Protein AF-0000000074539279 (afdb_homodimer)

Secondary structure (DSSP, 8-state):
--EEEE---HHHHHHHHHHTTT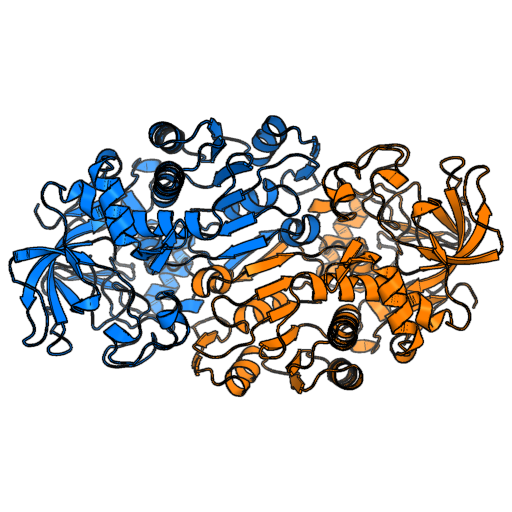-GGGGGSTTSSEEEESSPPPPPPSSTTEEEEEEEEEE--HHHHHHHTT-S-GGGGGG--SSB----EEEEEEEEE-TT----TT-EEEE--B--HHHHT----HHHHTT-GGG-TTTTSSSS-S-SBTTS-TTT--SSBSEEEEEGGGEEEPPTT--HHHHTTHHHHHHHHHHHHHTPPPTTSEEEEE--SHHHHHHHHHHHHTT--SEEEEE-S-HHHHHHHHHHT-SEEE-S-HHHHHHHHHTPEEE--TTS--EEES--EEEEEE-S-SHHHHHHHHHHEEEEEEEEE-S---EEEEE-HHHHHTT-EEEE--S--EEEETTEEEEHHHHHHHHHTT---GGGEEEEE-GGGHHHHHHHHH-HHHH--SEEEEETT-/--EEEE---HHHHHHHHHHTTT-GGGGGSTTSSEEEESSPPPPPPSSTTEEEEEEEEEE--HHHHHHHTT-S-GGGGGG--SSB----EEEEEEEEE-TT----TT-EEEE--B--HHHHT----HHHHTT-GGG-TTTTSSSS-S-SBTTS-TTT--SSBSEEEEEGGGEEEPPTT--HHHHTTHHHHHHHHHHHHHTPPPTTSEEEEE--SHHHHHHHHHHHHTT--SEEEEE-S-HHHHHHHHHHT-SEEE-S-HHHHHHHHHTPEEE--TTS--EEES--EEEEEE-S-SHHHHHHHHHHEEEEEEEEE-S---EEEEE-HHHHHTT-EEEE--S--EEEETTEEEEHHHHHHHHHTT---GGGEEEEE-GGGHHHHHHHHH-HHHH--SEEEEETT-

pLDDT: mean 94.95, std 4.91, range [71.81, 98.94]

Radius of gyration: 28.29 Å; Cα contacts (8 Å, |Δi|>4): 2135; chains: 2; bounding box: 51×89×65 Å

Foldseek 3Di:
DKAKKQADDPVLVVCLVVCVVPDVLCCLDPSWSIDIDPDDDFFDDLAQQKFKWFFFKFWDDPVNLCVRSVVAACPCVLQFDPGATATQLTWTFTQGHGPPHDDDGGFIWHWQFACAQVVQVHDFDPCVVVWNRLPHPDQCDHSFHGHGTARRGRRFHHNRDRMGMGGNVTIDTADPPQDRLLSSCLQLLLLLLQLCQLDPDDLAFEEEEQDLFSNSLSVQLNNVLLPHNHAYEYEALDPVSQVSSVVSHHPYYHNPLLLVVQCVVFVWAWDDDPPDRIATAGGAGQEYEQAAAAQVSVQSRLRRHAAQHEYEDSHRYHDDDHDCCSCVVSVYHYHYDDGHTFGQRPNDTDGSSVSSSVSSVPDPPSVLAPEEDASVVVSVQSCCVVPCVVNVHRIYMHGPVD/DKAKKQADDPVLVVCLVVCVVPDVLCCLDPSWSIDIDPDDDAADDLAQQKFKWFFFKFWDDPVNLCVRSVVAACPCVLQFDPGATATQLTWTFTQGHGPPHDDDGGFIWHWQFACAQVVQVHDFDPCVVVWNRLPHPDQCDHSFHGHGTARRGRRFHHNRDRMGMGGNVTIDTADPPQDRLLSSCLQLLLLLLQLCQLDPDDLAFEEEEQDLFSNSLSVQLNNVLLPHNHAYEYEALDPVSQVSSVVRHHPYYHNPLLLVVQCVVFVWAWDDDPPDRIATAGGAGQEYEQAAAAQVSVQSRLRRHAAQHEYEDSHRYHDDDHDCCSCVVSVYHYHYDDGHTFGARPNDTDGSSVSSSVSSVPDPPSVLAPEEDASVVVSVQSCCVVPCVVNVHRIYMYGPVD

Organism: Archaeoglobus fulgidus (strain ATCC 49558 / DSM 4304 / JCM 9628 / NBRC 100126 / VC-16) (NCBI:txid224325)

Sequence (804 aa):
MRALVVELRLWKAALSLLLGKVTKSVYYSPLSLLKYYKNYPEPALPDEDWVKVKTRLCGICGSDLRIITLQESFYLAPLTSFPFIPGHEVVGEVVEVGKEADAQEGERVVINTALSCRVRGFDDCDACRKGHFAACHNVDRGRISPGIFTGTCRDTGGGWAEYFVAHESQLVRVPEGIRDENAVFAEPLTIGIHSALRSFPDDGEVVAIVGCGVIGICTIIALRHLGFRGEIIGIDISERQAELARKFGADGVVTENPVERIAEMTGGRVYRPPRDKPMFIGGGVDVAFECTGIPQTVDTALRITKPLGRVVIAGTVAKMGVDWAPVFAKELSVLGTFGCGIEEVNGEKRDAFDIAFEILKKVDLSSLLTHRFTIEDYKKALRAAIEKGKSGAVKVAFDFTLMRALVVELRLWKAALSLLLGKVTKSVYYSPLSLLKYYKNYPEPALPDEDWVKVKTRLCGICGSDLRIITLQESFYLAPLTSFPFIPGHEVVGEVVEVGKEADAQEGERVVINTALSCRVRGFDDCDACRKGHFAACHNVDRGRISPGIFTGTCRDTGGGWAEYFVAHESQLVRVPEGIRDENAVFAEPLTIGIHSALRSFPDDGEVVAIVGCGVIGICTIIALRHLGFRGEIIGIDISERQAELARKFGADGVVTENPVERIAEMTGGRVYRPPRDKPMFIGGGVDVAFECTGIPQTVDTALRITKPLGRVVIAGTVAKMGVDWAPVFAKELSVLGTFGCGIEEVNGEKRDAFDIAFEILKKVDLSSLLTHRFTIEDYKKALRAAIEKGKSGAVKVAFDFTL

Structure (mmCIF, N/CA/C/O backbone):
data_AF-0000000074539279-model_v1
#
loop_
_entity.id
_entity.type
_entity.pdbx_description
1 polymer 'Alcohol dehydrogenase, zinc-dependent'
#
loop_
_atom_site.group_PDB
_atom_site.id
_atom_site.type_symbol
_atom_site.label_atom_id
_atom_site.label_alt_id
_atom_site.label_comp_id
_atom_site.label_asym_id
_atom_site.label_entity_id
_atom_site.label_seq_id
_atom_site.pdbx_PDB_ins_code
_atom_site.Cartn_x
_atom_site.Cartn_y
_atom_site.Cartn_z
_atom_site.occupancy
_atom_site.B_iso_or_equiv
_atom_site.auth_seq_id
_atom_site.auth_comp_id
_atom_site.auth_asym_id
_atom_site.auth_atom_id
_atom_site.pdbx_PDB_model_num
ATOM 1 N N . MET A 1 1 ? -2.979 -42.938 -8.156 1 97.5 1 MET A N 1
ATOM 2 C CA . MET A 1 1 ? -1.82 -42.219 -8.664 1 97.5 1 MET A CA 1
ATOM 3 C C . MET A 1 1 ? -0.917 -41.75 -7.52 1 97.5 1 MET A C 1
ATOM 5 O O . MET A 1 1 ? -1.36 -41.656 -6.371 1 97.5 1 MET A O 1
ATOM 9 N N . ARG A 1 2 ? 0.378 -41.562 -7.754 1 97.56 2 ARG A N 1
ATOM 10 C CA . ARG A 1 2 ? 1.258 -40.875 -6.801 1 97.56 2 ARG A CA 1
ATOM 11 C C . ARG A 1 2 ? 0.914 -39.406 -6.676 1 97.56 2 ARG A C 1
ATOM 13 O O . ARG A 1 2 ? 0.672 -38.75 -7.684 1 97.56 2 ARG A O 1
ATOM 20 N N . ALA A 1 3 ? 0.779 -38.906 -5.469 1 98.31 3 ALA A N 1
ATOM 21 C CA . ALA A 1 3 ? 0.381 -37.531 -5.262 1 98.31 3 ALA A CA 1
ATOM 22 C C . ALA A 1 3 ? 0.835 -37.031 -3.896 1 98.31 3 ALA A C 1
ATOM 24 O O . ALA A 1 3 ? 0.96 -37.812 -2.949 1 98.31 3 ALA A O 1
ATOM 25 N N . LEU A 1 4 ? 1.192 -35.812 -3.811 1 97.81 4 LEU A N 1
ATOM 26 C CA . LEU A 1 4 ? 1.335 -35.094 -2.561 1 97.81 4 LEU A CA 1
ATOM 27 C C . LEU A 1 4 ? 0.073 -34.281 -2.252 1 97.81 4 LEU A C 1
ATOM 29 O O . LEU A 1 4 ? -0.324 -33.406 -3.035 1 97.81 4 LEU A O 1
ATOM 33 N N . VAL A 1 5 ? -0.549 -34.562 -1.115 1 97.12 5 VAL A N 1
ATOM 34 C CA . VAL A 1 5 ? -1.869 -34.031 -0.816 1 97.12 5 VAL A CA 1
ATOM 35 C C . VAL A 1 5 ? -1.806 -33.188 0.456 1 97.12 5 VAL A C 1
ATOM 37 O O . VAL A 1 5 ? -1.238 -33.625 1.464 1 97.12 5 VAL A O 1
ATOM 40 N N . VAL A 1 6 ? -2.312 -31.953 0.375 1 95 6 VAL A N 1
ATOM 41 C CA . VAL A 1 6 ? -2.453 -31.125 1.562 1 95 6 VAL A CA 1
ATOM 42 C C . VAL A 1 6 ? -3.768 -31.438 2.271 1 95 6 VAL A C 1
ATOM 44 O O . VAL A 1 6 ? -4.844 -31.297 1.692 1 95 6 VAL A O 1
ATOM 47 N N . GLU A 1 7 ? -3.67 -31.828 3.457 1 92.31 7 GLU A N 1
ATOM 48 C CA . GLU A 1 7 ? -4.82 -32.156 4.297 1 92.31 7 GLU A CA 1
ATOM 49 C C . GLU A 1 7 ? -4.855 -31.266 5.543 1 92.31 7 GLU A C 1
ATOM 51 O O . GLU A 1 7 ? -3.828 -31.047 6.184 1 92.31 7 GLU A O 1
ATOM 56 N N . LEU A 1 8 ? -6.008 -30.719 5.734 1 85.81 8 LEU A N 1
ATOM 57 C CA . LEU A 1 8 ? -6.117 -29.844 6.902 1 85.81 8 LEU A CA 1
ATOM 58 C C . LEU A 1 8 ? -6.477 -30.656 8.148 1 85.81 8 LEU A C 1
ATOM 60 O O . LEU A 1 8 ? -7.562 -31.234 8.219 1 85.81 8 LEU A O 1
ATOM 64 N N . ARG A 1 9 ? -5.551 -30.828 8.969 1 85.62 9 ARG A N 1
ATOM 65 C CA . ARG A 1 9 ? -5.73 -31.344 10.32 1 85.62 9 ARG A CA 1
ATOM 66 C C . ARG A 1 9 ? -5.359 -30.297 11.359 1 85.62 9 ARG A C 1
ATOM 68 O O . ARG A 1 9 ? -4.191 -29.922 11.469 1 85.62 9 ARG A O 1
ATOM 75 N N . LEU A 1 10 ? -6.297 -29.969 12.125 1 83.88 10 LEU A N 1
ATOM 76 C CA . LEU A 1 10 ? -6.16 -28.828 13.023 1 83.88 10 LEU A CA 1
ATOM 77 C C . LEU A 1 10 ? -4.949 -29 13.938 1 83.88 10 LEU A C 1
ATOM 79 O O . LEU A 1 10 ? -4.215 -28.031 14.188 1 83.88 10 LEU A O 1
ATOM 83 N N . TRP A 1 11 ? -4.789 -30.172 14.391 1 84.94 11 TRP A N 1
ATOM 84 C CA . TRP A 1 11 ? -3.68 -30.375 15.32 1 84.94 11 TRP A CA 1
ATOM 85 C C . TRP A 1 11 ? -2.342 -30.266 14.594 1 84.94 11 TRP A C 1
ATOM 87 O O . TRP A 1 11 ? -1.367 -29.75 15.141 1 84.94 11 TRP A O 1
ATOM 97 N N . LYS A 1 12 ? -2.203 -30.75 13.406 1 84.81 12 LYS A N 1
ATOM 98 C CA . LYS A 1 12 ? -0.98 -30.609 12.617 1 84.81 12 LYS A CA 1
ATOM 99 C C . LYS A 1 12 ? -0.715 -29.156 12.266 1 84.81 12 LYS A C 1
ATOM 101 O O . LYS A 1 12 ? 0.434 -28.703 12.266 1 84.81 12 LYS A O 1
ATOM 106 N N . ALA A 1 13 ? -1.83 -28.516 11.922 1 84.44 13 ALA A N 1
ATOM 107 C CA . ALA A 1 13 ? -1.706 -27.094 11.625 1 84.44 13 ALA A CA 1
ATOM 108 C C . ALA A 1 13 ? -1.165 -26.328 12.836 1 84.44 13 ALA A C 1
ATOM 110 O O . ALA A 1 13 ? -0.269 -25.484 12.695 1 84.44 13 ALA A O 1
ATOM 111 N N . ALA A 1 14 ? -1.678 -26.625 13.977 1 84.88 14 ALA A N 1
ATOM 112 C CA . ALA A 1 14 ? -1.239 -25.984 15.211 1 84.88 14 ALA A CA 1
ATOM 113 C C . ALA A 1 14 ? 0.232 -26.281 15.492 1 84.88 14 ALA A C 1
ATOM 115 O O . ALA A 1 14 ? 0.987 -25.391 15.875 1 84.88 14 ALA A O 1
ATOM 116 N N . LEU A 1 15 ? 0.599 -27.469 15.289 1 84.31 15 LEU A N 1
ATOM 117 C CA . LEU A 1 15 ? 1.979 -27.875 15.523 1 84.31 15 LEU A CA 1
ATOM 118 C C . LEU A 1 15 ? 2.926 -27.203 14.547 1 84.31 15 LEU A C 1
ATOM 120 O O . LEU A 1 15 ? 4.039 -26.812 14.914 1 84.31 15 LEU A O 1
ATOM 124 N N . SER A 1 16 ? 2.488 -27.188 13.312 1 83 16 SER A N 1
ATOM 125 C CA . SER A 1 16 ? 3.285 -26.516 12.289 1 83 16 SER A CA 1
ATOM 126 C C . SER A 1 16 ? 3.516 -25.047 12.633 1 83 16 SER A C 1
ATOM 128 O O . SER A 1 16 ? 4.613 -24.531 12.438 1 83 16 SER A O 1
ATOM 130 N N . LEU A 1 17 ? 2.498 -24.406 13.141 1 81 17 LEU A N 1
ATOM 131 C CA . LEU A 1 17 ? 2.59 -23 13.5 1 81 17 LEU A CA 1
ATOM 132 C C . LEU A 1 17 ? 3.512 -22.797 14.703 1 81 17 LEU A C 1
ATOM 134 O O . LEU A 1 17 ? 4.266 -21.828 14.758 1 81 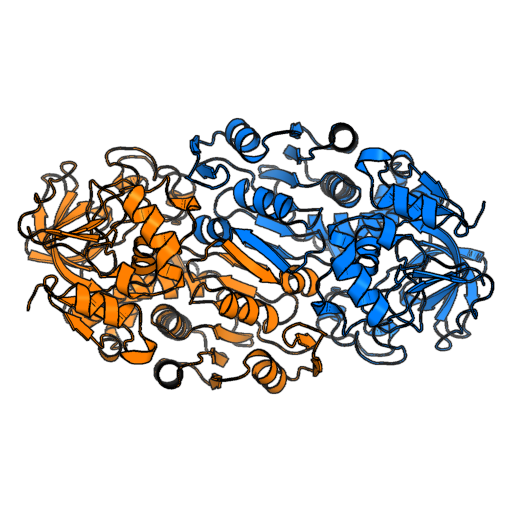17 LEU A O 1
ATOM 138 N N . LEU A 1 18 ? 3.482 -23.703 15.625 1 84.06 18 LEU A N 1
ATOM 139 C CA . LEU A 1 18 ? 4.242 -23.594 16.859 1 84.06 18 LEU A CA 1
ATOM 140 C C . LEU A 1 18 ? 5.699 -24 16.641 1 84.06 18 LEU A C 1
ATOM 142 O O . LEU A 1 18 ? 6.613 -23.281 17.062 1 84.06 18 LEU A O 1
ATOM 146 N N . LEU A 1 19 ? 5.895 -25.125 15.953 1 84.56 19 LEU A N 1
ATOM 147 C CA . LEU A 1 19 ? 7.23 -25.703 15.828 1 84.56 19 LEU A CA 1
ATOM 148 C C . LEU A 1 19 ? 7.973 -25.109 14.641 1 84.56 19 LEU A C 1
ATOM 150 O O . LEU A 1 19 ? 9.203 -25.156 14.578 1 84.56 19 LEU A O 1
ATOM 154 N N . GLY A 1 20 ? 7.23 -24.625 13.711 1 84 20 GLY A N 1
ATOM 155 C CA . GLY A 1 20 ? 7.836 -24.047 12.531 1 84 20 GLY A CA 1
ATOM 156 C C . GLY A 1 20 ? 8.75 -22.875 12.844 1 84 20 GLY A C 1
ATOM 157 O O . GLY A 1 20 ? 9.672 -22.578 12.086 1 84 20 GLY A O 1
ATOM 158 N N . LYS A 1 21 ? 8.508 -22.188 13.922 1 77.94 21 LYS A N 1
ATOM 159 C CA . LYS A 1 21 ? 9.336 -21.062 14.352 1 77.94 21 LYS A CA 1
ATOM 160 C C . LYS A 1 21 ? 10.695 -21.547 14.859 1 77.94 21 LYS A C 1
ATOM 162 O O . LYS A 1 21 ? 11.656 -20.766 14.898 1 77.94 21 LYS A O 1
ATOM 167 N N . VAL A 1 22 ? 10.719 -22.844 15.188 1 83.44 22 VAL A N 1
ATOM 168 C CA . VAL A 1 22 ? 11.922 -23.406 15.797 1 83.44 22 VAL A CA 1
ATOM 169 C C . VAL A 1 22 ? 12.711 -24.188 14.758 1 83.44 22 VAL A C 1
ATOM 171 O O . VAL A 1 22 ? 13.945 -24.109 14.711 1 83.44 22 VAL A O 1
ATOM 174 N N . THR A 1 23 ? 12.023 -24.969 13.961 1 86.81 23 THR A N 1
ATOM 175 C CA . THR A 1 23 ? 12.703 -25.781 12.969 1 86.81 23 THR A CA 1
ATOM 176 C C . THR A 1 23 ? 11.867 -25.891 11.695 1 86.81 23 THR A C 1
ATOM 178 O O . THR A 1 23 ? 10.648 -26.047 11.758 1 86.81 23 THR A O 1
ATOM 181 N N . LYS A 1 24 ? 12.609 -25.844 10.57 1 87.19 24 LYS A N 1
ATOM 182 C CA . LYS A 1 24 ? 11.93 -25.953 9.281 1 87.19 24 LYS A CA 1
ATOM 183 C C . LYS A 1 24 ? 11.641 -27.406 8.93 1 87.19 24 LYS A C 1
ATOM 185 O O . LYS A 1 24 ? 10.859 -27.688 8.016 1 87.19 24 LYS A O 1
ATOM 190 N N . SER A 1 25 ? 12.195 -28.297 9.633 1 85.56 25 SER A N 1
ATOM 191 C CA . SER A 1 25 ? 12.031 -29.719 9.352 1 85.56 25 SER A CA 1
ATOM 192 C C . SER A 1 25 ? 10.578 -30.156 9.531 1 85.56 25 SER A C 1
ATOM 194 O O . SER A 1 25 ? 10.156 -31.172 8.969 1 85.56 25 SER A O 1
ATOM 196 N N . VAL A 1 26 ? 9.836 -29.453 10.281 1 86.94 26 VAL A N 1
ATOM 197 C CA . VAL A 1 26 ? 8.438 -29.781 10.547 1 86.94 26 VAL A CA 1
ATOM 198 C C . VAL A 1 26 ? 7.641 -29.734 9.25 1 86.94 26 VAL A C 1
ATOM 200 O O . VAL A 1 26 ? 6.645 -30.453 9.102 1 86.94 26 VAL A O 1
ATOM 203 N N . TYR A 1 27 ? 8.156 -28.969 8.281 1 88.81 27 TYR A N 1
ATOM 204 C CA . TYR A 1 27 ? 7.406 -28.719 7.055 1 88.81 27 TYR A CA 1
ATOM 205 C C . TYR A 1 27 ? 7.582 -29.875 6.074 1 88.81 27 TYR A C 1
ATOM 207 O O . TYR A 1 27 ? 6.848 -29.984 5.09 1 88.81 27 TYR A O 1
ATOM 215 N N . TYR A 1 28 ? 8.555 -30.719 6.301 1 87.38 28 TYR A N 1
ATOM 216 C CA . TYR A 1 28 ? 8.742 -31.859 5.41 1 87.38 28 TYR A CA 1
ATOM 217 C C . TYR A 1 28 ? 8.945 -33.125 6.207 1 87.38 28 TYR A C 1
ATOM 219 O O . TYR A 1 28 ? 9.547 -34.094 5.707 1 87.38 28 TYR A O 1
ATOM 227 N N . SER A 1 29 ? 8.508 -33.094 7.426 1 86.19 29 SER A N 1
ATOM 228 C CA . SER A 1 29 ? 8.461 -34.281 8.281 1 86.19 29 SER A CA 1
ATOM 229 C C . SER A 1 29 ? 7.066 -34.906 8.297 1 86.19 29 SER A C 1
ATOM 231 O O . SER A 1 29 ? 6.156 -34.406 7.621 1 86.19 29 SER A O 1
ATOM 233 N N . PRO A 1 30 ? 6.918 -35.969 9.039 1 83.31 30 PRO A N 1
ATOM 234 C CA . PRO A 1 30 ? 5.586 -36.562 9.164 1 83.31 30 PRO A CA 1
ATOM 235 C C . PRO A 1 30 ? 4.574 -35.625 9.805 1 83.31 30 PRO A C 1
ATOM 237 O O . PRO A 1 30 ? 3.367 -35.875 9.742 1 83.31 30 PRO A O 1
ATOM 240 N N . LEU A 1 31 ? 4.984 -34.625 10.32 1 83.81 31 LEU A N 1
ATOM 241 C CA . LEU A 1 31 ? 4.109 -33.656 10.977 1 83.81 31 LEU A CA 1
ATOM 242 C C . LEU A 1 31 ? 3.619 -32.594 9.992 1 83.81 31 LEU A C 1
ATOM 244 O O . LEU A 1 31 ? 2.775 -31.766 10.328 1 83.81 31 LEU A O 1
ATOM 248 N N . SER A 1 32 ? 4.098 -32.719 8.852 1 87.31 32 SER A N 1
ATOM 249 C CA . SER A 1 32 ? 3.717 -31.766 7.812 1 87.31 32 SER A CA 1
ATOM 250 C C . SER A 1 32 ? 2.252 -31.922 7.426 1 87.31 32 SER A C 1
ATOM 252 O O . SER A 1 32 ? 1.663 -33 7.637 1 87.31 32 SER A O 1
ATOM 254 N N . LEU A 1 33 ? 1.658 -30.812 6.875 1 89.62 33 LEU A N 1
ATOM 255 C CA . LEU A 1 33 ? 0.305 -30.875 6.332 1 89.62 33 LEU A CA 1
ATOM 256 C C . LEU A 1 33 ? 0.274 -31.656 5.027 1 89.62 33 LEU A C 1
ATOM 258 O O . LEU A 1 33 ? -0.799 -32.031 4.555 1 89.62 33 LEU A O 1
ATOM 262 N N . LEU A 1 34 ? 1.429 -31.859 4.508 1 92.88 34 LEU A N 1
ATOM 263 C CA . LEU A 1 34 ? 1.569 -32.562 3.238 1 92.88 34 LEU A CA 1
ATOM 264 C C . LEU A 1 34 ? 1.708 -34.062 3.463 1 92.88 34 LEU A C 1
ATOM 266 O O . LEU A 1 34 ? 2.514 -34.5 4.289 1 92.88 34 LEU A O 1
ATOM 270 N N . LYS A 1 35 ? 0.901 -34.812 2.744 1 93.94 35 LYS A N 1
ATOM 271 C CA . LYS A 1 35 ? 0.96 -36.281 2.818 1 93.94 35 LYS A CA 1
ATOM 272 C C . LYS A 1 35 ? 1.203 -36.875 1.441 1 93.94 35 LYS A C 1
ATOM 274 O O . LYS A 1 35 ? 0.557 -36.5 0.464 1 93.94 35 LYS A O 1
ATOM 279 N N . TYR A 1 36 ? 2.143 -37.75 1.397 1 96.06 36 TYR A N 1
ATOM 280 C CA . TYR A 1 36 ? 2.428 -38.5 0.17 1 96.06 36 TYR A CA 1
ATOM 281 C C . TYR A 1 36 ? 1.561 -39.75 0.068 1 96.06 36 TYR A C 1
ATOM 283 O O . TYR A 1 36 ? 1.44 -40.5 1.032 1 96.06 36 TYR A O 1
ATOM 291 N N . TYR A 1 37 ? 0.97 -39.906 -1.098 1 97.06 37 TYR A N 1
ATOM 292 C CA . TYR A 1 37 ? 0.2 -41.125 -1.406 1 97.06 37 TYR A CA 1
ATOM 293 C C . TYR A 1 37 ? 0.786 -41.844 -2.609 1 97.06 37 TYR A C 1
ATOM 295 O O . TYR A 1 37 ? 1.107 -41.219 -3.625 1 97.06 37 TYR A O 1
ATOM 303 N N . LYS A 1 38 ? 0.853 -43.125 -2.516 1 96.88 38 LYS A N 1
ATOM 304 C CA . LYS A 1 38 ? 1.244 -43.938 -3.648 1 96.88 38 LYS A CA 1
ATOM 305 C C . LYS A 1 38 ? 0.046 -44.25 -4.539 1 96.88 38 LYS A C 1
ATOM 307 O O . LYS A 1 38 ? 0.197 -44.438 -5.746 1 96.88 38 LYS A O 1
ATOM 312 N N . ASN A 1 39 ? -1.072 -44.344 -3.836 1 97.12 39 ASN A N 1
ATOM 313 C CA . ASN A 1 39 ? -2.295 -44.719 -4.547 1 97.12 39 ASN A CA 1
ATOM 314 C C . ASN A 1 39 ? -3.438 -43.75 -4.215 1 97.12 39 ASN A C 1
ATOM 316 O O . ASN A 1 39 ? -4.469 -44.188 -3.686 1 97.12 39 ASN A O 1
ATOM 320 N N . TYR A 1 40 ? -3.342 -42.562 -4.633 1 97.38 40 TYR A N 1
ATOM 321 C CA . TYR A 1 40 ? -4.422 -41.562 -4.527 1 97.38 40 TYR A CA 1
ATOM 322 C C . TYR A 1 40 ? -5.379 -41.688 -5.707 1 97.38 40 TYR A C 1
ATOM 324 O O . TYR A 1 40 ? -4.961 -41.969 -6.828 1 97.38 40 TYR A O 1
ATOM 332 N N . PRO A 1 41 ? -6.68 -41.5 -5.5 1 97.25 41 PRO A N 1
ATOM 333 C CA . PRO A 1 41 ? -7.609 -41.562 -6.629 1 97.25 41 PRO A CA 1
ATOM 334 C C . PRO A 1 41 ? -7.273 -40.562 -7.727 1 97.25 41 PRO A C 1
ATOM 336 O O . PRO A 1 41 ? -6.945 -39.406 -7.434 1 97.25 41 PRO A O 1
ATOM 339 N N . GLU A 1 42 ? -7.309 -41.062 -8.977 1 96.94 42 GLU A N 1
ATOM 340 C CA . GLU A 1 42 ? -7.156 -40.125 -10.086 1 96.94 42 GLU A CA 1
ATOM 341 C C . GLU A 1 42 ? -8.344 -39.156 -10.172 1 96.94 42 GLU A C 1
ATOM 343 O O . GLU A 1 42 ? -9.477 -39.562 -9.859 1 96.94 42 GLU A O 1
ATOM 348 N N . PRO A 1 43 ? -8.062 -38 -10.562 1 96.19 43 PRO A N 1
ATOM 349 C CA . PRO A 1 43 ? -9.188 -37.062 -10.68 1 96.19 43 PRO A CA 1
ATOM 350 C C . PRO A 1 43 ? -10.117 -37.406 -11.844 1 96.19 43 PRO A C 1
ATOM 352 O O . PRO A 1 43 ? -9.648 -37.844 -12.906 1 96.19 43 PRO A O 1
ATOM 355 N N . ALA A 1 44 ? -11.375 -37.25 -11.609 1 95.88 44 ALA A N 1
ATOM 356 C CA . ALA A 1 44 ? -12.383 -37.406 -12.656 1 95.88 44 ALA A CA 1
ATOM 357 C C . ALA A 1 44 ? -12.617 -36.062 -13.367 1 95.88 44 ALA A C 1
ATOM 359 O O . ALA A 1 44 ? -12.406 -35 -12.789 1 95.88 44 ALA A O 1
ATOM 360 N N . LEU A 1 45 ? -12.992 -36.188 -14.586 1 97.94 45 LEU A N 1
ATOM 361 C CA . LEU A 1 45 ? -13.352 -34.969 -15.281 1 97.94 45 LEU A CA 1
ATOM 362 C C . LEU A 1 45 ? -14.609 -34.344 -14.68 1 97.94 45 LEU A C 1
ATOM 364 O O . LEU A 1 45 ? -15.633 -35.031 -14.531 1 97.94 45 LEU A O 1
ATOM 368 N N . PRO A 1 46 ? -14.555 -33.031 -14.336 1 96.94 46 PRO A N 1
ATOM 369 C CA . PRO A 1 46 ? -15.75 -32.406 -13.773 1 96.94 46 PRO A CA 1
ATOM 370 C C . PRO A 1 46 ? -16.938 -32.406 -14.734 1 96.94 46 PRO A C 1
ATOM 372 O O . PRO A 1 46 ? -18.078 -32.531 -14.312 1 96.94 46 PRO A O 1
ATOM 375 N N . ASP A 1 47 ? -16.734 -32.188 -16.031 1 96.19 47 ASP A N 1
ATOM 376 C CA . ASP A 1 47 ? -17.75 -32.312 -17.078 1 96.19 47 ASP A CA 1
ATOM 377 C C . ASP A 1 47 ? -17.109 -32.531 -18.438 1 96.19 47 ASP A C 1
ATOM 379 O O . ASP A 1 47 ? -15.945 -32.938 -18.516 1 96.19 47 ASP A O 1
ATOM 383 N N . GLU A 1 48 ? -17.859 -32.312 -19.531 1 97.62 48 GLU A N 1
ATOM 384 C CA . GLU A 1 48 ? -17.438 -32.719 -20.859 1 97.62 48 GLU A CA 1
ATOM 385 C C . GLU A 1 48 ? -16.484 -31.703 -21.469 1 97.62 48 GLU A C 1
ATOM 387 O O . GLU A 1 48 ? -15.875 -31.953 -22.516 1 97.62 48 GLU A O 1
ATOM 392 N N . ASP A 1 49 ? -16.203 -30.609 -20.828 1 97.88 49 ASP A N 1
ATOM 393 C CA . ASP A 1 49 ? -15.328 -29.562 -21.359 1 97.88 49 ASP A CA 1
ATOM 394 C C . ASP A 1 49 ? -13.922 -29.672 -20.766 1 97.88 49 ASP A C 1
ATOM 396 O O . ASP A 1 49 ? -13.07 -28.812 -21.016 1 97.88 49 ASP A O 1
ATOM 400 N N . TRP A 1 50 ? -13.68 -30.656 -20.016 1 98.5 50 TRP A N 1
ATOM 401 C CA . TRP A 1 50 ? -12.438 -30.797 -19.266 1 98.5 50 TRP A CA 1
ATOM 402 C C . TRP A 1 50 ? -11.555 -31.875 -19.875 1 98.5 50 TRP A C 1
ATOM 404 O O . TRP A 1 50 ? -12.016 -32.688 -20.688 1 98.5 50 TRP A O 1
ATOM 414 N N . VAL A 1 51 ? -10.289 -31.844 -19.516 1 98.81 51 VAL A N 1
ATOM 415 C CA . VAL A 1 51 ? -9.312 -32.844 -19.953 1 98.81 51 VAL A CA 1
ATOM 416 C C . VAL A 1 51 ? -8.5 -33.312 -18.75 1 98.81 51 VAL A C 1
ATOM 418 O O . VAL A 1 51 ? -8.43 -32.625 -17.734 1 98.81 51 VAL A O 1
ATOM 421 N N . LYS A 1 52 ? -7.969 -34.469 -18.859 1 98.81 52 LYS A N 1
ATOM 422 C CA . LYS A 1 52 ? -6.984 -34.969 -17.906 1 98.81 52 LYS A CA 1
ATOM 423 C C . LYS A 1 52 ? -5.562 -34.812 -18.438 1 98.81 52 LYS A C 1
ATOM 425 O O . LYS A 1 52 ? -5.293 -35.125 -19.609 1 98.81 52 LYS A O 1
ATOM 430 N N . VAL A 1 53 ? -4.734 -34.281 -17.641 1 98.88 53 VAL A N 1
ATOM 431 C CA . VAL A 1 53 ? -3.359 -34 -18.031 1 98.88 53 VAL A CA 1
ATOM 432 C C . VAL A 1 53 ? -2.4 -34.875 -17.219 1 98.88 53 VAL A C 1
ATOM 434 O O . VAL A 1 53 ? -2.496 -34.938 -15.984 1 98.88 53 VAL A O 1
ATOM 437 N N . LYS A 1 54 ? -1.571 -35.562 -17.859 1 98.81 54 LYS A N 1
ATOM 438 C CA . LYS A 1 54 ? -0.457 -36.25 -17.219 1 98.81 54 LYS A CA 1
ATOM 439 C C . LYS A 1 54 ? 0.711 -35.312 -16.969 1 98.81 54 LYS A C 1
ATOM 441 O O . LYS A 1 54 ? 1.262 -34.75 -17.922 1 98.81 54 LYS A O 1
ATOM 446 N N . THR A 1 55 ? 1.098 -35.188 -15.727 1 98.81 55 THR A N 1
ATOM 447 C CA . THR A 1 55 ? 2.164 -34.25 -15.375 1 98.81 55 THR A CA 1
ATOM 448 C C . THR A 1 55 ? 3.518 -34.781 -15.844 1 98.81 55 THR A C 1
ATOM 450 O O . THR A 1 55 ? 3.85 -35.938 -15.617 1 98.81 55 THR A O 1
ATOM 453 N N . ARG A 1 56 ? 4.254 -33.938 -16.531 1 98.69 56 ARG A N 1
ATOM 454 C CA . ARG A 1 56 ? 5.633 -34.281 -16.891 1 98.69 56 ARG A CA 1
ATOM 455 C C . ARG A 1 56 ? 6.617 -33.594 -15.953 1 98.69 56 ARG A C 1
ATOM 457 O O . ARG A 1 56 ? 7.477 -34.25 -15.367 1 98.69 56 ARG A O 1
ATOM 464 N N . LEU A 1 57 ? 6.473 -32.375 -15.797 1 98.62 57 LEU A N 1
ATOM 465 C CA . LEU A 1 57 ? 7.305 -31.531 -14.938 1 98.62 57 LEU A CA 1
ATOM 466 C C . LEU A 1 57 ? 6.461 -30.484 -14.203 1 98.62 57 LEU A C 1
ATOM 468 O O . LEU A 1 57 ? 5.57 -29.875 -14.797 1 98.62 57 LEU A O 1
ATOM 472 N N . CYS A 1 58 ? 6.707 -30.328 -12.906 1 98.75 58 CYS A N 1
ATOM 473 C CA . CYS A 1 58 ? 6.012 -29.297 -12.133 1 98.75 58 CYS A CA 1
ATOM 474 C C . CYS A 1 58 ? 6.969 -28.578 -11.195 1 98.75 58 CYS A C 1
ATOM 476 O O . CYS A 1 58 ? 7.566 -29.203 -10.32 1 98.75 58 CYS A O 1
ATOM 478 N N . GLY A 1 59 ? 7.09 -27.281 -11.398 1 98.38 59 GLY A N 1
ATOM 479 C CA . GLY A 1 59 ? 7.914 -26.484 -10.508 1 98.38 59 GLY A CA 1
ATOM 480 C C . GLY A 1 59 ? 7.289 -26.281 -9.141 1 98.38 59 GLY A C 1
ATOM 481 O O . GLY A 1 59 ? 6.066 -26.359 -9 1 98.38 59 GLY A O 1
ATOM 482 N N . ILE A 1 60 ? 8.125 -26.094 -8.141 1 97.62 60 ILE A N 1
ATOM 483 C CA . ILE A 1 60 ? 7.695 -25.703 -6.805 1 97.62 60 ILE A CA 1
ATOM 484 C C . ILE A 1 60 ? 7.785 -24.188 -6.648 1 97.62 60 ILE A C 1
ATOM 486 O O . ILE A 1 60 ? 8.875 -23.609 -6.699 1 97.62 60 ILE A O 1
ATOM 490 N N . CYS A 1 61 ? 6.688 -23.594 -6.504 1 95.19 61 CYS A N 1
ATOM 491 C CA . CYS A 1 61 ? 6.629 -22.141 -6.398 1 95.19 61 CYS A CA 1
ATOM 492 C C . CYS A 1 61 ? 6.68 -21.688 -4.941 1 95.19 61 CYS A C 1
ATOM 494 O O . CYS A 1 61 ? 6.34 -22.469 -4.039 1 95.19 61 CYS A O 1
ATOM 496 N N . GLY A 1 62 ? 7.152 -20.469 -4.711 1 91.75 62 GLY A N 1
ATOM 497 C CA . GLY A 1 62 ? 7.121 -19.906 -3.373 1 91.75 62 GLY A CA 1
ATOM 498 C C . GLY A 1 62 ? 5.742 -19.922 -2.748 1 91.75 62 GLY A C 1
ATOM 499 O O . GLY A 1 62 ? 5.602 -20.141 -1.542 1 91.75 62 GLY A O 1
ATOM 500 N N . SER A 1 63 ? 4.734 -19.688 -3.529 1 90.06 63 SER A N 1
ATOM 501 C CA . SER A 1 63 ? 3.367 -19.703 -3.02 1 90.06 63 SER A CA 1
ATOM 502 C C . SER A 1 63 ? 2.971 -21.094 -2.541 1 90.06 63 SER A C 1
ATOM 504 O O . SER A 1 63 ? 2.229 -21.234 -1.565 1 90.06 63 SER A O 1
ATOM 506 N N . ASP A 1 64 ? 3.422 -22.156 -3.184 1 92.69 64 ASP A N 1
ATOM 507 C CA . ASP A 1 64 ? 3.191 -23.516 -2.701 1 92.69 64 ASP A CA 1
ATOM 508 C C . ASP A 1 64 ? 3.781 -23.703 -1.307 1 92.69 64 ASP A C 1
ATOM 510 O O . ASP A 1 64 ? 3.125 -24.266 -0.422 1 92.69 64 ASP A O 1
ATOM 514 N N . LEU A 1 65 ? 4.984 -23.25 -1.233 1 91.81 65 LEU A N 1
ATOM 515 C CA . LEU A 1 65 ? 5.707 -23.438 0.022 1 91.81 65 LEU A CA 1
ATOM 516 C C . LEU A 1 65 ? 5.035 -22.656 1.149 1 91.81 65 LEU A C 1
ATOM 518 O O . LEU A 1 65 ? 4.949 -23.141 2.279 1 91.81 65 LEU A O 1
ATOM 522 N N . ARG A 1 66 ? 4.555 -21.469 0.797 1 89.12 66 ARG A N 1
ATOM 523 C CA . ARG A 1 66 ? 3.908 -20.656 1.819 1 89.12 66 ARG A CA 1
ATOM 524 C C . ARG A 1 66 ? 2.607 -21.297 2.289 1 89.12 66 ARG A C 1
ATOM 526 O O . ARG A 1 66 ? 2.234 -21.172 3.459 1 89.12 66 ARG A O 1
ATOM 533 N N . ILE A 1 67 ? 1.95 -21.922 1.433 1 87 67 ILE A N 1
ATOM 534 C CA . ILE A 1 67 ? 0.709 -22.609 1.779 1 87 67 ILE A CA 1
ATOM 535 C C . ILE A 1 67 ? 1.006 -23.766 2.727 1 87 67 ILE A C 1
ATOM 537 O O . ILE A 1 67 ? 0.372 -23.906 3.777 1 87 67 ILE A O 1
ATOM 541 N N . ILE A 1 68 ? 2.002 -24.531 2.445 1 87.69 68 ILE A N 1
ATOM 542 C CA . ILE A 1 68 ? 2.219 -25.75 3.205 1 87.69 68 ILE A CA 1
ATOM 543 C C . ILE A 1 68 ? 2.906 -25.422 4.527 1 87.69 68 ILE A C 1
ATOM 545 O O . ILE A 1 68 ? 2.842 -26.219 5.48 1 87.69 68 ILE A O 1
ATOM 549 N N . THR A 1 69 ? 3.594 -24.266 4.559 1 85.94 69 THR A N 1
ATOM 550 C CA . THR A 1 69 ? 4.277 -23.875 5.789 1 85.94 69 THR A CA 1
ATOM 551 C C . THR A 1 69 ? 3.393 -22.953 6.633 1 85.94 69 THR A C 1
ATOM 553 O O . THR A 1 69 ? 3.805 -22.5 7.699 1 85.94 69 THR A O 1
ATOM 556 N N . LEU A 1 70 ? 2.232 -22.625 6.168 1 79.56 70 LEU A N 1
ATOM 557 C CA . LEU A 1 70 ? 1.239 -21.797 6.836 1 79.56 70 LEU A CA 1
ATOM 558 C C . LEU A 1 70 ? 1.788 -20.391 7.09 1 79.56 70 LEU A C 1
ATOM 560 O O . LEU A 1 70 ? 1.519 -19.797 8.141 1 79.56 70 LEU A O 1
ATOM 564 N N . GLN A 1 71 ? 2.582 -19.938 6.164 1 75.88 71 GLN A N 1
ATOM 565 C CA . GLN A 1 71 ? 3.141 -18.594 6.266 1 75.88 71 GLN A CA 1
ATOM 566 C C . GLN A 1 71 ? 2.336 -17.594 5.438 1 75.88 71 GLN A C 1
ATOM 568 O O . GLN A 1 71 ? 2.58 -16.391 5.496 1 75.88 71 GLN A O 1
ATOM 573 N N . GLU A 1 72 ? 1.381 -18.141 4.801 1 72.81 72 GLU A N 1
ATOM 574 C CA . GLU A 1 72 ? 0.466 -17.281 4.043 1 72.81 72 GLU A CA 1
ATOM 575 C C . GLU A 1 72 ? -0.659 -16.766 4.93 1 72.81 72 GLU A C 1
ATOM 577 O O . GLU A 1 72 ? -0.96 -17.344 5.973 1 72.81 72 GLU A O 1
ATOM 582 N N . SER A 1 73 ? -1.16 -15.609 4.508 1 76.38 73 SER A N 1
ATOM 583 C CA . SER A 1 73 ? -2.357 -15.102 5.168 1 76.38 73 SER A CA 1
ATOM 584 C C . SER A 1 73 ? -3.514 -16.094 5.055 1 76.38 73 SER A C 1
ATOM 586 O O . SER A 1 73 ? -3.662 -16.766 4.039 1 76.38 73 SER A O 1
ATOM 588 N N . PHE A 1 74 ? -4.262 -16.188 6.086 1 81 74 PHE A N 1
ATOM 589 C CA . PHE A 1 74 ? -5.469 -17.016 6.047 1 81 74 PHE A CA 1
ATOM 590 C C . PHE A 1 74 ? -6.578 -16.297 5.277 1 81 74 PHE A C 1
ATOM 592 O O . PHE A 1 74 ? -7.668 -16.859 5.105 1 81 74 PHE A O 1
ATOM 599 N N . TYR A 1 75 ? -6.27 -15.234 4.75 1 85.69 75 TYR A N 1
ATOM 600 C CA . TYR A 1 75 ? -7.203 -14.422 3.982 1 85.69 75 TYR A CA 1
ATOM 601 C C . TYR A 1 75 ? -7.789 -15.219 2.822 1 85.69 75 TYR A C 1
ATOM 603 O O . TYR A 1 75 ? -8.984 -15.102 2.523 1 85.69 75 TYR A O 1
ATOM 611 N N . LEU A 1 76 ? -7 -16.078 2.254 1 85.31 76 LEU A N 1
ATOM 612 C CA . LEU A 1 76 ? -7.449 -16.797 1.066 1 85.31 76 LEU A CA 1
ATOM 613 C C . LEU A 1 76 ? -7.902 -18.203 1.426 1 85.31 76 LEU A C 1
ATOM 615 O O . LEU A 1 76 ? -8.281 -18.984 0.547 1 85.31 76 LEU A O 1
ATOM 619 N N . ALA A 1 77 ? -7.918 -18.516 2.684 1 86.31 77 ALA A N 1
ATOM 620 C CA . ALA A 1 77 ? -8.258 -19.859 3.131 1 86.31 77 ALA A CA 1
ATOM 621 C C . ALA A 1 77 ? -9.656 -20.25 2.662 1 86.31 77 ALA A C 1
ATOM 623 O O . ALA A 1 77 ? -9.867 -21.375 2.189 1 86.31 77 ALA A O 1
ATOM 624 N N . PRO A 1 78 ? -10.609 -19.297 2.709 1 88.75 78 PRO A N 1
ATOM 625 C CA . PRO A 1 78 ? -11.961 -19.656 2.283 1 88.75 78 PRO A CA 1
ATOM 626 C C . PRO A 1 78 ? -12.055 -19.922 0.782 1 88.75 78 PRO A C 1
ATOM 628 O O . PRO A 1 78 ? -13.047 -20.484 0.311 1 88.75 78 PRO A O 1
ATOM 631 N N . LEU A 1 79 ? -11.07 -19.547 0.078 1 91.44 79 LEU A N 1
ATOM 632 C CA . LEU A 1 79 ? -11.062 -19.688 -1.372 1 91.44 79 LEU A CA 1
ATOM 633 C C . LEU A 1 79 ? -10.242 -20.906 -1.789 1 91.44 79 LEU A C 1
ATOM 635 O O . LEU A 1 79 ? -9.719 -20.953 -2.906 1 91.44 79 LEU A O 1
ATOM 639 N N . THR A 1 80 ? -10.062 -21.781 -0.938 1 92.06 80 THR A N 1
ATOM 640 C CA . THR A 1 80 ? -9.422 -23.078 -1.146 1 92.06 80 THR A CA 1
ATOM 641 C C . THR A 1 80 ? -10.32 -24.203 -0.669 1 92.06 80 THR A C 1
ATOM 643 O O . THR A 1 80 ? -11.234 -23.984 0.132 1 92.06 80 THR A O 1
ATOM 646 N N . SER A 1 81 ? -10.156 -25.344 -1.243 1 95.38 81 SER A N 1
ATOM 647 C CA . SER A 1 81 ? -10.93 -26.5 -0.805 1 95.38 81 SER A CA 1
ATOM 648 C C . SER A 1 81 ? -10.016 -27.688 -0.49 1 95.38 81 SER A C 1
ATOM 650 O O . SER A 1 81 ? -9.266 -28.141 -1.354 1 95.38 81 SER A O 1
ATOM 652 N N . PHE A 1 82 ? -10.117 -28.156 0.704 1 93.31 82 PHE A N 1
ATOM 653 C CA . PHE A 1 82 ? -9.32 -29.297 1.159 1 93.31 82 PHE A CA 1
ATOM 654 C C . PHE A 1 82 ? -10.07 -30.609 0.938 1 93.31 82 PHE A C 1
ATOM 656 O O . PHE A 1 82 ? -11.305 -30.625 0.937 1 93.31 82 PHE A O 1
ATOM 663 N N . PRO A 1 83 ? -9.391 -31.781 0.808 1 96.25 83 PRO A N 1
ATOM 664 C CA . PRO A 1 83 ? -7.957 -31.828 0.513 1 96.25 83 PRO A CA 1
ATOM 665 C C . PRO A 1 83 ? -7.637 -31.375 -0.911 1 96.25 83 PRO A C 1
ATOM 667 O O . PRO A 1 83 ? -8.484 -31.484 -1.803 1 96.25 83 PRO A O 1
ATOM 670 N N . PHE A 1 84 ? -6.523 -30.781 -1.068 1 96.25 84 PHE A N 1
ATOM 671 C CA . PHE A 1 84 ? -6.145 -30.406 -2.426 1 96.25 84 PHE A CA 1
ATOM 672 C C . PHE A 1 84 ? -4.703 -30.812 -2.719 1 96.25 84 PHE A C 1
ATOM 674 O O . PHE A 1 84 ? -3.951 -31.141 -1.804 1 96.25 84 PHE A O 1
ATOM 681 N N . ILE A 1 85 ? -4.344 -30.906 -3.967 1 98.06 85 ILE A N 1
ATOM 682 C CA . ILE A 1 85 ? -3.004 -31.203 -4.461 1 98.06 85 ILE A CA 1
ATOM 683 C C . ILE A 1 85 ? -2.361 -29.938 -5.02 1 98.06 85 ILE A C 1
ATOM 685 O O . ILE A 1 85 ? -2.855 -29.359 -5.992 1 98.06 85 ILE A O 1
ATOM 689 N N . PRO A 1 86 ? -1.203 -29.484 -4.414 1 97.31 86 PRO A N 1
ATOM 690 C CA . PRO A 1 86 ? -0.556 -28.266 -4.875 1 97.31 86 PRO A CA 1
ATOM 691 C C . PRO A 1 86 ? 0.114 -28.422 -6.238 1 97.31 86 PRO A C 1
ATOM 693 O O . PRO A 1 86 ? 0.192 -29.531 -6.766 1 97.31 86 PRO A O 1
ATOM 696 N N . GLY A 1 87 ? 0.633 -27.297 -6.742 1 97.81 87 GLY A N 1
ATOM 697 C CA . GLY A 1 87 ? 1.404 -27.266 -7.977 1 97.81 87 GLY A CA 1
ATOM 698 C C . GLY A 1 87 ? 0.664 -26.609 -9.125 1 97.81 87 GLY A C 1
ATOM 699 O O . GLY A 1 87 ? -0.37 -27.109 -9.57 1 97.81 87 GLY A O 1
ATOM 700 N N . HIS A 1 88 ? 1.23 -25.5 -9.562 1 97.25 88 HIS A N 1
ATOM 701 C CA . HIS A 1 88 ? 0.55 -24.781 -10.625 1 97.25 88 HIS A CA 1
ATOM 702 C C . HIS A 1 88 ? 1.522 -24.391 -11.742 1 97.25 88 HIS A C 1
ATOM 704 O O . HIS A 1 88 ? 1.109 -23.875 -12.773 1 97.25 88 HIS A O 1
ATOM 710 N N . GLU A 1 89 ? 2.799 -24.641 -11.531 1 98.19 89 GLU A N 1
ATOM 711 C CA . GLU A 1 89 ? 3.803 -24.469 -12.578 1 98.19 89 GLU A CA 1
ATOM 712 C C . GLU A 1 89 ? 4.047 -25.766 -13.336 1 98.19 89 GLU A C 1
ATOM 714 O O . GLU A 1 89 ? 5.062 -26.438 -13.117 1 98.19 89 GLU A O 1
ATOM 719 N N . VAL A 1 90 ? 3.172 -26.078 -14.359 1 98.19 90 VAL A N 1
ATOM 720 C CA . VAL A 1 90 ? 3.152 -27.453 -14.844 1 98.19 90 VAL A CA 1
ATOM 721 C C . VAL A 1 90 ? 3.359 -27.469 -16.359 1 98.19 90 VAL A C 1
ATOM 723 O O . VAL A 1 90 ? 2.934 -26.547 -17.062 1 98.19 90 VAL A O 1
ATOM 726 N N . VAL A 1 91 ? 4.078 -28.438 -16.797 1 98.5 91 VAL A N 1
ATOM 727 C CA . VAL A 1 91 ? 4.062 -28.938 -18.172 1 98.5 91 VAL A CA 1
ATOM 728 C C . VAL A 1 91 ? 3.594 -30.391 -18.188 1 98.5 91 VAL A C 1
ATOM 730 O O . VAL A 1 91 ? 4.035 -31.203 -17.375 1 98.5 91 VAL A O 1
ATOM 733 N N . GLY A 1 92 ? 2.639 -30.641 -19.016 1 98.56 92 GLY A N 1
ATOM 734 C CA . GLY A 1 92 ? 2.111 -32 -19.078 1 98.56 92 GLY A CA 1
ATOM 735 C C . GLY A 1 92 ? 1.608 -32.375 -20.469 1 98.56 92 GLY A C 1
ATOM 736 O O . GLY A 1 92 ? 1.91 -31.688 -21.438 1 98.56 92 GLY A O 1
ATOM 737 N N . GLU A 1 93 ? 0.996 -33.5 -20.438 1 98.5 93 GLU A N 1
ATOM 738 C CA . GLU A 1 93 ? 0.435 -34.094 -21.656 1 98.5 93 GLU A CA 1
ATOM 739 C C . GLU A 1 93 ? -1.029 -34.469 -21.469 1 98.5 93 GLU A C 1
ATOM 741 O O . GLU A 1 93 ? -1.387 -35.094 -20.469 1 98.5 93 GLU A O 1
ATOM 746 N N . VAL A 1 94 ? -1.864 -34.062 -22.484 1 98.81 94 VAL A N 1
ATOM 747 C CA . VAL A 1 94 ? -3.273 -34.438 -22.422 1 98.81 94 VAL A CA 1
ATOM 748 C C . VAL A 1 94 ? -3.426 -35.938 -22.625 1 98.81 94 VAL A C 1
ATOM 750 O O . VAL A 1 94 ? -2.904 -36.5 -23.594 1 98.81 94 VAL A O 1
ATOM 753 N N . VAL A 1 95 ? -4.195 -36.594 -21.719 1 98.69 95 VAL A N 1
ATOM 754 C CA . VAL A 1 95 ? -4.277 -38.062 -21.828 1 98.69 95 VAL A CA 1
ATOM 755 C C . VAL A 1 95 ? -5.742 -38.5 -21.891 1 98.69 95 VAL A C 1
ATOM 757 O O . VAL A 1 95 ? -6.043 -39.625 -22.25 1 98.69 95 VAL A O 1
ATOM 760 N N . GLU A 1 96 ? -6.637 -37.688 -21.5 1 98.62 96 GLU A N 1
ATOM 761 C CA . GLU A 1 96 ? -8.078 -37.906 -21.594 1 98.62 96 GLU A CA 1
ATOM 762 C C . GLU A 1 96 ? -8.789 -36.594 -21.953 1 98.62 96 GLU A C 1
ATOM 764 O O . GLU A 1 96 ? -8.477 -35.531 -21.406 1 98.62 96 GLU A O 1
ATOM 769 N N . VAL A 1 97 ? -9.688 -36.719 -22.922 1 98.62 97 VAL A N 1
ATOM 770 C CA . VAL A 1 97 ? -10.367 -35.531 -23.406 1 98.62 97 VAL A CA 1
ATOM 771 C C . VAL A 1 97 ? -11.883 -35.688 -23.266 1 98.62 97 VAL A C 1
ATOM 773 O O . VAL A 1 97 ? -12.445 -36.688 -23.75 1 98.62 97 VAL A O 1
ATOM 776 N N . GLY A 1 98 ? -12.453 -34.688 -22.5 1 98.25 98 GLY A N 1
ATOM 777 C CA . GLY A 1 98 ? -13.906 -34.688 -22.453 1 98.25 98 GLY A CA 1
ATOM 778 C C . GLY A 1 98 ? -14.539 -34.531 -23.828 1 98.25 98 GLY A C 1
ATOM 779 O O . GLY A 1 98 ? -13.961 -33.906 -24.719 1 98.25 98 GLY A O 1
ATOM 780 N N . LYS A 1 99 ? -15.758 -34.906 -23.984 1 97.75 99 LYS A N 1
ATOM 781 C CA . LYS A 1 99 ? -16.453 -35 -25.266 1 97.75 99 LYS A CA 1
ATOM 782 C C . LYS A 1 99 ? -16.562 -33.625 -25.922 1 97.75 99 LYS A C 1
ATOM 784 O O . LYS A 1 99 ? -16.594 -33.531 -27.156 1 97.75 99 LYS A O 1
ATOM 789 N N . GLU A 1 100 ? -16.672 -32.562 -25.141 1 97.44 100 GLU A N 1
ATOM 790 C CA . GLU A 1 100 ? -16.922 -31.234 -25.688 1 97.44 100 GLU A CA 1
ATOM 791 C C . GLU A 1 100 ? -15.656 -30.391 -25.703 1 97.44 100 GLU A C 1
ATOM 793 O O . GLU A 1 100 ? -15.664 -29.25 -26.172 1 97.44 100 GLU A O 1
ATOM 798 N N . ALA A 1 101 ? -14.57 -30.938 -25.156 1 97.75 101 ALA A N 1
ATOM 799 C CA . ALA A 1 101 ? -13.32 -30.188 -25.078 1 97.75 101 ALA A CA 1
ATOM 800 C C . ALA A 1 101 ? -12.609 -30.156 -26.422 1 97.75 101 ALA A C 1
ATOM 802 O O . ALA A 1 101 ? -12.602 -31.156 -27.141 1 97.75 101 ALA A O 1
ATOM 803 N N . ASP A 1 102 ? -12.062 -29.031 -26.781 1 96.19 102 ASP A N 1
ATOM 804 C CA . ASP A 1 102 ? -11.273 -28.875 -28 1 96.19 102 ASP A CA 1
ATOM 805 C C . ASP A 1 102 ? -9.789 -29.141 -27.734 1 96.19 102 ASP A C 1
ATOM 807 O O . ASP A 1 102 ? -8.992 -28.203 -27.688 1 96.19 102 ASP A O 1
ATOM 811 N N . ALA A 1 103 ? -9.344 -30.281 -27.5 1 97.56 103 ALA A N 1
ATOM 812 C CA . ALA A 1 103 ? -7.98 -30.75 -27.25 1 97.56 103 ALA A CA 1
ATOM 813 C C . ALA A 1 103 ? -7.773 -32.156 -27.812 1 97.56 103 ALA A C 1
ATOM 815 O O . ALA A 1 103 ? -8.727 -32.812 -28.234 1 97.56 103 ALA A O 1
ATOM 816 N N . GLN A 1 104 ? -6.543 -32.5 -27.953 1 97.5 104 GLN A N 1
ATOM 817 C CA . GLN A 1 104 ? -6.203 -33.812 -28.453 1 97.5 104 GLN A CA 1
ATOM 818 C C . GLN A 1 104 ? -5.289 -34.562 -27.469 1 97.5 104 GLN A C 1
ATOM 820 O O . GLN A 1 104 ? -4.383 -33.938 -26.891 1 97.5 104 GLN A O 1
ATOM 825 N N . GLU A 1 105 ? -5.578 -35.812 -27.359 1 98.12 105 GLU A N 1
ATOM 826 C CA . GLU A 1 105 ? -4.66 -36.625 -26.578 1 98.12 105 GLU A CA 1
ATOM 827 C C . GLU A 1 105 ? -3.242 -36.562 -27.141 1 98.12 105 GLU A C 1
ATOM 829 O O . GLU A 1 105 ? -3.055 -36.562 -28.359 1 98.12 105 GLU A O 1
ATOM 834 N N . GLY A 1 106 ? -2.301 -36.406 -26.25 1 97.88 106 GLY A N 1
ATOM 835 C CA . GLY A 1 106 ? -0.911 -36.375 -26.672 1 97.88 106 GLY A CA 1
ATOM 836 C C . GLY A 1 106 ? -0.346 -34.969 -26.75 1 97.88 106 GLY A C 1
ATOM 837 O O . GLY A 1 106 ? 0.873 -34.781 -26.812 1 97.88 106 GLY A O 1
ATOM 838 N N . GLU A 1 107 ? -1.162 -34 -26.719 1 97.38 107 GLU A N 1
ATOM 839 C CA . GLU A 1 107 ? -0.718 -32.625 -26.797 1 97.38 107 GLU A CA 1
ATOM 840 C C . GLU A 1 107 ? 0.049 -32.219 -25.547 1 97.38 107 GLU A C 1
ATOM 842 O O . GLU A 1 107 ? -0.374 -32.5 -24.422 1 97.38 107 GLU A O 1
ATOM 847 N N . ARG A 1 108 ? 1.25 -31.562 -25.781 1 98.38 108 ARG A N 1
ATOM 848 C CA . ARG A 1 108 ? 1.977 -30.969 -24.672 1 98.38 108 ARG A CA 1
ATOM 849 C C . ARG A 1 108 ? 1.381 -29.609 -24.297 1 98.38 108 ARG A C 1
ATOM 851 O O . ARG A 1 108 ? 1.189 -28.75 -25.156 1 98.38 108 ARG A O 1
ATOM 858 N N . VAL A 1 109 ? 1.081 -29.469 -23.016 1 98.75 109 VAL A N 1
ATOM 859 C CA . VAL A 1 109 ? 0.376 -28.25 -22.625 1 98.75 109 VAL A CA 1
ATOM 860 C C . VAL A 1 109 ? 0.949 -27.719 -21.312 1 98.75 109 VAL A C 1
ATOM 862 O O . VAL A 1 109 ? 1.512 -28.484 -20.516 1 98.75 109 VAL A O 1
ATOM 865 N N . VAL A 1 110 ? 0.963 -26.469 -21.156 1 98.69 110 VAL A N 1
ATOM 866 C CA . VAL A 1 110 ? 0.929 -25.812 -19.859 1 98.69 110 VAL A CA 1
ATOM 867 C C . VAL A 1 110 ? -0.477 -25.281 -19.578 1 98.69 110 VAL A C 1
ATOM 869 O O . VAL A 1 110 ? -1.376 -25.422 -20.406 1 98.69 110 VAL A O 1
ATOM 872 N N . ILE A 1 111 ? -0.714 -24.75 -18.391 1 97.69 111 ILE A N 1
ATOM 873 C CA . ILE A 1 111 ? -2.088 -24.328 -18.141 1 97.69 111 ILE A CA 1
ATOM 874 C C . ILE A 1 111 ? -2.102 -22.922 -17.562 1 97.69 111 ILE A C 1
ATOM 876 O O . ILE A 1 111 ? -1.216 -22.547 -16.797 1 97.69 111 ILE A O 1
ATOM 880 N N . ASN A 1 112 ? -3.041 -22.109 -18.031 1 97.31 112 ASN A N 1
ATOM 881 C CA . ASN A 1 112 ? -3.471 -20.969 -17.234 1 97.31 112 ASN A CA 1
ATOM 882 C C . ASN A 1 112 ? -4.141 -21.406 -15.93 1 97.31 112 ASN A C 1
ATOM 884 O O . ASN A 1 112 ? -5.207 -22.031 -15.953 1 97.31 112 ASN A O 1
ATOM 888 N N . THR A 1 113 ? -3.664 -21.078 -14.867 1 96.69 113 THR A N 1
ATOM 889 C CA . THR A 1 113 ? -4 -21.703 -13.594 1 96.69 113 THR A CA 1
ATOM 890 C C . THR A 1 113 ? -5.277 -21.109 -13.016 1 96.69 113 THR A C 1
ATOM 892 O O . THR A 1 113 ? -5.863 -21.656 -12.086 1 96.69 113 THR A O 1
ATOM 895 N N . ALA A 1 114 ? -5.762 -20.047 -13.539 1 96.56 114 ALA A N 1
ATOM 896 C CA . ALA A 1 114 ? -6.926 -19.344 -12.984 1 96.56 114 ALA A CA 1
ATOM 897 C C . ALA A 1 114 ? -8.18 -20.219 -13.094 1 96.56 114 ALA A C 1
ATOM 899 O O . ALA A 1 114 ? -8.453 -20.781 -14.148 1 96.56 114 ALA A O 1
ATOM 900 N N . LEU A 1 115 ? -8.852 -20.344 -12.031 1 97.19 115 LEU A N 1
ATOM 901 C CA . LEU A 1 115 ? -10.141 -21.031 -12.016 1 97.19 115 LEU A CA 1
ATOM 902 C C . LEU A 1 115 ? -11.289 -20.016 -12.055 1 97.19 115 LEU A C 1
ATOM 904 O O . LEU A 1 115 ? -12.094 -19.953 -11.125 1 97.19 115 LEU A O 1
ATOM 908 N N . SER A 1 116 ? -11.352 -19.312 -13.172 1 96.38 116 SER A N 1
ATOM 909 C CA . SER A 1 116 ? -12.234 -18.172 -13.32 1 96.38 116 SER A CA 1
ATOM 910 C C . SER A 1 116 ? -13.609 -18.594 -13.82 1 96.38 116 SER A C 1
ATOM 912 O O . SER A 1 116 ? -13.922 -19.781 -13.852 1 96.38 116 SER A O 1
ATOM 914 N N . CYS A 1 117 ? -14.484 -17.609 -14.227 1 97.38 117 CYS A N 1
ATOM 915 C CA . CYS A 1 117 ? -15.891 -17.797 -14.57 1 97.38 117 CYS A CA 1
ATOM 916 C C . CYS A 1 117 ? -16.047 -18.891 -15.625 1 97.38 117 CYS A C 1
ATOM 918 O O . CYS A 1 117 ? -16.828 -19.828 -15.438 1 97.38 117 CYS A O 1
ATOM 920 N N . ARG A 1 118 ? -15.305 -18.859 -16.594 1 95.19 118 ARG A N 1
ATOM 921 C CA . ARG A 1 118 ? -15.453 -19.797 -17.703 1 95.19 118 ARG A CA 1
ATOM 922 C C . ARG A 1 118 ? -15.188 -21.219 -17.25 1 95.19 118 ARG A C 1
ATOM 924 O O . ARG A 1 118 ? -15.914 -22.141 -17.625 1 95.19 118 ARG A O 1
ATOM 931 N N . VAL A 1 119 ? -14.18 -21.375 -16.469 1 97.06 119 VAL A N 1
ATOM 932 C CA . VAL A 1 119 ? -13.805 -22.672 -15.945 1 97.06 119 VAL A CA 1
ATOM 933 C C . VAL A 1 119 ? -14.938 -23.219 -15.078 1 97.06 119 VAL A C 1
ATOM 935 O O . VAL A 1 119 ? -15.164 -24.438 -15.039 1 97.06 119 VAL A O 1
ATOM 938 N N . ARG A 1 120 ? -15.688 -22.359 -14.492 1 96.94 120 ARG A N 1
ATOM 939 C CA . ARG A 1 120 ? -16.688 -22.734 -13.508 1 96.94 120 ARG A CA 1
ATOM 940 C C . ARG A 1 120 ? -18.094 -22.75 -14.125 1 96.94 120 ARG A C 1
ATOM 942 O O . ARG A 1 120 ? -19.078 -23.016 -13.438 1 96.94 120 ARG A O 1
ATOM 949 N N . GLY A 1 121 ? -18.188 -22.422 -15.32 1 94.75 121 GLY A N 1
ATOM 950 C CA . GLY A 1 121 ? -19.453 -22.531 -16.047 1 94.75 121 GLY A CA 1
ATOM 951 C C . GLY A 1 121 ? -20.297 -21.266 -15.953 1 94.75 121 GLY A C 1
ATOM 952 O O . GLY A 1 121 ? -21.516 -21.328 -16.094 1 94.75 121 GLY A O 1
ATOM 953 N N . PHE A 1 122 ? -19.688 -20.125 -15.602 1 96.38 122 PHE A N 1
ATOM 954 C CA . PHE A 1 122 ? -20.406 -18.859 -15.523 1 96.38 122 PHE A CA 1
ATOM 955 C C . PHE A 1 122 ? -20.047 -17.969 -16.719 1 96.38 122 PHE A C 1
ATOM 957 O O . PHE A 1 122 ? -19 -18.125 -17.328 1 96.38 122 PHE A O 1
ATOM 964 N N . ASP A 1 123 ? -20.984 -17.047 -17 1 96.38 123 ASP A N 1
ATOM 965 C CA . ASP A 1 123 ? -20.578 -15.898 -17.812 1 96.38 123 ASP A CA 1
ATOM 966 C C . ASP A 1 123 ? -19.547 -15.047 -17.078 1 96.38 123 ASP A C 1
ATOM 968 O O . ASP A 1 123 ? -19.531 -15 -15.852 1 96.38 123 ASP A O 1
ATOM 972 N N . ASP A 1 124 ? -18.781 -14.391 -17.891 1 96.94 124 ASP A N 1
ATOM 973 C CA . ASP A 1 124 ? -17.688 -13.609 -17.328 1 96.94 124 ASP A CA 1
ATOM 974 C C . ASP A 1 124 ? -18.219 -12.547 -16.359 1 96.94 124 ASP A C 1
ATOM 976 O O . ASP A 1 124 ? -19.109 -11.773 -16.719 1 96.94 124 ASP A O 1
ATOM 980 N N . CYS A 1 125 ? -17.688 -12.578 -15.164 1 95.56 125 CYS A N 1
ATOM 981 C CA . CYS A 1 125 ? -17.906 -11.453 -14.266 1 95.56 125 CYS A CA 1
ATOM 982 C C . CYS A 1 125 ? -17.156 -10.219 -14.742 1 95.56 125 CYS A C 1
ATOM 984 O O . CYS A 1 125 ? -16.484 -10.258 -15.773 1 95.56 125 CYS A O 1
ATOM 986 N N . ASP A 1 126 ? -17.203 -9.117 -14 1 92.12 126 ASP A N 1
ATOM 987 C CA . ASP A 1 126 ? -16.562 -7.863 -14.391 1 92.12 126 ASP A CA 1
ATOM 988 C C . ASP A 1 126 ? -15.055 -8.031 -14.508 1 92.12 126 ASP A C 1
ATOM 990 O O . ASP A 1 126 ? -14.445 -7.562 -15.469 1 92.12 126 ASP A O 1
ATOM 994 N N . ALA A 1 127 ? -14.461 -8.688 -13.578 1 93.94 127 ALA A N 1
ATOM 995 C CA . ALA A 1 127 ? -13.016 -8.906 -13.578 1 93.94 127 ALA A CA 1
ATOM 996 C C . ALA A 1 127 ? -12.586 -9.773 -14.758 1 93.94 127 ALA A C 1
ATOM 998 O O . ALA A 1 127 ? -11.617 -9.453 -15.445 1 93.94 127 ALA A O 1
ATOM 999 N N . CYS A 1 128 ? -13.32 -10.828 -15.008 1 96 128 CYS A N 1
ATOM 1000 C CA . CYS A 1 128 ? -12.984 -11.758 -16.078 1 96 128 CYS A CA 1
ATOM 1001 C C . CYS A 1 128 ? -13.148 -11.102 -17.438 1 96 128 CYS A C 1
ATOM 1003 O O . CYS A 1 128 ? -12.383 -11.367 -18.359 1 96 128 CYS A O 1
ATOM 1005 N N . ARG A 1 129 ? -14.109 -10.234 -17.531 1 95.12 129 ARG A N 1
ATOM 1006 C CA . ARG A 1 129 ? -14.32 -9.516 -18.797 1 95.12 129 ARG A CA 1
ATOM 1007 C C . ARG A 1 129 ? -13.117 -8.641 -19.125 1 95.12 129 ARG A C 1
ATOM 1009 O O . ARG A 1 129 ? -12.805 -8.43 -20.297 1 95.12 129 ARG A O 1
ATOM 1016 N N . LYS A 1 130 ? -12.5 -8.188 -18.125 1 92.12 130 LYS A N 1
ATOM 1017 C CA . LYS A 1 130 ? -11.367 -7.289 -18.297 1 92.12 130 LYS A CA 1
ATOM 1018 C C . LYS A 1 130 ? -10.055 -8.07 -18.359 1 92.12 130 LYS A C 1
ATOM 1020 O O . LYS A 1 130 ? -8.977 -7.473 -18.438 1 92.12 130 LYS A O 1
ATOM 1025 N N . GLY A 1 131 ? -10.094 -9.32 -18.25 1 94.44 131 GLY A N 1
ATOM 1026 C CA . GLY A 1 131 ? -8.914 -10.164 -18.359 1 94.44 131 GLY A CA 1
ATOM 1027 C C . GLY A 1 131 ? -8.203 -10.391 -17.031 1 94.44 131 GLY A C 1
ATOM 1028 O O . GLY A 1 131 ? -7.078 -10.883 -17 1 94.44 131 GLY A O 1
ATOM 1029 N N . HIS A 1 132 ? -8.852 -9.953 -15.93 1 94.56 132 HIS A N 1
ATOM 1030 C CA . HIS A 1 132 ? -8.281 -10.156 -14.602 1 94.56 132 HIS A CA 1
ATOM 1031 C C . HIS A 1 132 ? -8.844 -11.414 -13.945 1 94.56 132 HIS A C 1
ATOM 1033 O O . HIS A 1 132 ? -9.594 -11.328 -12.969 1 94.56 132 HIS A O 1
ATOM 1039 N N . PHE A 1 133 ? -8.312 -12.523 -14.367 1 94.69 133 PHE A N 1
ATOM 1040 C CA . PHE A 1 133 ? -8.898 -13.812 -14.023 1 94.69 133 PHE A CA 1
ATOM 1041 C C . PHE A 1 133 ? -8.68 -14.133 -12.555 1 94.69 133 PHE A C 1
ATOM 1043 O O . PHE A 1 133 ? -9.523 -14.781 -11.922 1 94.69 133 PHE A O 1
ATOM 1050 N N . ALA A 1 134 ? -7.551 -13.703 -12.023 1 89.5 134 ALA A N 1
ATOM 1051 C CA . ALA A 1 134 ? -7.227 -14 -10.633 1 89.5 134 ALA A CA 1
ATOM 1052 C C . ALA A 1 134 ? -8.188 -13.281 -9.688 1 89.5 134 ALA A C 1
ATOM 1054 O O . ALA A 1 134 ? -8.352 -13.688 -8.531 1 89.5 134 ALA A O 1
ATOM 1055 N N . ALA A 1 135 ? -8.867 -12.242 -10.156 1 92.25 135 ALA A N 1
ATOM 1056 C CA . ALA A 1 135 ? -9.781 -11.445 -9.352 1 92.25 135 ALA A CA 1
ATOM 1057 C C . ALA A 1 135 ? -11.234 -11.844 -9.609 1 92.25 135 ALA A C 1
ATOM 1059 O O . ALA A 1 135 ? -12.156 -11.094 -9.289 1 92.25 135 ALA A O 1
ATOM 1060 N N . CYS A 1 136 ? -11.461 -13.016 -10.125 1 95.25 136 CYS A N 1
ATOM 1061 C CA . CYS A 1 136 ? -12.797 -13.508 -10.461 1 95.25 136 CYS A CA 1
ATOM 1062 C C . CYS A 1 136 ? -13.695 -13.508 -9.234 1 95.25 136 CYS A C 1
ATOM 1064 O O . CYS A 1 136 ? -13.281 -13.922 -8.156 1 95.25 136 CYS A O 1
ATOM 1066 N N . HIS A 1 137 ? -14.945 -13.148 -9.445 1 93.94 137 HIS A N 1
ATOM 1067 C CA . HIS A 1 137 ? -15.922 -13.062 -8.359 1 93.94 137 HIS A CA 1
ATOM 1068 C C . HIS A 1 137 ? -16.578 -14.406 -8.109 1 93.94 137 HIS A C 1
ATOM 1070 O O . HIS A 1 137 ? -17.422 -14.531 -7.219 1 93.94 137 HIS A O 1
ATOM 1076 N N . ASN A 1 138 ? -16.156 -15.414 -8.82 1 96.12 138 ASN A N 1
ATOM 1077 C CA . ASN A 1 138 ? -16.906 -16.656 -8.727 1 96.12 138 ASN A CA 1
ATOM 1078 C C . ASN A 1 138 ? -16 -17.828 -8.32 1 96.12 138 ASN A C 1
ATOM 1080 O O . ASN A 1 138 ? -16.375 -18.984 -8.469 1 96.12 138 ASN A O 1
ATOM 1084 N N . VAL A 1 139 ? -14.852 -17.484 -7.773 1 95.31 139 VAL A N 1
ATOM 1085 C CA . VAL A 1 139 ? -13.859 -18.516 -7.457 1 95.31 139 VAL A CA 1
ATOM 1086 C C . VAL A 1 139 ? -14.344 -19.359 -6.285 1 95.31 139 VAL A C 1
ATOM 1088 O O . VAL A 1 139 ? -13.789 -20.422 -6.012 1 95.31 139 VAL A O 1
ATOM 1091 N N . ASP A 1 140 ? -15.383 -18.922 -5.598 1 93.69 140 ASP A N 1
ATOM 1092 C CA . ASP A 1 140 ? -15.883 -19.594 -4.398 1 93.69 140 ASP A CA 1
ATOM 1093 C C . ASP A 1 140 ? -17.062 -20.5 -4.727 1 93.69 140 ASP A C 1
ATOM 1095 O O . ASP A 1 140 ? -17.625 -21.156 -3.84 1 93.69 140 ASP A O 1
ATOM 1099 N N . ARG A 1 141 ? -17.484 -20.625 -5.977 1 94.31 141 ARG A N 1
ATOM 1100 C CA . ARG A 1 141 ? -18.688 -21.359 -6.301 1 94.31 141 ARG A CA 1
ATOM 1101 C C . ARG A 1 141 ? -18.656 -21.875 -7.738 1 94.31 141 ARG A C 1
ATOM 1103 O O . ARG A 1 141 ? -17.672 -21.672 -8.445 1 94.31 141 ARG A O 1
ATOM 1110 N N . GLY A 1 142 ? -19.672 -22.641 -8.078 1 94.5 142 GLY A N 1
ATOM 1111 C CA . GLY A 1 142 ? -19.812 -23.172 -9.422 1 94.5 142 GLY A CA 1
ATOM 1112 C C . GLY A 1 142 ? -19.672 -24.672 -9.5 1 94.5 142 GLY A C 1
ATOM 1113 O O . GLY A 1 142 ? -20.031 -25.391 -8.555 1 94.5 142 GLY A O 1
ATOM 1114 N N . ARG A 1 143 ? -19.172 -25.156 -10.617 1 93.81 143 ARG A N 1
ATOM 1115 C CA . ARG A 1 143 ? -19.188 -26.578 -10.945 1 93.81 143 ARG A CA 1
ATOM 1116 C C . ARG A 1 143 ? -18.094 -27.312 -10.18 1 93.81 143 ARG A C 1
ATOM 1118 O O . ARG A 1 143 ? -18.109 -28.531 -10.086 1 93.81 143 ARG A O 1
ATOM 1125 N N . ILE A 1 144 ? -17.141 -26.609 -9.766 1 96.88 144 ILE A N 1
ATOM 1126 C CA . ILE A 1 144 ? -16.062 -27.188 -8.984 1 96.88 144 ILE A CA 1
ATOM 1127 C C . ILE A 1 144 ? -15.984 -26.516 -7.617 1 96.88 144 ILE A C 1
ATOM 1129 O O . ILE A 1 144 ? -16.562 -25.453 -7.41 1 96.88 144 ILE A O 1
ATOM 1133 N N . SER A 1 145 ? -15.344 -27.203 -6.691 1 97.12 145 SER A N 1
ATOM 1134 C CA . SER A 1 145 ? -15.188 -26.672 -5.34 1 97.12 145 SER A CA 1
ATOM 1135 C C . SER A 1 145 ? -14.406 -25.359 -5.344 1 97.12 145 SER A C 1
ATOM 1137 O O . SER A 1 145 ? -13.75 -25.016 -6.336 1 97.12 145 SER A O 1
ATOM 1139 N N . PRO A 1 146 ? -14.484 -24.578 -4.273 1 95.81 146 PRO A N 1
ATOM 1140 C CA . PRO A 1 146 ? -13.75 -23.312 -4.199 1 95.81 146 PRO A CA 1
ATOM 1141 C C . PRO A 1 146 ? -12.258 -23.469 -4.473 1 95.81 146 PRO A C 1
ATOM 1143 O O . PRO A 1 146 ? -11.672 -24.5 -4.105 1 95.81 146 PRO A O 1
ATOM 1146 N N . GLY A 1 147 ? -11.711 -22.578 -5.117 1 95.56 147 GLY A N 1
ATOM 1147 C CA . GLY A 1 147 ? -10.305 -22.5 -5.457 1 95.56 147 GLY A CA 1
ATOM 1148 C C . GLY A 1 147 ? -9.961 -21.312 -6.332 1 95.56 147 GLY A C 1
ATOM 1149 O O . GLY A 1 147 ? -10.68 -21.016 -7.281 1 95.56 147 GLY A O 1
ATOM 1150 N N . ILE A 1 148 ? -8.883 -20.703 -6.051 1 92.06 148 ILE A N 1
ATOM 1151 C CA . ILE A 1 148 ? -8.531 -19.484 -6.789 1 92.06 148 ILE A CA 1
ATOM 1152 C C . ILE A 1 148 ? -7.762 -19.859 -8.055 1 92.06 148 ILE A C 1
ATOM 1154 O O . ILE A 1 148 ? -7.883 -19.188 -9.078 1 92.06 148 ILE A O 1
ATOM 1158 N N . PHE A 1 149 ? -6.906 -20.906 -7.949 1 95.44 149 PHE A N 1
ATOM 1159 C CA . PHE A 1 149 ? -6.141 -21.391 -9.094 1 95.44 149 PHE A CA 1
ATOM 1160 C C . PHE A 1 149 ? -5.871 -22.891 -8.977 1 95.44 149 PHE A C 1
ATOM 1162 O O . PHE A 1 149 ? -6.098 -23.484 -7.914 1 95.44 149 PHE A O 1
ATOM 1169 N N . THR A 1 150 ? -5.492 -23.469 -10.086 1 97 150 THR A N 1
ATOM 1170 C CA . THR A 1 150 ? -5.102 -24.875 -10.07 1 97 150 THR A CA 1
ATOM 1171 C C . THR A 1 150 ? -4.047 -25.141 -9 1 97 150 THR A C 1
ATOM 1173 O O . THR A 1 150 ? -3.053 -24.406 -8.914 1 97 150 THR A O 1
ATOM 1176 N N . GLY A 1 151 ? -4.223 -26.047 -8.172 1 96.12 151 GLY A N 1
ATOM 1177 C CA . GLY A 1 151 ? -3.334 -26.328 -7.055 1 96.12 151 GLY A CA 1
ATOM 1178 C C . GLY A 1 151 ? -3.918 -25.922 -5.711 1 96.12 151 GLY A C 1
ATOM 1179 O O . GLY A 1 151 ? -3.262 -26.062 -4.68 1 96.12 151 GLY A O 1
ATOM 1180 N N . THR A 1 152 ? -5.234 -25.328 -5.734 1 95.62 152 THR A N 1
ATOM 1181 C CA . THR A 1 152 ? -5.887 -24.953 -4.488 1 95.62 152 THR A CA 1
ATOM 1182 C C . THR A 1 152 ? -7.32 -25.469 -4.445 1 95.62 152 THR A C 1
ATOM 1184 O O . THR A 1 152 ? -8.109 -25.047 -3.596 1 95.62 152 THR A O 1
ATOM 1187 N N . CYS A 1 153 ? -7.734 -26.281 -5.402 1 97.12 153 CYS A N 1
ATOM 1188 C CA . CYS A 1 153 ? -9.078 -26.812 -5.547 1 97.12 153 CYS A CA 1
ATOM 1189 C C . CYS A 1 153 ? -9.07 -28.344 -5.465 1 97.12 153 CYS A C 1
ATOM 1191 O O . CYS A 1 153 ? -8.328 -29 -6.191 1 97.12 153 CYS A O 1
ATOM 1193 N N . ARG A 1 154 ? -9.961 -28.875 -4.66 1 96.88 154 ARG A N 1
ATOM 1194 C CA . ARG A 1 154 ? -10 -30.312 -4.434 1 96.88 154 ARG A CA 1
ATOM 1195 C C . ARG A 1 154 ? -10.391 -31.047 -5.711 1 96.88 154 ARG A C 1
ATOM 1197 O O . ARG A 1 154 ? -9.969 -32.188 -5.93 1 96.88 154 ARG A O 1
ATOM 1204 N N . ASP A 1 155 ? -11.117 -30.359 -6.559 1 97.44 155 ASP A N 1
ATOM 1205 C CA . ASP A 1 155 ? -11.711 -31.047 -7.695 1 97.44 155 ASP A CA 1
ATOM 1206 C C . ASP A 1 155 ? -10.766 -31.062 -8.891 1 97.44 155 ASP A C 1
ATOM 1208 O O . ASP A 1 155 ? -10.891 -31.891 -9.789 1 97.44 155 ASP A O 1
ATOM 1212 N N . THR A 1 156 ? -9.836 -30.141 -8.984 1 97.56 156 THR A N 1
ATOM 1213 C CA . THR A 1 156 ? -8.977 -30.031 -10.156 1 97.56 156 THR A CA 1
ATOM 1214 C C . THR A 1 156 ? -7.648 -30.734 -9.922 1 97.56 156 THR A C 1
ATOM 1216 O O . THR A 1 156 ? -7.004 -31.188 -10.875 1 97.56 156 THR A O 1
ATOM 1219 N N . GLY A 1 157 ? -7.27 -30.812 -8.641 1 96.81 157 GLY A N 1
ATOM 1220 C CA . GLY A 1 157 ? -5.914 -31.25 -8.344 1 96.81 157 GLY A CA 1
ATOM 1221 C C . GLY A 1 157 ? -4.859 -30.25 -8.758 1 96.81 157 GLY A C 1
ATOM 1222 O O . GLY A 1 157 ? -5.145 -29.047 -8.844 1 96.81 157 GLY A O 1
ATOM 1223 N N . GLY A 1 158 ? -3.58 -30.688 -8.836 1 98 158 GLY A N 1
ATOM 1224 C CA . GLY A 1 158 ? -2.438 -29.859 -9.195 1 98 158 GLY A CA 1
ATOM 1225 C C . GLY A 1 158 ? -1.251 -30.672 -9.688 1 98 158 GLY A C 1
ATOM 1226 O O . GLY A 1 158 ? -1.349 -31.891 -9.859 1 98 158 GLY A O 1
ATOM 1227 N N . GLY A 1 159 ? -0.23 -30.016 -9.945 1 98.5 159 GLY A N 1
ATOM 1228 C CA . GLY A 1 159 ? 0.915 -30.609 -10.625 1 98.5 159 GLY A CA 1
ATOM 1229 C C . GLY A 1 159 ? 1.771 -31.469 -9.703 1 98.5 159 GLY A C 1
ATOM 1230 O O . GLY A 1 159 ? 2.688 -32.156 -10.164 1 98.5 159 GLY A O 1
ATOM 1231 N N . TRP A 1 160 ? 1.488 -31.438 -8.375 1 98.62 160 TRP A N 1
ATOM 1232 C CA . TRP A 1 160 ? 2.223 -32.312 -7.473 1 98.62 160 TRP A CA 1
ATOM 1233 C C . TRP A 1 160 ? 1.594 -33.719 -7.438 1 98.62 160 TRP A C 1
ATOM 1235 O O . TRP A 1 160 ? 1.407 -34.281 -6.367 1 98.62 160 TRP A O 1
ATOM 1245 N N . ALA A 1 161 ? 1.16 -34.188 -8.602 1 98.62 161 ALA A N 1
ATOM 1246 C CA . ALA A 1 161 ? 0.584 -35.5 -8.82 1 98.62 161 ALA A CA 1
ATOM 1247 C C . ALA A 1 161 ? 0.814 -35.969 -10.25 1 98.62 161 ALA A C 1
ATOM 1249 O O . ALA A 1 161 ? 1.143 -35.156 -11.133 1 98.62 161 ALA A O 1
ATOM 1250 N N . GLU A 1 162 ? 0.631 -37.25 -10.453 1 98.56 162 GLU A N 1
ATOM 1251 C CA . GLU A 1 162 ? 0.815 -37.812 -11.781 1 98.56 162 GLU A CA 1
ATOM 1252 C C . GLU A 1 162 ? -0.191 -37.25 -12.773 1 98.56 162 GLU A C 1
ATOM 1254 O O . GLU A 1 162 ? 0.123 -37.062 -13.953 1 98.56 162 GLU A O 1
ATOM 1259 N N . TYR A 1 163 ? -1.409 -36.969 -12.266 1 98.62 163 TYR A N 1
ATOM 1260 C CA . TYR A 1 163 ? -2.471 -36.469 -13.125 1 98.62 163 TYR A CA 1
ATOM 1261 C C . TYR A 1 163 ? -3.223 -35.344 -12.43 1 98.62 163 TYR A C 1
ATOM 1263 O O . TYR A 1 163 ? -3.312 -35.281 -11.203 1 98.62 163 TYR A O 1
ATOM 1271 N N . PHE A 1 164 ? -3.742 -34.438 -13.188 1 98.69 164 PHE A N 1
ATOM 1272 C CA . PHE A 1 164 ? -4.715 -33.438 -12.773 1 98.69 164 PHE A CA 1
ATOM 1273 C C . PHE A 1 164 ? -5.672 -33.125 -13.914 1 98.69 164 PHE A C 1
ATOM 1275 O O . PHE A 1 164 ? -5.527 -33.625 -15.023 1 98.69 164 PHE A O 1
ATOM 1282 N N . VAL A 1 165 ? -6.691 -32.344 -13.625 1 98.75 165 VAL A N 1
ATOM 1283 C CA . VAL A 1 165 ? -7.641 -32.031 -14.688 1 98.75 165 VAL A CA 1
ATOM 1284 C C . VAL A 1 165 ? -7.684 -30.531 -14.898 1 98.75 165 VAL A C 1
ATOM 1286 O O . VAL A 1 165 ? -7.383 -29.75 -13.984 1 98.75 165 VAL A O 1
ATOM 1289 N N . ALA A 1 166 ? -7.977 -30.125 -16.094 1 98.62 166 ALA A N 1
ATOM 1290 C CA . ALA A 1 166 ? -8.07 -28.719 -16.484 1 98.62 166 ALA A CA 1
ATOM 1291 C C . ALA A 1 166 ? -9.195 -28.516 -17.5 1 98.62 166 ALA A C 1
ATOM 1293 O O . ALA A 1 166 ? -9.484 -29.391 -18.312 1 98.62 166 ALA A O 1
ATOM 1294 N N . HIS A 1 167 ? -9.875 -27.406 -17.344 1 98.31 167 HIS A N 1
ATOM 1295 C CA . HIS A 1 167 ? -10.836 -27 -18.359 1 98.31 167 HIS A CA 1
ATOM 1296 C C . HIS A 1 167 ? -10.141 -26.688 -19.688 1 98.31 167 HIS A C 1
ATOM 1298 O O . HIS A 1 167 ? -9.016 -26.188 -19.688 1 98.31 167 HIS A O 1
ATOM 1304 N N . GLU A 1 168 ? -10.781 -26.906 -20.781 1 97.69 168 GLU A N 1
ATOM 1305 C CA . GLU A 1 168 ? -10.18 -26.688 -22.094 1 97.69 168 GLU A CA 1
ATOM 1306 C C . GLU A 1 168 ? -9.695 -25.25 -22.25 1 97.69 168 GLU A C 1
ATOM 1308 O O . GLU A 1 168 ? -8.688 -25 -22.922 1 97.69 168 GLU A O 1
ATOM 1313 N N . SER A 1 169 ? -10.391 -24.297 -21.562 1 96.12 169 SER A N 1
ATOM 1314 C CA . SER A 1 169 ? -10.055 -22.875 -21.688 1 96.12 169 SER A CA 1
ATOM 1315 C C . SER A 1 169 ? -8.742 -22.562 -20.969 1 96.12 169 SER A C 1
ATOM 1317 O O . SER A 1 169 ? -8.164 -21.484 -21.172 1 96.12 169 SER A O 1
ATOM 1319 N N . GLN A 1 170 ? -8.281 -23.438 -20.141 1 97.5 170 GLN A N 1
ATOM 1320 C CA . GLN A 1 170 ? -7.043 -23.234 -19.391 1 97.5 170 GLN A CA 1
ATOM 1321 C C . GLN A 1 170 ? -5.828 -23.688 -20.203 1 97.5 170 GLN A C 1
ATOM 1323 O O . GLN A 1 170 ? -4.691 -23.328 -19.875 1 97.5 170 GLN A O 1
ATOM 1328 N N . LEU A 1 171 ? -6.031 -24.5 -21.219 1 98.19 171 LEU A N 1
ATOM 1329 C CA . LEU A 1 171 ? -4.934 -25.188 -21.906 1 98.19 171 LEU A CA 1
ATOM 1330 C C . LEU A 1 171 ? -4.164 -24.219 -22.797 1 98.19 171 LEU A C 1
ATOM 1332 O O . LEU A 1 171 ? -4.766 -23.406 -23.5 1 98.19 171 LEU A O 1
ATOM 1336 N N . VAL A 1 172 ? -2.906 -24.266 -22.656 1 98.25 172 VAL A N 1
ATOM 1337 C CA . VAL A 1 172 ? -1.99 -23.562 -23.562 1 98.25 172 VAL A CA 1
ATOM 1338 C C . VAL A 1 172 ? -1.02 -24.562 -24.188 1 98.25 172 VAL A C 1
ATOM 1340 O O . VAL A 1 172 ? -0.217 -25.188 -23.484 1 98.25 172 VAL A O 1
ATOM 1343 N N . ARG A 1 173 ? -1.104 -24.703 -25.469 1 98.12 173 ARG A N 1
ATOM 1344 C CA . ARG A 1 173 ? -0.253 -25.672 -26.172 1 98.12 173 ARG A CA 1
ATOM 1345 C C . ARG A 1 173 ? 1.206 -25.219 -26.141 1 98.12 173 ARG A C 1
ATOM 1347 O O . ARG A 1 173 ? 1.508 -24.047 -26.359 1 98.12 173 ARG A O 1
ATOM 1354 N N . VAL A 1 174 ? 2.078 -26.125 -25.828 1 98.56 174 VAL A N 1
ATOM 1355 C CA . VAL A 1 174 ? 3.508 -25.828 -25.859 1 98.56 174 VAL A CA 1
ATOM 1356 C C . VAL A 1 174 ? 4.012 -25.859 -27.297 1 98.56 174 VAL A C 1
ATOM 1358 O O . VAL A 1 174 ? 3.879 -26.875 -27.984 1 98.56 174 VAL A O 1
ATOM 1361 N N . PRO A 1 175 ? 4.57 -24.766 -27.75 1 97.94 175 PRO A N 1
ATOM 1362 C CA . PRO A 1 175 ? 5.102 -24.781 -29.109 1 97.94 175 PRO A CA 1
ATOM 1363 C C . PRO A 1 175 ? 6.164 -25.859 -29.328 1 97.94 175 PRO A C 1
ATOM 1365 O O . PRO A 1 175 ? 6.914 -26.172 -28.406 1 97.94 175 PRO A O 1
ATOM 1368 N N . GLU A 1 176 ? 6.223 -26.234 -30.609 1 95.38 176 GLU A N 1
ATOM 1369 C CA . GLU A 1 176 ? 7.246 -27.203 -30.984 1 95.38 176 GLU A CA 1
ATOM 1370 C C . GLU A 1 176 ? 8.648 -26.656 -30.719 1 95.38 176 GLU A C 1
ATOM 1372 O O . GLU A 1 176 ? 8.891 -25.453 -30.906 1 95.38 176 GLU A O 1
ATOM 1377 N N . GLY A 1 177 ? 9.5 -27.375 -30.25 1 95.31 177 GLY A N 1
ATOM 1378 C CA . GLY A 1 177 ? 10.883 -26.969 -30.078 1 95.31 177 GLY A CA 1
ATOM 1379 C C . GLY A 1 177 ? 11.203 -26.516 -28.672 1 95.31 177 GLY A C 1
ATOM 1380 O O . GLY A 1 177 ? 12.367 -26.422 -28.281 1 95.31 177 GLY A O 1
ATOM 1381 N N . ILE A 1 178 ? 10.211 -26.188 -27.938 1 97.56 178 ILE A N 1
ATOM 1382 C CA . ILE A 1 178 ? 10.453 -25.75 -26.562 1 97.56 178 ILE A CA 1
ATOM 1383 C C . ILE A 1 178 ? 10.469 -26.969 -25.641 1 97.56 178 ILE A C 1
ATOM 1385 O O . ILE A 1 178 ? 9.453 -27.656 -25.5 1 97.56 178 ILE A O 1
ATOM 1389 N N . ARG A 1 179 ? 11.586 -27.188 -25.016 1 97.62 179 ARG A N 1
ATOM 1390 C CA . ARG A 1 179 ? 11.75 -28.312 -24.125 1 97.62 179 ARG A CA 1
ATOM 1391 C C . ARG A 1 179 ? 10.992 -28.094 -22.812 1 97.62 179 ARG A C 1
ATOM 1393 O O . ARG A 1 179 ? 10.695 -26.953 -22.453 1 97.62 179 ARG A O 1
ATOM 1400 N N . ASP A 1 180 ? 10.641 -29.203 -22.156 1 98.12 180 ASP A N 1
ATOM 1401 C CA . ASP A 1 180 ? 9.875 -29.141 -20.922 1 98.12 180 ASP A CA 1
ATOM 1402 C C . ASP A 1 180 ? 10.586 -28.281 -19.875 1 98.12 180 ASP A C 1
ATOM 1404 O O . ASP A 1 180 ? 9.938 -27.562 -19.109 1 98.12 180 ASP A O 1
ATOM 1408 N N . GLU A 1 181 ? 11.922 -28.312 -19.891 1 97.94 181 GLU A N 1
ATOM 1409 C CA . GLU A 1 181 ? 12.734 -27.578 -18.906 1 97.94 181 GLU A CA 1
ATOM 1410 C C . GLU A 1 181 ? 12.578 -26.078 -19.078 1 97.94 181 GLU A C 1
ATOM 1412 O O . GLU A 1 181 ? 12.836 -25.312 -18.141 1 97.94 181 GLU A O 1
ATOM 1417 N N . ASN A 1 182 ? 12.188 -25.656 -20.266 1 98.06 182 ASN A N 1
ATOM 1418 C CA . ASN A 1 182 ? 11.867 -24.25 -20.5 1 98.06 182 ASN A CA 1
ATOM 1419 C C . ASN A 1 182 ? 10.383 -23.969 -20.328 1 98.06 182 ASN A C 1
ATOM 1421 O O . ASN A 1 182 ? 9.992 -22.969 -19.75 1 98.06 182 ASN A O 1
ATOM 1425 N N . ALA A 1 183 ? 9.555 -24.938 -20.812 1 98.5 183 ALA A N 1
ATOM 1426 C CA . ALA A 1 183 ? 8.109 -24.766 -20.812 1 98.5 183 ALA A CA 1
ATOM 1427 C C . ALA A 1 183 ? 7.574 -24.609 -19.391 1 98.5 183 ALA A C 1
ATOM 1429 O O . ALA A 1 183 ? 6.582 -23.922 -19.172 1 98.5 183 ALA A O 1
ATOM 1430 N N . VAL A 1 184 ? 8.297 -25.203 -18.422 1 98.5 184 VAL A N 1
ATOM 1431 C CA . VAL A 1 184 ? 7.848 -25.188 -17.031 1 98.5 184 VAL A CA 1
ATOM 1432 C C . VAL A 1 184 ? 7.902 -23.766 -16.484 1 98.5 184 VAL A C 1
ATOM 1434 O O . VAL A 1 184 ? 7.238 -23.453 -15.492 1 98.5 184 VAL A O 1
ATOM 1437 N N . PHE A 1 185 ? 8.602 -22.844 -17.172 1 98.56 185 PHE A N 1
ATOM 1438 C CA . PHE A 1 185 ? 8.734 -21.469 -16.719 1 98.56 185 PHE A CA 1
ATOM 1439 C C . PHE A 1 185 ? 7.676 -20.578 -17.375 1 98.56 185 PHE A C 1
ATOM 1441 O O . PHE A 1 185 ? 7.621 -19.375 -17.094 1 98.56 185 PHE A O 1
ATOM 1448 N N . ALA A 1 186 ? 6.785 -21.172 -18.203 1 98.5 186 ALA A N 1
ATOM 1449 C CA . ALA A 1 186 ? 5.77 -20.375 -18.875 1 98.5 186 ALA A CA 1
ATOM 1450 C C . ALA A 1 186 ? 4.883 -19.641 -17.859 1 98.5 186 ALA A C 1
ATOM 1452 O O . ALA A 1 186 ? 4.684 -18.438 -17.953 1 98.5 186 ALA A O 1
ATOM 1453 N N . GLU A 1 187 ? 4.402 -20.359 -16.906 1 98 187 GLU A N 1
ATOM 1454 C CA . GLU A 1 187 ? 3.51 -19.766 -15.922 1 98 187 GLU A CA 1
ATOM 1455 C C . GLU A 1 187 ? 4.23 -18.703 -15.102 1 98 187 GLU A C 1
ATOM 1457 O O . GLU A 1 187 ? 3.754 -17.562 -14.977 1 98 187 GLU A O 1
ATOM 1462 N N . PRO A 1 188 ? 5.422 -18.938 -14.547 1 97.69 188 PRO A N 1
ATOM 1463 C CA . PRO A 1 188 ? 6.152 -17.891 -13.836 1 97.69 188 PRO A CA 1
ATOM 1464 C C . PRO A 1 188 ? 6.414 -16.656 -14.703 1 97.69 188 PRO A C 1
ATOM 1466 O O . PRO A 1 188 ? 6.383 -15.531 -14.211 1 97.69 188 PRO A O 1
ATOM 1469 N N . LEU A 1 189 ? 6.711 -16.922 -15.914 1 98.31 189 LEU A N 1
ATOM 1470 C CA . LEU A 1 189 ? 6.984 -15.82 -16.828 1 98.31 189 LEU A CA 1
ATOM 1471 C C . LEU A 1 189 ? 5.75 -14.938 -17 1 98.31 189 LEU A C 1
ATOM 1473 O O . LEU A 1 189 ? 5.863 -13.719 -17.109 1 98.31 189 LEU A O 1
ATOM 1477 N N . THR A 1 190 ? 4.547 -15.578 -17.031 1 98.31 190 THR A N 1
ATOM 1478 C CA . THR A 1 190 ? 3.332 -14.773 -17.141 1 98.31 190 THR A CA 1
ATOM 1479 C C . THR A 1 190 ? 3.18 -13.859 -15.938 1 98.31 190 THR A C 1
ATOM 1481 O O . THR A 1 190 ? 2.68 -12.734 -16.062 1 98.31 190 THR A O 1
ATOM 1484 N N . ILE A 1 191 ? 3.615 -14.273 -14.773 1 97.5 191 ILE A N 1
ATOM 1485 C CA . ILE A 1 191 ? 3.57 -13.461 -13.57 1 97.5 191 ILE A CA 1
ATOM 1486 C C . ILE A 1 191 ? 4.5 -12.258 -13.727 1 97.5 191 ILE A C 1
ATOM 1488 O O . ILE A 1 191 ? 4.129 -11.133 -13.391 1 97.5 191 ILE A O 1
ATOM 1492 N N . GLY A 1 192 ? 5.723 -12.539 -14.211 1 98.19 192 GLY A N 1
ATOM 1493 C CA . GLY A 1 192 ? 6.648 -11.445 -14.492 1 98.19 192 GLY A CA 1
ATOM 1494 C C . GLY A 1 192 ? 6.102 -10.438 -15.484 1 98.19 192 GLY A C 1
ATOM 1495 O O . GLY A 1 192 ? 6.238 -9.234 -15.289 1 98.19 192 GLY A O 1
ATOM 1496 N N . ILE A 1 193 ? 5.465 -10.961 -16.516 1 98.56 193 ILE A N 1
ATOM 1497 C CA . ILE A 1 193 ? 4.895 -10.125 -17.578 1 98.56 193 ILE A CA 1
ATOM 1498 C C . ILE A 1 193 ? 3.779 -9.258 -17 1 98.56 193 ILE A C 1
ATOM 1500 O O . ILE A 1 193 ? 3.748 -8.047 -17.219 1 98.56 193 ILE A O 1
ATOM 1504 N N . HIS A 1 194 ? 2.906 -9.898 -16.234 1 98 194 HIS A N 1
ATOM 1505 C CA . HIS A 1 194 ? 1.797 -9.18 -15.617 1 98 194 HIS A CA 1
ATOM 1506 C C . HIS A 1 194 ? 2.301 -8.102 -14.664 1 98 194 HIS A C 1
ATOM 1508 O O . HIS A 1 194 ? 1.78 -6.984 -14.648 1 98 194 HIS A O 1
ATOM 1514 N N . SER A 1 195 ? 3.285 -8.414 -13.906 1 97.81 195 SER A N 1
ATOM 1515 C CA . SER A 1 195 ? 3.877 -7.461 -12.977 1 97.81 195 SER A CA 1
ATOM 1516 C C . SER A 1 195 ? 4.496 -6.277 -13.719 1 97.81 195 SER A C 1
ATOM 1518 O O . SER A 1 195 ? 4.277 -5.121 -13.344 1 97.81 195 SER A O 1
ATOM 1520 N N . ALA A 1 196 ? 5.254 -6.578 -14.75 1 98.38 196 ALA A N 1
ATOM 1521 C CA . ALA A 1 196 ? 5.898 -5.535 -15.547 1 98.38 196 ALA A CA 1
ATOM 1522 C C . ALA A 1 196 ? 4.863 -4.586 -16.141 1 98.38 196 ALA A C 1
ATOM 1524 O O . ALA A 1 196 ? 5.027 -3.365 -16.094 1 98.38 196 ALA A O 1
ATOM 1525 N N . LEU A 1 197 ? 3.777 -5.172 -16.609 1 97.94 197 LEU A N 1
ATOM 1526 C CA . LEU A 1 197 ? 2.789 -4.387 -17.344 1 97.94 197 LEU A CA 1
ATOM 1527 C C . LEU A 1 197 ? 1.858 -3.654 -16.375 1 97.94 197 LEU A C 1
ATOM 1529 O O . LEU A 1 197 ? 1.155 -2.723 -16.781 1 97.94 197 LEU A O 1
ATOM 1533 N N . ARG A 1 198 ? 1.805 -4.113 -15.094 1 96.81 198 ARG A N 1
ATOM 1534 C CA . ARG A 1 198 ? 1.038 -3.404 -14.078 1 96.81 198 ARG A CA 1
ATOM 1535 C C . ARG A 1 198 ? 1.513 -1.961 -13.938 1 96.81 198 ARG A C 1
ATOM 1537 O O . ARG A 1 198 ? 0.715 -1.064 -13.656 1 96.81 198 ARG A O 1
ATOM 1544 N N . SER A 1 199 ? 2.816 -1.765 -14.125 1 97.12 199 SER A N 1
ATOM 1545 C CA . SER A 1 199 ? 3.43 -0.441 -14.164 1 97.12 199 SER A CA 1
ATOM 1546 C C . SER A 1 199 ? 4.66 -0.426 -15.062 1 97.12 199 SER A C 1
ATOM 1548 O O . SER A 1 199 ? 5.793 -0.439 -14.578 1 97.12 199 SER A O 1
ATOM 1550 N N . PHE A 1 200 ? 4.43 -0.37 -16.312 1 98.19 200 PHE A N 1
ATOM 1551 C CA . PHE A 1 200 ? 5.527 -0.388 -17.281 1 98.19 200 PHE A CA 1
ATOM 1552 C C . PHE A 1 200 ? 6.262 0.949 -17.281 1 98.19 200 PHE A C 1
ATOM 1554 O O . PHE A 1 200 ? 5.645 1.999 -17.484 1 98.19 200 PHE A O 1
ATOM 1561 N N . PRO A 1 201 ? 7.559 0.974 -17.094 1 97.94 201 PRO A N 1
ATOM 1562 C CA . PRO A 1 201 ? 8.312 2.225 -16.953 1 97.94 201 PRO A CA 1
ATOM 1563 C C . PRO A 1 201 ? 8.609 2.881 -18.312 1 97.94 201 PRO A C 1
ATOM 1565 O O . PRO A 1 201 ? 8.656 2.199 -19.328 1 97.94 201 PRO A O 1
ATOM 1568 N N . ASP A 1 202 ? 8.812 4.18 -18.266 1 96.88 202 ASP A N 1
ATOM 1569 C CA . ASP A 1 202 ? 9.359 4.902 -19.406 1 96.88 202 ASP A CA 1
ATOM 1570 C C . ASP A 1 202 ? 10.875 4.719 -19.5 1 96.88 202 ASP A C 1
ATOM 1572 O O . ASP A 1 202 ? 11.531 4.473 -18.484 1 96.88 202 ASP A O 1
ATOM 1576 N N . ASP A 1 203 ? 11.453 4.871 -20.641 1 95.56 203 ASP A N 1
ATOM 1577 C CA . ASP A 1 203 ? 12.867 4.598 -20.875 1 95.56 203 ASP A CA 1
ATOM 1578 C C . ASP A 1 203 ? 13.75 5.512 -20.031 1 95.56 203 ASP A C 1
ATOM 1580 O O . ASP A 1 203 ? 14.898 5.168 -19.719 1 95.56 203 ASP A O 1
ATOM 1584 N N . GLY A 1 204 ? 13.273 6.637 -19.641 1 95.81 204 GLY A N 1
ATOM 1585 C CA . GLY A 1 204 ? 14.055 7.551 -18.828 1 95.81 204 GLY A CA 1
ATOM 1586 C C . GLY A 1 204 ? 13.992 7.223 -17.344 1 95.81 204 GLY A C 1
ATOM 1587 O O . GLY A 1 204 ? 14.719 7.816 -16.547 1 95.81 204 GLY A O 1
ATOM 1588 N N . GLU A 1 205 ? 13.242 6.18 -16.953 1 97.31 205 GLU A N 1
ATOM 1589 C CA . GLU A 1 205 ? 13.039 5.832 -15.547 1 97.31 205 GLU A CA 1
ATOM 1590 C C . GLU A 1 205 ? 14.023 4.762 -15.094 1 97.31 205 GLU A C 1
ATOM 1592 O O . GLU A 1 205 ? 14.539 3.998 -15.914 1 97.31 205 GLU A O 1
ATOM 1597 N N . VAL A 1 206 ? 14.336 4.766 -13.812 1 98.19 206 VAL A N 1
ATOM 1598 C CA . VAL A 1 206 ? 15.18 3.756 -13.18 1 98.19 206 VAL A CA 1
ATOM 1599 C C . VAL A 1 206 ? 14.305 2.75 -12.438 1 98.19 206 VAL A C 1
ATOM 1601 O O . VAL A 1 206 ? 13.414 3.135 -11.672 1 98.19 206 VAL A O 1
ATOM 1604 N N . VAL A 1 207 ? 14.633 1.438 -12.695 1 98.75 207 VAL A N 1
ATOM 1605 C CA . VAL A 1 207 ? 13.805 0.367 -12.148 1 98.75 207 VAL A CA 1
ATOM 1606 C C . VAL A 1 207 ? 14.633 -0.484 -11.188 1 98.75 207 VAL A C 1
ATOM 1608 O O . VAL A 1 207 ? 15.805 -0.774 -11.461 1 98.75 207 VAL A O 1
ATOM 1611 N N . ALA A 1 208 ? 14.047 -0.806 -10.047 1 98.88 208 ALA A N 1
ATOM 1612 C CA . ALA A 1 208 ? 14.656 -1.777 -9.141 1 98.88 208 ALA A CA 1
ATOM 1613 C C . ALA A 1 208 ? 13.82 -3.053 -9.07 1 98.88 208 ALA A C 1
ATOM 1615 O O . ALA A 1 208 ? 12.586 -2.996 -9.031 1 98.88 208 ALA A O 1
ATOM 1616 N N . ILE A 1 209 ? 14.492 -4.168 -9.156 1 98.88 209 ILE A N 1
ATOM 1617 C CA . ILE A 1 209 ? 13.891 -5.473 -8.883 1 98.88 209 ILE A CA 1
ATOM 1618 C C . ILE A 1 209 ? 14.344 -5.969 -7.508 1 98.88 209 ILE A C 1
ATOM 1620 O O . ILE A 1 209 ? 15.508 -6.328 -7.324 1 98.88 209 ILE A O 1
ATOM 1624 N N . VAL A 1 210 ? 13.414 -5.969 -6.543 1 98.62 210 VAL A N 1
ATOM 1625 C CA . VAL A 1 210 ? 13.734 -6.375 -5.18 1 98.62 210 VAL A CA 1
ATOM 1626 C C . VAL A 1 210 ? 13.391 -7.852 -4.992 1 98.62 210 VAL A C 1
ATOM 1628 O O . VAL A 1 210 ? 12.227 -8.211 -4.809 1 98.62 210 VAL A O 1
ATOM 1631 N N . GLY A 1 211 ? 14.367 -8.664 -4.898 1 97.38 211 GLY A N 1
ATOM 1632 C CA . GLY A 1 211 ? 14.234 -10.109 -4.992 1 97.38 211 GLY A CA 1
ATOM 1633 C C . GLY A 1 211 ? 14.445 -10.641 -6.398 1 97.38 211 GLY A C 1
ATOM 1634 O O . GLY A 1 211 ? 13.586 -10.477 -7.262 1 97.38 211 GLY A O 1
ATOM 1635 N N . CYS A 1 212 ? 15.609 -11.289 -6.543 1 97.31 212 CYS A N 1
ATOM 1636 C CA . CYS A 1 212 ? 15.969 -11.773 -7.871 1 97.31 212 CYS A CA 1
ATOM 1637 C C . CYS A 1 212 ? 15.859 -13.289 -7.949 1 97.31 212 CYS A C 1
ATOM 1639 O O . CYS A 1 212 ? 16.75 -13.961 -8.477 1 97.31 212 CYS A O 1
ATOM 1641 N N . GLY A 1 213 ? 14.797 -13.781 -7.289 1 95.81 213 GLY A N 1
ATOM 1642 C CA . GLY A 1 213 ? 14.391 -15.156 -7.555 1 95.81 213 GLY A CA 1
ATOM 1643 C C . GLY A 1 213 ? 13.75 -15.336 -8.914 1 95.81 213 GLY A C 1
ATOM 1644 O O . GLY A 1 213 ? 13.93 -14.508 -9.812 1 95.81 213 GLY A O 1
ATOM 1645 N N . VAL A 1 214 ? 13.023 -16.406 -9.062 1 97 214 VAL A N 1
ATOM 1646 C CA . VAL A 1 214 ? 12.453 -16.75 -10.359 1 97 214 VAL A CA 1
ATOM 1647 C C . VAL A 1 214 ? 11.547 -15.625 -10.852 1 97 214 VAL A C 1
ATOM 1649 O O . VAL A 1 214 ? 11.656 -15.188 -12 1 97 214 VAL A O 1
ATOM 1652 N N . ILE A 1 215 ? 10.695 -15.102 -9.984 1 97.44 215 ILE A N 1
ATOM 1653 C CA . ILE A 1 215 ? 9.742 -14.07 -10.383 1 97.44 215 ILE A CA 1
ATOM 1654 C C . ILE A 1 215 ? 10.5 -12.781 -10.719 1 97.44 215 ILE A C 1
ATOM 1656 O O . ILE A 1 215 ? 10.148 -12.086 -11.68 1 97.44 215 ILE A O 1
ATOM 1660 N N . GLY A 1 216 ? 11.484 -12.422 -9.906 1 98.44 216 GLY A N 1
ATOM 1661 C CA . GLY A 1 216 ? 12.305 -11.266 -10.227 1 98.44 216 GLY A CA 1
ATOM 1662 C C . GLY A 1 216 ? 12.984 -11.367 -11.578 1 98.44 216 GLY A C 1
ATOM 1663 O O . GLY A 1 216 ? 12.938 -10.43 -12.375 1 98.44 216 GLY A O 1
ATOM 1664 N N . ILE A 1 217 ? 13.594 -12.516 -11.844 1 98.56 217 ILE A N 1
ATOM 1665 C CA . ILE A 1 217 ? 14.273 -12.75 -13.109 1 98.56 217 ILE A CA 1
ATOM 1666 C C . ILE A 1 217 ? 13.266 -12.688 -14.258 1 98.56 217 ILE A C 1
ATOM 1668 O O . ILE A 1 217 ? 13.531 -12.055 -15.289 1 98.56 217 ILE A O 1
ATOM 1672 N N . CYS A 1 218 ? 12.125 -13.281 -14.055 1 98.62 218 CYS A N 1
ATOM 1673 C CA . CYS A 1 218 ? 11.086 -13.25 -15.07 1 98.62 218 CYS A CA 1
ATOM 1674 C C . CYS A 1 218 ? 10.625 -11.82 -15.328 1 98.62 218 CYS A C 1
ATOM 1676 O O . CYS A 1 218 ? 10.32 -11.461 -16.469 1 98.62 218 CYS A O 1
ATOM 1678 N N . THR A 1 219 ? 10.547 -10.977 -14.305 1 98.75 219 THR A N 1
ATOM 1679 C CA . THR A 1 219 ? 10.156 -9.578 -14.453 1 98.75 219 THR A CA 1
ATOM 1680 C C . THR A 1 219 ? 11.195 -8.805 -15.258 1 98.75 219 THR A C 1
ATOM 1682 O O . THR A 1 219 ? 10.844 -8.016 -16.141 1 98.75 219 THR A O 1
ATOM 1685 N N . ILE A 1 220 ? 12.484 -9.078 -15 1 98.81 220 ILE A N 1
ATOM 1686 C CA . ILE A 1 220 ? 13.562 -8.445 -15.75 1 98.81 220 ILE A CA 1
ATOM 1687 C C . ILE A 1 220 ? 13.445 -8.805 -17.234 1 98.81 220 ILE A C 1
ATOM 1689 O O . ILE A 1 220 ? 13.461 -7.922 -18.094 1 98.81 220 ILE A O 1
ATOM 1693 N N . ILE A 1 221 ? 13.25 -10.102 -17.5 1 98.81 221 ILE A N 1
ATOM 1694 C CA . ILE A 1 221 ? 13.164 -10.594 -18.875 1 98.81 221 ILE A CA 1
ATOM 1695 C C . ILE A 1 221 ? 11.953 -9.977 -19.578 1 98.81 221 ILE A C 1
ATOM 1697 O O . ILE A 1 221 ? 12.047 -9.555 -20.734 1 98.81 221 ILE A O 1
ATOM 1701 N N . ALA A 1 222 ? 10.844 -9.914 -18.844 1 98.69 222 ALA A N 1
ATOM 1702 C CA . ALA A 1 222 ? 9.625 -9.328 -19.391 1 98.69 222 ALA A CA 1
ATOM 1703 C C . ALA A 1 222 ? 9.828 -7.859 -19.75 1 98.69 222 ALA A C 1
ATOM 1705 O O . ALA A 1 222 ? 9.453 -7.418 -20.844 1 98.69 222 ALA A O 1
ATOM 1706 N N . LEU A 1 223 ? 10.445 -7.055 -18.844 1 98.69 223 LEU A N 1
ATOM 1707 C CA . LEU A 1 223 ? 10.703 -5.645 -19.094 1 98.69 223 LEU A CA 1
ATOM 1708 C C . LEU A 1 223 ? 11.539 -5.457 -20.359 1 98.69 223 LEU A C 1
ATOM 1710 O O . LEU A 1 223 ? 11.188 -4.652 -21.219 1 98.69 223 LEU A O 1
ATOM 1714 N N . ARG A 1 224 ? 12.586 -6.25 -20.484 1 98.62 224 ARG A N 1
ATOM 1715 C CA . ARG A 1 224 ? 13.469 -6.133 -21.641 1 98.62 224 ARG A CA 1
ATOM 1716 C C . ARG A 1 224 ? 12.75 -6.555 -22.906 1 98.62 224 ARG A C 1
ATOM 1718 O O . ARG A 1 224 ? 12.82 -5.859 -23.922 1 98.62 224 ARG A O 1
ATOM 1725 N N . HIS A 1 225 ? 12.039 -7.629 -22.859 1 98.19 225 HIS A N 1
ATOM 1726 C CA . HIS A 1 225 ? 11.336 -8.141 -24.031 1 98.19 225 HIS A CA 1
ATOM 1727 C C . HIS A 1 225 ? 10.281 -7.152 -24.516 1 98.19 225 HIS A C 1
ATOM 1729 O O . HIS A 1 225 ? 10.078 -7 -25.719 1 98.19 225 HIS A O 1
ATOM 1735 N N . LEU A 1 226 ? 9.617 -6.512 -23.578 1 97.88 226 LEU A N 1
ATOM 1736 C CA . LEU A 1 226 ? 8.516 -5.617 -23.906 1 97.88 226 LEU A CA 1
ATOM 1737 C C . LEU A 1 226 ? 9.023 -4.242 -24.312 1 97.88 226 LEU A C 1
ATOM 1739 O O . LEU A 1 226 ? 8.234 -3.348 -24.625 1 97.88 226 LEU A O 1
ATOM 1743 N N . GLY A 1 227 ? 10.352 -4.035 -24.219 1 97.44 227 GLY A N 1
ATOM 1744 C CA . GLY A 1 227 ? 10.922 -2.883 -24.891 1 97.44 227 GLY A CA 1
ATOM 1745 C C . GLY A 1 227 ? 11.523 -1.865 -23.938 1 97.44 227 GLY A C 1
ATOM 1746 O O . GLY A 1 227 ? 11.938 -0.783 -24.359 1 97.44 227 GLY A O 1
ATOM 1747 N N . PHE A 1 228 ? 11.609 -2.178 -22.688 1 98.12 228 PHE A N 1
ATOM 1748 C CA . PHE A 1 228 ? 12.203 -1.228 -21.75 1 98.12 228 PHE A CA 1
ATOM 1749 C C . PHE A 1 228 ? 13.719 -1.181 -21.938 1 98.12 228 PHE A C 1
ATOM 1751 O O . PHE A 1 228 ? 14.391 -2.215 -21.875 1 98.12 228 PHE A O 1
ATOM 1758 N N . ARG A 1 229 ? 14.234 0.042 -22.078 1 97.5 229 ARG A N 1
ATOM 1759 C CA . ARG A 1 229 ? 15.656 0.173 -22.344 1 97.5 229 ARG A CA 1
ATOM 1760 C C . ARG A 1 229 ? 16.359 0.947 -21.234 1 97.5 229 ARG A C 1
ATOM 1762 O O . ARG A 1 229 ? 17.578 1.152 -21.297 1 97.5 229 ARG A O 1
ATOM 1769 N N . GLY A 1 230 ? 15.594 1.349 -20.266 1 97.81 230 GLY A N 1
ATOM 1770 C CA . GLY A 1 230 ? 16.172 2.082 -19.156 1 97.81 230 GLY A CA 1
ATOM 1771 C C . GLY A 1 230 ? 16.969 1.202 -18.203 1 97.81 230 GLY A C 1
ATOM 1772 O O . GLY A 1 230 ? 17.188 0.02 -18.484 1 97.81 230 GLY A O 1
ATOM 1773 N N . GLU A 1 231 ? 17.391 1.765 -17.109 1 98.25 231 GLU A N 1
ATOM 1774 C CA . GLU A 1 231 ? 18.25 1.089 -16.156 1 98.25 231 GLU A CA 1
ATOM 1775 C C . GLU A 1 231 ? 17.453 0.178 -15.234 1 98.25 231 GLU A C 1
ATOM 1777 O O . GLU A 1 231 ? 16.422 0.588 -14.688 1 98.25 231 GLU A O 1
ATOM 1782 N N . ILE A 1 232 ? 17.922 -1.066 -15.141 1 98.81 232 ILE A N 1
ATOM 1783 C CA . ILE A 1 232 ? 17.375 -2.023 -14.195 1 98.81 232 ILE A CA 1
ATOM 1784 C C . ILE A 1 232 ? 18.422 -2.41 -13.164 1 98.81 232 ILE A C 1
ATOM 1786 O O . ILE A 1 232 ? 19.531 -2.84 -13.523 1 98.81 232 ILE A O 1
ATOM 1790 N N . ILE A 1 233 ? 18.109 -2.254 -11.891 1 98.81 233 ILE A N 1
ATOM 1791 C CA . ILE A 1 233 ? 18.984 -2.65 -10.797 1 98.81 233 ILE A CA 1
ATOM 1792 C C . ILE A 1 233 ? 18.375 -3.834 -10.047 1 98.81 233 ILE A C 1
ATOM 1794 O O . ILE A 1 233 ? 17.281 -3.727 -9.5 1 98.81 233 ILE A O 1
ATOM 1798 N N . GLY A 1 234 ? 19.047 -5.008 -10.078 1 98.69 234 GLY A N 1
ATOM 1799 C CA . GLY A 1 234 ? 18.625 -6.148 -9.273 1 98.69 234 GLY A CA 1
ATOM 1800 C C . GLY A 1 234 ? 19.141 -6.094 -7.848 1 98.69 234 GLY A C 1
ATOM 1801 O O . GLY A 1 234 ? 20.328 -5.805 -7.617 1 98.69 234 GLY A O 1
ATOM 1802 N N . ILE A 1 235 ? 18.25 -6.305 -6.91 1 98.56 235 ILE A N 1
ATOM 1803 C CA . ILE A 1 235 ? 18.609 -6.293 -5.496 1 98.56 235 ILE A CA 1
ATOM 1804 C C . ILE A 1 235 ? 18.359 -7.672 -4.891 1 98.56 235 ILE A C 1
ATOM 1806 O O . ILE A 1 235 ? 17.219 -8.148 -4.875 1 98.56 235 ILE A O 1
ATOM 1810 N N . ASP A 1 236 ? 19.391 -8.336 -4.426 1 97.5 236 ASP A N 1
ATOM 1811 C CA . ASP A 1 236 ? 19.281 -9.641 -3.771 1 97.5 236 ASP A CA 1
ATOM 1812 C C . ASP A 1 236 ? 20.484 -9.883 -2.859 1 97.5 236 ASP A C 1
ATOM 1814 O O . ASP A 1 236 ? 21.625 -9.539 -3.207 1 97.5 236 ASP A O 1
ATOM 1818 N N . ILE A 1 237 ? 20.219 -10.477 -1.722 1 94.62 237 ILE A N 1
ATOM 1819 C CA . ILE A 1 237 ? 21.297 -10.719 -0.765 1 94.62 237 ILE A CA 1
ATOM 1820 C C . ILE A 1 237 ? 22.203 -11.836 -1.279 1 94.62 237 ILE A C 1
ATOM 1822 O O . ILE A 1 237 ? 23.359 -11.945 -0.874 1 94.62 237 ILE A O 1
ATOM 1826 N N . SER A 1 238 ? 21.656 -12.727 -2.117 1 94.69 238 SER A N 1
ATOM 1827 C CA . SER A 1 238 ? 22.406 -13.828 -2.691 1 94.69 238 SER A CA 1
ATOM 1828 C C . SER A 1 238 ? 23.234 -13.367 -3.891 1 94.69 238 SER A C 1
ATOM 1830 O O . SER A 1 238 ? 22.688 -12.883 -4.879 1 94.69 238 SER A O 1
ATOM 1832 N N . GLU A 1 239 ? 24.516 -13.633 -3.844 1 92.56 239 GLU A N 1
ATOM 1833 C CA . GLU A 1 239 ? 25.391 -13.312 -4.969 1 92.56 239 GLU A CA 1
ATOM 1834 C C . GLU A 1 239 ? 25 -14.094 -6.219 1 92.56 239 GLU A C 1
ATOM 1836 O O . GLU A 1 239 ? 25.062 -13.57 -7.332 1 92.56 239 GLU A O 1
ATOM 1841 N N . ARG A 1 240 ? 24.625 -15.234 -5.984 1 92.94 240 ARG A N 1
ATOM 1842 C CA . ARG A 1 240 ? 24.203 -16.094 -7.094 1 92.94 240 ARG A CA 1
ATOM 1843 C C . ARG A 1 240 ? 22.984 -15.5 -7.809 1 92.94 240 ARG A C 1
ATOM 1845 O O . ARG A 1 240 ? 22.969 -15.414 -9.039 1 92.94 240 ARG A O 1
ATOM 1852 N N . GLN A 1 241 ? 22.047 -15.117 -7.039 1 93.94 241 GLN A N 1
ATOM 1853 C CA . GLN A 1 241 ? 20.844 -14.531 -7.609 1 93.94 241 GLN A CA 1
ATOM 1854 C C . GLN A 1 241 ? 21.141 -13.195 -8.289 1 93.94 241 GLN A C 1
ATOM 1856 O O . GLN A 1 241 ? 20.547 -12.867 -9.312 1 93.94 241 GLN A O 1
ATOM 1861 N N . ALA A 1 242 ? 22.047 -12.469 -7.668 1 93.44 242 ALA A N 1
ATOM 1862 C CA . ALA A 1 242 ? 22.469 -11.203 -8.266 1 93.44 242 ALA A CA 1
ATOM 1863 C C . ALA A 1 242 ? 23.094 -11.422 -9.633 1 93.44 242 ALA A C 1
ATOM 1865 O O . ALA A 1 242 ? 22.844 -10.664 -10.57 1 93.44 242 ALA A O 1
ATOM 1866 N N . GLU A 1 243 ? 23.891 -12.414 -9.719 1 94.44 243 GLU A N 1
ATOM 1867 C CA . GLU A 1 243 ? 24.531 -12.742 -10.984 1 94.44 243 GLU A CA 1
ATOM 1868 C C . GLU A 1 243 ? 23.516 -13.172 -12.031 1 94.44 243 GLU A C 1
ATOM 1870 O O . GLU A 1 243 ? 23.641 -12.836 -13.211 1 94.44 243 GLU A O 1
ATOM 1875 N N . LEU A 1 244 ? 22.562 -13.898 -11.609 1 96.44 244 LEU A N 1
ATOM 1876 C CA . LEU A 1 244 ? 21.484 -14.289 -12.508 1 96.44 244 LEU A CA 1
ATOM 1877 C C . LEU A 1 244 ? 20.734 -13.062 -13.023 1 96.44 244 LEU A C 1
ATOM 1879 O O . LEU A 1 244 ? 20.391 -13 -14.211 1 96.44 244 LEU A O 1
ATOM 1883 N N . ALA A 1 245 ? 20.484 -12.086 -12.141 1 97.81 245 ALA A N 1
ATOM 1884 C CA . ALA A 1 245 ? 19.828 -10.852 -12.547 1 97.81 245 ALA A CA 1
ATOM 1885 C C . ALA A 1 245 ? 20.609 -10.156 -13.656 1 97.81 245 ALA A C 1
ATOM 1887 O O . ALA A 1 245 ? 20.016 -9.711 -14.648 1 97.81 245 ALA A O 1
ATOM 1888 N N . ARG A 1 246 ? 21.891 -10.078 -13.547 1 97.56 246 ARG A N 1
ATOM 1889 C CA . ARG A 1 246 ? 22.75 -9.469 -14.562 1 97.56 246 ARG A CA 1
ATOM 1890 C C . ARG A 1 246 ? 22.672 -10.258 -15.875 1 97.56 246 ARG A C 1
ATOM 1892 O O . ARG A 1 246 ? 22.531 -9.664 -16.953 1 97.56 246 ARG A O 1
ATOM 1899 N N . LYS A 1 247 ? 22.734 -11.508 -15.719 1 97.56 247 LYS A N 1
ATOM 1900 C CA . LYS A 1 247 ? 22.719 -12.391 -16.875 1 97.56 247 LYS A CA 1
ATOM 1901 C C . LYS A 1 247 ? 21.438 -12.188 -17.703 1 97.56 247 LYS A C 1
ATOM 1903 O O . LYS A 1 247 ? 21.469 -12.273 -18.938 1 97.56 247 LYS A O 1
ATOM 1908 N N . PHE A 1 248 ? 20.375 -11.875 -17.016 1 98.12 248 PHE A N 1
ATOM 1909 C CA . PHE A 1 248 ? 19.094 -11.891 -17.719 1 98.12 248 PHE A CA 1
ATOM 1910 C C . PHE A 1 248 ? 18.625 -10.469 -18.016 1 98.12 248 PHE A C 1
ATOM 1912 O O . PHE A 1 248 ? 17.516 -10.266 -18.531 1 98.12 248 PHE A O 1
ATOM 1919 N N . GLY A 1 249 ? 19.422 -9.438 -17.656 1 98.12 249 GLY A N 1
ATOM 1920 C CA . GLY A 1 249 ? 19.047 -8.156 -18.234 1 98.12 249 GLY A CA 1
ATOM 1921 C C . GLY A 1 249 ? 19.234 -6.996 -17.266 1 98.12 249 GLY A C 1
ATOM 1922 O O . GLY A 1 249 ? 19.031 -5.836 -17.641 1 98.12 249 GLY A O 1
ATOM 1923 N N . ALA A 1 250 ? 19.625 -7.227 -16.031 1 98.56 250 ALA A N 1
ATOM 1924 C CA . ALA A 1 250 ? 19.891 -6.125 -15.109 1 98.56 250 ALA A CA 1
ATOM 1925 C C . ALA A 1 250 ? 21.188 -5.406 -15.469 1 98.56 250 ALA A C 1
ATOM 1927 O O . ALA A 1 250 ? 22.156 -6.039 -15.875 1 98.56 250 ALA A O 1
ATOM 1928 N N . ASP A 1 251 ? 21.172 -4.098 -15.312 1 98.31 251 ASP A N 1
ATOM 1929 C CA . ASP A 1 251 ? 22.359 -3.291 -15.586 1 98.31 251 ASP A CA 1
ATOM 1930 C C . ASP A 1 251 ? 23.281 -3.256 -14.375 1 98.31 251 ASP A C 1
ATOM 1932 O O . ASP A 1 251 ? 24.5 -3.1 -14.516 1 98.31 251 ASP A O 1
ATOM 1936 N N . GLY A 1 252 ? 22.734 -3.307 -13.227 1 97.31 252 GLY A N 1
ATOM 1937 C CA . GLY A 1 252 ? 23.453 -3.318 -11.969 1 97.31 252 GLY A CA 1
ATOM 1938 C C . GLY A 1 252 ? 22.797 -4.18 -10.906 1 97.31 252 GLY A C 1
ATOM 1939 O O . GLY A 1 252 ? 21.641 -4.598 -11.062 1 97.31 252 GLY A O 1
ATOM 1940 N N . VAL A 1 253 ? 23.625 -4.539 -9.883 1 98 253 VAL A N 1
ATOM 1941 C CA . VAL A 1 253 ? 23.094 -5.359 -8.797 1 98 253 VAL A CA 1
ATOM 1942 C C . VAL A 1 253 ? 23.562 -4.797 -7.453 1 98 253 VAL A C 1
ATOM 1944 O O . VAL A 1 253 ? 24.609 -4.164 -7.363 1 98 253 VAL A O 1
ATOM 1947 N N . VAL A 1 254 ? 22.734 -4.926 -6.477 1 98.25 254 VAL A N 1
ATOM 1948 C CA . VAL A 1 254 ? 23.031 -4.57 -5.09 1 98.25 254 VAL A CA 1
ATOM 1949 C C . VAL A 1 254 ? 22.812 -5.785 -4.191 1 98.25 254 VAL A C 1
ATOM 1951 O O . VAL A 1 254 ? 21.75 -6.387 -4.191 1 98.25 254 VAL A O 1
ATOM 1954 N N . THR A 1 255 ? 23.828 -6.184 -3.367 1 97.69 255 THR A N 1
ATOM 1955 C CA . THR A 1 255 ? 23.734 -7.395 -2.557 1 97.69 255 THR A CA 1
ATOM 1956 C C . THR A 1 255 ? 23.75 -7.051 -1.069 1 97.69 255 THR A C 1
ATOM 1958 O O . THR A 1 255 ? 23.469 -7.906 -0.226 1 97.69 255 THR A O 1
ATOM 1961 N N . GLU A 1 256 ? 24.109 -5.832 -0.806 1 97.19 256 GLU A N 1
ATOM 1962 C CA . GLU A 1 256 ? 24.172 -5.406 0.59 1 97.19 256 GLU A CA 1
ATOM 1963 C C . GLU A 1 256 ? 23.688 -3.969 0.754 1 97.19 256 GLU A C 1
ATOM 1965 O O . GLU A 1 256 ? 23.859 -3.143 -0.142 1 97.19 256 GLU A O 1
ATOM 1970 N N . ASN A 1 257 ? 23.062 -3.691 1.931 1 96.88 257 ASN A N 1
ATOM 1971 C CA . ASN A 1 257 ? 22.625 -2.354 2.305 1 96.88 257 ASN A CA 1
ATOM 1972 C C . ASN A 1 257 ? 21.891 -1.665 1.157 1 96.88 257 ASN A C 1
ATOM 1974 O O . ASN A 1 257 ? 22.25 -0.557 0.76 1 96.88 257 ASN A O 1
ATOM 1978 N N . PRO A 1 258 ? 20.859 -2.285 0.719 1 97.62 258 PRO A N 1
ATOM 1979 C CA . PRO A 1 258 ? 20.203 -1.795 -0.495 1 97.62 258 PRO A CA 1
ATOM 1980 C C . PRO A 1 258 ? 19.734 -0.349 -0.369 1 97.62 258 PRO A C 1
ATOM 1982 O O . PRO A 1 258 ? 19.812 0.418 -1.331 1 97.62 258 PRO A O 1
ATOM 1985 N N . VAL A 1 259 ? 19.25 0.102 0.733 1 97.81 259 VAL A N 1
ATOM 1986 C CA . VAL A 1 259 ? 18.719 1.452 0.896 1 97.81 259 VAL A CA 1
ATOM 1987 C C . VAL A 1 259 ? 19.844 2.473 0.719 1 97.81 259 VAL A C 1
ATOM 1989 O O . VAL A 1 259 ? 19.719 3.412 -0.069 1 97.81 259 VAL A O 1
ATOM 1992 N N . GLU A 1 260 ? 20.953 2.256 1.352 1 97.94 260 GLU A N 1
ATOM 1993 C CA . GLU A 1 260 ? 22.094 3.166 1.25 1 97.94 260 GLU A CA 1
ATOM 1994 C C . GLU A 1 260 ? 22.703 3.141 -0.15 1 97.94 260 GLU A C 1
ATOM 1996 O O . GLU A 1 260 ? 23.062 4.184 -0.695 1 97.94 260 GLU A O 1
ATOM 2001 N N . ARG A 1 261 ? 22.828 1.931 -0.681 1 98.12 261 ARG A N 1
ATOM 2002 C CA . ARG A 1 261 ? 23.438 1.794 -1.997 1 98.12 261 ARG A CA 1
ATOM 2003 C C . ARG A 1 261 ? 22.594 2.479 -3.07 1 98.12 261 ARG A C 1
ATOM 2005 O O . ARG A 1 261 ? 23.141 3.164 -3.943 1 98.12 261 ARG A O 1
ATOM 2012 N N . ILE A 1 262 ? 21.281 2.305 -3.039 1 98.38 262 ILE A N 1
ATOM 2013 C CA . ILE A 1 262 ? 20.406 2.941 -4.016 1 98.38 262 ILE A CA 1
ATOM 2014 C C . ILE A 1 262 ? 20.453 4.457 -3.844 1 98.38 262 ILE A C 1
ATOM 2016 O O . ILE A 1 262 ? 20.453 5.199 -4.828 1 98.38 262 ILE A O 1
ATOM 2020 N N . ALA A 1 263 ? 20.438 4.926 -2.551 1 97.06 263 ALA A N 1
ATOM 2021 C CA . ALA A 1 263 ? 20.562 6.359 -2.293 1 97.06 263 ALA A CA 1
ATOM 2022 C C . ALA A 1 263 ? 21.812 6.926 -2.965 1 97.06 263 ALA A C 1
ATOM 2024 O O . ALA A 1 263 ? 21.734 7.949 -3.652 1 97.06 263 ALA A O 1
ATOM 2025 N N . GLU A 1 264 ? 22.891 6.238 -2.801 1 96.56 264 GLU A N 1
ATOM 2026 C CA . GLU A 1 264 ? 24.156 6.676 -3.379 1 96.56 264 GLU A CA 1
ATOM 2027 C C . GLU A 1 264 ? 24.094 6.688 -4.902 1 96.56 264 GLU A C 1
ATOM 2029 O O . GLU A 1 264 ? 24.531 7.648 -5.543 1 96.56 264 GLU A O 1
ATOM 2034 N N . MET A 1 265 ? 23.578 5.684 -5.434 1 96.75 265 MET A N 1
ATOM 2035 C CA . MET A 1 265 ? 23.516 5.523 -6.883 1 96.75 265 MET A CA 1
ATOM 2036 C C . MET A 1 265 ? 22.609 6.582 -7.504 1 96.75 265 MET A C 1
ATOM 2038 O O . MET A 1 265 ? 22.75 6.926 -8.68 1 96.75 265 MET A O 1
ATOM 2042 N N . THR A 1 266 ? 21.688 7.102 -6.727 1 95.88 266 THR A N 1
ATOM 2043 C CA . THR A 1 266 ? 20.656 7.977 -7.297 1 95.88 266 THR A CA 1
ATOM 2044 C C . THR A 1 266 ? 20.797 9.398 -6.754 1 95.88 266 THR A C 1
ATOM 2046 O O . THR A 1 266 ? 19.938 10.242 -6.988 1 95.88 266 THR A O 1
ATOM 2049 N N . GLY A 1 267 ? 21.812 9.664 -5.984 1 94.31 267 GLY A N 1
ATOM 2050 C CA . GLY A 1 267 ? 22.109 11.008 -5.52 1 94.31 267 GLY A CA 1
ATOM 2051 C C . GLY A 1 267 ? 21.297 11.406 -4.301 1 94.31 267 GLY A C 1
ATOM 2052 O O . GLY A 1 267 ? 20.984 12.586 -4.117 1 94.31 267 GLY A O 1
ATOM 2053 N N . GLY A 1 268 ? 20.938 10.453 -3.514 1 95.25 268 GLY A N 1
ATOM 2054 C CA . GLY A 1 268 ? 20.188 10.734 -2.293 1 95.25 268 GLY A CA 1
ATOM 2055 C C . GLY A 1 268 ? 21.094 11.016 -1.104 1 95.25 268 GLY A C 1
ATOM 2056 O O . GLY A 1 268 ? 22.266 10.633 -1.1 1 95.25 268 GLY A O 1
ATOM 2057 N N . ARG A 1 269 ? 20.562 11.734 -0.129 1 96.62 269 ARG A N 1
ATOM 2058 C CA . ARG A 1 269 ? 21.219 11.969 1.151 1 96.62 269 ARG A CA 1
ATOM 2059 C C . ARG A 1 269 ? 20.703 11.008 2.217 1 96.62 269 ARG A C 1
ATOM 2061 O O . ARG A 1 269 ? 19.516 11.062 2.574 1 96.62 269 ARG A O 1
ATOM 2068 N N . VAL A 1 270 ? 21.578 10.188 2.809 1 96.44 270 VAL A N 1
ATOM 2069 C CA . VAL A 1 270 ? 21.188 9.086 3.684 1 96.44 270 VAL A CA 1
ATOM 2070 C C . VAL A 1 270 ? 21.156 9.57 5.133 1 96.44 270 VAL A C 1
ATOM 2072 O O . VAL A 1 270 ? 22.031 10.312 5.566 1 96.44 270 VAL A O 1
ATOM 2075 N N . TYR A 1 271 ? 20.109 9.188 5.809 1 95.19 271 TYR A N 1
ATOM 2076 C CA . TYR A 1 271 ? 19.969 9.414 7.242 1 95.19 271 TYR A CA 1
ATOM 2077 C C . TYR A 1 271 ? 19.672 8.102 7.973 1 95.19 271 TYR A C 1
ATOM 2079 O O . TYR A 1 271 ? 19.203 7.141 7.367 1 95.19 271 TYR A O 1
ATOM 2087 N N . ARG A 1 272 ? 19.984 8.109 9.242 1 91.25 272 ARG A N 1
ATOM 2088 C CA . ARG A 1 272 ? 19.719 6.938 10.078 1 91.25 272 ARG A CA 1
ATOM 2089 C C . ARG A 1 272 ? 18.875 7.316 11.297 1 91.25 272 ARG A C 1
ATOM 2091 O O . ARG A 1 272 ? 19.422 7.715 12.328 1 91.25 272 ARG A O 1
ATOM 2098 N N . PRO A 1 273 ? 17.562 7.172 11.109 1 87.31 273 PRO A N 1
ATOM 2099 C CA . PRO A 1 273 ? 16.703 7.438 12.266 1 87.31 273 PRO A CA 1
ATOM 2100 C C . PRO A 1 273 ? 17 6.512 13.445 1 87.31 273 PRO A C 1
ATOM 2102 O O . PRO A 1 273 ? 17.516 5.406 13.25 1 87.31 273 PRO A O 1
ATOM 2105 N N . PRO A 1 274 ? 16.703 7.004 14.664 1 80.69 274 PRO A N 1
ATOM 2106 C CA . PRO A 1 274 ? 16.891 6.129 15.82 1 80.69 274 PRO A CA 1
ATOM 2107 C C . PRO A 1 274 ? 16.031 4.871 15.758 1 80.69 274 PRO A C 1
ATOM 2109 O O . PRO A 1 274 ? 14.859 4.938 15.375 1 80.69 274 PRO A O 1
ATOM 2112 N N . ARG A 1 275 ? 16.562 3.732 15.984 1 78.62 275 ARG A N 1
ATOM 2113 C CA . ARG A 1 275 ? 15.891 2.439 16.125 1 78.62 275 ARG A CA 1
ATOM 2114 C C . ARG A 1 275 ? 15.188 2.039 14.844 1 78.62 275 ARG A C 1
ATOM 2116 O O . ARG A 1 275 ? 14.195 1.306 14.867 1 78.62 275 ARG A O 1
ATOM 2123 N N . ASP A 1 276 ? 15.586 2.658 13.734 1 85.62 276 ASP A N 1
ATOM 2124 C CA . ASP A 1 276 ? 14.914 2.334 12.484 1 85.62 276 ASP A CA 1
ATOM 2125 C C . ASP A 1 276 ? 15.93 2.135 11.359 1 85.62 276 ASP A C 1
ATOM 2127 O O . ASP A 1 276 ? 17.109 2.416 11.523 1 85.62 276 ASP A O 1
ATOM 2131 N N . LYS A 1 277 ? 15.5 1.536 10.297 1 90.56 277 LYS A N 1
ATOM 2132 C CA . LYS A 1 277 ? 16.312 1.36 9.094 1 90.56 277 LYS A CA 1
ATOM 2133 C C . LYS A 1 277 ? 16.641 2.705 8.453 1 90.56 277 LYS A C 1
ATOM 2135 O O . LYS A 1 277 ? 15.945 3.697 8.688 1 90.56 277 LYS A O 1
ATOM 2140 N N . PRO A 1 278 ? 17.688 2.742 7.684 1 94.81 278 PRO A N 1
ATOM 2141 C CA . PRO A 1 278 ? 18.062 3.996 7.02 1 94.81 278 PRO A CA 1
ATOM 2142 C C . PRO A 1 278 ? 16.969 4.516 6.094 1 94.81 278 PRO A C 1
ATOM 2144 O O . PRO A 1 278 ? 16.141 3.738 5.605 1 94.81 278 PRO A O 1
ATOM 2147 N N . MET A 1 279 ? 16.922 5.73 6.008 1 93.81 279 MET A N 1
ATOM 2148 C CA . MET A 1 279 ? 16.109 6.43 5.016 1 93.81 279 MET A CA 1
ATOM 2149 C C . MET A 1 279 ? 16.922 7.5 4.301 1 93.81 279 MET A C 1
ATOM 2151 O O . MET A 1 279 ? 18.062 7.773 4.672 1 93.81 279 MET A O 1
ATOM 2155 N N . PHE A 1 280 ? 16.422 7.922 3.16 1 94.56 280 PHE A N 1
ATOM 2156 C CA . PHE A 1 280 ? 17.156 8.961 2.432 1 94.56 280 PHE A CA 1
ATOM 2157 C C . PHE A 1 280 ? 16.188 9.969 1.818 1 94.56 280 PHE A C 1
ATOM 2159 O O . PHE A 1 280 ? 14.984 9.703 1.724 1 94.56 280 PHE A O 1
ATOM 2166 N N . ILE A 1 281 ? 16.656 11.125 1.579 1 93.81 281 ILE A N 1
ATOM 2167 C CA . ILE A 1 281 ? 15.93 12.18 0.89 1 93.81 281 ILE A CA 1
ATOM 2168 C C . ILE A 1 281 ? 16.594 12.477 -0.456 1 93.81 281 ILE A C 1
ATOM 2170 O O . ILE A 1 281 ? 17.812 12.414 -0.578 1 93.81 281 ILE A O 1
ATOM 2174 N N . GLY A 1 282 ? 15.75 12.711 -1.328 1 91.12 282 GLY A N 1
ATOM 2175 C CA . GLY A 1 282 ? 16.266 12.867 -2.678 1 91.12 282 GLY A CA 1
ATOM 2176 C C . GLY A 1 282 ? 16.703 11.555 -3.305 1 91.12 282 GLY A C 1
ATOM 2177 O O . GLY A 1 282 ? 16.922 10.57 -2.602 1 91.12 282 GLY A O 1
ATOM 2178 N N . GLY A 1 283 ? 16.641 11.461 -4.559 1 93.88 283 GLY A N 1
ATOM 2179 C CA . GLY A 1 283 ? 17.047 10.258 -5.277 1 93.88 283 GLY A CA 1
ATOM 2180 C C . GLY A 1 283 ? 15.977 9.188 -5.277 1 93.88 283 GLY A C 1
ATOM 2181 O O . GLY A 1 283 ? 14.781 9.492 -5.227 1 93.88 283 GLY A O 1
ATOM 2182 N N . GLY A 1 284 ? 16.469 7.863 -5.387 1 97.25 284 GLY A N 1
ATOM 2183 C CA . GLY A 1 284 ? 15.562 6.723 -5.406 1 97.25 284 GLY A CA 1
ATOM 2184 C C . GLY A 1 284 ? 15.219 6.258 -6.812 1 97.25 284 GLY A C 1
ATOM 2185 O O . GLY A 1 284 ? 15.555 6.926 -7.789 1 97.25 284 GLY A O 1
ATOM 2186 N N . VAL A 1 285 ? 14.57 5.16 -6.867 1 98.62 285 VAL A N 1
ATOM 2187 C CA . VAL A 1 285 ? 14.18 4.598 -8.156 1 98.62 285 VAL A CA 1
ATOM 2188 C C . VAL A 1 285 ? 12.75 5.016 -8.484 1 98.62 285 VAL A C 1
ATOM 2190 O O . VAL A 1 285 ? 11.977 5.375 -7.594 1 98.62 285 VAL A O 1
ATOM 2193 N N . ASP A 1 286 ? 12.391 4.988 -9.797 1 98.44 286 ASP A N 1
ATOM 2194 C CA . ASP A 1 286 ? 11.062 5.391 -10.242 1 98.44 286 ASP A CA 1
ATOM 2195 C C . ASP A 1 286 ? 10.031 4.297 -9.961 1 98.44 286 ASP A C 1
ATOM 2197 O O . ASP A 1 286 ? 8.898 4.59 -9.586 1 98.44 286 ASP A O 1
ATOM 2201 N N . VAL A 1 287 ? 10.453 3.072 -10.148 1 98.81 287 VAL A N 1
ATOM 2202 C CA . VAL A 1 287 ? 9.586 1.919 -9.938 1 98.81 287 VAL A CA 1
ATOM 2203 C C . VAL A 1 287 ? 10.367 0.801 -9.25 1 98.81 287 VAL A C 1
ATOM 2205 O O . VAL A 1 287 ? 11.492 0.489 -9.641 1 98.81 287 VAL A O 1
ATOM 2208 N N . ALA A 1 288 ? 9.852 0.304 -8.203 1 98.94 288 ALA A N 1
ATOM 2209 C CA . ALA A 1 288 ? 10.398 -0.891 -7.562 1 98.94 288 ALA A CA 1
ATOM 2210 C C . ALA A 1 288 ? 9.43 -2.062 -7.676 1 98.94 288 ALA A C 1
ATOM 2212 O O . ALA A 1 288 ? 8.266 -1.954 -7.281 1 98.94 288 ALA A O 1
ATOM 2213 N N . PHE A 1 289 ? 9.859 -3.15 -8.258 1 98.81 289 PHE A N 1
ATOM 2214 C CA . PHE A 1 289 ? 9.117 -4.402 -8.266 1 98.81 289 PHE A CA 1
ATOM 2215 C C . PHE A 1 289 ? 9.547 -5.301 -7.117 1 98.81 289 PHE A C 1
ATOM 2217 O O . PHE A 1 289 ? 10.695 -5.766 -7.078 1 98.81 289 PHE A O 1
ATOM 2224 N N . GLU A 1 290 ? 8.727 -5.488 -6.172 1 98.56 290 GLU A N 1
ATOM 2225 C CA . GLU A 1 290 ? 8.969 -6.398 -5.059 1 98.56 290 GLU A CA 1
ATOM 2226 C C . GLU A 1 290 ? 8.539 -7.824 -5.402 1 98.56 290 GLU A C 1
ATOM 2228 O O . GLU A 1 290 ? 7.355 -8.078 -5.641 1 98.56 290 GLU A O 1
ATOM 2233 N N . CYS A 1 291 ? 9.469 -8.773 -5.395 1 97.25 291 CYS A N 1
ATOM 2234 C CA . CYS A 1 291 ? 9.188 -10.062 -6.016 1 97.25 291 CYS A CA 1
ATOM 2235 C C . CYS A 1 291 ? 9.406 -11.203 -5.023 1 97.25 291 CYS A C 1
ATOM 2237 O O . CYS A 1 291 ? 9.562 -12.359 -5.422 1 97.25 291 CYS A O 1
ATOM 2239 N N . THR A 1 292 ? 9.445 -10.938 -3.75 1 93.31 292 THR A N 1
ATOM 2240 C CA . THR A 1 292 ? 9.68 -11.969 -2.744 1 93.31 292 THR A CA 1
ATOM 2241 C C . THR A 1 292 ? 8.469 -12.117 -1.825 1 93.31 292 THR A C 1
ATOM 2243 O O . THR A 1 292 ? 8.047 -13.234 -1.522 1 93.31 292 THR A O 1
ATOM 2246 N N . GLY A 1 293 ? 7.973 -10.992 -1.323 1 92.12 293 GLY A N 1
ATOM 2247 C CA . GLY A 1 293 ? 6.77 -11.023 -0.505 1 92.12 293 GLY A CA 1
ATOM 2248 C C . GLY A 1 293 ? 7.059 -11.18 0.975 1 92.12 293 GLY A C 1
ATOM 2249 O O . GLY A 1 293 ? 6.266 -11.773 1.709 1 92.12 293 GLY A O 1
ATOM 2250 N N . ILE A 1 294 ? 8.203 -10.773 1.468 1 92.12 294 ILE A N 1
ATOM 2251 C CA . ILE A 1 294 ? 8.523 -10.82 2.891 1 92.12 294 ILE A CA 1
ATOM 2252 C C . ILE A 1 294 ? 8.695 -9.398 3.428 1 92.12 294 ILE A C 1
ATOM 2254 O O . ILE A 1 294 ? 8.938 -8.469 2.662 1 92.12 294 ILE A O 1
ATOM 2258 N N . PRO A 1 295 ? 8.562 -9.203 4.742 1 93.38 295 PRO A N 1
ATOM 2259 C CA . PRO A 1 295 ? 8.578 -7.855 5.312 1 93.38 295 PRO A CA 1
ATOM 2260 C C . PRO A 1 295 ? 9.836 -7.078 4.953 1 93.38 295 PRO A C 1
ATOM 2262 O O . PRO A 1 295 ? 9.766 -5.887 4.641 1 93.38 295 PRO A O 1
ATOM 2265 N N . GLN A 1 296 ? 10.977 -7.707 4.918 1 94.31 296 GLN A N 1
ATOM 2266 C CA . GLN A 1 296 ? 12.25 -7.039 4.664 1 94.31 296 GLN A CA 1
ATOM 2267 C C . GLN A 1 296 ? 12.297 -6.461 3.254 1 94.31 296 GLN A C 1
ATOM 2269 O O . GLN A 1 296 ? 12.727 -5.324 3.055 1 94.31 296 GLN A O 1
ATOM 2274 N N . THR A 1 297 ? 11.828 -7.211 2.297 1 96.44 297 THR A N 1
ATOM 2275 C CA . THR A 1 297 ? 11.914 -6.773 0.907 1 96.44 297 THR A CA 1
ATOM 2276 C C . THR A 1 297 ? 10.828 -5.75 0.594 1 96.44 297 THR A C 1
ATOM 2278 O O . THR A 1 297 ? 11.039 -4.836 -0.201 1 96.44 297 THR A O 1
ATOM 2281 N N . VAL A 1 298 ? 9.68 -5.93 1.194 1 96.94 298 VAL A N 1
ATOM 2282 C CA . VAL A 1 298 ? 8.633 -4.93 1.034 1 96.94 298 VAL A CA 1
ATOM 2283 C C . VAL A 1 298 ? 9.102 -3.594 1.606 1 96.94 298 VAL A C 1
ATOM 2285 O O . VAL A 1 298 ? 8.961 -2.553 0.958 1 96.94 298 VAL A O 1
ATOM 2288 N N . ASP A 1 299 ? 9.648 -3.635 2.811 1 96.38 299 ASP A N 1
ATOM 2289 C CA . ASP A 1 299 ? 10.172 -2.428 3.441 1 96.38 299 ASP A CA 1
ATOM 2290 C C . ASP A 1 299 ? 11.242 -1.774 2.57 1 96.38 299 ASP A C 1
ATOM 2292 O O . ASP A 1 299 ? 11.242 -0.555 2.391 1 96.38 299 ASP A O 1
ATOM 2296 N N . THR A 1 300 ? 12.133 -2.58 2.021 1 97.81 300 THR A N 1
ATOM 2297 C CA . THR A 1 300 ? 13.18 -2.078 1.139 1 97.81 300 THR A CA 1
ATOM 2298 C C . THR A 1 300 ? 12.578 -1.388 -0.08 1 97.81 300 THR A C 1
ATOM 2300 O O . THR A 1 300 ? 12.969 -0.27 -0.425 1 97.81 300 THR A O 1
ATOM 2303 N N . ALA A 1 301 ? 11.609 -2.051 -0.71 1 98.62 301 ALA A N 1
ATOM 2304 C CA . ALA A 1 301 ? 10.984 -1.488 -1.904 1 98.62 301 ALA A CA 1
ATOM 2305 C C . ALA A 1 301 ? 10.352 -0.133 -1.604 1 98.62 301 ALA A C 1
ATOM 2307 O O . ALA A 1 301 ? 10.484 0.809 -2.391 1 98.62 301 ALA A O 1
ATOM 2308 N N . LEU A 1 302 ? 9.742 -0.025 -0.492 1 97.81 302 LEU A N 1
ATOM 2309 C CA . LEU A 1 302 ? 9.086 1.218 -0.102 1 97.81 302 LEU A CA 1
ATOM 2310 C C . LEU A 1 302 ? 10.109 2.316 0.16 1 97.81 302 LEU A C 1
ATOM 2312 O O . LEU A 1 302 ? 9.875 3.48 -0.178 1 97.81 302 LEU A O 1
ATOM 2316 N N . ARG A 1 303 ? 11.195 1.979 0.731 1 97.69 303 ARG A N 1
ATOM 2317 C CA . ARG A 1 303 ? 12.195 2.955 1.146 1 97.69 303 ARG A CA 1
ATOM 2318 C C . ARG A 1 303 ? 13 3.455 -0.048 1 97.69 303 ARG A C 1
ATOM 2320 O O . ARG A 1 303 ? 13.359 4.633 -0.113 1 97.69 303 ARG A O 1
ATOM 2327 N N . ILE A 1 304 ? 13.242 2.645 -1.04 1 98.62 304 ILE A N 1
ATOM 2328 C CA . ILE A 1 304 ? 14.195 3.006 -2.082 1 98.62 304 ILE A CA 1
ATOM 2329 C C . ILE A 1 304 ? 13.477 3.725 -3.219 1 98.62 304 ILE A C 1
ATOM 2331 O O . ILE A 1 304 ? 14.109 4.285 -4.113 1 98.62 304 ILE A O 1
ATOM 2335 N N . THR A 1 305 ? 12.164 3.678 -3.238 1 98.44 305 THR A N 1
ATOM 2336 C CA . THR A 1 305 ? 11.391 4.309 -4.301 1 98.44 305 THR A CA 1
ATOM 2337 C C . THR A 1 305 ? 11.297 5.816 -4.082 1 98.44 305 THR A C 1
ATOM 2339 O O . THR A 1 305 ? 11.094 6.273 -2.957 1 98.44 305 THR A O 1
ATOM 2342 N N . LYS A 1 306 ? 11.508 6.605 -5.105 1 96.88 306 LYS A N 1
ATOM 2343 C CA . LYS A 1 306 ? 11.484 8.062 -4.961 1 96.88 306 LYS A CA 1
ATOM 2344 C C . LYS A 1 306 ? 10.07 8.555 -4.672 1 96.88 306 LYS A C 1
ATOM 2346 O O . LYS A 1 306 ? 9.094 7.828 -4.879 1 96.88 306 LYS A O 1
ATOM 2351 N N . PRO A 1 307 ? 9.852 9.805 -4.16 1 95.44 307 PRO A N 1
ATOM 2352 C CA . PRO A 1 307 ? 8.516 10.375 -3.965 1 95.44 307 PRO A CA 1
ATOM 2353 C C . PRO A 1 307 ? 7.672 10.344 -5.238 1 95.44 307 PRO A C 1
ATOM 2355 O O . PRO A 1 307 ? 8.188 10.602 -6.328 1 95.44 307 PRO A O 1
ATOM 2358 N N . LEU A 1 308 ? 6.391 9.938 -5.043 1 95.5 308 LEU A N 1
ATOM 2359 C CA . LEU A 1 308 ? 5.422 9.859 -6.133 1 95.5 308 LEU A CA 1
ATOM 2360 C C . LEU A 1 308 ? 5.766 8.727 -7.086 1 95.5 308 LEU A C 1
ATOM 2362 O O . LEU A 1 308 ? 5.211 8.641 -8.188 1 95.5 308 LEU A O 1
ATOM 2366 N N . GLY A 1 309 ? 6.766 7.902 -6.703 1 97.62 309 GLY A N 1
ATOM 2367 C CA . GLY A 1 309 ? 7.09 6.715 -7.48 1 97.62 309 GLY A CA 1
ATOM 2368 C C . GLY A 1 309 ? 6.105 5.578 -7.273 1 97.62 309 GLY A C 1
ATOM 2369 O O . GLY A 1 309 ? 5.062 5.766 -6.645 1 97.62 309 GLY A O 1
ATOM 2370 N N . ARG A 1 310 ? 6.449 4.441 -7.852 1 98.56 310 ARG A N 1
ATOM 2371 C CA . ARG A 1 310 ? 5.543 3.299 -7.848 1 98.56 310 ARG A CA 1
ATOM 2372 C C . ARG A 1 310 ? 6.23 2.053 -7.301 1 98.56 310 ARG A C 1
ATOM 2374 O O . ARG A 1 310 ? 7.41 1.821 -7.57 1 98.56 310 ARG A O 1
ATOM 2381 N N . VAL A 1 311 ? 5.512 1.315 -6.488 1 98.81 311 VAL A N 1
ATOM 2382 C CA . VAL A 1 311 ? 5.957 0.019 -5.984 1 98.81 311 VAL A CA 1
ATOM 2383 C C . VAL A 1 311 ? 4.969 -1.065 -6.41 1 98.81 311 VAL A C 1
ATOM 2385 O O . VAL A 1 311 ? 3.779 -0.989 -6.094 1 98.81 311 VAL A O 1
ATOM 2388 N N . VAL A 1 312 ? 5.43 -2.051 -7.125 1 98.75 312 VAL A N 1
ATOM 2389 C CA . VAL A 1 312 ? 4.594 -3.172 -7.547 1 98.75 312 VAL A CA 1
ATOM 2390 C C . VAL A 1 312 ? 4.875 -4.387 -6.668 1 98.75 312 VAL A C 1
ATOM 2392 O O . VAL A 1 312 ? 6.004 -4.883 -6.629 1 98.75 312 VAL A O 1
ATOM 2395 N N . ILE A 1 313 ? 3.865 -4.852 -5.996 1 97.75 313 ILE A N 1
ATOM 2396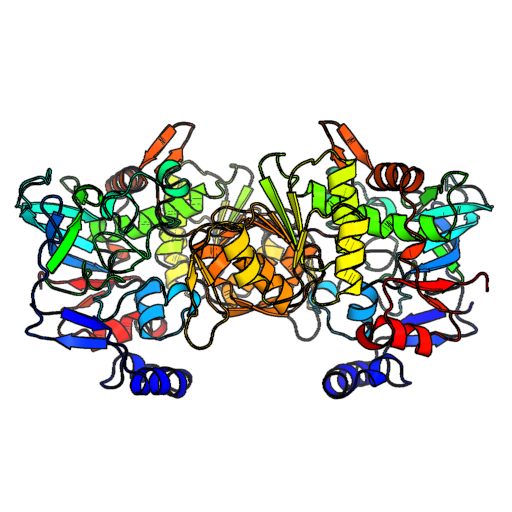 C CA . ILE A 1 313 ? 3.992 -6.016 -5.125 1 97.75 313 ILE A CA 1
ATOM 2397 C C . ILE A 1 313 ? 3.635 -7.281 -5.898 1 97.75 313 ILE A C 1
ATOM 2399 O O . ILE A 1 313 ? 2.459 -7.645 -6.004 1 97.75 313 ILE A O 1
ATOM 2403 N N . ALA A 1 314 ? 4.637 -7.965 -6.281 1 93.5 314 ALA A N 1
ATOM 2404 C CA . ALA A 1 314 ? 4.434 -9.188 -7.062 1 93.5 314 ALA A CA 1
ATOM 2405 C C . ALA A 1 314 ? 4.559 -10.422 -6.18 1 93.5 314 ALA A C 1
ATOM 2407 O O . ALA A 1 314 ? 4.098 -11.508 -6.547 1 93.5 314 ALA A O 1
ATOM 2408 N N . GLY A 1 315 ? 5.191 -10.297 -5.043 1 84.31 315 GLY A N 1
ATOM 2409 C CA . GLY A 1 315 ? 5.277 -11.398 -4.098 1 84.31 315 GLY A CA 1
ATOM 2410 C C . GLY A 1 315 ? 3.998 -11.602 -3.307 1 84.31 315 GLY A C 1
ATOM 2411 O O . GLY A 1 315 ? 3.289 -10.641 -3 1 84.31 315 GLY A O 1
ATOM 2412 N N . THR A 1 316 ? 3.752 -12.867 -3.055 1 78.94 316 THR A N 1
ATOM 2413 C CA . THR A 1 316 ? 2.631 -13.133 -2.16 1 78.94 316 THR A CA 1
ATOM 2414 C C . THR A 1 316 ? 2.945 -12.672 -0.742 1 78.94 316 THR A C 1
ATOM 2416 O O . THR A 1 316 ? 3.979 -13.039 -0.177 1 78.94 316 THR A O 1
ATOM 2419 N N . VAL A 1 317 ? 2.062 -11.875 -0.263 1 79.25 317 VAL A N 1
ATOM 2420 C CA . VAL A 1 317 ? 2.326 -11.242 1.024 1 79.25 317 VAL A CA 1
ATOM 2421 C C . VAL A 1 317 ? 1.292 -11.703 2.049 1 79.25 317 VAL A C 1
ATOM 2423 O O . VAL A 1 317 ? 0.22 -12.188 1.683 1 79.25 317 VAL A O 1
ATOM 2426 N N . ALA A 1 318 ? 1.799 -11.75 3.27 1 77.31 318 ALA A N 1
ATOM 2427 C CA . ALA A 1 318 ? 0.954 -12.078 4.414 1 77.31 318 ALA A CA 1
ATOM 2428 C C . ALA A 1 318 ? 0.952 -10.945 5.438 1 77.31 318 ALA A C 1
ATOM 2430 O O . ALA A 1 318 ? 1.328 -9.812 5.121 1 77.31 318 ALA A O 1
ATOM 2431 N N . LYS A 1 319 ? 0.331 -11.203 6.547 1 81.31 319 LYS A N 1
ATOM 2432 C CA . LYS A 1 319 ? 0.401 -10.25 7.645 1 81.31 319 LYS A CA 1
ATOM 2433 C C . LYS A 1 319 ? 1.846 -10 8.062 1 81.31 319 LYS A C 1
ATOM 2435 O O . LYS A 1 319 ? 2.588 -10.938 8.352 1 81.31 319 LYS A O 1
ATOM 2440 N N . MET A 1 320 ? 2.182 -8.727 7.949 1 83.69 320 MET A N 1
ATOM 2441 C CA . MET A 1 320 ? 3.578 -8.391 8.219 1 83.69 320 MET A CA 1
ATOM 2442 C C . MET A 1 320 ? 3.693 -7.012 8.867 1 83.69 320 MET A C 1
ATOM 2444 O O . MET A 1 320 ? 2.873 -6.129 8.602 1 83.69 320 MET A O 1
ATOM 2448 N N . GLY A 1 321 ? 4.699 -6.965 9.781 1 88.19 321 GLY A N 1
ATOM 2449 C CA . GLY A 1 321 ? 5.062 -5.66 10.305 1 88.19 321 GLY A CA 1
ATOM 2450 C C . GLY A 1 321 ? 5.973 -4.875 9.383 1 88.19 321 GLY A C 1
ATOM 2451 O O . GLY A 1 321 ? 7.168 -5.164 9.289 1 88.19 321 GLY A O 1
ATOM 2452 N N . VAL A 1 322 ? 5.391 -3.973 8.602 1 91.5 322 VAL A N 1
ATOM 2453 C CA . VAL A 1 322 ? 6.102 -3.129 7.645 1 91.5 322 VAL A CA 1
ATOM 2454 C C . VAL A 1 322 ? 5.855 -1.658 7.969 1 91.5 322 VAL A C 1
ATOM 2456 O O . VAL A 1 322 ? 4.766 -1.287 8.406 1 91.5 322 VAL A O 1
ATOM 2459 N N . ASP A 1 323 ? 6.922 -0.902 7.883 1 92.25 323 ASP A N 1
ATOM 2460 C CA . ASP A 1 323 ? 6.77 0.538 8.078 1 92.25 323 ASP A CA 1
ATOM 2461 C C . ASP A 1 323 ? 6.02 1.172 6.906 1 92.25 323 ASP A C 1
ATOM 2463 O O . ASP A 1 323 ? 6.508 1.17 5.773 1 92.25 323 ASP A O 1
ATOM 2467 N N . TRP A 1 324 ? 4.852 1.753 7.223 1 93.81 324 TRP A N 1
ATOM 2468 C CA . TRP A 1 324 ? 4.008 2.332 6.184 1 93.81 324 TRP A CA 1
ATOM 2469 C C . TRP A 1 324 ? 4.336 3.809 5.977 1 93.81 324 TRP A C 1
ATOM 2471 O O . TRP A 1 324 ? 3.777 4.453 5.086 1 93.81 324 TRP A O 1
ATOM 2481 N N . ALA A 1 325 ? 5.273 4.355 6.742 1 93 325 ALA A N 1
ATOM 2482 C CA . ALA A 1 325 ? 5.566 5.785 6.73 1 93 325 ALA A CA 1
ATOM 2483 C C . ALA A 1 325 ? 5.988 6.25 5.344 1 93 325 ALA A C 1
ATOM 2485 O O . ALA A 1 325 ? 5.543 7.297 4.867 1 93 325 ALA A O 1
ATOM 2486 N N . PRO A 1 326 ? 6.797 5.41 4.609 1 94.75 326 PRO A N 1
ATOM 2487 C CA . PRO A 1 326 ? 7.172 5.875 3.273 1 94.75 326 PRO A CA 1
ATOM 2488 C C . PRO A 1 326 ? 5.977 6.012 2.336 1 94.75 326 PRO A C 1
ATOM 2490 O O . PRO A 1 326 ? 5.977 6.867 1.446 1 94.75 326 PRO A O 1
ATOM 2493 N N . VAL A 1 327 ? 4.926 5.188 2.51 1 96.06 327 VAL A N 1
ATOM 2494 C CA . VAL A 1 327 ? 3.764 5.184 1.628 1 96.06 327 VAL A CA 1
ATOM 2495 C C . VAL A 1 327 ? 3.098 6.559 1.652 1 96.06 327 VAL A C 1
ATOM 2497 O O . VAL A 1 327 ? 2.85 7.156 0.602 1 96.06 327 VAL A O 1
ATOM 2500 N N . PHE A 1 328 ? 2.863 7.109 2.756 1 91.69 328 PHE A N 1
ATOM 2501 C CA . PHE A 1 328 ? 2.203 8.406 2.816 1 91.69 328 PHE A CA 1
ATOM 2502 C C . PHE A 1 328 ? 3.209 9.531 2.625 1 91.69 328 PHE A C 1
ATOM 2504 O O . PHE A 1 328 ? 2.955 10.477 1.872 1 91.69 328 PHE A O 1
ATOM 2511 N N . ALA A 1 329 ? 4.457 9.438 3.275 1 92.25 329 ALA A N 1
ATOM 2512 C CA . ALA A 1 329 ? 5.43 10.523 3.27 1 92.25 329 ALA A CA 1
ATOM 2513 C C . ALA A 1 329 ? 5.91 10.828 1.851 1 92.25 329 ALA A C 1
ATOM 2515 O O . ALA A 1 329 ? 6.191 11.977 1.516 1 92.25 329 ALA A O 1
ATOM 2516 N N . LYS A 1 330 ? 5.996 9.766 1.031 1 95.06 330 LYS A N 1
ATOM 2517 C CA . LYS A 1 330 ? 6.48 9.922 -0.337 1 95.06 330 LYS A CA 1
ATOM 2518 C C . LYS A 1 330 ? 5.328 9.898 -1.336 1 95.06 330 LYS A C 1
ATOM 2520 O O . LYS A 1 330 ? 5.547 10 -2.545 1 95.06 330 LYS A O 1
ATOM 2525 N N . GLU A 1 331 ? 4.121 9.734 -0.762 1 96.31 331 GLU A N 1
ATOM 2526 C CA . GLU A 1 331 ? 2.93 9.617 -1.595 1 96.31 331 GLU A CA 1
ATOM 2527 C C . GLU A 1 331 ? 3.113 8.555 -2.678 1 96.31 331 GLU A C 1
ATOM 2529 O O . GLU A 1 331 ? 2.857 8.812 -3.855 1 96.31 331 GLU A O 1
ATOM 2534 N N . LEU A 1 332 ? 3.518 7.398 -2.262 1 97.81 332 LEU A N 1
ATOM 2535 C CA . LEU A 1 332 ? 3.77 6.297 -3.182 1 97.81 332 LEU A CA 1
ATOM 2536 C C . LEU A 1 332 ? 2.461 5.738 -3.732 1 97.81 332 LEU A C 1
ATOM 2538 O O . LEU A 1 332 ? 1.401 5.918 -3.131 1 97.81 332 LEU A O 1
ATOM 2542 N N . SER A 1 333 ? 2.547 5.168 -4.93 1 98.56 333 SER A N 1
ATOM 2543 C CA . SER A 1 333 ? 1.531 4.254 -5.441 1 98.56 333 SER A CA 1
ATOM 2544 C C . SER A 1 333 ? 1.968 2.799 -5.289 1 98.56 333 SER A C 1
ATOM 2546 O O . SER A 1 333 ? 2.904 2.354 -5.957 1 98.56 333 SER A O 1
ATOM 2548 N N . VAL A 1 334 ? 1.342 2.119 -4.379 1 98.62 334 VAL A N 1
ATOM 2549 C CA . VAL A 1 334 ? 1.624 0.705 -4.156 1 98.62 334 VAL A CA 1
ATOM 2550 C C . VAL A 1 334 ? 0.584 -0.149 -4.879 1 98.62 334 VAL A C 1
ATOM 2552 O O . VAL A 1 334 ? -0.61 -0.063 -4.586 1 98.62 334 VAL A O 1
ATOM 2555 N N . LEU A 1 335 ? 1.07 -0.964 -5.801 1 98.56 335 LEU A N 1
ATOM 2556 C CA . LEU A 1 335 ? 0.197 -1.715 -6.699 1 98.56 335 LEU A CA 1
ATOM 2557 C C . LEU A 1 335 ? 0.351 -3.215 -6.477 1 98.56 335 LEU A C 1
ATOM 2559 O O . LEU A 1 335 ? 1.461 -3.748 -6.551 1 98.56 335 LEU A O 1
ATOM 2563 N N . GLY A 1 336 ? -0.781 -3.834 -6.219 1 97.5 336 GLY A N 1
ATOM 2564 C CA . GLY A 1 336 ? -0.748 -5.285 -6.129 1 97.5 336 GLY A CA 1
ATOM 2565 C C . GLY A 1 336 ? -0.906 -5.973 -7.473 1 97.5 336 GLY A C 1
ATOM 2566 O O . GLY A 1 336 ? -1.55 -5.438 -8.375 1 97.5 336 GLY A O 1
ATOM 2567 N N . THR A 1 337 ? -0.298 -7.098 -7.598 1 96.12 337 THR A N 1
ATOM 2568 C CA . THR A 1 337 ? -0.506 -7.961 -8.758 1 96.12 337 THR A CA 1
ATOM 2569 C C . THR A 1 337 ? -0.687 -9.414 -8.32 1 96.12 337 THR A C 1
ATOM 2571 O O . THR A 1 337 ? -0.086 -9.852 -7.34 1 96.12 337 THR A O 1
ATOM 2574 N N . PHE A 1 338 ? -1.518 -10.109 -9 1 94.12 338 PHE A N 1
ATOM 2575 C CA . PHE A 1 338 ? -1.789 -11.516 -8.719 1 94.12 338 PHE A CA 1
ATOM 2576 C C . PHE A 1 338 ? -2.117 -12.266 -10 1 94.12 338 PHE A C 1
ATOM 2578 O O . PHE A 1 338 ? -3.021 -11.883 -10.742 1 94.12 338 PHE A O 1
ATOM 2585 N N . GLY A 1 339 ? -1.371 -13.281 -10.195 1 93.44 339 GLY A N 1
ATOM 2586 C CA . GLY A 1 339 ? -1.635 -14.117 -11.352 1 93.44 339 GLY A CA 1
ATOM 2587 C C . GLY A 1 339 ? -1.287 -13.453 -12.664 1 93.44 339 GLY A C 1
ATOM 2588 O O . GLY A 1 339 ? -0.267 -12.766 -12.773 1 93.44 339 GLY A O 1
ATOM 2589 N N . CYS A 1 340 ? -1.976 -13.852 -13.688 1 92.31 340 CYS A N 1
ATOM 2590 C CA . CYS A 1 340 ? -1.824 -13.312 -15.031 1 92.31 340 CYS A CA 1
ATOM 2591 C C . CYS A 1 340 ? -3.182 -13.133 -15.703 1 92.31 340 CYS A C 1
ATOM 2593 O O . CYS A 1 340 ? -4.219 -13.406 -15.102 1 92.31 340 CYS A O 1
ATOM 2595 N N . GLY A 1 341 ? -3.189 -12.477 -16.828 1 91.62 341 GLY A N 1
ATOM 2596 C CA . GLY A 1 341 ? -4.434 -12.289 -17.562 1 91.62 341 GLY A CA 1
ATOM 2597 C C . GLY A 1 341 ? -4.219 -11.836 -19 1 91.62 341 GLY A C 1
ATOM 2598 O O . GLY A 1 341 ? -3.297 -12.305 -19.672 1 91.62 341 GLY A O 1
ATOM 2599 N N . ILE A 1 342 ? -5.238 -11.227 -19.484 1 96 342 ILE A N 1
ATOM 2600 C CA . ILE A 1 342 ? -5.129 -10.555 -20.781 1 96 342 ILE A CA 1
ATOM 2601 C C . ILE A 1 342 ? -4.473 -9.188 -20.594 1 96 342 ILE A C 1
ATOM 2603 O O . ILE A 1 342 ? -4.941 -8.367 -19.812 1 96 342 ILE A O 1
ATOM 2607 N N . GLU A 1 343 ? -3.354 -9.008 -21.312 1 96.88 343 GLU A N 1
ATOM 2608 C CA . GLU A 1 343 ? -2.508 -7.836 -21.109 1 96.88 343 GLU A CA 1
ATOM 2609 C C . GLU A 1 343 ? -2.691 -6.824 -22.234 1 96.88 343 GLU A C 1
ATOM 2611 O O . GLU A 1 343 ? -3.031 -7.191 -23.359 1 96.88 343 GLU A O 1
ATOM 2616 N N . GLU A 1 344 ? -2.525 -5.621 -21.891 1 95.06 344 GLU A N 1
ATOM 2617 C CA . GLU A 1 344 ? -2.492 -4.582 -22.906 1 95.06 344 GLU A CA 1
ATOM 2618 C C . GLU A 1 344 ? -1.059 -4.219 -23.281 1 95.06 344 GLU A C 1
ATOM 2620 O O . GLU A 1 344 ? -0.299 -3.727 -22.438 1 95.06 344 GLU A O 1
ATOM 2625 N N . VAL A 1 345 ? -0.649 -4.523 -24.484 1 95.62 345 VAL A N 1
ATOM 2626 C CA . VAL A 1 345 ? 0.68 -4.219 -25 1 95.62 345 VAL A CA 1
ATOM 2627 C C . VAL A 1 345 ? 0.561 -3.385 -26.266 1 95.62 345 VAL A C 1
ATOM 2629 O O . VAL A 1 345 ? 0.067 -3.867 -27.297 1 95.62 345 VAL A O 1
ATOM 2632 N N . ASN A 1 346 ? 0.99 -2.135 -26.219 1 92.88 346 ASN A N 1
ATOM 2633 C CA . ASN A 1 346 ? 0.935 -1.232 -27.375 1 92.88 346 ASN A CA 1
ATOM 2634 C C . ASN A 1 346 ? -0.482 -1.117 -27.922 1 92.88 346 ASN A C 1
ATOM 2636 O O . ASN A 1 346 ? -0.688 -1.205 -29.141 1 92.88 346 ASN A O 1
ATOM 2640 N N . GLY A 1 347 ? -1.473 -1.104 -27.047 1 92.12 347 GLY A N 1
ATOM 2641 C CA . GLY A 1 347 ? -2.857 -0.887 -27.422 1 92.12 347 GLY A CA 1
ATOM 2642 C C . GLY A 1 347 ? -3.564 -2.16 -27.859 1 92.12 347 GLY A C 1
ATOM 2643 O O . GLY A 1 347 ? -4.738 -2.129 -28.219 1 92.12 347 GLY A O 1
ATOM 2644 N N . GLU A 1 348 ? -2.885 -3.238 -27.75 1 95.62 348 GLU A N 1
ATOM 2645 C CA . GLU A 1 348 ? -3.471 -4.512 -28.172 1 95.62 348 GLU A CA 1
ATOM 2646 C C . GLU A 1 348 ? -3.607 -5.465 -26.984 1 95.62 348 GLU A C 1
ATOM 2648 O O . GLU A 1 348 ? -2.719 -5.535 -26.125 1 95.62 348 GLU A O 1
ATOM 2653 N N . LYS A 1 349 ? -4.738 -6.145 -27.016 1 96.5 349 LYS A N 1
ATOM 2654 C CA . LYS A 1 349 ? -4.957 -7.18 -26 1 96.5 349 LYS A CA 1
ATOM 2655 C C . LYS A 1 349 ? -4.238 -8.477 -26.391 1 96.5 349 LYS A C 1
ATOM 2657 O O . LYS A 1 349 ? -4.391 -8.969 -27.5 1 96.5 349 LYS A O 1
ATOM 2662 N N . ARG A 1 350 ? -3.416 -8.922 -25.5 1 97.31 350 ARG A N 1
ATOM 2663 C CA . ARG A 1 350 ? -2.645 -10.141 -25.719 1 97.31 350 ARG A CA 1
ATOM 2664 C C . ARG A 1 350 ? -2.711 -11.062 -24.5 1 97.31 350 ARG A C 1
ATOM 2666 O O . ARG A 1 350 ? -2.689 -10.594 -23.359 1 97.31 350 ARG A O 1
ATOM 2673 N N . ASP A 1 351 ? -2.734 -12.305 -24.797 1 97.31 351 ASP A N 1
ATOM 2674 C CA . ASP A 1 351 ? -2.65 -13.281 -23.719 1 97.31 351 ASP A CA 1
ATOM 2675 C C . ASP A 1 351 ? -1.232 -13.367 -23.156 1 97.31 351 ASP A C 1
ATOM 2677 O O . ASP A 1 351 ? -0.262 -13.422 -23.922 1 97.31 351 ASP A O 1
ATOM 2681 N N . ALA A 1 352 ? -1.106 -13.359 -21.859 1 98.06 352 ALA A N 1
ATOM 2682 C CA . ALA A 1 352 ? 0.202 -13.391 -21.203 1 98.06 352 ALA A CA 1
ATOM 2683 C C . ALA A 1 352 ? 0.992 -14.625 -21.625 1 98.06 352 ALA A C 1
ATOM 2685 O O . ALA A 1 352 ? 2.219 -14.578 -21.734 1 98.06 352 ALA A O 1
ATOM 2686 N N . PHE A 1 353 ? 0.352 -15.758 -21.859 1 98.31 353 PHE A N 1
ATOM 2687 C CA . PHE A 1 353 ? 1.041 -16.984 -22.234 1 98.31 353 PHE A CA 1
ATOM 2688 C C . PHE A 1 353 ? 1.601 -16.875 -23.656 1 98.31 353 PHE A C 1
ATOM 2690 O O . PHE A 1 353 ? 2.656 -17.438 -23.953 1 98.31 353 PHE A O 1
ATOM 2697 N N . ASP A 1 354 ? 0.876 -16.156 -24.484 1 97.94 354 ASP A N 1
ATOM 2698 C CA . ASP A 1 354 ? 1.428 -15.906 -25.812 1 97.94 354 ASP A CA 1
ATOM 2699 C C . ASP A 1 354 ? 2.746 -15.141 -25.734 1 97.94 354 ASP A C 1
ATOM 2701 O O . ASP A 1 354 ? 3.723 -15.5 -26.391 1 97.94 354 ASP A O 1
ATOM 2705 N N . ILE A 1 355 ? 2.777 -14.141 -24.922 1 98.44 355 ILE A N 1
ATOM 2706 C CA . ILE A 1 355 ? 3.984 -13.344 -24.734 1 98.44 355 ILE A CA 1
ATOM 2707 C C . ILE A 1 355 ? 5.078 -14.211 -24.109 1 98.44 355 ILE A C 1
ATOM 2709 O O . ILE A 1 355 ? 6.238 -14.148 -24.516 1 98.44 355 ILE A O 1
ATOM 2713 N N . ALA A 1 356 ? 4.68 -15.016 -23.156 1 98.69 356 ALA A N 1
ATOM 2714 C CA . ALA A 1 356 ? 5.637 -15.891 -22.469 1 98.69 356 ALA A CA 1
ATOM 2715 C C . ALA A 1 356 ? 6.328 -16.828 -23.453 1 98.69 356 ALA A C 1
ATOM 2717 O O . ALA A 1 356 ? 7.551 -16.984 -23.422 1 98.69 356 ALA A O 1
ATOM 2718 N N . PHE A 1 357 ? 5.582 -17.406 -24.359 1 98.5 357 PHE A N 1
ATOM 2719 C CA . PHE A 1 357 ? 6.176 -18.359 -25.281 1 98.5 357 PHE A CA 1
ATOM 2720 C C . PHE A 1 357 ? 6.984 -17.641 -26.359 1 98.5 357 PHE A C 1
ATOM 2722 O O . PHE A 1 357 ? 7.953 -18.188 -26.875 1 98.5 357 PHE A O 1
ATOM 2729 N N . GLU A 1 358 ? 6.629 -16.375 -26.641 1 98.31 358 GLU A N 1
ATOM 2730 C CA . GLU A 1 358 ? 7.512 -15.57 -27.484 1 98.31 358 GLU A CA 1
ATOM 2731 C C . GLU A 1 358 ? 8.875 -15.391 -26.828 1 98.31 358 GLU A C 1
ATOM 2733 O O . GLU A 1 358 ? 9.906 -15.484 -27.5 1 98.31 358 GLU A O 1
ATOM 2738 N N . ILE A 1 359 ? 8.836 -15.148 -25.578 1 98.56 359 ILE A N 1
ATOM 2739 C CA . ILE A 1 359 ? 10.062 -14.953 -24.828 1 98.56 359 ILE A CA 1
ATOM 2740 C C . ILE A 1 359 ? 10.852 -16.266 -24.781 1 98.56 359 ILE A C 1
ATOM 2742 O O . ILE A 1 359 ? 12.062 -16.281 -25.016 1 98.56 359 ILE A O 1
ATOM 2746 N N . LEU A 1 360 ? 10.18 -17.375 -24.531 1 98.5 360 LEU A N 1
ATOM 2747 C CA . LEU A 1 360 ? 10.828 -18.672 -24.344 1 98.5 360 LEU A CA 1
ATOM 2748 C C . LEU A 1 360 ? 11.422 -19.172 -25.656 1 98.5 360 LEU A C 1
ATOM 2750 O O . LEU A 1 360 ? 12.266 -20.078 -25.656 1 98.5 360 LEU A O 1
ATOM 2754 N N . LYS A 1 361 ? 11.031 -18.641 -26.766 1 97.81 361 LYS A N 1
ATOM 2755 C CA . LYS A 1 361 ? 11.656 -18.953 -28.047 1 97.81 361 LYS A CA 1
ATOM 2756 C C . LYS A 1 361 ? 13.016 -18.281 -28.172 1 97.81 361 LYS A C 1
ATOM 2758 O O . LYS A 1 361 ? 13.875 -18.734 -28.938 1 97.81 361 LYS A O 1
ATOM 2763 N N . LYS A 1 362 ? 13.211 -17.219 -27.391 1 96.94 362 LYS A N 1
ATOM 2764 C CA . LYS A 1 362 ? 14.406 -16.391 -27.531 1 96.94 362 LYS A CA 1
ATOM 2765 C C . LYS A 1 362 ? 15.336 -16.547 -26.328 1 96.94 362 LYS A C 1
ATOM 2767 O O . LYS A 1 362 ? 16.547 -16.312 -26.438 1 96.94 362 LYS A O 1
ATOM 2772 N N . VAL A 1 363 ? 14.766 -16.859 -25.203 1 97.06 363 VAL A N 1
ATOM 2773 C CA . VAL A 1 363 ? 15.523 -16.906 -23.953 1 97.06 363 VAL A CA 1
ATOM 2774 C C . VAL A 1 363 ? 15.438 -18.312 -23.359 1 97.06 363 VAL A C 1
ATOM 2776 O O . VAL A 1 363 ? 14.344 -18.859 -23.188 1 97.06 363 VAL A O 1
ATOM 2779 N N . ASP A 1 364 ? 16.531 -18.891 -23.062 1 97.06 364 ASP A N 1
ATOM 2780 C CA . ASP A 1 364 ? 16.594 -20.203 -22.406 1 97.06 364 ASP A CA 1
ATOM 2781 C C . ASP A 1 364 ? 16.656 -20.047 -20.891 1 97.06 364 ASP A C 1
ATOM 2783 O O . ASP A 1 364 ? 17.641 -19.547 -20.359 1 97.06 364 ASP A O 1
ATOM 2787 N N . LEU A 1 365 ? 15.648 -20.531 -20.156 1 97.75 365 LEU A N 1
ATOM 2788 C CA . LEU A 1 365 ? 15.57 -20.391 -18.703 1 97.75 365 LEU A CA 1
ATOM 2789 C C . LEU A 1 365 ? 15.914 -21.703 -18.016 1 97.75 365 LEU A C 1
ATOM 2791 O O . LEU A 1 365 ? 15.812 -21.812 -16.781 1 97.75 365 LEU A O 1
ATOM 2795 N N . SER A 1 366 ? 16.328 -22.672 -18.781 1 96.06 366 SER A N 1
ATOM 2796 C CA . SER A 1 366 ? 16.547 -24 -18.234 1 96.06 366 SER A CA 1
ATOM 2797 C C . SER A 1 366 ? 17.609 -23.984 -17.141 1 96.06 366 SER A C 1
ATOM 2799 O O . SER A 1 366 ? 17.594 -24.828 -16.234 1 96.06 366 SER A O 1
ATOM 2801 N N . SER A 1 367 ? 18.531 -22.953 -17.188 1 94.81 367 SER A N 1
ATOM 2802 C CA . SER A 1 367 ? 19.578 -22.844 -16.188 1 94.81 367 SER A CA 1
ATOM 2803 C C . SER A 1 367 ? 19.016 -22.516 -14.812 1 94.81 367 SER A C 1
ATOM 2805 O O . SER A 1 367 ? 19.672 -22.719 -13.789 1 94.81 367 SER A O 1
ATOM 2807 N N . LEU A 1 368 ? 17.797 -22.016 -14.766 1 97.44 368 LEU A N 1
ATOM 2808 C CA . LEU A 1 368 ? 17.172 -21.688 -13.492 1 97.44 368 LEU A CA 1
ATOM 2809 C C . LEU A 1 368 ? 16.625 -22.938 -12.82 1 97.44 368 LEU A C 1
ATOM 2811 O O . LEU A 1 368 ? 16.344 -22.938 -11.617 1 97.44 368 LEU A O 1
ATOM 2815 N N . LEU A 1 369 ? 16.328 -23.984 -13.633 1 97.88 369 LEU A N 1
ATOM 2816 C CA . LEU A 1 369 ? 15.875 -25.266 -13.094 1 97.88 369 LEU A CA 1
ATOM 2817 C C . LEU A 1 369 ? 17.047 -26.047 -12.516 1 97.88 369 LEU A C 1
ATOM 2819 O O . LEU A 1 369 ? 17.562 -26.969 -13.148 1 97.88 369 LEU A O 1
ATOM 2823 N N . THR A 1 370 ? 17.359 -25.797 -11.266 1 97.25 370 THR A N 1
ATOM 2824 C CA . THR A 1 370 ? 18.625 -26.266 -10.688 1 97.25 370 THR A CA 1
ATOM 2825 C C . THR A 1 370 ? 18.453 -27.641 -10.07 1 97.25 370 THR A C 1
ATOM 2827 O O . THR A 1 370 ? 19.422 -28.391 -9.922 1 97.25 370 THR A O 1
ATOM 2830 N N . HIS A 1 371 ? 17.25 -27.953 -9.602 1 97.75 371 HIS A N 1
ATOM 2831 C CA . HIS A 1 371 ? 17.031 -29.219 -8.914 1 97.75 371 HIS A CA 1
ATOM 2832 C C . HIS A 1 371 ? 15.781 -29.922 -9.453 1 97.75 371 HIS A C 1
ATOM 2834 O O . HIS A 1 371 ? 14.734 -29.297 -9.617 1 97.75 371 HIS A O 1
ATOM 2840 N N . ARG A 1 372 ? 15.93 -31.188 -9.734 1 98 372 ARG A N 1
ATOM 2841 C CA . ARG A 1 372 ? 14.82 -32.062 -10.141 1 98 372 ARG A CA 1
ATOM 2842 C C . ARG A 1 372 ? 14.758 -33.312 -9.273 1 98 372 ARG A C 1
ATOM 2844 O O . ARG A 1 372 ? 15.781 -33.938 -9.016 1 98 372 ARG A O 1
ATOM 2851 N N . PHE A 1 373 ? 13.57 -33.594 -8.75 1 98.25 373 PHE A N 1
ATOM 2852 C CA . PHE A 1 373 ? 13.352 -34.75 -7.895 1 98.25 373 PHE A CA 1
ATOM 2853 C C . PHE A 1 373 ? 12.141 -35.531 -8.359 1 98.25 373 PHE A C 1
ATOM 2855 O O . PHE A 1 373 ? 11.227 -34.969 -8.977 1 98.25 373 PHE A O 1
ATOM 2862 N N . THR A 1 374 ? 12.125 -36.844 -8.047 1 98.25 374 THR A N 1
ATOM 2863 C CA . THR A 1 374 ? 10.883 -37.594 -8.148 1 98.25 374 THR A CA 1
ATOM 2864 C C . THR A 1 374 ? 9.922 -37.188 -7.027 1 98.25 374 THR A C 1
ATOM 2866 O O . THR A 1 374 ? 10.336 -36.656 -6.008 1 98.25 374 THR A O 1
ATOM 2869 N N . ILE A 1 375 ? 8.664 -37.406 -7.262 1 97.62 375 ILE A N 1
ATOM 2870 C CA . ILE A 1 375 ? 7.684 -37.031 -6.246 1 97.62 375 ILE A CA 1
ATOM 2871 C C . ILE A 1 375 ? 7.914 -37.844 -4.98 1 97.62 375 ILE A C 1
ATOM 2873 O O . ILE A 1 375 ? 7.621 -37.406 -3.873 1 97.62 375 ILE A O 1
ATOM 2877 N N . GLU A 1 376 ? 8.508 -39.062 -5.062 1 96.62 376 GLU A N 1
ATOM 2878 C CA . GLU A 1 376 ? 8.836 -39.906 -3.918 1 96.62 376 GLU A CA 1
ATOM 2879 C C . GLU A 1 376 ? 9.891 -39.25 -3.033 1 96.62 376 GLU A C 1
ATOM 2881 O O . GLU A 1 376 ? 9.914 -39.469 -1.821 1 96.62 376 GLU A O 1
ATOM 2886 N N . ASP A 1 377 ? 10.695 -38.469 -3.637 1 97.06 377 ASP A N 1
ATOM 2887 C CA . ASP A 1 377 ? 11.758 -37.75 -2.93 1 97.06 377 ASP A CA 1
ATOM 2888 C C . ASP A 1 377 ? 11.312 -36.375 -2.494 1 97.06 377 ASP A C 1
ATOM 2890 O O . ASP A 1 377 ? 12.109 -35.438 -2.453 1 97.06 377 ASP A O 1
ATOM 2894 N N . TYR A 1 378 ? 10.008 -36.219 -2.217 1 96.44 378 TYR A N 1
ATOM 2895 C CA . TYR A 1 378 ? 9.422 -34.906 -1.937 1 96.44 378 TYR A CA 1
ATOM 2896 C C . TYR A 1 378 ? 10.086 -34.281 -0.725 1 96.44 378 TYR A C 1
ATOM 2898 O O . TYR A 1 378 ? 10.203 -33.062 -0.651 1 96.44 378 TYR A O 1
ATOM 2906 N N . LYS A 1 379 ? 10.57 -35.031 0.252 1 95.69 379 LYS A N 1
ATOM 2907 C CA . LYS A 1 379 ? 11.211 -34.469 1.433 1 95.69 379 LYS A CA 1
ATOM 2908 C C . LYS A 1 379 ? 12.5 -33.75 1.059 1 95.69 379 LYS A C 1
ATOM 2910 O O . LYS A 1 379 ? 12.766 -32.656 1.555 1 95.69 379 LYS A O 1
ATOM 2915 N N . LYS A 1 380 ? 13.258 -34.406 0.183 1 95.88 380 LYS A N 1
ATOM 2916 C CA . LYS A 1 380 ? 14.484 -33.75 -0.305 1 95.88 380 LYS A CA 1
ATOM 2917 C C . LYS A 1 380 ? 14.156 -32.531 -1.125 1 95.88 380 LYS A C 1
ATOM 2919 O O . LYS A 1 380 ? 14.844 -31.5 -1.014 1 95.88 380 LYS A O 1
ATOM 2924 N N . ALA A 1 381 ? 13.148 -32.656 -1.909 1 97 381 ALA A N 1
ATOM 2925 C CA . ALA A 1 381 ? 12.734 -31.547 -2.754 1 97 381 ALA A CA 1
ATOM 2926 C C . ALA A 1 381 ? 12.312 -30.344 -1.91 1 97 381 ALA A C 1
ATOM 2928 O O . ALA A 1 381 ? 12.742 -29.219 -2.168 1 97 381 ALA A O 1
ATOM 2929 N N . LEU A 1 382 ? 11.5 -30.594 -0.904 1 95.62 382 LEU A N 1
ATOM 2930 C CA . LEU A 1 382 ? 10.992 -29.531 -0.048 1 95.62 382 LEU A CA 1
ATOM 2931 C C . LEU A 1 382 ? 12.117 -28.922 0.775 1 95.62 382 LEU A C 1
ATOM 2933 O O . LEU A 1 382 ? 12.156 -27.703 0.967 1 95.62 382 LEU A O 1
ATOM 2937 N N . ARG A 1 383 ? 13.031 -29.719 1.26 1 94.81 383 ARG A N 1
ATOM 2938 C CA . ARG A 1 383 ? 14.188 -29.203 1.977 1 94.81 383 ARG A CA 1
ATOM 2939 C C . ARG A 1 383 ? 15.008 -28.266 1.091 1 94.81 383 ARG A C 1
ATOM 2941 O O . ARG A 1 383 ? 15.398 -27.188 1.518 1 94.81 383 ARG A O 1
ATOM 2948 N N . ALA A 1 384 ? 15.211 -28.719 -0.123 1 95.75 384 ALA A N 1
ATOM 2949 C CA . ALA A 1 384 ? 15.984 -27.922 -1.069 1 95.75 384 ALA A CA 1
ATOM 2950 C C . ALA A 1 384 ? 15.281 -26.594 -1.373 1 95.75 384 ALA A C 1
ATOM 2952 O O . ALA A 1 384 ? 15.922 -25.547 -1.48 1 95.75 384 ALA A O 1
ATOM 2953 N N . ALA A 1 385 ? 13.969 -26.641 -1.531 1 95.19 385 ALA A N 1
ATOM 2954 C CA . ALA A 1 385 ? 13.195 -25.469 -1.923 1 95.19 385 ALA A CA 1
ATOM 2955 C C . ALA A 1 385 ? 13.023 -24.516 -0.75 1 95.19 385 ALA A C 1
ATOM 2957 O O . ALA A 1 385 ? 12.977 -23.297 -0.939 1 95.19 385 ALA A O 1
ATOM 2958 N N . ILE A 1 386 ? 12.891 -25.031 0.468 1 92.31 386 ILE A N 1
ATOM 2959 C CA . ILE A 1 386 ? 12.656 -24.219 1.656 1 92.31 386 ILE A CA 1
ATOM 2960 C C . ILE A 1 386 ? 13.977 -23.609 2.139 1 92.31 386 ILE A C 1
ATOM 2962 O O . ILE A 1 386 ? 14.023 -22.453 2.551 1 92.31 386 ILE A O 1
ATOM 2966 N N . GLU A 1 387 ? 15.031 -24.359 2.033 1 90.5 387 GLU A N 1
ATOM 2967 C CA . GLU A 1 387 ? 16.344 -23.922 2.492 1 90.5 387 GLU A CA 1
ATOM 2968 C C . GLU A 1 387 ? 17.266 -23.578 1.314 1 90.5 387 GLU A C 1
ATOM 2970 O O . GLU A 1 387 ? 18.359 -24.125 1.201 1 90.5 387 GLU A O 1
ATOM 2975 N N . LYS A 1 388 ? 16.859 -22.656 0.586 1 88.19 388 LYS A N 1
ATOM 2976 C CA . LYS A 1 388 ? 17.531 -22.281 -0.653 1 88.19 388 LYS A CA 1
ATOM 2977 C C . LYS A 1 388 ? 18.969 -21.812 -0.377 1 88.19 388 LYS A C 1
ATOM 2979 O O . LYS A 1 388 ? 19.859 -22 -1.197 1 88.19 388 LYS A O 1
ATOM 2984 N N . GLY A 1 389 ? 19.141 -21.109 0.709 1 83 389 GLY A N 1
ATOM 2985 C CA . GLY A 1 389 ? 20.469 -20.641 1.062 1 83 389 GLY A CA 1
ATOM 2986 C C . GLY A 1 389 ? 21.469 -21.781 1.182 1 83 389 GLY A C 1
ATOM 2987 O O . GLY A 1 389 ? 22.641 -21.625 0.817 1 83 389 GLY A O 1
ATOM 2988 N N . LYS A 1 390 ? 21.031 -22.891 1.597 1 84.69 390 LYS A N 1
ATOM 2989 C CA . LYS A 1 390 ? 21.891 -24.047 1.793 1 84.69 390 LYS A CA 1
ATOM 2990 C C . LYS A 1 390 ? 22.016 -24.875 0.512 1 84.69 390 LYS A C 1
ATOM 2992 O O . LYS A 1 390 ? 23.109 -25.344 0.172 1 84.69 390 LYS A O 1
ATOM 2997 N N . SER A 1 391 ? 20.969 -24.953 -0.183 1 87.12 391 SER A N 1
ATOM 2998 C CA . SER A 1 391 ? 20.938 -25.844 -1.337 1 87.12 391 SER A CA 1
ATOM 2999 C C . SER A 1 391 ? 21.438 -25.141 -2.594 1 87.12 391 SER A C 1
ATOM 3001 O O . SER A 1 391 ? 21.828 -25.797 -3.564 1 87.12 391 SER A O 1
ATOM 3003 N N . GLY A 1 392 ? 21.297 -23.812 -2.611 1 89.69 392 GLY A N 1
ATOM 3004 C CA . GLY A 1 392 ? 21.625 -23.047 -3.812 1 89.69 392 GLY A CA 1
ATOM 3005 C C . GLY A 1 392 ? 20.547 -23.141 -4.879 1 89.69 392 GLY A C 1
ATOM 3006 O O . GLY A 1 392 ? 20.781 -22.797 -6.039 1 89.69 392 GLY A O 1
ATOM 3007 N N . ALA A 1 393 ? 19.438 -23.625 -4.516 1 94.25 393 ALA A N 1
ATOM 3008 C CA . ALA A 1 393 ? 18.359 -23.844 -5.473 1 94.25 393 ALA A CA 1
ATOM 3009 C C . ALA A 1 393 ? 17.781 -22.516 -5.953 1 94.25 393 ALA A C 1
ATOM 3011 O O . ALA A 1 393 ? 17.656 -21.562 -5.176 1 94.25 393 ALA A O 1
ATOM 3012 N N . VAL A 1 394 ? 17.484 -22.438 -7.242 1 95.94 394 VAL A N 1
ATOM 3013 C CA . VAL A 1 394 ? 16.703 -21.344 -7.824 1 95.94 394 VAL A CA 1
ATOM 3014 C C . VAL A 1 394 ? 15.281 -21.812 -8.109 1 95.94 394 VAL A C 1
ATOM 3016 O O . VAL A 1 394 ? 14.328 -21.344 -7.48 1 95.94 394 VAL A O 1
ATOM 3019 N N . LYS A 1 395 ? 15.172 -22.844 -8.875 1 97.75 395 LYS A N 1
ATOM 3020 C CA . LYS A 1 395 ? 13.914 -23.531 -9.125 1 97.75 395 LYS A CA 1
ATOM 3021 C C . LYS A 1 395 ? 14.047 -25.031 -8.883 1 97.75 395 LYS A C 1
ATOM 3023 O O . LYS A 1 395 ? 14.969 -25.672 -9.383 1 97.75 395 LYS A O 1
ATOM 3028 N N . VAL A 1 396 ? 13.203 -25.531 -8.023 1 98.25 396 VAL A N 1
ATOM 3029 C CA . VAL A 1 396 ? 13.078 -26.953 -7.773 1 98.25 396 VAL A CA 1
ATOM 3030 C C . VAL A 1 396 ? 11.812 -27.5 -8.438 1 98.25 396 VAL A C 1
ATOM 3032 O O . VAL A 1 396 ? 10.781 -26.812 -8.469 1 98.25 396 VAL A O 1
ATOM 3035 N N . ALA A 1 397 ? 11.875 -28.688 -9.039 1 98.69 397 ALA A N 1
ATOM 3036 C CA . ALA A 1 397 ? 10.703 -29.234 -9.711 1 98.69 397 ALA A CA 1
ATOM 3037 C C . ALA A 1 397 ? 10.562 -30.734 -9.414 1 98.69 397 ALA A C 1
ATOM 3039 O O . ALA A 1 397 ? 11.547 -31.406 -9.102 1 98.69 397 ALA A O 1
ATOM 3040 N N . PHE A 1 398 ? 9.344 -31.188 -9.391 1 98.69 398 PHE A N 1
ATOM 3041 C CA . PHE A 1 398 ? 9.055 -32.625 -9.484 1 98.69 398 PHE A CA 1
ATOM 3042 C C . PHE A 1 398 ? 9.07 -33.062 -10.938 1 98.69 398 PHE A C 1
ATOM 3044 O O . PHE A 1 398 ? 8.367 -32.5 -11.781 1 98.69 398 PHE A O 1
ATOM 3051 N N . ASP A 1 399 ? 9.844 -34.062 -11.195 1 98.62 399 ASP A N 1
ATOM 3052 C CA . ASP A 1 399 ? 9.992 -34.594 -12.539 1 98.62 399 ASP A CA 1
ATOM 3053 C C . ASP A 1 399 ? 9.375 -36 -12.633 1 98.62 399 ASP A C 1
ATOM 3055 O O . ASP A 1 399 ? 9.93 -36.969 -12.102 1 98.62 399 ASP A O 1
ATOM 3059 N N . PHE A 1 400 ? 8.281 -36.125 -13.344 1 98.06 400 PHE A N 1
ATOM 3060 C CA . PHE A 1 400 ? 7.539 -37.375 -13.406 1 98.06 400 PHE A CA 1
ATOM 3061 C C . PHE A 1 400 ? 8.055 -38.219 -14.547 1 98.06 400 PHE A C 1
ATOM 3063 O O . PHE A 1 400 ? 7.551 -39.344 -14.766 1 98.06 400 PHE A O 1
ATOM 3070 N N . THR A 1 401 ? 9.031 -37.75 -15.227 1 94.94 401 THR A N 1
ATOM 3071 C CA . THR A 1 401 ? 9.625 -38.5 -16.328 1 94.94 401 THR A CA 1
ATOM 3072 C C . THR A 1 401 ? 10.852 -39.281 -15.844 1 94.94 401 THR A C 1
ATOM 3074 O O . THR A 1 401 ? 11.445 -40.062 -16.594 1 94.94 401 THR A O 1
ATOM 3077 N N . LEU A 1 402 ? 11.258 -39.031 -14.648 1 88.44 402 LEU A N 1
ATOM 3078 C CA . LEU A 1 402 ? 12.367 -39.75 -14.047 1 88.44 402 LEU A CA 1
ATOM 3079 C C . LEU A 1 402 ? 11.898 -41.125 -13.516 1 88.44 402 LEU A C 1
ATOM 3081 O O . LEU A 1 402 ? 10.742 -41.25 -13.117 1 88.44 402 LEU A O 1
ATOM 3085 N N . MET B 1 1 ? 7.781 34.312 25.281 1 97.56 1 MET B N 1
ATOM 3086 C CA . MET B 1 1 ? 6.402 33.969 24.922 1 97.56 1 MET B CA 1
ATOM 3087 C C . MET B 1 1 ? 5.961 32.688 25.594 1 97.56 1 MET B C 1
ATOM 3089 O O . MET B 1 1 ? 6.797 31.859 25.984 1 97.56 1 MET B O 1
ATOM 3093 N N . ARG B 1 2 ? 4.672 32.469 25.828 1 97.56 2 ARG B N 1
ATOM 3094 C CA . ARG B 1 2 ? 4.133 31.172 26.219 1 97.56 2 ARG B CA 1
ATOM 3095 C C . ARG B 1 2 ? 4.223 30.172 25.078 1 97.56 2 ARG B C 1
ATOM 3097 O O . ARG B 1 2 ? 3.92 30.516 23.922 1 97.56 2 ARG B O 1
ATOM 3104 N N . ALA B 1 3 ? 4.734 29 25.344 1 98.31 3 ALA B N 1
ATOM 3105 C CA . ALA B 1 3 ? 4.926 28 24.281 1 98.31 3 ALA B CA 1
ATOM 3106 C C . ALA B 1 3 ? 4.961 26.594 24.859 1 98.31 3 ALA B C 1
ATOM 3108 O O . ALA B 1 3 ? 5.359 26.391 26.016 1 98.31 3 ALA B O 1
ATOM 3109 N N . LEU B 1 4 ? 4.449 25.672 24.172 1 97.81 4 LEU B N 1
ATOM 3110 C CA . LEU B 1 4 ? 4.68 24.234 24.391 1 97.81 4 LEU B CA 1
ATOM 3111 C C . LEU B 1 4 ? 5.789 23.719 23.484 1 97.81 4 LEU B C 1
ATOM 3113 O O . LEU B 1 4 ? 5.68 23.797 22.25 1 97.81 4 LEU B O 1
ATOM 3117 N N . VAL B 1 5 ? 6.848 23.203 24.078 1 97.12 5 VAL B N 1
ATOM 3118 C CA . VAL B 1 5 ? 8.055 22.875 23.328 1 97.12 5 VAL B CA 1
ATOM 3119 C C . VAL B 1 5 ? 8.344 21.375 23.453 1 97.12 5 VAL B C 1
ATOM 3121 O O . VAL B 1 5 ? 8.305 20.812 24.547 1 97.12 5 VAL B O 1
ATOM 3124 N N . VAL B 1 6 ? 8.539 20.703 22.297 1 95 6 VAL B N 1
ATOM 3125 C CA . VAL B 1 6 ? 8.984 19.312 22.297 1 95 6 VAL B CA 1
ATOM 3126 C C . VAL B 1 6 ? 10.508 19.266 22.422 1 95 6 VAL B C 1
ATOM 3128 O O . VAL B 1 6 ? 11.219 19.781 21.562 1 95 6 VAL B O 1
ATOM 3131 N N . GLU B 1 7 ? 10.961 18.641 23.406 1 92.31 7 GLU B N 1
ATOM 3132 C CA . GLU B 1 7 ? 12.383 18.453 23.656 1 92.31 7 GLU B CA 1
ATOM 3133 C C . GLU B 1 7 ? 12.75 16.969 23.688 1 92.31 7 GLU B C 1
ATOM 3135 O O . GLU B 1 7 ? 12.039 16.172 24.297 1 92.31 7 GLU B O 1
ATOM 3140 N N . LEU B 1 8 ? 13.742 16.688 22.938 1 85.94 8 LEU B N 1
ATOM 3141 C CA . LEU B 1 8 ? 14.148 15.281 22.906 1 85.94 8 LEU B CA 1
ATOM 3142 C C . LEU B 1 8 ? 15.109 14.969 24.062 1 85.94 8 LEU B C 1
ATOM 3144 O O . LEU B 1 8 ? 16.219 15.5 24.109 1 85.94 8 LEU B O 1
ATOM 3148 N N . ARG B 1 9 ? 14.633 14.312 25 1 85.69 9 ARG B N 1
ATOM 3149 C CA . ARG B 1 9 ? 15.422 13.695 26.062 1 85.69 9 ARG B CA 1
ATOM 3150 C C . ARG B 1 9 ? 15.312 12.18 26.031 1 85.69 9 ARG B C 1
ATOM 3152 O O . ARG B 1 9 ? 14.234 11.625 26.266 1 85.69 9 ARG B O 1
ATOM 3159 N N . LEU B 1 10 ? 16.391 11.586 25.859 1 84.06 10 LEU B N 1
ATOM 3160 C CA . LEU B 1 10 ? 16.422 10.148 25.578 1 84.06 10 LEU B CA 1
ATOM 3161 C C . LEU B 1 10 ? 15.719 9.375 26.688 1 84.06 10 LEU B C 1
ATOM 3163 O O . LEU B 1 10 ? 14.984 8.422 26.422 1 84.06 10 LEU B O 1
ATOM 3167 N N . TRP B 1 11 ? 15.969 9.781 27.875 1 85.12 11 TRP B N 1
ATOM 3168 C CA . TRP B 1 11 ? 15.367 9.031 28.969 1 85.12 11 TRP B CA 1
ATOM 3169 C C . TRP B 1 11 ? 13.859 9.25 29.016 1 85.12 11 TRP B C 1
ATOM 3171 O O . TRP B 1 11 ? 13.102 8.32 29.312 1 85.12 11 TRP B O 1
ATOM 3181 N N . LYS B 1 12 ? 13.359 10.398 28.75 1 85 12 LYS B N 1
ATOM 3182 C CA . LYS B 1 12 ? 11.922 10.656 28.688 1 85 12 LYS B CA 1
ATOM 3183 C C . LYS B 1 12 ? 11.273 9.906 27.531 1 85 12 LYS B C 1
ATOM 3185 O O . LYS B 1 12 ? 10.156 9.406 27.656 1 85 12 LYS B O 1
ATOM 3190 N N . ALA B 1 13 ? 12.023 9.945 26.422 1 84.62 13 ALA B N 1
ATOM 3191 C CA . ALA B 1 13 ? 11.539 9.203 25.266 1 84.62 13 ALA B CA 1
ATOM 3192 C C . ALA B 1 13 ? 11.383 7.719 25.594 1 84.62 13 ALA B C 1
ATOM 3194 O O . ALA B 1 13 ? 10.367 7.105 25.266 1 84.62 13 ALA B O 1
ATOM 3195 N N . ALA B 1 14 ? 12.352 7.184 26.266 1 85.06 14 ALA B N 1
ATOM 3196 C CA . ALA B 1 14 ? 12.328 5.777 26.641 1 85.06 14 ALA B CA 1
ATOM 3197 C C . ALA B 1 14 ? 11.164 5.492 27.594 1 85.06 14 ALA B C 1
ATOM 3199 O O . ALA B 1 14 ? 10.469 4.48 27.453 1 85.06 14 ALA B O 1
ATOM 3200 N N . LEU B 1 15 ? 10.969 6.344 28.5 1 84.56 15 LEU B N 1
ATOM 3201 C CA . LEU B 1 15 ? 9.898 6.176 29.484 1 84.56 15 LEU B CA 1
ATOM 3202 C C . LEU B 1 15 ? 8.531 6.27 28.812 1 84.56 15 LEU B C 1
ATOM 3204 O O . LEU B 1 15 ? 7.605 5.543 29.172 1 84.56 15 LEU B O 1
ATOM 3208 N N . SER B 1 16 ? 8.438 7.246 27.922 1 83.38 16 SER B N 1
ATOM 3209 C CA . SER B 1 16 ? 7.191 7.41 27.188 1 83.38 16 SER B CA 1
ATOM 3210 C C . SER B 1 16 ? 6.852 6.152 26.391 1 83.38 16 SER B C 1
ATOM 3212 O O . SER B 1 16 ? 5.691 5.746 26.328 1 83.38 16 SER B O 1
ATOM 3214 N N . LEU B 1 17 ? 7.855 5.551 25.797 1 81.38 17 LEU B N 1
ATOM 3215 C CA . LEU B 1 17 ? 7.656 4.348 25 1 81.38 17 LEU B CA 1
ATOM 3216 C C . LEU B 1 17 ? 7.262 3.168 25.891 1 81.38 17 LEU B C 1
ATOM 3218 O O . LEU B 1 17 ? 6.426 2.35 25.5 1 81.38 17 LEU B O 1
ATOM 3222 N N . LEU B 1 18 ? 7.816 3.092 27.047 1 84.31 18 LEU B N 1
ATOM 3223 C CA . LEU B 1 18 ? 7.602 1.971 27.953 1 84.31 18 LEU B CA 1
ATOM 3224 C C . LEU B 1 18 ? 6.281 2.125 28.703 1 84.31 18 LEU B C 1
ATOM 3226 O O . LEU B 1 18 ? 5.484 1.186 28.766 1 84.31 18 LEU B O 1
ATOM 3230 N N . LEU B 1 19 ? 6.043 3.324 29.234 1 84.81 19 LEU B N 1
ATOM 3231 C CA . LEU B 1 19 ? 4.895 3.551 30.109 1 84.81 19 LEU B CA 1
ATOM 3232 C C . LEU B 1 19 ? 3.648 3.883 29.297 1 84.81 19 LEU B C 1
ATOM 3234 O O . LEU B 1 19 ? 2.527 3.729 29.781 1 84.81 19 LEU B O 1
ATOM 3238 N N . GLY B 1 20 ? 3.865 4.395 28.125 1 84.25 20 GLY B N 1
ATOM 3239 C CA . GLY B 1 20 ? 2.746 4.758 27.281 1 84.25 20 GLY B CA 1
ATOM 3240 C C . GLY B 1 20 ? 1.842 3.584 26.953 1 84.25 20 GLY B C 1
ATOM 3241 O O . GLY B 1 20 ? 0.656 3.766 26.672 1 84.25 20 GLY B O 1
ATOM 3242 N N . LYS B 1 21 ? 2.359 2.393 26.953 1 78.12 21 LYS B N 1
ATOM 3243 C CA . LYS B 1 21 ? 1.593 1.179 26.688 1 78.12 21 LYS B CA 1
ATOM 3244 C C . LYS B 1 21 ? 0.653 0.857 27.844 1 78.12 21 LYS B C 1
ATOM 3246 O O . LYS B 1 21 ? -0.334 0.14 27.672 1 78.12 21 LYS B O 1
ATOM 3251 N N . VAL B 1 22 ? 0.981 1.476 28.984 1 83.44 22 VAL B N 1
ATOM 3252 C CA . VAL B 1 22 ? 0.241 1.168 30.203 1 83.44 22 VAL B CA 1
ATOM 3253 C C . VAL B 1 22 ? -0.746 2.293 30.516 1 83.44 22 VAL B C 1
ATOM 3255 O O . VAL B 1 22 ? -1.887 2.037 30.906 1 83.44 22 VAL B O 1
ATOM 3258 N N . THR B 1 23 ? -0.295 3.506 30.359 1 87.06 23 THR B N 1
ATOM 3259 C CA . THR B 1 23 ? -1.156 4.641 30.672 1 87.06 23 THR B CA 1
ATOM 3260 C C . THR B 1 23 ? -0.887 5.801 29.719 1 87.06 23 THR B C 1
ATOM 3262 O O . THR B 1 23 ? 0.267 6.09 29.391 1 87.06 23 THR B O 1
ATOM 3265 N N . LYS B 1 24 ? -2.01 6.461 29.359 1 87.31 24 LYS B N 1
ATOM 3266 C CA . LYS B 1 24 ? -1.884 7.598 28.453 1 87.31 24 LYS B CA 1
ATOM 3267 C C . LYS B 1 24 ? -1.496 8.867 29.203 1 87.31 24 LYS B C 1
ATOM 3269 O O . LYS B 1 24 ? -1.1 9.859 28.594 1 87.31 24 LYS B O 1
ATOM 3274 N N . SER B 1 25 ? -1.569 8.836 30.469 1 85.69 25 SER B N 1
ATOM 3275 C CA . SER B 1 25 ? -1.281 10.008 31.297 1 85.69 25 SER B CA 1
ATOM 3276 C C . SER B 1 25 ? 0.174 10.438 31.156 1 85.69 25 SER B C 1
ATOM 3278 O O . SER B 1 25 ? 0.514 11.594 31.422 1 85.69 25 SER B O 1
ATOM 3280 N N . VAL B 1 26 ? 1.023 9.562 30.75 1 87.25 26 VAL B N 1
ATOM 3281 C CA . VAL B 1 26 ? 2.445 9.852 30.609 1 87.25 26 VAL B CA 1
ATOM 3282 C C . VAL B 1 26 ? 2.648 10.922 29.547 1 87.25 26 VAL B C 1
ATOM 3284 O O . VAL B 1 26 ? 3.611 11.695 29.594 1 87.25 26 VAL B O 1
ATOM 3287 N N . TYR B 1 27 ? 1.66 11.016 28.625 1 88.81 27 TYR B N 1
ATOM 3288 C CA . TYR B 1 27 ? 1.815 11.891 27.484 1 88.81 27 TYR B CA 1
ATOM 3289 C C . TYR B 1 27 ? 1.474 13.336 27.844 1 88.81 27 TYR B C 1
ATOM 3291 O O . TYR B 1 27 ? 1.772 14.258 27.078 1 88.81 27 TYR B O 1
ATOM 3299 N N . TYR B 1 28 ? 0.835 13.539 28.969 1 87.62 28 TYR B N 1
ATOM 3300 C CA . TYR B 1 28 ? 0.519 14.906 29.375 1 87.62 28 TYR B CA 1
ATOM 3301 C C . TYR B 1 28 ? 0.875 15.125 30.844 1 87.62 28 TYR B C 1
ATOM 3303 O O . TYR B 1 28 ? 0.293 15.984 31.516 1 87.62 28 TYR B O 1
ATOM 3311 N N . SER B 1 29 ? 1.758 14.312 31.328 1 86.38 29 SER B N 1
ATOM 3312 C CA . SER B 1 29 ? 2.344 14.469 32.656 1 86.38 29 SER B CA 1
ATOM 3313 C C . SER B 1 29 ? 3.719 15.125 32.562 1 86.38 29 SER B C 1
ATOM 3315 O O . SER B 1 29 ? 4.188 15.469 31.484 1 86.38 29 SER B O 1
ATOM 3317 N N . PRO B 1 30 ? 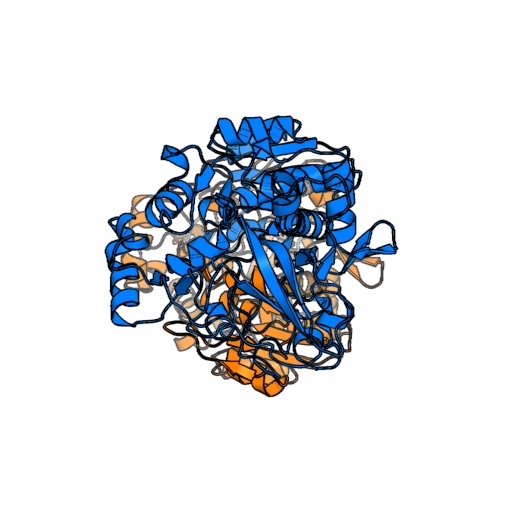4.332 15.297 33.719 1 83.44 30 PRO B N 1
ATOM 3318 C CA . PRO B 1 30 ? 5.688 15.852 33.719 1 83.44 30 PRO B CA 1
ATOM 3319 C C . PRO B 1 30 ? 6.684 14.953 32.969 1 83.44 30 PRO B C 1
ATOM 3321 O O . PRO B 1 30 ? 7.793 15.391 32.656 1 83.44 30 PRO B O 1
ATOM 3324 N N . LEU B 1 31 ? 6.344 13.844 32.688 1 83.81 31 LEU B N 1
ATOM 3325 C CA . LEU B 1 31 ? 7.219 12.898 32 1 83.81 31 LEU B CA 1
ATOM 3326 C C . LEU B 1 31 ? 7.082 13.023 30.5 1 83.81 31 LEU B C 1
ATOM 3328 O O . LEU B 1 31 ? 7.824 12.391 29.75 1 83.81 31 LEU B O 1
ATOM 3332 N N . SER B 1 32 ? 6.215 13.844 30.125 1 87.44 32 SER B N 1
ATOM 3333 C CA . SER B 1 32 ? 5.977 14.055 28.703 1 87.44 32 SER B CA 1
ATOM 3334 C C . SER B 1 32 ? 7.176 14.719 28.031 1 87.44 32 SER B C 1
ATOM 3336 O O . SER B 1 32 ? 7.98 15.375 28.703 1 87.44 32 SER B O 1
ATOM 3338 N N . LEU B 1 33 ? 7.309 14.484 26.672 1 89.62 33 LEU B N 1
ATOM 3339 C CA . LEU B 1 33 ? 8.328 15.172 25.891 1 89.62 33 LEU B CA 1
ATOM 3340 C C . LEU B 1 33 ? 7.992 16.641 25.719 1 89.62 33 LEU B C 1
ATOM 3342 O O . LEU B 1 33 ? 8.844 17.438 25.328 1 89.62 33 LEU B O 1
ATOM 3346 N N . LEU B 1 34 ? 6.777 16.953 26.031 1 92.94 34 LEU B N 1
ATOM 3347 C CA . LEU B 1 34 ? 6.281 18.312 25.891 1 92.94 34 LEU B CA 1
ATOM 3348 C C . LEU B 1 34 ? 6.523 19.125 27.172 1 92.94 34 LEU B C 1
ATOM 3350 O O . LEU B 1 34 ? 6.203 18.656 28.266 1 92.94 34 LEU B O 1
ATOM 3354 N N . LYS B 1 35 ? 7.102 20.281 26.984 1 93.94 35 LYS B N 1
ATOM 3355 C CA . LYS B 1 35 ? 7.348 21.172 28.109 1 93.94 35 LYS B CA 1
ATOM 3356 C C . LYS B 1 35 ? 6.699 22.531 27.891 1 93.94 35 LYS B C 1
ATOM 3358 O O . LYS B 1 35 ? 6.824 23.125 26.797 1 93.94 35 LYS B O 1
ATOM 3363 N N . TYR B 1 36 ? 5.992 22.969 28.859 1 96.12 36 TYR B N 1
ATOM 3364 C CA . TYR B 1 36 ? 5.387 24.297 28.828 1 96.12 36 TYR B CA 1
ATOM 3365 C C . TYR B 1 36 ? 6.355 25.359 29.344 1 96.12 36 TYR B C 1
ATOM 3367 O O . TYR B 1 36 ? 6.98 25.172 30.391 1 96.12 36 TYR B O 1
ATOM 3375 N N . TYR B 1 37 ? 6.469 26.422 28.578 1 97.06 37 TYR B N 1
ATOM 3376 C CA . TYR B 1 37 ? 7.258 27.578 28.984 1 97.06 37 TYR B CA 1
ATOM 3377 C C . TYR B 1 37 ? 6.391 28.828 29.078 1 97.06 37 TYR B C 1
ATOM 3379 O O . TYR B 1 37 ? 5.582 29.094 28.188 1 97.06 37 TYR B O 1
ATOM 3387 N N . LYS B 1 38 ? 6.594 29.578 30.078 1 96.94 38 LYS B N 1
ATOM 3388 C CA . LYS B 1 38 ? 5.945 30.891 30.203 1 96.94 38 LYS B CA 1
ATOM 3389 C C . LYS B 1 38 ? 6.727 31.969 29.469 1 96.94 38 LYS B C 1
ATOM 3391 O O . LYS B 1 38 ? 6.148 32.969 29.016 1 96.94 38 LYS B O 1
ATOM 3396 N N . ASN B 1 39 ? 8.023 31.734 29.5 1 97.12 39 ASN B N 1
ATOM 3397 C CA . ASN B 1 39 ? 8.914 32.719 28.875 1 97.12 39 ASN B CA 1
ATOM 3398 C C . ASN B 1 39 ? 9.898 32.062 27.922 1 97.12 39 ASN B C 1
ATOM 3400 O O . ASN B 1 39 ? 11.109 32.156 28.109 1 97.12 39 ASN B O 1
ATOM 3404 N N . TYR B 1 40 ? 9.43 31.547 26.844 1 97.44 40 TYR B N 1
ATOM 3405 C CA . TYR B 1 40 ? 10.266 31.031 25.766 1 97.44 40 TYR B CA 1
ATOM 3406 C C . TYR B 1 40 ? 10.688 32.156 24.812 1 97.44 40 TYR B C 1
ATOM 3408 O O . TYR B 1 40 ? 9.922 33.062 24.562 1 97.44 40 TYR B O 1
ATOM 3416 N N . PRO B 1 41 ? 11.906 32.094 24.281 1 97.31 41 PRO B N 1
ATOM 3417 C CA . PRO B 1 41 ? 12.305 33.156 23.344 1 97.31 41 PRO B CA 1
ATOM 3418 C C . PRO B 1 41 ? 11.391 33.219 22.125 1 97.31 41 PRO B C 1
ATOM 3420 O O . PRO B 1 41 ? 11 32.188 21.578 1 97.31 41 PRO B O 1
ATOM 3423 N N . GLU B 1 42 ? 11.023 34.469 21.766 1 97 42 GLU B N 1
ATOM 3424 C CA . GLU B 1 42 ? 10.281 34.625 20.516 1 97 42 GLU B CA 1
ATOM 3425 C C . GLU B 1 42 ? 11.141 34.281 19.312 1 97 42 GLU B C 1
ATOM 3427 O O . GLU B 1 42 ? 12.352 34.531 19.312 1 97 42 GLU B O 1
ATOM 3432 N N . PRO B 1 43 ? 10.516 33.75 18.344 1 96.25 43 PRO B N 1
ATOM 3433 C CA . PRO B 1 43 ? 11.312 33.438 17.156 1 96.25 43 PRO B CA 1
ATOM 3434 C C . PRO B 1 43 ? 11.75 34.688 16.391 1 96.25 43 PRO B C 1
ATOM 3436 O O . PRO B 1 43 ? 11 35.656 16.297 1 96.25 43 PRO B O 1
ATOM 3439 N N . ALA B 1 44 ? 12.953 34.656 15.914 1 95.94 44 ALA B N 1
ATOM 3440 C CA . ALA B 1 44 ? 13.469 35.688 15.031 1 95.94 44 ALA B CA 1
ATOM 3441 C C . ALA B 1 44 ? 13.164 35.375 13.57 1 95.94 44 ALA B C 1
ATOM 3443 O O . ALA B 1 44 ? 13.008 34.188 13.203 1 95.94 44 ALA B O 1
ATOM 3444 N N . LEU B 1 45 ? 13.039 36.406 12.836 1 97.94 45 LEU B N 1
ATOM 3445 C CA . LEU B 1 45 ? 12.867 36.156 11.406 1 97.94 45 LEU B CA 1
ATOM 3446 C C . LEU B 1 45 ? 14.125 35.562 10.797 1 97.94 45 LEU B C 1
ATOM 3448 O O . LEU B 1 45 ? 15.227 36.062 10.977 1 97.94 45 LEU B O 1
ATOM 3452 N N . PRO B 1 46 ? 13.977 34.438 10.07 1 96.94 46 PRO B N 1
ATOM 3453 C CA . PRO B 1 46 ? 15.156 33.812 9.453 1 96.94 46 PRO B CA 1
ATOM 3454 C C . PRO B 1 46 ? 15.844 34.75 8.445 1 96.94 46 PRO B C 1
ATOM 3456 O O . PRO B 1 46 ? 17.062 34.719 8.328 1 96.94 46 PRO B O 1
ATOM 3459 N N . ASP B 1 47 ? 15.117 35.5 7.648 1 96.12 47 ASP B N 1
ATOM 3460 C CA . ASP B 1 47 ? 15.633 36.531 6.734 1 96.12 47 ASP B CA 1
ATOM 3461 C C . ASP B 1 47 ? 14.562 37.562 6.402 1 96.12 47 ASP B C 1
ATOM 3463 O O . ASP B 1 47 ? 13.562 37.656 7.113 1 96.12 47 ASP B O 1
ATOM 3467 N N . GLU B 1 48 ? 14.766 38.344 5.324 1 97.62 48 GLU B N 1
ATOM 3468 C CA . GLU B 1 48 ? 13.938 39.5 5.039 1 97.62 48 GLU B CA 1
ATOM 3469 C C . GLU B 1 48 ? 12.648 39.094 4.332 1 97.62 48 GLU B C 1
ATOM 3471 O O . GLU B 1 48 ? 11.742 39.906 4.172 1 97.62 48 GLU B O 1
ATOM 3476 N N . ASP B 1 49 ? 12.453 37.844 4 1 97.88 49 ASP B N 1
ATOM 3477 C CA . ASP B 1 49 ? 11.266 37.406 3.287 1 97.88 49 ASP B CA 1
ATOM 3478 C C . ASP B 1 49 ? 10.258 36.781 4.25 1 97.88 49 ASP B C 1
ATOM 3480 O O . ASP B 1 49 ? 9.227 36.219 3.82 1 97.88 49 ASP B O 1
ATOM 3484 N N . TRP B 1 50 ? 10.523 36.812 5.488 1 98.5 50 TRP B N 1
ATOM 3485 C CA . TRP B 1 50 ? 9.719 36.125 6.496 1 98.5 50 TRP B CA 1
ATOM 3486 C C . TRP B 1 50 ? 8.883 37.125 7.293 1 98.5 50 TRP B C 1
ATOM 3488 O O . TRP B 1 50 ? 9.125 38.344 7.242 1 98.5 50 TRP B O 1
ATOM 3498 N N . VAL B 1 51 ? 7.867 36.625 7.965 1 98.81 51 VAL B N 1
ATOM 3499 C CA . VAL B 1 51 ? 7.012 37.438 8.844 1 98.81 51 VAL B CA 1
ATOM 3500 C C . VAL B 1 51 ? 6.836 36.719 10.18 1 98.81 51 VAL B C 1
ATOM 3502 O O . VAL B 1 51 ? 7.043 35.5 10.273 1 98.81 51 VAL B O 1
ATOM 3505 N N . LYS B 1 52 ? 6.527 37.438 11.172 1 98.81 52 LYS B N 1
ATOM 3506 C CA . LYS B 1 52 ? 6.105 36.906 12.461 1 98.81 52 LYS B CA 1
ATOM 3507 C C . LYS B 1 52 ? 4.586 36.906 12.594 1 98.81 52 LYS B C 1
ATOM 3509 O O . LYS B 1 52 ? 3.939 37.906 12.273 1 98.81 52 LYS B O 1
ATOM 3514 N N . VAL B 1 53 ? 4.059 35.844 12.984 1 98.88 53 VAL B N 1
ATOM 3515 C CA . VAL B 1 53 ? 2.613 35.688 13.102 1 98.88 53 VAL B CA 1
ATOM 3516 C C . VAL B 1 53 ? 2.229 35.469 14.562 1 98.88 53 VAL B C 1
ATOM 3518 O O . VAL B 1 53 ? 2.805 34.625 15.25 1 98.88 53 VAL B O 1
ATOM 3521 N N . LYS B 1 54 ? 1.354 36.25 15.047 1 98.81 54 LYS B N 1
ATOM 3522 C CA . LYS B 1 54 ? 0.731 36.031 16.344 1 98.81 54 LYS B CA 1
ATOM 3523 C C . LYS B 1 54 ? -0.402 35.031 16.25 1 98.81 54 LYS B C 1
ATOM 3525 O O . LYS B 1 54 ? -1.375 35.25 15.523 1 98.81 54 LYS B O 1
ATOM 3530 N N . THR B 1 55 ? -0.276 33.938 17 1 98.81 55 THR B N 1
ATOM 3531 C CA . THR B 1 55 ? -1.271 32.875 16.938 1 98.81 55 THR B CA 1
ATOM 3532 C C . THR B 1 55 ? -2.578 33.312 17.578 1 98.81 55 THR B C 1
ATOM 3534 O O . THR B 1 55 ? -2.572 33.875 18.688 1 98.81 55 THR B O 1
ATOM 3537 N N . ARG B 1 56 ? -3.664 33.156 16.891 1 98.69 56 ARG B N 1
ATOM 3538 C CA . ARG B 1 56 ? -4.988 33.375 17.469 1 98.69 56 ARG B CA 1
ATOM 3539 C C . ARG B 1 56 ? -5.629 32.031 17.891 1 98.69 56 ARG B C 1
ATOM 3541 O O . ARG B 1 56 ? -6.051 31.891 19.031 1 98.69 56 ARG B O 1
ATOM 3548 N N . LEU B 1 57 ? -5.672 31.156 17.016 1 98.62 57 LEU B N 1
ATOM 3549 C CA . LEU B 1 57 ? -6.234 29.812 17.203 1 98.62 57 LEU B CA 1
ATOM 3550 C C . LEU B 1 57 ? -5.379 28.766 16.531 1 98.62 57 LEU B C 1
ATOM 3552 O O . LEU B 1 57 ? -4.922 28.953 15.398 1 98.62 57 LEU B O 1
ATOM 3556 N N . CYS B 1 58 ? -5.117 27.656 17.234 1 98.81 58 CYS B N 1
ATOM 3557 C CA . CYS B 1 58 ? -4.371 26.547 16.641 1 98.81 58 CYS B CA 1
ATOM 3558 C C . CYS B 1 58 ? -5 25.219 17 1 98.81 58 CYS B C 1
ATOM 3560 O O . CYS B 1 58 ? -5.082 24.859 18.188 1 98.81 58 CYS B O 1
ATOM 3562 N N . GLY B 1 59 ? -5.43 24.5 15.992 1 98.38 59 GLY B N 1
ATOM 3563 C CA . GLY B 1 59 ? -5.965 23.172 16.234 1 98.38 59 GLY B CA 1
ATOM 3564 C C . GLY B 1 59 ? -4.898 22.156 16.594 1 98.38 59 GLY B C 1
ATOM 3565 O O . GLY B 1 59 ? -3.727 22.312 16.25 1 98.38 59 GLY B O 1
ATOM 3566 N N . ILE B 1 60 ? -5.289 21.141 17.359 1 97.62 60 ILE B N 1
ATOM 3567 C CA . ILE B 1 60 ? -4.441 19.984 17.656 1 97.62 60 ILE B CA 1
ATOM 3568 C C . ILE B 1 60 ? -4.734 18.859 16.672 1 97.62 60 ILE B C 1
ATOM 3570 O O . ILE B 1 60 ? -5.84 18.312 16.656 1 97.62 60 ILE B O 1
ATOM 3574 N N . CYS B 1 61 ? -3.803 18.562 15.883 1 95.19 61 CYS B N 1
ATOM 3575 C CA . CYS B 1 61 ? -3.973 17.547 14.852 1 95.19 61 CYS B CA 1
ATOM 3576 C C . CYS B 1 61 ? -3.533 16.172 15.367 1 95.19 61 CYS B C 1
ATOM 3578 O O . CYS B 1 61 ? -2.732 16.094 16.297 1 95.19 61 CYS B O 1
ATOM 3580 N N . GLY B 1 62 ? -4.094 15.125 14.781 1 91.75 62 GLY B N 1
ATOM 3581 C CA . GLY B 1 62 ? -3.646 13.773 15.094 1 91.75 62 GLY B CA 1
ATOM 3582 C C . GLY B 1 62 ? -2.152 13.586 14.914 1 91.75 62 GLY B C 1
ATOM 3583 O O . GLY B 1 62 ? -1.515 12.867 15.695 1 91.75 62 GLY B O 1
ATOM 3584 N N . SER B 1 63 ? -1.594 14.188 13.906 1 90.06 63 SER B N 1
ATOM 3585 C CA . SER B 1 63 ? -0.159 14.078 13.664 1 90.06 63 SER B CA 1
ATOM 3586 C C . SER B 1 63 ? 0.643 14.711 14.797 1 90.06 63 SER B C 1
ATOM 3588 O O . SER B 1 63 ? 1.718 14.227 15.156 1 90.06 63 SER B O 1
ATOM 3590 N N . ASP B 1 64 ? 0.18 15.805 15.391 1 92.69 64 ASP B N 1
ATOM 3591 C CA . ASP B 1 64 ? 0.825 16.391 16.562 1 92.69 64 ASP B CA 1
ATOM 3592 C C . ASP B 1 64 ? 0.878 15.383 17.719 1 92.69 64 ASP B C 1
ATOM 3594 O O . ASP B 1 64 ? 1.918 15.227 18.359 1 92.69 64 ASP B O 1
ATOM 3598 N N . LEU B 1 65 ? -0.259 14.812 17.891 1 91.75 65 LEU B N 1
ATOM 3599 C CA . LEU B 1 65 ? -0.383 13.875 19 1 91.75 65 LEU B CA 1
ATOM 3600 C C . LEU B 1 65 ? 0.523 12.664 18.797 1 91.75 65 LEU B C 1
ATOM 3602 O O . LEU B 1 65 ? 1.131 12.172 19.75 1 91.75 65 LEU B O 1
ATOM 3606 N N . ARG B 1 66 ? 0.596 12.227 17.562 1 89.06 66 ARG B N 1
ATOM 3607 C CA . ARG B 1 66 ? 1.434 11.062 17.281 1 89.06 66 ARG B CA 1
ATOM 3608 C C . ARG B 1 66 ? 2.908 11.383 17.5 1 89.06 66 ARG B C 1
ATOM 3610 O O . ARG B 1 66 ? 3.68 10.516 17.922 1 89.06 66 ARG B O 1
ATOM 3617 N N . ILE B 1 67 ? 3.283 12.555 17.219 1 86.94 67 ILE B N 1
ATOM 3618 C CA . ILE B 1 67 ? 4.664 12.984 17.438 1 86.94 67 ILE B CA 1
ATOM 3619 C C . ILE B 1 67 ? 4.98 13 18.922 1 86.94 67 ILE B C 1
ATOM 3621 O O . ILE B 1 67 ? 5.988 12.438 19.359 1 86.94 67 ILE B O 1
ATOM 3625 N N . ILE B 1 68 ? 4.109 13.523 19.719 1 87.69 68 ILE B N 1
ATOM 3626 C CA . ILE B 1 68 ? 4.434 13.734 21.125 1 87.69 68 ILE B CA 1
ATOM 3627 C C . ILE B 1 68 ? 4.277 12.422 21.891 1 87.69 68 ILE B C 1
ATOM 3629 O O . ILE B 1 68 ? 4.855 12.25 22.953 1 87.69 68 ILE B O 1
ATOM 3633 N N . THR B 1 69 ? 3.445 11.5 21.328 1 85.81 69 THR B N 1
ATOM 3634 C CA . THR B 1 69 ? 3.24 10.219 22 1 85.81 69 THR B CA 1
ATOM 3635 C C . THR B 1 69 ? 4.203 9.164 21.453 1 85.81 69 THR B C 1
ATOM 3637 O O . THR B 1 69 ? 4.172 8.008 21.875 1 85.81 69 THR B O 1
ATOM 3640 N N . LEU B 1 70 ? 4.996 9.5 20.484 1 79.56 70 LEU B N 1
ATOM 3641 C CA . LEU B 1 70 ? 6 8.648 19.859 1 79.56 70 LEU B CA 1
ATOM 3642 C C . LEU B 1 70 ? 5.352 7.438 19.203 1 79.56 70 LEU B C 1
ATOM 3644 O O . LEU B 1 70 ? 5.898 6.332 19.25 1 79.56 70 LEU B O 1
ATOM 3648 N N . GLN B 1 71 ? 4.18 7.656 18.672 1 75.69 71 GLN B N 1
ATOM 3649 C CA . GLN B 1 71 ? 3.471 6.59 17.969 1 75.69 71 GLN B CA 1
ATOM 3650 C C . GLN B 1 71 ? 3.689 6.68 16.469 1 75.69 71 GLN B C 1
ATOM 3652 O O . GLN B 1 71 ? 3.262 5.801 15.719 1 75.69 71 GLN B O 1
ATOM 3657 N N . GLU B 1 72 ? 4.41 7.664 16.125 1 71.81 72 GLU B N 1
ATOM 3658 C CA . GLU B 1 72 ? 4.785 7.82 14.719 1 71.81 72 GLU B CA 1
ATOM 3659 C C . GLU B 1 72 ? 6.059 7.043 14.398 1 71.81 72 GLU B C 1
ATOM 3661 O O . GLU B 1 72 ? 6.848 6.734 15.297 1 71.81 72 GLU B O 1
ATOM 3666 N N . SER B 1 73 ? 6.148 6.676 13.125 1 76.31 73 SER B N 1
ATOM 3667 C CA . SER B 1 73 ? 7.398 6.09 12.656 1 76.31 73 SER B CA 1
ATOM 3668 C C . SER B 1 73 ? 8.57 7.051 12.852 1 76.31 73 SER B C 1
ATOM 3670 O O . SER B 1 73 ? 8.406 8.266 12.727 1 76.31 73 SER B O 1
ATOM 3672 N N . PHE B 1 74 ? 9.664 6.52 13.219 1 81.25 74 PHE B N 1
ATOM 3673 C CA . PHE B 1 74 ? 10.875 7.328 13.312 1 81.25 74 PHE B CA 1
ATOM 3674 C C . PHE B 1 74 ? 11.438 7.625 11.93 1 81.25 74 PHE B C 1
ATOM 3676 O O . PHE B 1 74 ? 12.453 8.32 11.805 1 81.25 74 PHE B O 1
ATOM 3683 N N . TYR B 1 75 ? 10.758 7.254 10.984 1 86 75 TYR B N 1
ATOM 3684 C CA . TYR B 1 75 ? 11.141 7.445 9.594 1 86 75 TYR B CA 1
ATOM 3685 C C . TYR B 1 75 ? 11.359 8.922 9.289 1 86 75 TYR B C 1
ATOM 3687 O O . TYR B 1 75 ? 12.289 9.281 8.562 1 86 75 TYR B O 1
ATOM 3695 N N . LEU B 1 76 ? 10.586 9.773 9.898 1 85.69 76 LEU B N 1
ATOM 3696 C CA . LEU B 1 76 ? 10.664 11.195 9.586 1 85.69 76 LEU B CA 1
ATOM 3697 C C . LEU B 1 76 ? 11.469 11.945 10.633 1 85.69 76 LEU B C 1
ATOM 3699 O O . LEU B 1 76 ? 11.609 13.172 10.555 1 85.69 76 LEU B O 1
ATOM 3703 N N . ALA B 1 77 ? 12.031 11.227 11.555 1 86.56 77 ALA B N 1
ATOM 3704 C CA . ALA B 1 77 ? 12.758 11.852 12.648 1 86.56 77 ALA B CA 1
ATOM 3705 C C . ALA B 1 77 ? 13.914 12.711 12.133 1 86.56 77 ALA B C 1
ATOM 3707 O O . ALA B 1 77 ? 14.117 13.836 12.602 1 86.56 77 ALA B O 1
ATOM 3708 N N . PRO B 1 78 ? 14.609 12.219 11.078 1 88.88 78 PRO B N 1
ATOM 3709 C CA . PRO B 1 78 ? 15.727 13.023 10.578 1 88.88 78 PRO B CA 1
ATOM 3710 C C . PRO B 1 78 ? 15.273 14.312 9.898 1 88.88 78 PRO B C 1
ATOM 3712 O O . PRO B 1 78 ? 16.078 15.211 9.664 1 88.88 78 PRO B O 1
ATOM 3715 N N . LEU B 1 79 ? 14.039 14.391 9.617 1 91.56 79 LEU B N 1
ATOM 3716 C CA . LEU B 1 79 ? 13.492 15.547 8.914 1 91.56 79 LEU B CA 1
ATOM 3717 C C . LEU B 1 79 ? 12.812 16.5 9.898 1 91.56 79 LEU B C 1
ATOM 3719 O O . LEU B 1 79 ? 11.922 17.25 9.508 1 91.56 79 LEU B O 1
ATOM 3723 N N . THR B 1 80 ? 13.148 16.422 11.086 1 92.19 80 THR B N 1
ATOM 3724 C CA . THR B 1 80 ? 12.727 17.312 12.164 1 92.19 80 THR B CA 1
ATOM 3725 C C . THR B 1 80 ? 13.938 17.875 12.898 1 92.19 80 THR B C 1
ATOM 3727 O O . THR B 1 80 ? 15.039 17.328 12.812 1 92.19 80 THR B O 1
ATOM 3730 N N . SER B 1 81 ? 13.766 19 13.492 1 95.44 81 SER B N 1
ATOM 3731 C CA . SER B 1 81 ? 14.844 19.578 14.281 1 95.44 81 SER B CA 1
ATOM 3732 C C . SER B 1 81 ? 14.367 19.969 15.68 1 95.44 81 SER B C 1
ATOM 3734 O O . SER B 1 81 ? 13.438 20.766 15.828 1 95.44 81 SER B O 1
ATOM 3736 N N . PHE B 1 82 ? 15.008 19.422 16.656 1 93.31 82 PHE B N 1
ATOM 3737 C CA . PHE B 1 82 ? 14.68 19.688 18.047 1 93.31 82 PHE B CA 1
ATOM 3738 C C . PHE B 1 82 ? 15.508 20.844 18.594 1 93.31 82 PHE B C 1
ATOM 3740 O O . PHE B 1 82 ? 16.625 21.094 18.125 1 93.31 82 PHE B O 1
ATOM 3747 N N . PRO B 1 83 ? 15.062 21.594 19.656 1 96.25 83 PRO B N 1
ATOM 3748 C CA . PRO B 1 83 ? 13.664 21.562 20.078 1 96.25 83 PRO B CA 1
ATOM 3749 C C . PRO B 1 83 ? 12.734 22.266 19.094 1 96.25 83 PRO B C 1
ATOM 3751 O O . PRO B 1 83 ? 13.164 23.141 18.344 1 96.25 83 PRO B O 1
ATOM 3754 N N . PHE B 1 84 ? 11.562 21.781 19 1 96.25 84 PHE B N 1
ATOM 3755 C CA . PHE B 1 84 ? 10.625 22.453 18.109 1 96.25 84 PHE B CA 1
ATOM 3756 C C . PHE B 1 84 ? 9.281 22.656 18.812 1 96.25 84 PHE B C 1
ATOM 3758 O O . PHE B 1 84 ? 9.023 22.078 19.859 1 96.25 84 PHE B O 1
ATOM 3765 N N . ILE B 1 85 ? 8.484 23.578 18.328 1 98.06 85 ILE B N 1
ATOM 3766 C CA . ILE B 1 85 ? 7.137 23.891 18.797 1 98.06 85 ILE B CA 1
ATOM 3767 C C . ILE B 1 85 ? 6.109 23.344 17.812 1 98.06 85 ILE B C 1
ATOM 3769 O O . ILE B 1 85 ? 6.066 23.766 16.656 1 98.06 85 ILE B O 1
ATOM 3773 N N . PRO B 1 86 ? 5.215 22.375 18.266 1 97.31 86 PRO B N 1
ATOM 3774 C CA . PRO B 1 86 ? 4.227 21.797 17.359 1 97.31 86 PRO B CA 1
ATOM 3775 C C . PRO B 1 86 ? 3.113 22.766 16.984 1 97.31 86 PRO B C 1
ATOM 3777 O O . PRO B 1 86 ? 3.043 23.875 17.531 1 97.31 86 PRO B O 1
ATOM 3780 N N . GLY B 1 87 ? 2.24 22.312 16.094 1 97.81 87 GLY B N 1
ATOM 3781 C CA . GLY B 1 87 ? 1.053 23.031 15.68 1 97.81 87 GLY B CA 1
ATOM 3782 C C . GLY B 1 87 ? 1.146 23.578 14.273 1 97.81 87 GLY B C 1
ATOM 3783 O O . GLY B 1 87 ? 1.992 24.438 13.984 1 97.81 87 GLY B O 1
ATOM 3784 N N . HIS B 1 88 ? 0.268 23.062 13.438 1 97.31 88 HIS B N 1
ATOM 3785 C CA . HIS B 1 88 ? 0.329 23.484 12.047 1 97.31 88 HIS B CA 1
ATOM 3786 C C . HIS B 1 88 ? -1.053 23.875 11.523 1 97.31 88 HIS B C 1
ATOM 3788 O O . HIS B 1 88 ? -1.183 24.375 10.406 1 97.31 88 HIS B O 1
ATOM 3794 N N . GLU B 1 89 ? -2.084 23.641 12.328 1 98.19 89 GLU B N 1
ATOM 3795 C CA . GLU B 1 89 ? -3.43 24.109 12 1 98.19 89 GLU B CA 1
ATOM 3796 C C . GLU B 1 89 ? -3.711 25.469 12.625 1 98.19 89 GLU B C 1
ATOM 3798 O O . GLU B 1 89 ? -4.441 25.562 13.609 1 98.19 89 GLU B O 1
ATOM 3803 N N . VAL B 1 90 ? -3.268 26.578 11.938 1 98.19 90 VAL B N 1
ATOM 3804 C CA . VAL B 1 90 ? -3.193 27.844 12.656 1 98.19 90 VAL B CA 1
ATOM 3805 C C . VAL B 1 90 ? -3.98 28.906 11.906 1 98.19 90 VAL B C 1
ATOM 3807 O O . VAL B 1 90 ? -4.051 28.891 10.68 1 98.19 90 VAL B O 1
ATOM 3810 N N . VAL B 1 91 ? -4.629 29.734 12.641 1 98.56 91 VAL B N 1
ATOM 3811 C CA . VAL B 1 91 ? -5.066 31.078 12.234 1 98.56 91 VAL B CA 1
ATOM 3812 C C . VAL B 1 91 ? -4.387 32.125 13.102 1 98.56 91 VAL B C 1
ATOM 3814 O O . VAL B 1 91 ? -4.324 31.984 14.32 1 98.56 91 VAL B O 1
ATOM 3817 N N . GLY B 1 92 ? -3.797 33.062 12.453 1 98.56 92 GLY B N 1
ATOM 3818 C CA . GLY B 1 92 ? -3.098 34.125 13.203 1 98.56 92 GLY B CA 1
ATOM 3819 C C . GLY B 1 92 ? -3.117 35.469 12.508 1 98.56 92 GLY B C 1
ATOM 3820 O O . GLY B 1 92 ? -3.9 35.688 11.578 1 98.56 92 GLY B O 1
ATOM 3821 N N . GLU B 1 93 ? -2.352 36.312 13.109 1 98.5 93 GLU B N 1
ATOM 3822 C CA . GLU B 1 93 ? -2.223 37.688 12.617 1 98.5 93 GLU B CA 1
ATOM 3823 C C . GLU B 1 93 ? -0.759 38.062 12.43 1 98.5 93 GLU B C 1
ATOM 3825 O O . GLU B 1 93 ? 0.071 37.812 13.305 1 98.5 93 GLU B O 1
ATOM 3830 N N . VAL B 1 94 ? -0.479 38.688 11.242 1 98.81 94 VAL B N 1
ATOM 3831 C CA . VAL B 1 94 ? 0.885 39.156 11 1 98.81 94 VAL B CA 1
ATOM 3832 C C . VAL B 1 94 ? 1.217 40.312 11.922 1 98.81 94 VAL B C 1
ATOM 3834 O O . VAL B 1 94 ? 0.469 41.312 11.992 1 98.81 94 VAL B O 1
ATOM 3837 N N . VAL B 1 95 ? 2.389 40.25 12.609 1 98.69 95 VAL B N 1
ATOM 3838 C CA . VAL B 1 95 ? 2.686 41.281 13.578 1 98.69 95 VAL B CA 1
ATOM 3839 C C . VAL B 1 95 ? 4.059 41.875 13.281 1 98.69 95 VAL B C 1
ATOM 3841 O O . VAL B 1 95 ? 4.402 42.938 13.805 1 98.69 95 VAL B O 1
ATOM 3844 N N . GLU B 1 96 ? 4.887 41.25 12.578 1 98.62 96 GLU B N 1
ATOM 3845 C CA . GLU B 1 96 ? 6.184 41.719 12.094 1 98.62 96 GLU B CA 1
ATOM 3846 C C . GLU B 1 96 ? 6.441 41.25 10.664 1 98.62 96 GLU B C 1
ATOM 3848 O O . GLU B 1 96 ? 6.184 40.094 10.328 1 98.62 96 GLU B O 1
ATOM 3853 N N . VAL B 1 97 ? 6.891 42.219 9.852 1 98.62 97 VAL B N 1
ATOM 3854 C CA . VAL B 1 97 ? 7.094 41.906 8.445 1 98.62 97 VAL B CA 1
ATOM 3855 C C . VAL B 1 97 ? 8.547 42.188 8.055 1 98.62 97 VAL B C 1
ATOM 3857 O O . VAL B 1 97 ? 9.047 43.281 8.273 1 98.62 97 VAL B O 1
ATOM 3860 N N . GLY B 1 98 ? 9.172 41.062 7.535 1 98.31 98 GLY B N 1
ATOM 3861 C CA . GLY B 1 98 ? 10.5 41.312 6.984 1 98.31 98 GLY B CA 1
ATOM 3862 C C . GLY B 1 98 ? 10.5 42.312 5.852 1 98.31 98 GLY B C 1
ATOM 3863 O O . GLY B 1 98 ? 9.516 42.438 5.121 1 98.31 98 GLY B O 1
ATOM 3864 N N . LYS B 1 99 ? 11.617 42.906 5.551 1 97.75 99 LYS B N 1
ATOM 3865 C CA . LYS B 1 99 ? 11.742 44.031 4.629 1 97.75 99 LYS B CA 1
ATOM 3866 C C . LYS B 1 99 ? 11.344 43.625 3.211 1 97.75 99 LYS B C 1
ATOM 3868 O O . LYS B 1 99 ? 10.852 44.438 2.439 1 97.75 99 LYS B O 1
ATOM 3873 N N . GLU B 1 100 ? 11.555 42.375 2.832 1 97.44 100 GLU B N 1
ATOM 3874 C CA . GLU B 1 100 ? 11.32 41.938 1.457 1 97.44 100 GLU B CA 1
ATOM 3875 C C . GLU B 1 100 ? 10.016 41.156 1.336 1 97.44 100 GLU B C 1
ATOM 3877 O O . GLU B 1 100 ? 9.633 40.75 0.239 1 97.44 100 GLU B O 1
ATOM 3882 N N . ALA B 1 101 ? 9.352 40.938 2.469 1 97.75 101 ALA B N 1
ATOM 3883 C CA . ALA B 1 101 ? 8.117 40.156 2.453 1 97.75 101 ALA B CA 1
ATOM 3884 C C . ALA B 1 101 ? 6.941 41 1.963 1 97.75 101 ALA B C 1
ATOM 3886 O O . ALA B 1 101 ? 6.836 42.156 2.295 1 97.75 101 ALA B O 1
ATOM 3887 N N . ASP B 1 102 ? 6.098 40.406 1.158 1 96.19 102 ASP B N 1
ATOM 3888 C CA . ASP B 1 102 ? 4.879 41.062 0.674 1 96.19 102 ASP B CA 1
ATOM 3889 C C . ASP B 1 102 ? 3.697 40.75 1.592 1 96.19 102 ASP B C 1
ATOM 3891 O O . ASP B 1 102 ? 2.812 39.969 1.236 1 96.19 102 ASP B O 1
ATOM 3895 N N . ALA B 1 103 ? 3.604 41.25 2.736 1 97.56 103 ALA B N 1
ATOM 3896 C CA . ALA B 1 103 ? 2.559 41.125 3.75 1 97.56 103 ALA B CA 1
ATOM 3897 C C . ALA B 1 103 ? 2.414 42.406 4.547 1 97.56 103 ALA B C 1
ATOM 3899 O O . ALA B 1 103 ? 3.236 43.312 4.418 1 97.56 103 ALA B O 1
ATOM 3900 N N . GLN B 1 104 ? 1.309 42.531 5.195 1 97.5 104 GLN B N 1
ATOM 3901 C CA . GLN B 1 104 ? 1.057 43.688 6.031 1 97.5 104 GLN B CA 1
ATOM 3902 C C . GLN B 1 104 ? 0.749 43.281 7.469 1 97.5 104 GLN B C 1
ATOM 3904 O O . GLN B 1 104 ? 0.047 42.312 7.703 1 97.5 104 GLN B O 1
ATOM 3909 N N . GLU B 1 105 ? 1.279 44.094 8.312 1 98.12 105 GLU B N 1
ATOM 3910 C CA . GLU B 1 105 ? 0.912 43.875 9.711 1 98.12 105 GLU B CA 1
ATOM 3911 C C . GLU B 1 105 ? -0.598 44 9.906 1 98.12 105 GLU B C 1
ATOM 3913 O O . GLU B 1 105 ? -1.246 44.844 9.297 1 98.12 105 GLU B O 1
ATOM 3918 N N . GLY B 1 106 ? -1.116 43.062 10.68 1 97.88 106 GLY B N 1
ATOM 3919 C CA . GLY B 1 106 ? -2.543 43.094 10.961 1 97.88 106 GLY B CA 1
ATOM 3920 C C . GLY B 1 106 ? -3.342 42.125 10.117 1 97.88 106 GLY B C 1
ATOM 3921 O O . GLY B 1 106 ? -4.492 41.812 10.43 1 97.88 106 GLY B O 1
ATOM 3922 N N . GLU B 1 107 ? -2.777 41.594 9.102 1 97.38 107 GLU B N 1
ATOM 3923 C CA . GLU B 1 107 ? -3.463 40.656 8.219 1 97.38 107 GLU B CA 1
ATOM 3924 C C . GLU B 1 107 ? -3.738 39.344 8.93 1 97.38 107 GLU B C 1
ATOM 3926 O O . GLU B 1 107 ? -2.861 38.812 9.609 1 97.38 107 GLU B O 1
ATOM 3931 N N . ARG B 1 108 ? -5.035 38.875 8.797 1 98.38 108 ARG B N 1
ATOM 3932 C CA . ARG B 1 108 ? -5.363 37.531 9.273 1 98.38 108 ARG B CA 1
ATOM 3933 C C . ARG B 1 108 ? -4.93 36.469 8.266 1 98.38 108 ARG B C 1
ATOM 3935 O O . ARG B 1 108 ? -5.262 36.562 7.078 1 98.38 108 ARG B O 1
ATOM 3942 N N . VAL B 1 109 ? -4.18 35.5 8.75 1 98.81 109 VAL B N 1
ATOM 3943 C CA . VAL B 1 109 ? -3.611 34.562 7.809 1 98.81 109 VAL B CA 1
ATOM 3944 C C . VAL B 1 109 ? -3.707 33.156 8.383 1 98.81 109 VAL B C 1
ATOM 3946 O O . VAL B 1 109 ? -3.76 32.969 9.602 1 98.81 109 VAL B O 1
ATOM 3949 N N . VAL B 1 110 ? -3.896 32.219 7.547 1 98.69 110 VAL B N 1
ATOM 3950 C CA . VAL B 1 110 ? -3.471 30.828 7.785 1 98.69 110 VAL B CA 1
ATOM 3951 C C . VAL B 1 110 ? -2.193 30.547 7 1 98.69 110 VAL B C 1
ATOM 3953 O O . VAL B 1 110 ? -1.681 31.422 6.293 1 98.69 110 VAL B O 1
ATOM 3956 N N . ILE B 1 111 ? -1.609 29.375 7.172 1 97.69 111 ILE B N 1
ATOM 3957 C CA . ILE B 1 111 ? -0.347 29.172 6.469 1 97.69 111 ILE B CA 1
ATOM 3958 C C . ILE B 1 111 ? -0.371 27.812 5.75 1 97.69 111 ILE B C 1
ATOM 3960 O O . ILE B 1 111 ? -0.927 26.844 6.262 1 97.69 111 ILE B O 1
ATOM 3964 N N . ASN B 1 112 ? 0.144 27.797 4.539 1 97.31 112 ASN B N 1
ATOM 3965 C CA . ASN B 1 112 ? 0.639 26.531 3.986 1 97.31 112 ASN B CA 1
ATOM 3966 C C . ASN B 1 112 ? 1.833 26.016 4.777 1 97.31 112 ASN B C 1
ATOM 3968 O O . ASN B 1 112 ? 2.895 26.625 4.793 1 97.31 112 ASN B O 1
ATOM 3972 N N . THR B 1 113 ? 1.767 24.938 5.312 1 96.75 113 THR B N 1
ATOM 3973 C CA . THR B 1 113 ? 2.688 24.484 6.352 1 96.75 113 THR B CA 1
ATOM 3974 C C . THR B 1 113 ? 3.955 23.906 5.73 1 96.75 113 THR B C 1
ATOM 3976 O O . THR B 1 113 ? 4.953 23.688 6.426 1 96.75 113 THR B O 1
ATOM 3979 N N . ALA B 1 114 ? 3.998 23.672 4.48 1 96.62 114 ALA B N 1
ATOM 3980 C CA . ALA B 1 114 ? 5.137 23.031 3.834 1 96.62 114 ALA B CA 1
ATOM 3981 C C . ALA B 1 114 ? 6.383 23.906 3.914 1 96.62 114 ALA B C 1
ATOM 3983 O O . ALA B 1 114 ? 6.32 25.109 3.641 1 96.62 114 ALA B O 1
ATOM 3984 N N . LEU B 1 115 ? 7.434 23.344 4.336 1 97.25 115 LEU B N 1
ATOM 3985 C CA . LEU B 1 115 ? 8.727 24.016 4.336 1 97.25 115 LEU B CA 1
ATOM 3986 C C . LEU B 1 115 ? 9.562 23.594 3.129 1 97.25 115 LEU B C 1
ATOM 3988 O O . LEU B 1 115 ? 10.641 23.031 3.283 1 97.25 115 LEU B O 1
ATOM 3992 N N . SER B 1 116 ? 9.047 23.953 1.962 1 96.38 116 SER B N 1
ATOM 3993 C CA . SER B 1 116 ? 9.578 23.469 0.689 1 96.38 116 SER B CA 1
ATOM 3994 C C . SER B 1 116 ? 10.695 24.375 0.176 1 96.38 116 SER B C 1
ATOM 3996 O O . SER B 1 116 ? 11.18 25.25 0.9 1 96.38 116 SER B O 1
ATOM 3998 N N . CYS B 1 117 ? 11.141 24.172 -1.11 1 97.38 117 CYS B N 1
ATOM 3999 C CA . CYS B 1 117 ? 12.312 24.797 -1.719 1 97.38 117 CYS B CA 1
ATOM 4000 C C . CYS B 1 117 ? 12.242 26.312 -1.584 1 97.38 117 CYS B C 1
ATOM 4002 O O . CYS B 1 117 ? 13.188 26.938 -1.091 1 97.38 117 CYS B O 1
ATOM 4004 N N . ARG B 1 118 ? 11.188 26.875 -1.857 1 95.19 118 ARG B N 1
ATOM 4005 C CA . ARG B 1 118 ? 11.062 28.328 -1.849 1 95.19 118 ARG B CA 1
ATOM 4006 C C . ARG B 1 118 ? 11.258 28.891 -0.444 1 95.19 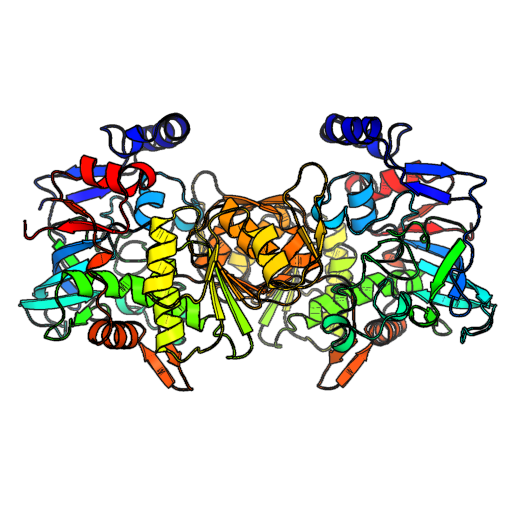118 ARG B C 1
ATOM 4008 O O . ARG B 1 118 ? 11.938 29.906 -0.264 1 95.19 118 ARG B O 1
ATOM 4015 N N . VAL B 1 119 ? 10.68 28.234 0.48 1 97.06 119 VAL B N 1
ATOM 4016 C CA . VAL B 1 119 ? 10.781 28.641 1.877 1 97.06 119 VAL B CA 1
ATOM 4017 C C . VAL B 1 119 ? 12.242 28.578 2.324 1 97.06 119 VAL B C 1
ATOM 4019 O O . VAL B 1 119 ? 12.688 29.391 3.141 1 97.06 119 VAL B O 1
ATOM 4022 N N . ARG B 1 120 ? 12.992 27.719 1.716 1 97 120 ARG B N 1
ATOM 4023 C CA . ARG B 1 120 ? 14.352 27.438 2.146 1 97 120 ARG B CA 1
ATOM 4024 C C . ARG B 1 120 ? 15.367 28.156 1.261 1 97 120 ARG B C 1
ATOM 4026 O O . ARG B 1 120 ? 16.578 28.016 1.462 1 97 120 ARG B O 1
ATOM 4033 N N . GLY B 1 121 ? 14.93 28.828 0.318 1 94.81 121 GLY B N 1
ATOM 4034 C CA . GLY B 1 121 ? 15.789 29.656 -0.511 1 94.81 121 GLY B CA 1
ATOM 4035 C C . GLY B 1 121 ? 16.359 28.922 -1.708 1 94.81 121 GLY B C 1
ATOM 4036 O O . GLY B 1 121 ? 17.406 29.281 -2.232 1 94.81 121 GLY B O 1
ATOM 4037 N N . PHE B 1 122 ? 15.75 27.781 -2.109 1 96.38 122 PHE B N 1
ATOM 4038 C CA . PHE B 1 122 ? 16.188 27.016 -3.271 1 96.38 122 PHE B CA 1
ATOM 4039 C C . PHE B 1 122 ? 15.242 27.234 -4.449 1 96.38 122 PHE B C 1
ATOM 4041 O O . PHE B 1 122 ? 14.078 27.594 -4.258 1 96.38 122 PHE B O 1
ATOM 4048 N N . ASP B 1 123 ? 15.797 27 -5.648 1 96.38 123 ASP B N 1
ATOM 4049 C CA . ASP B 1 123 ? 14.906 26.766 -6.777 1 96.38 123 ASP B CA 1
ATOM 4050 C C . ASP B 1 123 ? 14.102 25.484 -6.582 1 96.38 123 ASP B C 1
ATOM 4052 O O . ASP B 1 123 ? 14.562 24.547 -5.914 1 96.38 123 ASP B O 1
ATOM 4056 N N . ASP B 1 124 ? 12.969 25.5 -7.203 1 96.94 124 ASP B N 1
ATOM 4057 C CA . ASP B 1 124 ? 12.07 24.359 -7.023 1 96.94 124 ASP B CA 1
ATOM 4058 C C . ASP B 1 124 ? 12.727 23.062 -7.469 1 96.94 124 ASP B C 1
ATOM 4060 O O . ASP B 1 124 ? 13.258 22.984 -8.578 1 96.94 124 ASP B O 1
ATOM 4064 N N . CYS B 1 125 ? 12.727 22.109 -6.566 1 95.56 125 CYS B N 1
ATOM 4065 C CA . CYS B 1 125 ? 13.07 20.75 -6.965 1 95.56 125 CYS B CA 1
ATOM 4066 C C . CYS B 1 125 ? 11.969 20.156 -7.836 1 95.56 125 CYS B C 1
ATOM 4068 O O . CYS B 1 125 ? 10.977 20.812 -8.133 1 95.56 125 CYS B O 1
ATOM 4070 N N . ASP B 1 126 ? 12.109 18.891 -8.242 1 92.12 126 ASP B N 1
ATOM 4071 C CA . ASP B 1 126 ? 11.156 18.234 -9.125 1 92.12 126 ASP B CA 1
ATOM 4072 C C . ASP B 1 126 ? 9.773 18.156 -8.469 1 92.12 126 ASP B C 1
ATOM 4074 O O . ASP B 1 126 ? 8.758 18.438 -9.109 1 92.12 126 ASP B O 1
ATOM 4078 N N . ALA B 1 127 ? 9.719 17.797 -7.238 1 93.94 127 ALA B N 1
ATOM 4079 C CA . ALA B 1 127 ? 8.461 17.672 -6.512 1 93.94 127 ALA B CA 1
ATOM 4080 C C . ALA B 1 127 ? 7.77 19.031 -6.375 1 93.94 127 ALA B C 1
ATOM 4082 O O . ALA B 1 127 ? 6.566 19.141 -6.617 1 93.94 127 ALA B O 1
ATOM 4083 N N . CYS B 1 128 ? 8.531 20.047 -6.031 1 96 128 CYS B N 1
ATOM 4084 C CA . CYS B 1 128 ? 7.973 21.375 -5.824 1 96 128 CYS B CA 1
ATOM 4085 C C . CYS B 1 128 ? 7.469 21.969 -7.137 1 96 128 CYS B C 1
ATOM 4087 O O . CYS B 1 128 ? 6.465 22.688 -7.156 1 96 128 CYS B O 1
ATOM 4089 N N . ARG B 1 129 ? 8.141 21.641 -8.203 1 95.12 129 ARG B N 1
ATOM 4090 C CA . ARG B 1 129 ? 7.707 22.125 -9.508 1 95.12 129 ARG B CA 1
ATOM 4091 C C . ARG B 1 129 ? 6.332 21.562 -9.867 1 95.12 129 ARG B C 1
ATOM 4093 O O . ARG B 1 129 ? 5.551 22.219 -10.555 1 95.12 129 ARG B O 1
ATOM 4100 N N . LYS B 1 130 ? 6.078 20.422 -9.383 1 92.06 130 LYS B N 1
ATOM 4101 C CA . LYS B 1 130 ? 4.816 19.766 -9.695 1 92.06 130 LYS B CA 1
ATOM 4102 C C . LYS B 1 130 ? 3.754 20.078 -8.641 1 92.06 130 LYS B C 1
ATOM 4104 O O . LYS B 1 130 ? 2.646 19.547 -8.688 1 92.06 130 LYS B O 1
ATOM 4109 N N . GLY B 1 131 ? 4.066 20.828 -7.676 1 94.44 131 GLY B N 1
ATOM 4110 C CA . GLY B 1 131 ? 3.111 21.25 -6.664 1 94.44 131 GLY B CA 1
ATOM 4111 C C . GLY B 1 131 ? 3.039 20.297 -5.48 1 94.44 131 GLY B C 1
ATOM 4112 O O . GLY B 1 131 ? 2.127 20.391 -4.656 1 94.44 131 GLY B O 1
ATOM 4113 N N . HIS B 1 132 ? 3.977 19.328 -5.43 1 94.62 132 HIS B N 1
ATOM 4114 C CA . HIS B 1 132 ? 4.02 18.391 -4.309 1 94.62 132 HIS B CA 1
ATOM 4115 C C . HIS B 1 132 ? 5.02 18.844 -3.25 1 94.62 132 HIS B C 1
ATOM 4117 O O . HIS B 1 132 ? 6.055 18.219 -3.051 1 94.62 132 HIS B O 1
ATOM 4123 N N . PHE B 1 133 ? 4.59 19.797 -2.471 1 94.88 133 PHE B N 1
ATOM 4124 C CA . PHE B 1 133 ? 5.488 20.5 -1.569 1 94.88 133 PHE B CA 1
ATOM 4125 C C . PHE B 1 133 ? 5.93 19.594 -0.422 1 94.88 133 PHE B C 1
ATOM 4127 O O . PHE B 1 133 ? 7.055 19.719 0.069 1 94.88 133 PHE B O 1
ATOM 4134 N N . ALA B 1 134 ? 5.039 18.719 0.003 1 89.81 134 ALA B N 1
ATOM 4135 C CA . ALA B 1 134 ? 5.348 17.828 1.122 1 89.81 134 ALA B CA 1
ATOM 4136 C C . ALA B 1 134 ? 6.449 16.844 0.752 1 89.81 134 ALA B C 1
ATOM 4138 O O . ALA B 1 134 ? 7.125 16.297 1.629 1 89.81 134 ALA B O 1
ATOM 4139 N N . ALA B 1 135 ? 6.688 16.641 -0.528 1 92.44 135 ALA B N 1
ATOM 4140 C CA . ALA B 1 135 ? 7.684 15.695 -1.016 1 92.44 135 ALA B CA 1
ATOM 4141 C C . ALA B 1 135 ? 8.961 16.406 -1.446 1 92.44 135 ALA B C 1
ATOM 4143 O O . ALA B 1 135 ? 9.773 15.844 -2.182 1 92.44 135 ALA B O 1
ATOM 4144 N N . CYS B 1 136 ? 9.172 17.594 -0.977 1 95.38 136 CYS B N 1
ATOM 4145 C CA . CYS B 1 136 ? 10.336 18.406 -1.338 1 95.38 136 CYS B CA 1
ATOM 4146 C C . CYS B 1 136 ? 11.633 17.688 -1.004 1 95.38 136 CYS B C 1
ATOM 4148 O O . CYS B 1 136 ? 11.75 17.062 0.058 1 95.38 136 CYS B O 1
ATOM 4150 N N . HIS B 1 137 ? 12.609 17.828 -1.873 1 94 137 HIS B N 1
ATOM 4151 C CA . HIS B 1 137 ? 13.898 17.156 -1.716 1 94 137 HIS B CA 1
ATOM 4152 C C . HIS B 1 137 ? 14.844 17.984 -0.852 1 94 137 HIS B C 1
ATOM 4154 O O . HIS B 1 137 ? 15.977 17.578 -0.598 1 94 137 HIS B O 1
ATOM 4160 N N . ASN B 1 138 ? 14.367 19.078 -0.349 1 96.19 138 ASN B N 1
ATOM 4161 C CA . ASN B 1 138 ? 15.312 19.969 0.322 1 96.19 138 ASN B CA 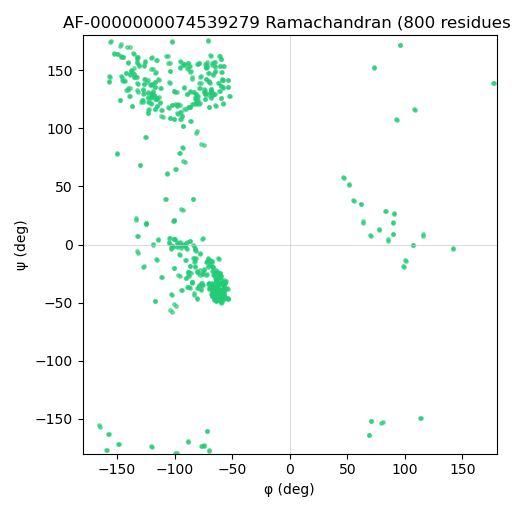1
ATOM 4162 C C . ASN B 1 138 ? 14.875 20.281 1.752 1 96.19 138 ASN B C 1
ATOM 4164 O O . ASN B 1 138 ? 15.375 21.219 2.373 1 96.19 138 ASN B O 1
ATOM 4168 N N . VAL B 1 139 ? 13.992 19.453 2.268 1 95.5 139 VAL B N 1
ATOM 4169 C CA . VAL B 1 139 ? 13.414 19.719 3.578 1 95.5 139 VAL B CA 1
ATOM 4170 C C . VAL B 1 139 ? 14.461 19.5 4.664 1 95.5 139 VAL B C 1
ATOM 4172 O O . VAL B 1 139 ? 14.266 19.891 5.812 1 95.5 139 VAL B O 1
ATOM 4175 N N . ASP B 1 140 ? 15.594 18.906 4.324 1 93.81 140 ASP B N 1
ATOM 4176 C CA . ASP B 1 140 ? 16.641 18.562 5.289 1 93.81 140 ASP B CA 1
ATOM 4177 C C . ASP B 1 140 ? 17.75 19.609 5.305 1 93.81 140 ASP B C 1
ATOM 4179 O O . ASP B 1 140 ? 18.703 19.5 6.066 1 93.81 140 ASP B O 1
ATOM 4183 N N . ARG B 1 141 ? 17.641 20.688 4.527 1 94.31 141 ARG B N 1
ATOM 4184 C CA . ARG B 1 141 ? 18.75 21.625 4.406 1 94.31 141 ARG B CA 1
ATOM 4185 C C . ARG B 1 141 ? 18.234 23 3.986 1 94.31 141 ARG B C 1
ATOM 4187 O O . ARG B 1 141 ? 17.031 23.203 3.836 1 94.31 141 ARG B O 1
ATOM 4194 N N . GLY B 1 142 ? 19.156 23.953 3.967 1 94.5 142 GLY B N 1
ATOM 4195 C CA . GLY B 1 142 ? 18.859 25.312 3.533 1 94.5 142 GLY B CA 1
ATOM 4196 C C . GLY B 1 142 ? 18.969 26.328 4.645 1 94.5 142 GLY B C 1
ATOM 4197 O O . GLY B 1 142 ? 19.797 26.188 5.551 1 94.5 142 GLY B O 1
ATOM 4198 N N . ARG B 1 143 ? 18.172 27.375 4.555 1 93.81 143 ARG B N 1
ATOM 4199 C CA . ARG B 1 143 ? 18.297 28.547 5.41 1 93.81 143 ARG B CA 1
ATOM 4200 C C . ARG B 1 143 ? 17.766 28.266 6.809 1 93.81 143 ARG B C 1
ATOM 4202 O O . ARG B 1 143 ? 18.047 29.016 7.75 1 93.81 143 ARG B O 1
ATOM 4209 N N . ILE B 1 144 ? 16.922 27.328 6.891 1 96.88 144 ILE B N 1
ATOM 4210 C CA . ILE B 1 144 ? 16.375 26.953 8.188 1 96.88 144 ILE B CA 1
ATOM 4211 C C . ILE B 1 144 ? 16.719 25.5 8.492 1 96.88 144 ILE B C 1
ATOM 4213 O O . ILE B 1 144 ? 17.141 24.75 7.602 1 96.88 144 ILE B O 1
ATOM 4217 N N . SER B 1 145 ? 16.625 25.141 9.758 1 97.19 145 SER B N 1
ATOM 4218 C CA . SER B 1 145 ? 16.922 23.781 10.188 1 97.19 145 SER B CA 1
ATOM 4219 C C . SER B 1 145 ? 15.984 22.781 9.531 1 97.19 145 SER B C 1
ATOM 4221 O O . SER B 1 145 ? 14.945 23.156 8.992 1 97.19 145 SER B O 1
ATOM 4223 N N . PRO B 1 146 ? 16.344 21.484 9.531 1 95.94 146 PRO B N 1
ATOM 4224 C CA . PRO B 1 146 ? 15.477 20.469 8.945 1 95.94 146 PRO B CA 1
ATOM 4225 C C . PRO B 1 146 ? 14.055 20.5 9.5 1 95.94 146 PRO B C 1
ATOM 4227 O O . PRO B 1 146 ? 13.852 20.797 10.68 1 95.94 146 PRO B O 1
ATOM 4230 N N . GLY B 1 147 ? 13.141 20.297 8.703 1 95.69 147 GLY B N 1
ATOM 4231 C CA . GLY B 1 147 ? 11.727 20.234 9.016 1 95.69 147 GLY B CA 1
ATOM 4232 C C . GLY B 1 147 ? 10.852 20.031 7.789 1 95.69 147 GLY B C 1
ATOM 4233 O O . GLY B 1 147 ? 11.078 20.656 6.75 1 95.69 147 GLY B O 1
ATOM 4234 N N . ILE B 1 148 ? 9.875 19.219 7.922 1 92.31 148 ILE B N 1
ATOM 4235 C CA . ILE B 1 148 ? 9.047 18.906 6.766 1 92.31 148 ILE B CA 1
ATOM 4236 C C . ILE B 1 148 ? 7.922 19.938 6.633 1 92.31 148 ILE B C 1
ATOM 4238 O O . ILE B 1 148 ? 7.512 20.266 5.52 1 92.31 148 ILE B O 1
ATOM 4242 N N . PHE B 1 149 ? 7.379 20.375 7.785 1 95.56 149 PHE B N 1
ATOM 4243 C CA . PHE B 1 149 ? 6.328 21.391 7.801 1 95.56 149 PHE B CA 1
ATOM 4244 C C . PHE B 1 149 ? 6.41 22.234 9.062 1 95.56 149 PHE B C 1
ATOM 4246 O O . PHE B 1 149 ? 7.137 21.891 10 1 95.56 149 PHE B O 1
ATOM 4253 N N . THR B 1 150 ? 5.734 23.359 9.016 1 97.06 150 THR B N 1
ATOM 4254 C CA . THR B 1 150 ? 5.648 24.203 10.203 1 97.06 150 THR B CA 1
ATOM 4255 C C . THR B 1 150 ? 5.164 23.391 11.406 1 97.06 150 THR B C 1
ATOM 4257 O O . THR B 1 150 ? 4.172 22.672 11.312 1 97.06 150 THR B O 1
ATOM 4260 N N . GLY B 1 151 ? 5.816 23.422 12.461 1 96.19 151 GLY B N 1
ATOM 4261 C CA . GLY B 1 151 ? 5.508 22.625 13.633 1 96.19 151 GLY B CA 1
ATOM 4262 C C . GLY B 1 151 ? 6.488 21.484 13.859 1 96.19 151 GLY B C 1
ATOM 4263 O O . GLY B 1 151 ? 6.324 20.703 14.789 1 96.19 151 GLY B O 1
ATOM 4264 N N . THR B 1 152 ? 7.559 21.359 12.898 1 95.69 152 THR B N 1
ATOM 4265 C CA . THR B 1 152 ? 8.562 20.312 13.055 1 95.69 152 THR B CA 1
ATOM 4266 C C . THR B 1 152 ? 9.969 20.891 12.891 1 95.69 152 THR B C 1
ATOM 4268 O O . THR B 1 152 ? 10.938 20.141 12.758 1 95.69 152 THR B O 1
ATOM 4271 N N . CYS B 1 153 ? 10.109 22.203 12.789 1 97.19 153 CYS B N 1
ATOM 4272 C CA . CYS B 1 153 ? 11.375 22.922 12.578 1 97.19 153 CYS B CA 1
ATOM 4273 C C . CYS B 1 153 ? 11.672 23.859 13.742 1 97.19 153 CYS B C 1
ATOM 4275 O O . CYS B 1 153 ? 10.836 24.688 14.109 1 97.19 153 CYS B O 1
ATOM 4277 N N . ARG B 1 154 ? 12.875 23.781 14.234 1 96.88 154 ARG B N 1
ATOM 4278 C CA . ARG B 1 154 ? 13.258 24.562 15.398 1 96.88 154 ARG B CA 1
ATOM 4279 C C . ARG B 1 154 ? 13.258 26.062 15.078 1 96.88 154 ARG B C 1
ATOM 4281 O O . ARG B 1 154 ? 13 26.891 15.953 1 96.88 154 ARG B O 1
ATOM 4288 N N . ASP B 1 155 ? 13.461 26.359 13.812 1 97.44 155 ASP B N 1
ATOM 4289 C CA . ASP B 1 155 ? 13.672 27.75 13.445 1 97.44 155 ASP B CA 1
ATOM 4290 C C . ASP B 1 155 ? 12.352 28.453 13.156 1 97.44 155 ASP B C 1
ATOM 4292 O O . ASP B 1 155 ? 12.273 29.688 13.211 1 97.44 155 ASP B O 1
ATOM 4296 N N . THR B 1 156 ? 11.305 27.734 12.789 1 97.56 156 THR B N 1
ATOM 4297 C CA . THR B 1 156 ? 10.047 28.359 12.391 1 97.56 156 THR B CA 1
ATOM 4298 C C . THR B 1 156 ? 9.078 28.422 13.57 1 97.56 156 THR B C 1
ATOM 4300 O O . THR B 1 156 ? 8.211 29.297 13.625 1 97.56 156 THR B O 1
ATOM 4303 N N . GLY B 1 157 ? 9.258 27.469 14.484 1 96.81 157 GLY B N 1
ATOM 4304 C CA . GLY B 1 157 ? 8.234 27.281 15.5 1 96.81 157 GLY B CA 1
ATOM 4305 C C . GLY B 1 157 ? 6.938 26.719 14.945 1 96.81 157 GLY B C 1
ATOM 4306 O O . GLY B 1 157 ? 6.938 26.047 13.914 1 96.81 157 GLY B O 1
ATOM 4307 N N . GLY B 1 158 ? 5.828 26.828 15.727 1 98 158 GLY B N 1
ATOM 4308 C CA . GLY B 1 158 ? 4.504 26.344 15.375 1 98 158 GLY B CA 1
ATOM 4309 C C . GLY B 1 158 ? 3.393 27.016 16.156 1 98 158 GLY B C 1
ATOM 4310 O O . GLY B 1 158 ? 3.639 27.953 16.906 1 98 158 GLY B O 1
ATOM 4311 N N . GLY B 1 159 ? 2.25 26.594 15.938 1 98.56 159 GLY B N 1
ATOM 4312 C CA . GLY B 1 159 ? 1.064 27.266 16.453 1 98.56 159 GLY B CA 1
ATOM 4313 C C . GLY B 1 159 ? 0.809 26.984 17.922 1 98.56 159 GLY B C 1
ATOM 4314 O O . GLY B 1 159 ? -0.069 27.609 18.531 1 98.56 159 GLY B O 1
ATOM 4315 N N . TRP B 1 160 ? 1.584 26.062 18.547 1 98.62 160 TRP B N 1
ATOM 4316 C CA . TRP B 1 160 ? 1.442 25.844 19.984 1 98.62 160 TRP B CA 1
ATOM 4317 C C . TRP B 1 160 ? 2.275 26.859 20.766 1 98.62 160 TRP B C 1
ATOM 4319 O O . TRP B 1 160 ? 2.98 26.484 21.703 1 98.62 160 TRP B O 1
ATOM 4329 N N . ALA B 1 161 ? 2.291 28.078 20.281 1 98.69 161 ALA B N 1
ATOM 4330 C CA . ALA B 1 161 ? 2.969 29.219 20.906 1 98.69 161 ALA B CA 1
ATOM 4331 C C . ALA B 1 161 ? 2.285 30.531 20.531 1 98.69 161 ALA B C 1
ATOM 4333 O O . ALA B 1 161 ? 1.495 30.578 19.578 1 98.69 161 ALA B O 1
ATOM 4334 N N . GLU B 1 162 ? 2.602 31.547 21.266 1 98.62 162 GLU B N 1
ATOM 4335 C CA . GLU B 1 162 ? 2.02 32.875 21.016 1 98.62 162 GLU B CA 1
ATOM 4336 C C . GLU B 1 162 ? 2.426 33.406 19.641 1 98.62 162 GLU B C 1
ATOM 4338 O O . GLU B 1 162 ? 1.647 34.094 18.984 1 98.62 162 GLU B O 1
ATOM 4343 N N . TYR B 1 163 ? 3.674 33.094 19.266 1 98.69 163 TYR B N 1
ATOM 4344 C CA . TYR B 1 163 ? 4.195 33.562 17.984 1 98.69 163 TYR B CA 1
ATOM 4345 C C . TYR B 1 163 ? 4.934 32.438 17.25 1 98.69 163 TYR B C 1
ATOM 4347 O O . TYR B 1 163 ? 5.496 31.547 17.875 1 98.69 163 TYR B O 1
ATOM 4355 N N . PHE B 1 164 ? 4.941 32.5 15.977 1 98.69 164 PHE B N 1
ATOM 4356 C CA . PHE B 1 164 ? 5.793 31.719 15.086 1 98.69 164 PHE B CA 1
ATOM 4357 C C . PHE B 1 164 ? 6.148 32.5 13.836 1 98.69 164 PHE B C 1
ATOM 4359 O O . PHE B 1 164 ? 5.668 33.625 13.648 1 98.69 164 PHE B O 1
ATOM 4366 N N . VAL B 1 165 ? 7.047 32 13.047 1 98.75 165 VAL B N 1
ATOM 4367 C CA . VAL B 1 165 ? 7.422 32.75 11.844 1 98.75 165 VAL B CA 1
ATOM 4368 C C . VAL B 1 165 ? 7.098 31.906 10.602 1 98.75 165 VAL B C 1
ATOM 4370 O O . VAL B 1 165 ? 7.055 30.672 10.672 1 98.75 165 VAL B O 1
ATOM 4373 N N . ALA B 1 166 ? 6.82 32.562 9.531 1 98.62 166 ALA B N 1
ATOM 4374 C CA . ALA B 1 166 ? 6.492 31.953 8.25 1 98.62 166 ALA B CA 1
ATOM 4375 C C . ALA B 1 166 ? 7.066 32.75 7.086 1 98.62 166 ALA B C 1
ATOM 4377 O O . ALA B 1 166 ? 7.168 33.969 7.16 1 98.62 166 ALA B O 1
ATOM 4378 N N . HIS B 1 167 ? 7.543 32.031 6.105 1 98.31 167 HIS B N 1
ATOM 4379 C CA . HIS B 1 167 ? 7.938 32.688 4.863 1 98.31 167 HIS B CA 1
ATOM 4380 C C . HIS B 1 167 ? 6.734 33.312 4.164 1 98.31 167 HIS B C 1
ATOM 4382 O O . HIS B 1 167 ? 5.625 32.781 4.238 1 98.31 167 HIS B O 1
ATOM 4388 N N . GLU B 1 168 ? 6.91 34.406 3.457 1 97.62 168 GLU B N 1
ATOM 4389 C CA . GLU B 1 168 ? 5.816 35.094 2.795 1 97.62 168 GLU B CA 1
ATOM 4390 C C . GLU B 1 168 ? 5.055 34.156 1.852 1 97.62 168 GLU B C 1
ATOM 4392 O O . GLU B 1 168 ? 3.842 34.312 1.687 1 97.62 168 GLU B O 1
ATOM 4397 N N . SER B 1 169 ? 5.777 33.156 1.257 1 96.06 169 SER B N 1
ATOM 4398 C CA . SER B 1 169 ? 5.172 32.25 0.288 1 96.06 169 SER B CA 1
ATOM 4399 C C . SER B 1 169 ? 4.207 31.281 0.966 1 96.06 169 SER B C 1
ATOM 4401 O O . SER B 1 169 ? 3.408 30.625 0.298 1 96.06 169 SER B O 1
ATOM 4403 N N . GLN B 1 170 ? 4.273 31.172 2.27 1 97.5 170 GLN B N 1
ATOM 4404 C CA . GLN B 1 170 ? 3.412 30.266 3.018 1 97.5 170 GLN B CA 1
ATOM 4405 C C . GLN B 1 170 ? 2.084 30.938 3.371 1 97.5 170 GLN B C 1
ATOM 4407 O O . GLN B 1 170 ? 1.126 30.25 3.746 1 97.5 170 GLN B O 1
ATOM 4412 N N . LEU B 1 171 ? 2.021 32.25 3.314 1 98.19 171 LEU B N 1
ATOM 4413 C CA . LEU B 1 171 ? 0.895 33 3.867 1 98.19 171 LEU B CA 1
ATOM 4414 C C . LEU B 1 171 ? -0.331 32.875 2.967 1 98.19 171 LEU B C 1
ATOM 4416 O O . LEU B 1 171 ? -0.219 32.969 1.743 1 98.19 171 LEU B O 1
ATOM 4420 N N . VAL B 1 172 ? -1.405 32.562 3.572 1 98.25 172 VAL B N 1
ATOM 4421 C CA . VAL B 1 172 ? -2.713 32.594 2.924 1 98.25 172 VAL B CA 1
ATOM 4422 C C . VAL B 1 172 ? -3.648 33.531 3.689 1 98.25 172 VAL B C 1
ATOM 4424 O O . VAL B 1 172 ? -3.977 33.281 4.852 1 98.25 172 VAL B O 1
ATOM 4427 N N . ARG B 1 173 ? -4.055 34.562 3.047 1 98.12 173 ARG B N 1
ATOM 4428 C CA . ARG B 1 173 ? -4.922 35.562 3.691 1 98.12 173 ARG B CA 1
ATOM 4429 C C . ARG B 1 173 ? -6.305 34.969 3.959 1 98.12 173 ARG B C 1
ATOM 4431 O O . ARG B 1 173 ? -6.879 34.312 3.096 1 98.12 173 ARG B O 1
ATOM 4438 N N . VAL B 1 174 ? -6.809 35.188 5.133 1 98.56 174 VAL B N 1
ATOM 4439 C CA . VAL B 1 174 ? -8.164 34.75 5.469 1 98.56 174 VAL B CA 1
ATOM 4440 C C . VAL B 1 174 ? -9.18 35.719 4.887 1 98.56 174 VAL B C 1
ATOM 4442 O O . VAL B 1 174 ? -9.141 36.906 5.195 1 98.56 174 VAL B O 1
ATOM 4445 N N . PRO B 1 175 ? -10.047 35.219 4.051 1 97.94 175 PRO B N 1
ATOM 4446 C CA . PRO B 1 175 ? -11.062 36.125 3.504 1 97.94 175 PRO B CA 1
ATOM 4447 C C . PRO B 1 175 ? -11.906 36.812 4.59 1 97.94 175 PRO B C 1
ATOM 4449 O O . PRO B 1 175 ? -12.156 36.188 5.637 1 97.94 175 PRO B O 1
ATOM 4452 N N . GLU B 1 176 ? -12.391 37.969 4.176 1 95.44 176 GLU B N 1
ATOM 4453 C CA . GLU B 1 176 ? -13.281 38.688 5.082 1 95.44 176 GLU B CA 1
ATOM 4454 C C . GLU B 1 176 ? -14.547 37.875 5.367 1 95.44 176 GLU B C 1
ATOM 4456 O O . GLU B 1 176 ? -15.055 37.188 4.488 1 95.44 176 GLU B O 1
ATOM 4461 N N . GLY B 1 177 ? -14.992 37.844 6.512 1 95.44 177 GLY B N 1
ATOM 4462 C CA . GLY B 1 177 ? -16.25 37.188 6.855 1 95.44 177 GLY B CA 1
ATOM 4463 C C . GLY B 1 177 ? -16.062 35.812 7.426 1 95.44 177 GLY B C 1
ATOM 4464 O O . GLY B 1 177 ? -16.984 35.25 8.031 1 95.44 177 GLY B O 1
ATOM 4465 N N . ILE B 1 178 ? -14.945 35.25 7.188 1 97.62 178 ILE B N 1
ATOM 4466 C CA . ILE B 1 178 ? -14.695 33.906 7.742 1 97.62 178 ILE B CA 1
ATOM 4467 C C . ILE B 1 178 ? -14.125 34.031 9.148 1 97.62 178 ILE B C 1
ATOM 4469 O O . ILE B 1 178 ? -13.031 34.594 9.336 1 97.62 178 ILE B O 1
ATOM 4473 N N . ARG B 1 179 ? -14.859 33.5 10.102 1 97.62 179 ARG B N 1
ATOM 4474 C CA . ARG B 1 179 ? -14.438 33.562 11.492 1 97.62 179 ARG B CA 1
ATOM 4475 C C . ARG B 1 179 ? -13.281 32.625 11.766 1 97.62 179 ARG B C 1
ATOM 4477 O O . ARG B 1 179 ? -13.078 31.656 11.023 1 97.62 179 ARG B O 1
ATOM 4484 N N . ASP B 1 180 ? -12.5 32.938 12.789 1 98.19 180 ASP B N 1
ATOM 4485 C CA . ASP B 1 180 ? -11.336 32.125 13.141 1 98.19 180 ASP B CA 1
ATOM 4486 C C . ASP B 1 180 ? -11.719 30.672 13.383 1 98.19 180 ASP B C 1
ATOM 4488 O O . ASP B 1 180 ? -10.969 29.766 13.031 1 98.19 180 ASP B O 1
ATOM 4492 N N . GLU B 1 181 ? -12.93 30.453 13.906 1 98 181 GLU B N 1
ATOM 4493 C CA . GLU B 1 181 ? -13.406 29.109 14.242 1 98 181 GLU B CA 1
ATOM 4494 C C . GLU B 1 181 ? -13.617 28.266 12.984 1 98 181 GLU B C 1
ATOM 4496 O O . GLU B 1 181 ? -13.625 27.047 13.047 1 98 181 GLU B O 1
ATOM 4501 N N . ASN B 1 182 ? -13.805 28.922 11.867 1 98.12 182 ASN B N 1
ATOM 4502 C CA . ASN B 1 182 ? -13.867 28.234 10.578 1 98.12 182 ASN B CA 1
ATOM 4503 C C . ASN B 1 182 ? -12.508 28.219 9.891 1 98.12 182 ASN B C 1
ATOM 4505 O O . ASN B 1 182 ? -12.117 27.188 9.312 1 98.12 182 ASN B O 1
ATOM 4509 N N . ALA B 1 183 ? -11.773 29.359 10 1 98.5 183 ALA B N 1
ATOM 4510 C CA . ALA B 1 183 ? -10.5 29.5 9.305 1 98.5 183 ALA B CA 1
ATOM 4511 C C . ALA B 1 183 ? -9.492 28.469 9.781 1 98.5 183 ALA B C 1
ATOM 4513 O O . ALA B 1 183 ? -8.633 28.031 9.008 1 98.5 183 ALA B O 1
ATOM 4514 N N . VAL B 1 184 ? -9.656 28.016 11.047 1 98.5 184 VAL B N 1
ATOM 4515 C CA . VAL B 1 184 ? -8.703 27.078 11.633 1 98.5 184 VAL B CA 1
ATOM 4516 C C . VAL B 1 184 ? -8.797 25.734 10.922 1 98.5 184 VAL B C 1
ATOM 4518 O O . VAL B 1 184 ? -7.863 24.922 10.984 1 98.5 184 VAL B O 1
ATOM 4521 N N . PHE B 1 185 ? -9.859 25.5 10.133 1 98.56 185 PHE B N 1
ATOM 4522 C CA . PHE B 1 185 ? -10.062 24.234 9.43 1 98.56 185 PHE B CA 1
ATOM 4523 C C . PHE B 1 185 ? -9.523 24.328 8.008 1 98.56 185 PHE B C 1
ATOM 4525 O O . PHE B 1 185 ? -9.594 23.344 7.254 1 98.56 185 PHE B O 1
ATOM 4532 N N . ALA B 1 186 ? -8.938 25.484 7.629 1 98.56 186 ALA B N 1
ATOM 4533 C CA . ALA B 1 186 ? -8.438 25.641 6.266 1 98.56 186 ALA B CA 1
ATOM 4534 C C . ALA B 1 186 ? -7.375 24.578 5.953 1 98.56 186 ALA B C 1
ATOM 4536 O O . ALA B 1 186 ? -7.453 23.891 4.934 1 98.56 186 ALA B O 1
ATOM 4537 N N . GLU B 1 187 ? -6.43 24.453 6.816 1 98.06 187 GLU B N 1
ATOM 4538 C CA . GLU B 1 187 ? -5.348 23.5 6.578 1 98.06 187 GLU B CA 1
ATOM 4539 C C . GLU B 1 187 ? -5.871 22.062 6.551 1 98.06 187 GLU B C 1
ATOM 4541 O O . GLU B 1 187 ? -5.598 21.312 5.605 1 98.06 187 GLU B O 1
ATOM 4546 N N . PRO B 1 188 ? -6.684 21.609 7.508 1 97.69 188 PRO B N 1
ATOM 4547 C CA . PRO B 1 188 ? -7.254 20.266 7.422 1 97.69 188 PRO B CA 1
ATOM 4548 C C . PRO B 1 188 ? -8.055 20.031 6.145 1 97.69 188 PRO B C 1
ATOM 4550 O O . PRO B 1 188 ? -8.039 18.938 5.582 1 97.69 188 PRO B O 1
ATOM 4553 N N . LEU B 1 189 ? -8.758 21.031 5.773 1 98.31 189 LEU B N 1
ATOM 4554 C CA . LEU B 1 189 ? -9.562 20.922 4.562 1 98.31 189 LEU B CA 1
ATOM 4555 C C . LEU B 1 189 ? -8.68 20.688 3.342 1 98.31 189 LEU B C 1
ATOM 4557 O O . LEU B 1 189 ? -9.055 19.953 2.428 1 98.31 189 LEU B O 1
ATOM 4561 N N . THR B 1 190 ? -7.492 21.375 3.314 1 98.38 190 THR B N 1
ATOM 4562 C CA . THR B 1 190 ? -6.586 21.156 2.191 1 98.38 190 THR B CA 1
ATOM 4563 C C . THR B 1 190 ? -6.148 19.688 2.133 1 98.38 190 THR B C 1
ATOM 4565 O O . THR B 1 190 ? -5.953 19.141 1.048 1 98.38 190 THR B O 1
ATOM 4568 N N . ILE B 1 191 ? -6 19.031 3.264 1 97.56 191 ILE B N 1
ATOM 4569 C CA . ILE B 1 191 ? -5.637 17.625 3.32 1 97.56 191 ILE B CA 1
ATOM 4570 C C . ILE B 1 191 ? -6.762 16.781 2.725 1 97.56 191 ILE B C 1
ATOM 4572 O O . ILE B 1 191 ? -6.508 15.859 1.94 1 97.56 191 ILE B O 1
ATOM 4576 N N . GLY B 1 192 ? -8 17.094 3.137 1 98.19 192 GLY B N 1
ATOM 4577 C CA . GLY B 1 192 ? -9.141 16.422 2.551 1 98.19 192 GLY B CA 1
ATOM 4578 C C . GLY B 1 192 ? -9.227 16.578 1.045 1 98.19 192 GLY B C 1
ATOM 4579 O O . GLY B 1 192 ? -9.5 15.617 0.325 1 98.19 192 GLY B O 1
ATOM 4580 N N . ILE B 1 193 ? -8.969 17.797 0.587 1 98.56 193 ILE B N 1
ATOM 4581 C CA . ILE B 1 193 ? -9.031 18.109 -0.835 1 98.56 193 ILE B CA 1
ATOM 4582 C C . ILE B 1 193 ? -7.953 17.328 -1.583 1 98.56 193 ILE B C 1
ATOM 4584 O O . ILE B 1 193 ? -8.234 16.688 -2.604 1 98.56 193 ILE B O 1
ATOM 4588 N N . HIS B 1 194 ? -6.746 17.359 -1.03 1 98.06 194 HIS B N 1
ATOM 4589 C CA . HIS B 1 194 ? -5.637 16.641 -1.646 1 98.06 194 HIS B CA 1
ATOM 4590 C C . HIS B 1 194 ? -5.914 15.133 -1.701 1 98.06 194 HIS B C 1
ATOM 4592 O O . HIS B 1 194 ? -5.645 14.484 -2.715 1 98.06 194 HIS B O 1
ATOM 4598 N N . SER B 1 195 ? -6.453 14.602 -0.667 1 97.81 195 SER B N 1
ATOM 4599 C CA . SER B 1 195 ? -6.797 13.188 -0.613 1 97.81 195 SER B CA 1
ATOM 4600 C C . SER B 1 195 ? -7.863 12.836 -1.646 1 97.81 195 SER B C 1
ATOM 4602 O O . SER B 1 195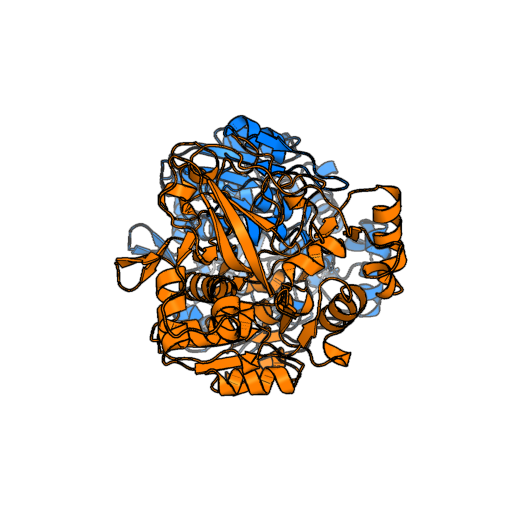 ? -7.734 11.852 -2.369 1 97.81 195 SER B O 1
ATOM 4604 N N . ALA B 1 196 ? -8.898 13.648 -1.704 1 98.44 196 ALA B N 1
ATOM 4605 C CA . ALA B 1 196 ? -9.977 13.43 -2.66 1 98.44 196 ALA B CA 1
ATOM 4606 C C . ALA B 1 196 ? -9.453 13.438 -4.094 1 98.44 196 ALA B C 1
ATOM 4608 O O . ALA B 1 196 ? -9.812 12.57 -4.895 1 98.44 196 ALA B O 1
ATOM 4609 N N . LEU B 1 197 ? -8.555 14.359 -4.348 1 97.94 197 LEU B N 1
ATOM 4610 C CA . LEU B 1 197 ? -8.094 14.555 -5.719 1 97.94 197 LEU B CA 1
ATOM 4611 C C . LEU B 1 197 ? -7.016 13.539 -6.086 1 97.94 197 LEU B C 1
ATOM 4613 O O . LEU B 1 197 ? -6.711 13.352 -7.262 1 97.94 197 LEU B O 1
ATOM 4617 N N . ARG B 1 198 ? -6.371 12.914 -5.055 1 96.88 198 ARG B N 1
ATOM 4618 C CA . ARG B 1 198 ? -5.41 11.844 -5.305 1 96.88 198 ARG B CA 1
ATOM 4619 C C . ARG B 1 198 ? -6.051 10.711 -6.098 1 96.88 198 ARG B C 1
ATOM 4621 O O . ARG B 1 198 ? -5.387 10.062 -6.906 1 96.88 198 ARG B O 1
ATOM 4628 N N . SER B 1 199 ? -7.332 10.477 -5.828 1 97.12 199 SER B N 1
ATOM 4629 C CA . SER B 1 199 ? -8.141 9.516 -6.578 1 97.12 199 SER B CA 1
ATOM 4630 C C . SER B 1 199 ? -9.609 9.938 -6.609 1 97.12 199 SER B C 1
ATOM 4632 O O . SER B 1 199 ? -10.438 9.375 -5.887 1 97.12 199 SER B O 1
ATOM 4634 N N . PHE B 1 200 ? -9.906 10.867 -7.438 1 98.19 200 PHE B N 1
ATOM 4635 C CA . PHE B 1 200 ? -11.266 11.375 -7.527 1 98.19 200 PHE B CA 1
ATOM 4636 C C . PHE B 1 200 ? -12.18 10.367 -8.219 1 98.19 200 PHE B C 1
ATOM 4638 O O . PHE B 1 200 ? -11.891 9.93 -9.336 1 98.19 200 PHE B O 1
ATOM 4645 N N . PRO B 1 201 ? -13.281 9.969 -7.609 1 97.94 201 PRO B N 1
ATOM 4646 C CA . PRO B 1 201 ? -14.141 8.914 -8.148 1 97.94 201 PRO B CA 1
ATOM 4647 C C . PRO B 1 201 ? -15.062 9.406 -9.266 1 97.94 201 PRO B C 1
ATOM 4649 O O . PRO B 1 201 ? -15.383 10.594 -9.32 1 97.94 201 PRO B O 1
ATOM 4652 N N . ASP B 1 202 ? -15.461 8.484 -10.109 1 96.94 202 ASP B N 1
ATOM 4653 C CA . ASP B 1 202 ? -16.531 8.75 -11.062 1 96.94 202 ASP B CA 1
ATOM 4654 C C . ASP B 1 202 ? -17.906 8.656 -10.383 1 96.94 202 ASP B C 1
ATOM 4656 O O . ASP B 1 202 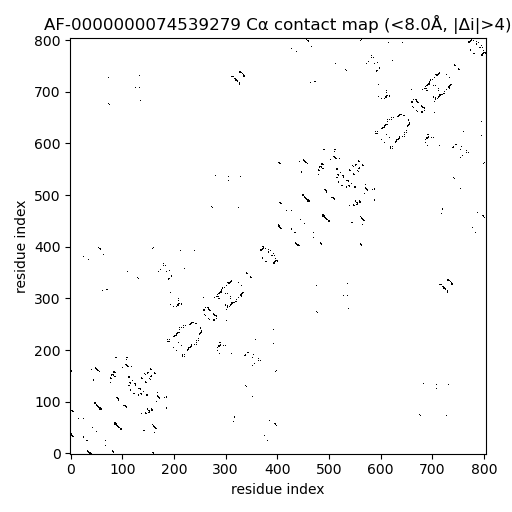? -18.047 7.961 -9.375 1 96.94 202 ASP B O 1
ATOM 4660 N N . ASP B 1 203 ? -18.906 9.289 -10.906 1 95.69 203 ASP B N 1
ATOM 4661 C CA . ASP B 1 203 ? -20.219 9.375 -10.281 1 95.69 203 ASP B CA 1
ATOM 4662 C C . ASP B 1 203 ? -20.859 7.996 -10.125 1 95.69 203 ASP B C 1
ATOM 4664 O O . ASP B 1 203 ? -21.703 7.789 -9.258 1 95.69 203 ASP B O 1
ATOM 4668 N N . GLY B 1 204 ? -20.484 7.062 -10.93 1 95.88 204 GLY B N 1
ATOM 4669 C CA . GLY B 1 204 ? -21.031 5.723 -10.828 1 95.88 204 GLY B CA 1
ATOM 4670 C C . GLY B 1 204 ? -20.344 4.863 -9.789 1 95.88 204 GLY B C 1
ATOM 4671 O O . GLY B 1 204 ? -20.797 3.754 -9.492 1 95.88 204 GLY B O 1
ATOM 4672 N N . GLU B 1 205 ? -19.312 5.398 -9.102 1 97.38 205 GLU B N 1
ATOM 4673 C CA . GLU B 1 205 ? -18.516 4.641 -8.148 1 97.38 205 GLU B CA 1
ATOM 4674 C C . GLU B 1 205 ? -19.031 4.832 -6.723 1 97.38 205 GLU B C 1
ATOM 4676 O O . GLU B 1 205 ? -19.672 5.84 -6.422 1 97.38 205 GLU B O 1
ATOM 4681 N N . VAL B 1 206 ? -18.812 3.842 -5.883 1 98.19 206 VAL B N 1
ATOM 4682 C CA . VAL B 1 206 ? -19.125 3.889 -4.461 1 98.19 206 VAL B CA 1
ATOM 4683 C C . VAL B 1 206 ? -17.859 4.168 -3.656 1 98.19 206 VAL B C 1
ATOM 4685 O O . VAL B 1 206 ? -16.828 3.516 -3.863 1 98.19 206 VAL B O 1
ATOM 4688 N N . VAL B 1 207 ? -18.016 5.156 -2.725 1 98.75 207 VAL B N 1
ATOM 4689 C CA . VAL B 1 207 ? -16.859 5.609 -1.96 1 98.75 207 VAL B CA 1
ATOM 4690 C C . VAL B 1 207 ? -17.062 5.316 -0.477 1 98.75 207 VAL B C 1
ATOM 4692 O O . VAL B 1 207 ? -18.172 5.492 0.044 1 98.75 207 VAL B O 1
ATOM 4695 N N . ALA B 1 208 ? -16.031 4.805 0.17 1 98.88 208 ALA B N 1
ATOM 4696 C CA . ALA B 1 208 ? -16.047 4.668 1.624 1 98.88 208 ALA B CA 1
ATOM 4697 C C . ALA B 1 208 ? -15.031 5.605 2.271 1 98.88 208 ALA B C 1
ATOM 4699 O O . ALA B 1 208 ? -13.922 5.766 1.767 1 98.88 208 ALA B O 1
ATOM 4700 N N . ILE B 1 209 ? -15.453 6.277 3.297 1 98.88 209 ILE B N 1
ATOM 4701 C CA . ILE B 1 209 ? -14.57 7.043 4.168 1 98.88 209 ILE B CA 1
ATOM 4702 C C . ILE B 1 209 ? -14.352 6.285 5.473 1 98.88 209 ILE B C 1
ATOM 4704 O O . ILE B 1 209 ? -15.258 6.172 6.297 1 98.88 209 ILE B O 1
ATOM 4708 N N . VAL B 1 210 ? -13.141 5.754 5.645 1 98.56 210 VAL B N 1
ATOM 4709 C CA . VAL B 1 210 ? -12.812 4.969 6.828 1 98.56 210 VAL B CA 1
ATOM 4710 C C . VAL B 1 210 ? -12.164 5.863 7.879 1 98.56 210 VAL B C 1
ATOM 4712 O O . VAL B 1 210 ? -10.977 6.184 7.777 1 98.56 210 VAL B O 1
ATOM 4715 N N . GLY B 1 211 ? -12.844 6.156 8.914 1 97.31 211 GLY B N 1
ATOM 4716 C CA . GLY B 1 211 ? -12.5 7.199 9.867 1 97.31 211 GLY B CA 1
ATOM 4717 C C . GLY B 1 211 ? -13.141 8.539 9.547 1 97.31 211 GLY B C 1
ATOM 4718 O O . GLY B 1 211 ? -12.727 9.219 8.609 1 97.31 211 GLY B O 1
ATOM 4719 N N . CYS B 1 212 ? -14.133 8.859 10.398 1 97.31 212 CYS B N 1
ATOM 4720 C CA . CYS B 1 212 ? -14.883 10.086 10.148 1 97.31 212 CYS B CA 1
ATOM 4721 C C . CYS B 1 212 ? -14.531 11.156 11.164 1 97.31 212 CYS B C 1
ATOM 4723 O O . CYS B 1 212 ? -15.422 11.82 11.703 1 97.31 212 CYS B O 1
ATOM 4725 N N . GLY B 1 213 ? -13.227 11.18 11.477 1 95.81 213 GLY B N 1
ATOM 4726 C CA . GLY B 1 213 ? -12.711 12.352 12.172 1 95.81 213 GLY B CA 1
ATOM 4727 C C . GLY B 1 213 ? -12.633 13.586 11.297 1 95.81 213 GLY B C 1
ATOM 4728 O O . GLY B 1 213 ? -13.305 13.664 10.266 1 95.81 213 GLY B O 1
ATOM 4729 N N . VAL B 1 214 ? -11.836 14.531 11.703 1 97 214 VAL B N 1
ATOM 4730 C CA . VAL B 1 214 ? -11.773 15.812 11.008 1 97 214 VAL B CA 1
ATOM 4731 C C . VAL B 1 214 ? -11.359 15.594 9.555 1 97 214 VAL B C 1
ATOM 4733 O O . VAL B 1 214 ? -11.984 16.125 8.641 1 97 214 VAL B O 1
ATOM 4736 N N . ILE B 1 215 ? -10.344 14.766 9.328 1 97.44 215 ILE B N 1
ATOM 4737 C CA . ILE B 1 215 ? -9.836 14.547 7.973 1 97.44 215 ILE B CA 1
ATOM 4738 C C . ILE B 1 215 ? -10.891 13.82 7.141 1 97.44 215 ILE B C 1
ATOM 4740 O O . ILE B 1 215 ? -11.078 14.125 5.961 1 97.44 215 ILE B O 1
ATOM 4744 N N . GLY B 1 216 ? -11.523 12.812 7.727 1 98.38 216 GLY B N 1
ATOM 4745 C CA . GLY B 1 216 ? -12.602 12.125 7.02 1 98.38 216 GLY B CA 1
ATOM 4746 C C . GLY B 1 216 ? -13.727 13.055 6.609 1 98.38 216 GLY B C 1
ATOM 4747 O O . GLY B 1 216 ? -14.172 13.023 5.461 1 98.38 216 GLY B O 1
ATOM 4748 N N . ILE B 1 217 ? -14.172 13.891 7.539 1 98.56 217 ILE B N 1
ATOM 4749 C CA . ILE B 1 217 ? -15.234 14.844 7.27 1 98.56 217 ILE B CA 1
ATOM 4750 C C . ILE B 1 217 ? -14.797 15.828 6.184 1 98.56 217 ILE B C 1
ATOM 4752 O O . ILE B 1 217 ? -15.547 16.109 5.254 1 98.56 217 ILE B O 1
ATOM 4756 N N . CYS B 1 218 ? -13.57 16.281 6.285 1 98.62 218 CYS B N 1
ATOM 4757 C CA . CYS B 1 218 ? -13.031 17.203 5.281 1 98.62 218 CYS B CA 1
ATOM 4758 C C . CYS B 1 218 ? -12.984 16.531 3.91 1 98.62 218 CYS B C 1
ATOM 4760 O O . CYS B 1 218 ? -13.227 17.188 2.895 1 98.62 218 CYS B O 1
ATOM 4762 N N . THR B 1 219 ? -12.68 15.242 3.84 1 98.75 219 THR B N 1
ATOM 4763 C CA . THR B 1 219 ? -12.633 14.508 2.582 1 98.75 219 THR B CA 1
ATOM 4764 C C . THR B 1 219 ? -14.031 14.391 1.976 1 98.75 219 THR B C 1
ATOM 4766 O O . THR B 1 219 ? -14.203 14.578 0.77 1 98.75 219 THR B O 1
ATOM 4769 N N . ILE B 1 220 ? -15.039 14.141 2.828 1 98.88 220 ILE B N 1
ATOM 4770 C CA . ILE B 1 220 ? -16.422 14.078 2.375 1 98.88 220 ILE B CA 1
ATOM 4771 C C . ILE B 1 220 ? -16.828 15.414 1.763 1 98.88 220 ILE B C 1
ATOM 4773 O O . ILE B 1 220 ? -17.344 15.461 0.644 1 98.88 220 ILE B O 1
ATOM 4777 N N . ILE B 1 221 ? -16.531 16.5 2.482 1 98.81 221 ILE B N 1
ATOM 4778 C CA . ILE B 1 221 ? -16.891 17.844 2.043 1 98.81 221 ILE B CA 1
ATOM 4779 C C . ILE B 1 221 ? -16.203 18.172 0.725 1 98.81 221 ILE B C 1
ATOM 4781 O O . ILE B 1 221 ? -16.812 18.719 -0.191 1 98.81 221 ILE B O 1
ATOM 4785 N N . ALA B 1 222 ? -14.922 17.797 0.644 1 98.69 222 ALA B N 1
ATOM 4786 C CA . ALA B 1 222 ? -14.148 18.047 -0.572 1 98.69 222 ALA B CA 1
ATOM 4787 C C . ALA B 1 222 ? -14.75 17.312 -1.762 1 98.69 222 ALA B C 1
ATOM 4789 O O . ALA B 1 222 ? -14.914 17.875 -2.84 1 98.69 222 ALA B O 1
ATOM 4790 N N . LEU B 1 223 ? -15.086 16 -1.598 1 98.69 223 LEU B N 1
ATOM 4791 C CA . LEU B 1 223 ? -15.68 15.203 -2.664 1 98.69 223 LEU B CA 1
ATOM 4792 C C . LEU B 1 223 ? -16.969 15.852 -3.178 1 98.69 223 LEU B C 1
ATOM 4794 O O . LEU B 1 223 ? -17.141 16.016 -4.387 1 98.69 223 LEU B O 1
ATOM 4798 N N . ARG B 1 224 ? -17.797 16.266 -2.254 1 98.62 224 ARG B N 1
ATOM 4799 C CA . ARG B 1 224 ? -19.078 16.875 -2.639 1 98.62 224 ARG B CA 1
ATOM 4800 C C . ARG B 1 224 ? -18.844 18.219 -3.324 1 98.62 224 ARG B C 1
ATOM 4802 O O . ARG B 1 224 ? -19.438 18.5 -4.375 1 98.62 224 ARG B O 1
ATOM 4809 N N . HIS B 1 225 ? -17.984 19.016 -2.795 1 98.25 225 HIS B N 1
ATOM 4810 C CA . HIS B 1 225 ? -17.719 20.344 -3.354 1 98.25 225 HIS B CA 1
ATOM 4811 C C . HIS B 1 225 ? -17.141 20.234 -4.758 1 98.25 225 HIS B C 1
ATOM 4813 O O . HIS B 1 225 ? -17.453 21.062 -5.625 1 98.25 225 HIS B O 1
ATOM 4819 N N . LEU B 1 226 ? -16.297 19.25 -4.965 1 97.88 226 LEU B N 1
ATOM 4820 C CA . LEU B 1 226 ? -15.594 19.094 -6.234 1 97.88 226 LEU B CA 1
ATOM 4821 C C . LEU B 1 226 ? -16.469 18.406 -7.266 1 97.88 226 LEU B C 1
ATOM 4823 O O . LEU B 1 226 ? -16.047 18.188 -8.406 1 97.88 226 LEU B O 1
ATOM 4827 N N . GLY B 1 227 ? -17.656 17.953 -6.836 1 97.44 227 GLY B N 1
ATOM 4828 C CA . GLY B 1 227 ? -18.656 17.594 -7.832 1 97.44 227 GLY B CA 1
ATOM 4829 C C . GLY B 1 227 ? -19 16.109 -7.809 1 97.44 227 GLY B C 1
ATOM 4830 O O . GLY B 1 227 ? -19.75 15.633 -8.672 1 97.44 227 GLY B O 1
ATOM 4831 N N . PHE B 1 228 ? -18.531 15.383 -6.844 1 98.19 228 PHE B N 1
ATOM 4832 C CA . PHE B 1 228 ? -18.891 13.977 -6.785 1 98.19 228 PHE B CA 1
ATOM 4833 C C . PHE B 1 228 ? -20.328 13.797 -6.324 1 98.19 228 PHE B C 1
ATOM 4835 O O . PHE B 1 228 ? -20.719 14.32 -5.277 1 98.19 228 PHE B O 1
ATOM 4842 N N . ARG B 1 229 ? -21.062 13 -7.105 1 97.5 229 ARG B N 1
ATOM 4843 C CA . ARG B 1 229 ? -22.484 12.852 -6.793 1 97.5 229 ARG B CA 1
ATOM 4844 C C . ARG B 1 229 ? -22.828 11.398 -6.465 1 97.5 229 ARG B C 1
ATOM 4846 O O . ARG B 1 229 ? -23.984 11.078 -6.176 1 97.5 229 ARG B O 1
ATOM 4853 N N . GLY B 1 230 ? -21.828 10.578 -6.512 1 97.88 230 GLY B N 1
ATOM 4854 C CA . GLY B 1 230 ? -22.047 9.172 -6.195 1 97.88 230 GLY B CA 1
ATOM 4855 C C . GLY B 1 230 ? -22.234 8.914 -4.715 1 97.88 230 GLY B C 1
ATOM 4856 O O . GLY B 1 230 ? -22.328 9.852 -3.922 1 97.88 230 GLY B O 1
ATOM 4857 N N . GLU B 1 231 ? -22.297 7.668 -4.344 1 98.25 231 GLU B N 1
ATOM 4858 C CA . GLU B 1 231 ? -22.578 7.25 -2.975 1 98.25 231 GLU B CA 1
ATOM 4859 C C . GLU B 1 231 ? -21.312 7.32 -2.109 1 98.25 231 GLU B C 1
ATOM 4861 O O . GLU B 1 231 ? -20.25 6.84 -2.51 1 98.25 231 GLU B O 1
ATOM 4866 N N . ILE B 1 232 ? -21.484 7.984 -0.968 1 98.81 232 ILE B N 1
ATOM 4867 C CA . ILE B 1 232 ? -20.422 8.023 0.039 1 98.81 232 ILE B CA 1
ATOM 4868 C C . ILE B 1 232 ? -20.906 7.332 1.313 1 98.81 232 ILE B C 1
ATOM 4870 O O . ILE B 1 232 ? -21.953 7.68 1.86 1 98.81 232 ILE B O 1
ATOM 4874 N N . ILE B 1 233 ? -20.156 6.355 1.791 1 98.81 233 ILE B N 1
ATOM 4875 C CA . ILE B 1 233 ? -20.438 5.656 3.039 1 98.81 233 ILE B CA 1
ATOM 4876 C C . ILE B 1 233 ? -19.375 6.004 4.078 1 98.81 233 ILE B C 1
ATOM 4878 O O . ILE B 1 233 ? -18.188 5.734 3.873 1 98.81 233 ILE B O 1
ATOM 4882 N N . GLY B 1 234 ? -19.781 6.668 5.188 1 98.69 234 GLY B N 1
ATOM 4883 C CA . GLY B 1 234 ? -18.875 6.91 6.301 1 98.69 234 GLY B CA 1
ATOM 4884 C C . GLY B 1 234 ? -18.797 5.742 7.262 1 98.69 234 GLY B C 1
ATOM 4885 O O . GLY B 1 234 ? -19.812 5.168 7.645 1 98.69 234 GLY B O 1
ATOM 4886 N N . ILE B 1 235 ? -17.578 5.359 7.582 1 98.5 235 ILE B N 1
ATOM 4887 C CA . ILE B 1 235 ? -17.344 4.258 8.508 1 98.5 235 ILE B CA 1
ATOM 4888 C C . ILE B 1 235 ? -16.625 4.77 9.75 1 98.5 235 ILE B C 1
ATOM 4890 O O . ILE B 1 235 ? -15.5 5.281 9.656 1 98.5 235 ILE B O 1
ATOM 4894 N N . ASP B 1 236 ? -17.234 4.68 10.898 1 97.5 236 ASP B N 1
ATOM 4895 C CA . ASP B 1 236 ? -16.656 5.074 12.172 1 97.5 236 ASP B CA 1
ATOM 4896 C C . ASP B 1 236 ? -17.328 4.352 13.336 1 97.5 236 ASP B C 1
ATOM 4898 O O . ASP B 1 236 ? -18.547 4.168 13.344 1 97.5 236 ASP B O 1
ATOM 4902 N N . ILE B 1 237 ? -16.531 3.955 14.297 1 94.5 237 ILE B N 1
ATOM 4903 C CA . ILE B 1 237 ? -17.078 3.219 15.438 1 94.5 237 ILE B CA 1
ATOM 4904 C C . ILE B 1 237 ? -17.891 4.164 16.328 1 94.5 237 ILE B C 1
ATOM 4906 O O . ILE B 1 237 ? -18.75 3.721 17.094 1 94.5 237 ILE B O 1
ATOM 4910 N N . SER B 1 238 ? -17.562 5.457 16.281 1 94.69 238 SER B N 1
ATOM 4911 C CA . SER B 1 238 ? -18.266 6.461 17.078 1 94.69 238 SER B CA 1
ATOM 4912 C C . SER B 1 238 ? -19.562 6.879 16.391 1 94.69 238 SER B C 1
ATOM 4914 O O . SER B 1 238 ? -19.547 7.387 15.266 1 94.69 238 SER B O 1
ATOM 4916 N N . GLU B 1 239 ? -20.656 6.777 17.109 1 92.5 239 GLU B N 1
ATOM 4917 C CA . GLU B 1 239 ? -21.938 7.223 16.594 1 92.5 239 GLU B CA 1
ATOM 4918 C C . GLU B 1 239 ? -21.938 8.727 16.312 1 92.5 239 GLU B C 1
ATOM 4920 O O . GLU B 1 239 ? -22.531 9.18 15.328 1 92.5 239 GLU B O 1
ATOM 4925 N N . ARG B 1 240 ? -21.312 9.375 17.125 1 92.81 240 ARG B N 1
ATOM 4926 C CA . ARG B 1 240 ? -21.219 10.828 16.969 1 92.81 240 ARG B CA 1
ATOM 4927 C C . ARG B 1 240 ? -20.5 11.188 15.664 1 92.81 240 ARG B C 1
ATOM 4929 O O . ARG B 1 240 ? -20.984 12.031 14.906 1 92.81 240 ARG B O 1
ATOM 4936 N N . GLN B 1 241 ? -19.422 10.547 15.445 1 93.88 241 GLN B N 1
ATOM 4937 C CA . GLN B 1 241 ? -18.672 10.805 14.227 1 93.88 241 GLN B CA 1
ATOM 4938 C C . GLN B 1 241 ? -19.453 10.367 12.992 1 93.88 241 GLN B C 1
ATOM 4940 O O . GLN B 1 241 ? -19.375 11.008 11.945 1 93.88 241 GLN B O 1
ATOM 4945 N N . ALA B 1 242 ? -20.156 9.266 13.156 1 93.31 242 ALA B N 1
ATOM 4946 C CA . ALA B 1 242 ? -20.984 8.789 12.062 1 93.31 242 ALA B CA 1
ATOM 4947 C C . ALA B 1 242 ? -22.062 9.812 11.703 1 93.31 242 ALA B C 1
ATOM 4949 O O . ALA B 1 242 ? -22.344 10.055 10.531 1 93.31 242 ALA B O 1
ATOM 4950 N N . GLU B 1 243 ? -22.625 10.383 12.688 1 94.38 243 GLU B N 1
ATOM 4951 C CA . GLU B 1 243 ? -23.656 11.406 12.477 1 94.38 243 GLU B CA 1
ATOM 4952 C C . GLU B 1 243 ? -23.062 12.641 11.805 1 94.38 243 GLU B C 1
ATOM 4954 O O . GLU B 1 243 ? -23.703 13.258 10.953 1 94.38 243 GLU B O 1
ATOM 4959 N N . LEU B 1 244 ? -21.906 12.984 12.195 1 96.38 244 LEU B N 1
ATOM 4960 C CA . LEU B 1 244 ? -21.219 14.102 11.562 1 96.38 244 LEU B CA 1
ATOM 4961 C C . LEU B 1 244 ? -20.969 13.812 10.086 1 96.38 244 LEU B C 1
ATOM 4963 O O . LEU B 1 244 ? -21.141 14.695 9.234 1 96.38 244 LEU B O 1
ATOM 4967 N N . ALA B 1 245 ? -20.578 12.562 9.766 1 97.81 245 ALA B N 1
ATOM 4968 C CA . ALA B 1 245 ? -20.359 12.164 8.375 1 97.81 245 ALA B CA 1
ATOM 4969 C C . ALA B 1 245 ? -21.625 12.375 7.551 1 97.81 245 ALA B C 1
ATOM 4971 O O . ALA B 1 245 ? -21.578 12.922 6.445 1 97.81 245 ALA B O 1
ATOM 4972 N N . ARG B 1 246 ? -22.766 12.016 8.07 1 97.56 246 ARG B N 1
ATOM 4973 C CA . ARG B 1 246 ? -24.047 12.203 7.395 1 97.56 246 ARG B CA 1
ATOM 4974 C C . ARG B 1 246 ? -24.344 13.688 7.211 1 97.56 246 ARG B C 1
ATOM 4976 O O . ARG B 1 246 ? -24.75 14.117 6.125 1 97.56 246 ARG B O 1
ATOM 4983 N N . LYS B 1 247 ? -24.094 14.391 8.234 1 97.56 247 LYS B N 1
ATOM 4984 C CA . LYS B 1 247 ? -24.375 15.82 8.219 1 97.56 247 LYS B CA 1
ATOM 4985 C C . LYS B 1 247 ? -23.594 16.516 7.109 1 97.56 247 LYS B C 1
ATOM 4987 O O . LYS B 1 247 ? -24.094 17.469 6.504 1 97.56 247 LYS B O 1
ATOM 4992 N N . PHE B 1 248 ? -22.422 16.016 6.836 1 98.12 248 PHE B N 1
ATOM 4993 C CA . PHE B 1 248 ? -21.531 16.766 5.961 1 98.12 248 PHE B CA 1
ATOM 4994 C C . PHE B 1 248 ? -21.484 16.141 4.57 1 98.12 248 PHE B C 1
ATOM 4996 O O . PHE B 1 248 ? -20.734 16.594 3.707 1 98.12 248 PHE B O 1
ATOM 5003 N N . GLY B 1 249 ? -22.25 15.062 4.328 1 98.12 249 GLY B N 1
ATOM 5004 C CA . GLY B 1 249 ? -22.375 14.703 2.924 1 98.12 249 GLY B CA 1
ATOM 5005 C C . GLY B 1 249 ? -22.375 13.203 2.688 1 98.12 249 GLY B C 1
ATOM 5006 O O . GLY B 1 249 ? -22.562 12.75 1.557 1 98.12 249 GLY B O 1
ATOM 5007 N N . ALA B 1 250 ? -22.203 12.383 3.697 1 98.56 250 ALA B N 1
ATOM 5008 C CA . ALA B 1 250 ? -22.281 10.938 3.514 1 98.56 250 ALA B CA 1
ATOM 5009 C C . ALA B 1 250 ? -23.734 10.484 3.301 1 98.56 250 ALA B C 1
ATOM 5011 O O . ALA B 1 250 ? -24.656 11.023 3.912 1 98.56 250 ALA B O 1
ATOM 5012 N N . ASP B 1 251 ? -23.906 9.508 2.43 1 98.31 251 ASP B N 1
ATOM 5013 C CA . ASP B 1 251 ? -25.219 8.961 2.156 1 98.31 251 ASP B CA 1
ATOM 5014 C C . ASP B 1 251 ? -25.594 7.879 3.17 1 98.31 251 ASP B C 1
ATOM 5016 O O . ASP B 1 251 ? -26.766 7.664 3.455 1 98.31 251 ASP B O 1
ATOM 5020 N N . GLY B 1 252 ? -24.641 7.18 3.629 1 97.31 252 GLY B N 1
ATOM 5021 C CA . GLY B 1 252 ? -24.797 6.133 4.625 1 97.31 252 GLY B CA 1
ATOM 5022 C C . GLY B 1 252 ? -23.625 6.043 5.59 1 97.31 252 GLY B C 1
ATOM 5023 O O . GLY B 1 252 ? -22.578 6.648 5.355 1 97.31 252 GLY B O 1
ATOM 5024 N N . VAL B 1 253 ? -23.906 5.375 6.746 1 98 253 VAL B N 1
ATOM 5025 C CA . VAL B 1 253 ? -22.859 5.219 7.746 1 98 253 VAL B CA 1
ATOM 5026 C C . VAL B 1 253 ? -22.844 3.785 8.266 1 98 253 VAL B C 1
ATOM 5028 O O . VAL B 1 253 ? -23.875 3.107 8.266 1 98 253 VAL B O 1
ATOM 5031 N N . VAL B 1 254 ? -21.688 3.309 8.586 1 98.25 254 VAL B N 1
ATOM 5032 C CA . VAL B 1 254 ? -21.484 2.012 9.227 1 98.25 254 VAL B CA 1
ATOM 5033 C C . VAL B 1 254 ? -20.719 2.191 10.531 1 98.25 254 VAL B C 1
ATOM 5035 O O . VAL B 1 254 ? -19.641 2.785 10.539 1 98.25 254 VAL B O 1
ATOM 5038 N N . THR B 1 255 ? -21.219 1.673 11.672 1 97.69 255 THR B N 1
ATOM 5039 C CA . THR B 1 255 ? -20.594 1.894 12.969 1 97.69 255 THR B CA 1
ATOM 5040 C C . THR B 1 255 ? -20.094 0.579 13.562 1 97.69 255 THR B C 1
ATOM 5042 O O . THR B 1 255 ? -19.359 0.576 14.547 1 97.69 255 THR B O 1
ATOM 5045 N N . GLU B 1 256 ? -20.531 -0.493 12.953 1 97.19 256 GLU B N 1
ATOM 5046 C CA . GLU B 1 256 ? -20.125 -1.803 13.445 1 97.19 256 GLU B CA 1
ATOM 5047 C C . GLU B 1 256 ? -19.891 -2.779 12.297 1 97.19 256 GLU B C 1
ATOM 5049 O O . GLU B 1 256 ? -20.547 -2.699 11.266 1 97.19 256 GLU B O 1
ATOM 5054 N N . ASN B 1 257 ? -18.922 -3.699 12.508 1 96.88 257 ASN B N 1
ATOM 5055 C CA . ASN B 1 257 ? -18.625 -4.773 11.562 1 96.88 257 ASN B CA 1
ATOM 5056 C C . ASN B 1 257 ? -18.531 -4.254 10.133 1 96.88 257 ASN B C 1
ATOM 5058 O O . ASN B 1 257 ? -19.234 -4.762 9.242 1 96.88 257 ASN B O 1
ATOM 5062 N N . PRO B 1 258 ? -17.672 -3.334 9.938 1 97.62 258 PRO B N 1
ATOM 5063 C CA . PRO B 1 258 ? -17.641 -2.65 8.641 1 97.62 258 PRO B CA 1
ATOM 5064 C C . PRO B 1 258 ? -17.438 -3.609 7.473 1 97.62 258 PRO B C 1
ATOM 5066 O O . PRO B 1 258 ? -18.031 -3.426 6.41 1 97.62 258 PRO B O 1
ATOM 5069 N N . VAL B 1 259 ? -16.672 -4.629 7.578 1 97.75 259 VAL B N 1
ATOM 5070 C CA . VAL B 1 259 ? -16.375 -5.543 6.477 1 97.75 259 VAL B CA 1
ATOM 5071 C C . VAL B 1 259 ? -17.641 -6.289 6.074 1 97.75 259 VAL B C 1
ATOM 5073 O O . VAL B 1 259 ? -18.016 -6.312 4.898 1 97.75 259 VAL B O 1
ATOM 5076 N N . GLU B 1 260 ? -18.359 -6.816 7.031 1 97.94 260 GLU B N 1
ATOM 5077 C CA . GLU B 1 260 ? -19.594 -7.547 6.754 1 97.94 260 GLU B CA 1
ATOM 5078 C C . GLU B 1 260 ? -20.672 -6.621 6.23 1 97.94 260 GLU B C 1
ATOM 5080 O O . GLU B 1 260 ? -21.406 -6.977 5.305 1 97.94 260 GLU B O 1
ATOM 5085 N N . ARG B 1 261 ? -20.766 -5.457 6.855 1 98.12 261 ARG B N 1
ATOM 5086 C CA . ARG B 1 261 ? -21.812 -4.52 6.461 1 98.12 261 ARG B CA 1
ATOM 5087 C C . ARG B 1 261 ? -21.609 -4.035 5.027 1 98.12 261 ARG B C 1
ATOM 5089 O O . ARG B 1 261 ? -22.562 -3.951 4.25 1 98.12 261 ARG B O 1
ATOM 5096 N N . ILE B 1 262 ? -20.375 -3.697 4.656 1 98.38 262 ILE B N 1
ATOM 5097 C CA . ILE B 1 262 ? -20.078 -3.246 3.297 1 98.38 262 ILE B CA 1
ATOM 5098 C C . ILE B 1 262 ? -20.344 -4.383 2.311 1 98.38 262 ILE B C 1
ATOM 5100 O O . ILE B 1 262 ? -20.859 -4.156 1.214 1 98.38 262 ILE B O 1
ATOM 5104 N N . ALA B 1 263 ? -19.906 -5.625 2.686 1 97.06 263 ALA B N 1
ATOM 5105 C CA . ALA B 1 263 ? -20.188 -6.781 1.838 1 97.06 263 ALA B CA 1
ATOM 5106 C C . ALA B 1 263 ? -21.672 -6.898 1.538 1 97.06 263 ALA B C 1
ATOM 5108 O O . ALA B 1 263 ? -22.078 -7.062 0.381 1 97.06 263 ALA B O 1
ATOM 5109 N N . GLU B 1 264 ? -22.469 -6.766 2.553 1 96.56 264 GLU B N 1
ATOM 5110 C CA . GLU B 1 264 ? -23.922 -6.863 2.41 1 96.56 264 GLU B CA 1
ATOM 5111 C C . GLU B 1 264 ? -24.453 -5.75 1.521 1 96.56 264 GLU B C 1
ATOM 5113 O O . GLU B 1 264 ? -25.281 -6 0.635 1 96.56 264 GLU B O 1
ATOM 5118 N N . MET B 1 265 ? -24.016 -4.602 1.759 1 96.75 265 MET B N 1
ATOM 5119 C CA . MET B 1 265 ? -24.5 -3.428 1.035 1 96.75 265 MET B CA 1
ATOM 5120 C C . MET B 1 265 ? -24.125 -3.508 -0.441 1 96.75 265 MET B C 1
ATOM 5122 O O . MET B 1 265 ? -24.781 -2.91 -1.288 1 96.75 265 MET B O 1
ATOM 5126 N N . THR B 1 266 ? -23.078 -4.254 -0.747 1 95.81 266 THR B N 1
ATOM 5127 C CA . THR B 1 266 ? -22.547 -4.227 -2.105 1 95.81 266 THR B CA 1
ATOM 5128 C C . THR B 1 266 ? -22.734 -5.582 -2.781 1 95.81 266 THR B C 1
ATOM 5130 O O . THR B 1 266 ? -22.203 -5.809 -3.875 1 95.81 266 THR B O 1
ATOM 5133 N N . GLY B 1 267 ? -23.375 -6.496 -2.145 1 94.31 267 GLY B N 1
ATOM 5134 C CA . GLY B 1 267 ? -23.719 -7.777 -2.752 1 94.31 267 GLY B CA 1
ATOM 5135 C C . GLY B 1 267 ? -22.578 -8.781 -2.68 1 94.31 267 GLY B C 1
ATOM 5136 O O . GLY B 1 267 ? -22.438 -9.625 -3.564 1 94.31 267 GLY B O 1
ATOM 5137 N N . GLY B 1 268 ? -21.766 -8.672 -1.691 1 95.19 268 GLY B N 1
ATOM 5138 C CA . GLY B 1 268 ? -20.656 -9.609 -1.506 1 95.19 268 GLY B CA 1
ATOM 5139 C C . GLY B 1 268 ? -21.047 -10.828 -0.694 1 95.19 268 GLY B C 1
ATOM 5140 O O . GLY B 1 268 ? -22.031 -10.797 0.05 1 95.19 268 GLY B O 1
ATOM 5141 N N . ARG B 1 269 ? -20.312 -11.906 -0.88 1 96.56 269 ARG B N 1
ATOM 5142 C CA . ARG B 1 269 ? -20.453 -13.117 -0.071 1 96.56 269 ARG B CA 1
ATOM 5143 C C . ARG B 1 269 ? -19.375 -13.164 1.017 1 96.56 269 ARG B C 1
ATOM 5145 O O . ARG B 1 269 ? -18.188 -13.227 0.72 1 96.56 269 ARG B O 1
ATOM 5152 N N . VAL B 1 270 ? -19.781 -13.219 2.293 1 96.44 270 VAL B N 1
ATOM 5153 C CA . VAL B 1 270 ? -18.891 -13.055 3.434 1 96.44 270 VAL B CA 1
ATOM 5154 C C . VAL B 1 270 ? -18.375 -14.422 3.883 1 96.44 270 VAL B C 1
ATOM 5156 O O . VAL B 1 270 ? -19.125 -15.391 3.928 1 96.44 270 VAL B O 1
ATOM 5159 N N . TYR B 1 271 ? -17.109 -14.477 4.129 1 95.19 271 TYR B N 1
ATOM 5160 C CA . TYR B 1 271 ? -16.453 -15.641 4.715 1 95.19 271 TYR B CA 1
ATOM 5161 C C . TYR B 1 271 ? -15.656 -15.258 5.961 1 95.19 271 TYR B C 1
ATOM 5163 O O . TYR B 1 271 ? -15.305 -14.086 6.141 1 95.19 271 TYR B O 1
ATOM 5171 N N . ARG B 1 272 ? -15.43 -16.234 6.781 1 91.19 272 ARG B N 1
ATOM 5172 C CA . ARG B 1 272 ? -14.648 -16.031 7.992 1 91.19 272 ARG B CA 1
ATOM 5173 C C . ARG B 1 272 ? -13.484 -17.016 8.07 1 91.19 272 ARG B C 1
ATOM 5175 O O . ARG B 1 272 ? -13.641 -18.125 8.562 1 91.19 272 ARG B O 1
ATOM 5182 N N . PRO B 1 273 ? -12.344 -16.547 7.555 1 87.38 273 PRO B N 1
ATOM 5183 C CA . PRO B 1 273 ? -11.164 -17.406 7.668 1 87.38 273 PRO B CA 1
ATOM 5184 C C . PRO B 1 273 ? -10.797 -17.719 9.117 1 87.38 273 PRO B C 1
ATOM 5186 O O . PRO B 1 273 ? -11.133 -16.938 10.023 1 87.38 273 PRO B O 1
ATOM 5189 N N . PRO B 1 274 ? -10.133 -18.859 9.312 1 80.81 274 PRO B N 1
ATOM 5190 C CA . PRO B 1 274 ? -9.68 -19.172 10.672 1 80.81 274 PRO B CA 1
ATOM 5191 C C . PRO B 1 274 ? -8.695 -18.141 11.211 1 80.81 274 PRO B C 1
ATOM 5193 O O . PRO B 1 274 ? -7.816 -17.672 10.477 1 80.81 274 PRO B O 1
ATOM 5196 N N . ARG B 1 275 ? -8.852 -17.641 12.383 1 78.69 275 ARG B N 1
ATOM 5197 C CA . ARG B 1 275 ? -7.961 -16.781 13.141 1 78.69 275 ARG B CA 1
ATOM 5198 C C . ARG B 1 275 ? -7.766 -15.445 12.43 1 78.69 275 ARG B C 1
ATOM 5200 O O . ARG B 1 275 ? -6.715 -14.805 12.562 1 78.69 275 ARG B O 1
ATOM 5207 N N . ASP B 1 276 ? -8.68 -15.125 11.547 1 85.75 276 ASP B N 1
ATOM 5208 C CA . ASP B 1 276 ? -8.516 -13.867 10.812 1 85.75 276 ASP B CA 1
ATOM 5209 C C . ASP B 1 276 ? -9.844 -13.109 10.734 1 85.75 276 ASP B C 1
ATOM 5211 O O . ASP B 1 276 ? -10.891 -13.641 11.094 1 85.75 276 ASP B O 1
ATOM 5215 N N . LYS B 1 277 ? -9.773 -11.859 10.391 1 90.56 277 LYS B N 1
ATOM 5216 C CA . LYS B 1 277 ? -10.953 -11.023 10.172 1 90.56 277 LYS B CA 1
ATOM 5217 C C . LYS B 1 277 ? -11.75 -11.5 8.961 1 90.56 277 LYS B C 1
ATOM 5219 O O . LYS B 1 277 ? -11.219 -12.195 8.094 1 90.56 277 LYS B O 1
ATOM 5224 N N . PRO B 1 278 ? -13.008 -11.156 8.938 1 94.75 278 PRO B N 1
ATOM 5225 C CA . PRO B 1 278 ? -13.836 -11.555 7.793 1 94.75 278 PRO B CA 1
ATOM 5226 C C . PRO B 1 278 ? -13.305 -11.016 6.465 1 94.75 278 PRO B C 1
ATOM 5228 O O . PRO B 1 278 ? -12.617 -9.992 6.441 1 94.75 278 PRO B O 1
ATOM 5231 N N . MET B 1 279 ? -13.531 -11.742 5.512 1 93.81 279 MET B N 1
ATOM 5232 C CA . MET B 1 279 ? -13.312 -11.328 4.129 1 93.81 279 MET B CA 1
ATOM 5233 C C . MET B 1 279 ? -14.523 -11.664 3.264 1 93.81 279 MET B C 1
ATOM 5235 O O . MET B 1 279 ? -15.453 -12.328 3.721 1 93.81 279 MET B O 1
ATOM 5239 N N . PHE B 1 280 ? -14.602 -11.016 2.125 1 94.5 280 PHE B N 1
ATOM 5240 C CA . PHE B 1 280 ? -15.734 -11.305 1.247 1 94.5 280 PHE B CA 1
ATOM 5241 C C . PHE B 1 280 ? -15.289 -11.344 -0.211 1 94.5 280 PHE B C 1
ATOM 5243 O O . PHE B 1 280 ? -14.195 -10.875 -0.545 1 94.5 280 PHE B O 1
ATOM 5250 N N . ILE B 1 281 ? -16.031 -12.016 -1.004 1 93.75 281 ILE B N 1
ATOM 5251 C CA . ILE B 1 281 ? -15.836 -12.07 -2.449 1 93.75 281 ILE B CA 1
ATOM 5252 C C . ILE B 1 281 ? -17.016 -11.406 -3.15 1 93.75 281 ILE B C 1
ATOM 5254 O O . ILE B 1 281 ? -18.156 -11.492 -2.684 1 93.75 281 ILE B O 1
ATOM 5258 N N . GLY B 1 282 ? -16.641 -10.773 -4.152 1 91.12 282 GLY B N 1
ATOM 5259 C CA . GLY B 1 282 ? -17.672 -9.984 -4.812 1 91.12 282 GLY B CA 1
ATOM 5260 C C . GLY B 1 282 ? -18.062 -8.742 -4.035 1 91.12 282 GLY B C 1
ATOM 5261 O O . GLY B 1 282 ? -17.812 -8.648 -2.836 1 91.12 282 GLY B O 1
ATOM 5262 N N . GLY B 1 283 ? -18.5 -7.766 -4.691 1 93.94 283 GLY B N 1
ATOM 5263 C CA . GLY B 1 283 ? -18.922 -6.523 -4.059 1 93.94 283 GLY B CA 1
ATOM 5264 C C . GLY B 1 283 ? -17.75 -5.621 -3.693 1 93.94 283 GLY B C 1
ATOM 5265 O O . GLY B 1 283 ? -16.703 -5.656 -4.344 1 93.94 283 GLY B O 1
ATOM 5266 N N . GLY B 1 284 ? -17.984 -4.746 -2.611 1 97.31 284 GLY B N 1
ATOM 5267 C CA . GLY B 1 284 ? -16.984 -3.816 -2.143 1 97.31 284 GLY B CA 1
ATOM 5268 C C . GLY B 1 284 ? -17.141 -2.422 -2.721 1 97.31 284 GLY B C 1
ATOM 5269 O O . GLY B 1 284 ? -17.938 -2.207 -3.627 1 97.31 284 GLY B O 1
ATOM 5270 N N . VAL B 1 285 ? -16.375 -1.538 -2.203 1 98.69 285 VAL B N 1
ATOM 5271 C CA . VAL B 1 285 ? -16.406 -0.155 -2.664 1 98.69 285 VAL B CA 1
ATOM 5272 C C . VAL B 1 285 ? -15.336 0.075 -3.719 1 98.69 285 VAL B C 1
ATOM 5274 O O . VAL B 1 285 ? -14.359 -0.676 -3.791 1 98.69 285 VAL B O 1
ATOM 5277 N N . ASP B 1 286 ? -15.523 1.106 -4.562 1 98.44 286 ASP B N 1
ATOM 5278 C CA . ASP B 1 286 ? -14.57 1.414 -5.633 1 98.44 286 ASP B CA 1
ATOM 5279 C C . ASP B 1 286 ? -13.336 2.113 -5.082 1 98.44 286 ASP B C 1
ATOM 5281 O O . ASP B 1 286 ? -12.219 1.858 -5.539 1 98.44 286 ASP B O 1
ATOM 5285 N N . VAL B 1 287 ? -13.547 2.988 -4.133 1 98.81 287 VAL B N 1
ATOM 5286 C CA . VAL B 1 287 ? -12.469 3.754 -3.514 1 98.81 287 VAL B CA 1
ATOM 5287 C C . VAL B 1 287 ? -12.695 3.84 -2.006 1 98.81 287 VAL B C 1
ATOM 5289 O O . VAL B 1 287 ? -13.805 4.129 -1.553 1 98.81 287 VAL B O 1
ATOM 5292 N N . ALA B 1 288 ? -11.734 3.494 -1.255 1 98.94 288 ALA B N 1
ATOM 5293 C CA . ALA B 1 288 ? -11.758 3.709 0.19 1 98.94 288 ALA B CA 1
ATOM 5294 C C . ALA B 1 288 ? -10.711 4.742 0.604 1 98.94 288 ALA B C 1
ATOM 5296 O O . ALA B 1 288 ? -9.523 4.594 0.29 1 98.94 288 ALA B O 1
ATOM 5297 N N . PHE B 1 289 ? -11.133 5.797 1.236 1 98.88 289 PHE B N 1
ATOM 5298 C CA . PHE B 1 289 ? -10.234 6.766 1.852 1 98.88 289 PHE B CA 1
ATOM 5299 C C . PHE B 1 289 ? -10 6.434 3.322 1 98.88 289 PHE B C 1
ATOM 5301 O O . PHE B 1 289 ? -10.93 6.496 4.129 1 98.88 289 PHE B O 1
ATOM 5308 N N . GLU B 1 290 ? -8.859 6.027 3.664 1 98.56 290 GLU B N 1
ATOM 5309 C CA . GLU B 1 290 ? -8.469 5.766 5.043 1 98.56 290 GLU B CA 1
ATOM 5310 C C . GLU B 1 290 ? -7.953 7.035 5.723 1 98.56 290 GLU B C 1
ATOM 5312 O O . GLU B 1 290 ? -6.934 7.594 5.309 1 98.56 290 GLU B O 1
ATOM 5317 N N . CYS B 1 291 ? -8.609 7.496 6.781 1 97.25 291 CYS B N 1
ATOM 5318 C CA . CYS B 1 291 ? -8.367 8.852 7.266 1 97.25 291 CYS B CA 1
ATOM 5319 C C . CYS B 1 291 ? -7.969 8.836 8.734 1 97.25 291 CYS B C 1
ATOM 5321 O O . CYS B 1 291 ? -8.062 9.859 9.422 1 97.25 291 CYS B O 1
ATOM 5323 N N . THR B 1 292 ? -7.551 7.723 9.273 1 93.38 292 THR B N 1
ATOM 5324 C CA . THR B 1 292 ? -7.176 7.625 10.68 1 93.38 292 THR B CA 1
ATOM 5325 C C . THR B 1 292 ? -5.699 7.27 10.82 1 93.38 292 THR B C 1
ATOM 5327 O O . THR B 1 292 ? -4.988 7.871 11.625 1 93.38 292 THR B O 1
ATOM 5330 N N . GLY B 1 293 ? -5.266 6.254 10.086 1 92.12 293 GLY B N 1
ATOM 5331 C CA . GLY B 1 293 ? -3.857 5.898 10.086 1 92.12 293 GLY B CA 1
ATOM 5332 C C . GLY B 1 293 ? -3.502 4.871 11.148 1 92.12 293 GLY B C 1
ATOM 5333 O O . GLY B 1 293 ? -2.393 4.883 11.68 1 92.12 293 GLY B O 1
ATOM 5334 N N . ILE B 1 294 ? -4.402 4.023 11.57 1 92.12 294 ILE B N 1
ATOM 5335 C CA . ILE B 1 294 ? -4.117 2.957 12.523 1 92.12 294 ILE B CA 1
ATOM 5336 C C . ILE B 1 294 ? -4.32 1.599 11.859 1 92.12 294 ILE B C 1
ATOM 5338 O O . ILE B 1 294 ? -5.012 1.498 10.836 1 92.12 294 ILE B O 1
ATOM 5342 N N . PRO B 1 295 ? -3.73 0.538 12.391 1 93.38 295 PRO B N 1
ATOM 5343 C CA . PRO B 1 295 ? -3.773 -0.771 11.734 1 93.38 295 PRO B CA 1
ATOM 5344 C C . PRO B 1 295 ? -5.195 -1.249 11.469 1 93.38 295 PRO B C 1
ATOM 5346 O O . PRO B 1 295 ? -5.477 -1.787 10.391 1 93.38 295 PRO B O 1
ATOM 5349 N N . GLN B 1 296 ? -6.117 -1.015 12.359 1 94.31 296 GLN B N 1
ATOM 5350 C CA . GLN B 1 296 ? -7.488 -1.501 12.234 1 94.31 296 GLN B CA 1
ATOM 5351 C C . GLN B 1 296 ? -8.188 -0.856 11.039 1 94.31 296 GLN B C 1
ATOM 5353 O O . GLN B 1 296 ? -8.867 -1.539 10.266 1 94.31 296 GLN B O 1
ATOM 5358 N N . THR B 1 297 ? -8.008 0.42 10.859 1 96.5 297 THR B N 1
ATOM 5359 C CA . THR B 1 297 ? -8.711 1.13 9.797 1 96.5 297 THR B CA 1
ATOM 5360 C C . THR B 1 297 ? -8.039 0.884 8.453 1 96.5 297 THR B C 1
ATOM 5362 O O . THR B 1 297 ? -8.719 0.824 7.418 1 96.5 297 THR B O 1
ATOM 5365 N N . VAL B 1 298 ? -6.742 0.771 8.469 1 96.94 298 VAL B N 1
ATOM 5366 C CA . VAL B 1 298 ? -6.043 0.422 7.234 1 96.94 298 VAL B CA 1
ATOM 5367 C C . VAL B 1 298 ? -6.488 -0.961 6.762 1 96.94 298 VAL B C 1
ATOM 5369 O O . VAL B 1 298 ? -6.812 -1.148 5.59 1 96.94 298 VAL B O 1
ATOM 5372 N N . ASP B 1 299 ? -6.496 -1.917 7.684 1 96.38 299 ASP B N 1
ATOM 5373 C CA . ASP B 1 299 ? -6.949 -3.268 7.363 1 96.38 299 ASP B CA 1
ATOM 5374 C C . ASP B 1 299 ? -8.375 -3.254 6.824 1 96.38 299 ASP B C 1
ATOM 5376 O O . ASP B 1 299 ? -8.68 -3.926 5.836 1 96.38 299 ASP B O 1
ATOM 5380 N N . THR B 1 300 ? -9.242 -2.486 7.453 1 97.75 300 THR B N 1
ATOM 5381 C CA . THR B 1 300 ? -10.625 -2.363 7.008 1 97.75 300 THR B CA 1
ATOM 5382 C C . THR B 1 300 ? -10.688 -1.816 5.582 1 97.75 300 THR B C 1
ATOM 5384 O O . THR B 1 300 ? -11.383 -2.371 4.73 1 97.75 300 THR B O 1
ATOM 5387 N N . ALA B 1 301 ? -9.945 -0.744 5.336 1 98.62 301 ALA B N 1
ATOM 5388 C CA . ALA B 1 301 ? -9.961 -0.128 4.012 1 98.62 301 ALA B CA 1
ATOM 5389 C C . ALA B 1 301 ? -9.523 -1.125 2.941 1 98.62 301 ALA B C 1
ATOM 5391 O O . ALA B 1 301 ? -10.125 -1.193 1.866 1 98.62 301 ALA B O 1
ATOM 5392 N N . LEU B 1 302 ? -8.555 -1.892 3.236 1 97.81 302 LEU B N 1
ATOM 5393 C CA . LEU B 1 302 ? -8.039 -2.873 2.289 1 97.81 302 LEU B CA 1
ATOM 5394 C C . LEU B 1 302 ? -9.07 -3.975 2.035 1 97.81 302 LEU B C 1
ATOM 5396 O O . LEU B 1 302 ? -9.211 -4.445 0.906 1 97.81 302 LEU B O 1
ATOM 5400 N N . ARG B 1 303 ? -9.758 -4.375 3.033 1 97.75 303 ARG B N 1
ATOM 5401 C CA . ARG B 1 303 ? -10.672 -5.504 2.947 1 97.75 303 ARG B CA 1
ATOM 5402 C C . ARG B 1 303 ? -11.961 -5.109 2.234 1 97.75 303 ARG B C 1
ATOM 5404 O O . ARG B 1 303 ? -12.531 -5.902 1.479 1 97.75 303 ARG B O 1
ATOM 5411 N N . ILE B 1 304 ? -12.422 -3.895 2.371 1 98.62 304 ILE B N 1
ATOM 5412 C CA . ILE B 1 304 ? -13.758 -3.543 1.897 1 98.62 304 ILE B CA 1
ATOM 5413 C C . ILE B 1 304 ? -13.68 -3.055 0.453 1 98.62 304 ILE B C 1
ATOM 5415 O O . ILE B 1 304 ? -14.711 -2.887 -0.207 1 98.62 304 ILE B O 1
ATOM 5419 N N . THR B 1 305 ? -12.5 -2.775 -0.042 1 98.44 305 THR B N 1
ATOM 5420 C CA . THR B 1 305 ? -12.336 -2.273 -1.401 1 98.44 305 THR B CA 1
ATOM 5421 C C . THR B 1 305 ? -12.445 -3.408 -2.414 1 98.44 305 THR B C 1
ATOM 5423 O O . THR B 1 305 ? -11.898 -4.492 -2.201 1 98.44 305 THR B O 1
ATOM 5426 N N . LYS B 1 306 ? -13.188 -3.215 -3.482 1 96.88 306 LYS B N 1
ATOM 5427 C CA . LYS B 1 306 ? -13.367 -4.27 -4.473 1 96.88 306 LYS B CA 1
ATOM 5428 C C . LYS B 1 306 ? -12.07 -4.547 -5.23 1 96.88 306 LYS B C 1
ATOM 5430 O O . LYS B 1 306 ? -11.148 -3.732 -5.199 1 96.88 306 LYS B O 1
ATOM 5435 N N . PRO B 1 307 ? -11.906 -5.715 -5.941 1 95.5 307 PRO B N 1
ATOM 5436 C CA . PRO B 1 307 ? -10.734 -5.98 -6.77 1 95.5 307 PRO B CA 1
ATOM 5437 C C . PRO B 1 307 ? -10.469 -4.883 -7.797 1 95.5 307 PRO B C 1
ATOM 5439 O O . PRO B 1 307 ? -11.414 -4.348 -8.391 1 95.5 307 PRO B O 1
ATOM 5442 N N . LEU B 1 308 ? -9.164 -4.512 -7.898 1 95.56 308 LEU B N 1
ATOM 5443 C CA . LEU B 1 308 ? -8.703 -3.492 -8.836 1 95.56 308 LEU B CA 1
ATOM 5444 C C . LEU B 1 308 ? -9.172 -2.107 -8.406 1 95.56 308 LEU B C 1
ATOM 5446 O O . LEU B 1 308 ? -9.094 -1.15 -9.18 1 95.56 308 LEU B O 1
ATOM 5450 N N . GLY B 1 309 ? -9.773 -2.035 -7.184 1 97.62 309 GLY B N 1
ATOM 5451 C CA . GLY B 1 309 ? -10.156 -0.747 -6.629 1 97.62 309 GLY B CA 1
ATOM 5452 C C . GLY B 1 309 ? -8.977 0.03 -6.066 1 97.62 309 GLY B C 1
ATOM 5453 O O . GLY B 1 309 ? -7.82 -0.354 -6.262 1 97.62 309 GLY B O 1
ATOM 5454 N N . ARG B 1 310 ? -9.297 1.143 -5.426 1 98.62 310 ARG B N 1
ATOM 5455 C CA . ARG B 1 310 ? -8.266 2.057 -4.945 1 98.62 310 ARG B CA 1
ATOM 5456 C C . ARG B 1 310 ? -8.445 2.348 -3.459 1 98.62 310 ARG B C 1
ATOM 5458 O O . ARG B 1 310 ? -9.57 2.48 -2.977 1 98.62 310 ARG B O 1
ATOM 5465 N N . VAL B 1 311 ? -7.344 2.375 -2.752 1 98.81 311 VAL B N 1
ATOM 5466 C CA . VAL B 1 311 ? -7.309 2.777 -1.349 1 98.81 311 VAL B CA 1
ATOM 5467 C C . VAL B 1 311 ? -6.387 3.984 -1.183 1 98.81 311 VAL B C 1
ATOM 5469 O O . VAL B 1 311 ? -5.203 3.924 -1.528 1 98.81 311 VAL B O 1
ATOM 5472 N N . VAL B 1 312 ? -6.898 5.07 -0.685 1 98.75 312 VAL B N 1
ATOM 5473 C CA . VAL B 1 312 ? -6.105 6.27 -0.435 1 98.75 312 VAL B CA 1
ATOM 5474 C C . VAL B 1 312 ? -5.793 6.383 1.055 1 98.75 312 VAL B C 1
ATOM 5476 O O . VAL B 1 312 ? -6.703 6.473 1.882 1 98.75 312 VAL B O 1
ATOM 5479 N N . ILE B 1 313 ? -4.535 6.391 1.368 1 97.81 313 ILE B N 1
ATOM 5480 C CA . ILE B 1 313 ? -4.09 6.508 2.752 1 97.81 313 ILE B CA 1
ATOM 5481 C C . ILE B 1 313 ? -3.848 7.977 3.098 1 97.81 313 ILE B C 1
ATOM 5483 O O . ILE B 1 313 ? -2.771 8.516 2.824 1 97.81 313 ILE B O 1
ATOM 5487 N N . ALA B 1 314 ? -4.77 8.523 3.785 1 93.69 314 ALA B N 1
ATOM 5488 C CA . ALA B 1 314 ? -4.68 9.93 4.164 1 93.69 314 ALA B CA 1
ATOM 5489 C C . ALA B 1 314 ? -4.211 10.078 5.609 1 93.69 314 ALA B C 1
ATOM 5491 O O . ALA B 1 314 ? -3.746 11.148 6.008 1 93.69 314 ALA B O 1
ATOM 5492 N N . GLY B 1 315 ? -4.352 9.039 6.387 1 83.94 315 GLY B N 1
ATOM 5493 C CA . GLY B 1 315 ? -3.844 9.055 7.75 1 83.94 315 GLY B CA 1
ATOM 5494 C C . GLY B 1 315 ? -2.344 8.844 7.832 1 83.94 315 GLY B C 1
ATOM 5495 O O . GLY B 1 315 ? -1.77 8.109 7.02 1 83.94 315 GLY B O 1
ATOM 5496 N N . THR B 1 316 ? -1.781 9.531 8.789 1 79.12 316 THR B N 1
ATOM 5497 C CA . THR B 1 316 ? -0.372 9.25 9.039 1 79.12 316 THR B CA 1
ATOM 5498 C C . THR B 1 316 ? -0.194 7.852 9.617 1 79.12 316 THR B C 1
ATOM 5500 O O . THR B 1 316 ? -0.839 7.5 10.609 1 79.12 316 THR B O 1
ATOM 5503 N N . VAL B 1 317 ? 0.638 7.148 8.969 1 79.38 317 VAL B N 1
ATOM 5504 C CA . VAL B 1 317 ? 0.781 5.742 9.336 1 79.38 317 VAL B CA 1
ATOM 5505 C C . VAL B 1 317 ? 2.201 5.48 9.828 1 79.38 317 VAL B C 1
ATOM 5507 O O . VAL B 1 317 ? 3.121 6.242 9.531 1 79.38 317 VAL B O 1
ATOM 5510 N N . ALA B 1 318 ? 2.236 4.543 10.758 1 76.5 318 ALA B N 1
ATOM 5511 C CA . ALA B 1 318 ? 3.508 4.078 11.305 1 76.5 318 ALA B CA 1
ATOM 5512 C C . ALA B 1 318 ? 3.701 2.586 11.047 1 76.5 318 ALA B C 1
ATOM 5514 O O . ALA B 1 318 ? 3.023 2.004 10.195 1 76.5 318 ALA B O 1
ATOM 5515 N N . LYS B 1 319 ? 4.746 2.064 11.609 1 81.12 319 LYS B N 1
ATOM 5516 C CA . LYS B 1 319 ? 4.938 0.619 11.547 1 81.12 319 LYS B CA 1
ATOM 5517 C C . LYS B 1 319 ? 3.756 -0.122 12.164 1 81.12 319 LYS B C 1
ATOM 5519 O O . LYS B 1 319 ? 3.373 0.152 13.305 1 81.12 319 LYS B O 1
ATOM 5524 N N . MET B 1 320 ? 3.182 -0.95 11.297 1 84.12 320 MET B N 1
ATOM 5525 C CA . MET B 1 320 ? 1.973 -1.624 11.758 1 84.12 320 MET B CA 1
ATOM 5526 C C . MET B 1 320 ? 1.87 -3.025 11.164 1 84.12 320 MET B C 1
ATOM 5528 O O . MET B 1 320 ? 2.352 -3.27 10.055 1 84.12 320 MET B O 1
ATOM 5532 N N . GLY B 1 321 ? 1.304 -3.898 12.039 1 88.38 321 GLY B N 1
ATOM 5533 C CA . GLY B 1 321 ? 0.944 -5.215 11.539 1 88.38 321 GLY B CA 1
ATOM 5534 C C . GLY B 1 321 ? -0.381 -5.23 10.797 1 88.38 321 GLY B C 1
ATOM 5535 O O . GLY B 1 321 ? -1.444 -5.215 11.422 1 88.38 321 GLY B O 1
ATOM 5536 N N . VAL B 1 322 ? -0.325 -5.129 9.477 1 91.44 322 VAL B N 1
ATOM 5537 C CA . VAL B 1 322 ? -1.495 -5.129 8.602 1 91.44 322 VAL B CA 1
ATOM 5538 C C . VAL B 1 322 ? -1.405 -6.289 7.613 1 91.44 322 VAL B C 1
ATOM 5540 O O . VAL B 1 322 ? -0.314 -6.645 7.164 1 91.44 322 VAL B O 1
ATOM 5543 N N . ASP B 1 323 ? -2.525 -6.926 7.422 1 92.19 323 ASP B N 1
ATOM 5544 C CA . ASP B 1 323 ? -2.574 -7.988 6.418 1 92.19 323 ASP B CA 1
ATOM 5545 C C . ASP B 1 323 ? -2.477 -7.414 5.008 1 92.19 323 ASP B C 1
ATOM 5547 O O . ASP B 1 323 ? -3.365 -6.68 4.57 1 92.19 323 ASP B O 1
ATOM 5551 N N . TRP B 1 324 ? -1.408 -7.809 4.301 1 93.75 324 TRP B N 1
ATOM 5552 C CA . TRP B 1 324 ? -1.17 -7.277 2.963 1 93.75 324 TRP B CA 1
ATOM 5553 C C . TRP B 1 324 ? -1.821 -8.156 1.901 1 93.75 324 TRP B C 1
ATOM 5555 O O . TRP B 1 324 ? -1.795 -7.832 0.712 1 93.75 324 TRP B O 1
ATOM 5565 N N . ALA B 1 325 ? -2.465 -9.242 2.303 1 93 325 ALA B N 1
ATOM 5566 C CA . ALA B 1 325 ? -3.004 -10.227 1.372 1 93 325 ALA B CA 1
ATOM 5567 C C . ALA B 1 325 ? -4.02 -9.594 0.427 1 93 325 ALA B C 1
ATOM 5569 O O . ALA B 1 325 ? -4 -9.852 -0.779 1 93 325 ALA B O 1
ATOM 5570 N N . PRO B 1 326 ? -4.883 -8.664 0.952 1 94.75 326 PRO B N 1
ATOM 5571 C CA . PRO B 1 326 ? -5.836 -8.055 0.018 1 94.75 326 PRO B CA 1
ATOM 5572 C C . PRO B 1 326 ? -5.152 -7.238 -1.075 1 94.75 326 PRO B C 1
ATOM 5574 O O . PRO B 1 326 ? -5.664 -7.148 -2.195 1 94.75 326 PRO B O 1
ATOM 5577 N N . VAL B 1 327 ? -3.988 -6.621 -0.782 1 96 327 VAL B N 1
ATOM 5578 C CA . VAL B 1 327 ? -3.287 -5.766 -1.732 1 96 327 VAL B CA 1
ATOM 5579 C C . VAL B 1 327 ? -2.928 -6.562 -2.982 1 96 327 VAL B C 1
ATOM 5581 O O . VAL B 1 327 ? -3.23 -6.145 -4.102 1 96 327 VAL B O 1
ATOM 5584 N N . PHE B 1 328 ? -2.391 -7.688 -2.859 1 91.56 328 PHE B N 1
ATOM 5585 C CA . PHE B 1 328 ? -2.002 -8.469 -4.027 1 91.56 328 PHE B CA 1
ATOM 5586 C C . PHE B 1 328 ? -3.189 -9.25 -4.574 1 91.56 328 PHE B C 1
ATOM 5588 O O . PHE B 1 328 ? -3.428 -9.266 -5.781 1 91.56 328 PHE B O 1
ATOM 5595 N N . ALA B 1 329 ? -4.039 -9.906 -3.652 1 92.19 329 ALA B N 1
ATOM 5596 C CA . ALA B 1 329 ? -5.117 -10.797 -4.074 1 92.19 329 ALA B CA 1
ATOM 5597 C C . ALA B 1 329 ? -6.16 -10.047 -4.895 1 92.19 329 ALA B C 1
ATOM 5599 O O . ALA B 1 329 ? -6.758 -10.609 -5.816 1 92.19 329 ALA B O 1
ATOM 5600 N N . LYS B 1 330 ? -6.375 -8.773 -4.547 1 95.06 330 LYS B N 1
ATOM 5601 C CA . LYS B 1 330 ? -7.379 -7.961 -5.23 1 95.06 330 LYS B CA 1
ATOM 5602 C C . LYS B 1 330 ? -6.73 -7.008 -6.227 1 95.06 330 LYS B C 1
ATOM 5604 O O . LYS B 1 330 ? -7.422 -6.234 -6.895 1 95.06 330 LYS B O 1
ATOM 5609 N N . GLU B 1 331 ? -5.387 -7.09 -6.258 1 96.25 331 GLU B N 1
ATOM 5610 C CA . GLU B 1 331 ? -4.621 -6.184 -7.109 1 96.25 331 GLU B CA 1
ATOM 5611 C C . GLU B 1 331 ? -5.023 -4.73 -6.867 1 96.25 331 GLU B C 1
ATOM 5613 O O . GLU B 1 331 ? -5.309 -3.994 -7.812 1 96.25 331 GLU B O 1
ATOM 5618 N N . LEU B 1 332 ? -5.004 -4.344 -5.621 1 97.75 332 LEU B N 1
ATOM 5619 C CA . LEU B 1 332 ? -5.391 -2.992 -5.23 1 97.75 332 LEU B CA 1
ATOM 5620 C C . LEU B 1 332 ? -4.328 -1.979 -5.641 1 97.75 332 LEU B C 1
ATOM 5622 O O . LEU B 1 332 ? -3.17 -2.344 -5.855 1 97.75 332 LEU B O 1
ATOM 5626 N N . SER B 1 333 ? -4.766 -0.75 -5.855 1 98.62 333 SER B N 1
ATOM 5627 C CA . SER B 1 333 ? -3.885 0.412 -5.875 1 98.62 333 SER B CA 1
ATOM 5628 C C . SER B 1 333 ? -3.951 1.178 -4.559 1 98.62 333 SER B C 1
ATOM 5630 O O . SER B 1 333 ? -4.973 1.789 -4.242 1 98.62 333 SER B O 1
ATOM 5632 N N . VAL B 1 334 ? -2.906 1.075 -3.795 1 98.62 334 VAL B N 1
ATOM 5633 C CA . VAL B 1 334 ? -2.816 1.794 -2.529 1 98.62 334 VAL B CA 1
ATOM 5634 C C . VAL B 1 334 ? -2.004 3.074 -2.719 1 98.62 334 VAL B C 1
ATOM 5636 O O . VAL B 1 334 ? -0.83 3.023 -3.09 1 98.62 334 VAL B O 1
ATOM 5639 N N . LEU B 1 335 ? -2.648 4.199 -2.443 1 98.56 335 LEU B N 1
ATOM 5640 C CA . LEU B 1 335 ? -2.074 5.508 -2.742 1 98.56 335 LEU B CA 1
ATOM 5641 C C . LEU B 1 335 ? -1.849 6.305 -1.464 1 98.56 335 LEU B C 1
ATOM 5643 O O . LEU B 1 335 ? -2.783 6.52 -0.688 1 98.56 335 LEU B O 1
ATOM 5647 N N . GLY B 1 336 ? -0.619 6.723 -1.311 1 97.56 336 GLY B N 1
ATOM 5648 C CA . GLY B 1 336 ? -0.341 7.602 -0.185 1 97.56 336 GLY B CA 1
ATOM 5649 C C . GLY B 1 336 ? -0.595 9.062 -0.492 1 97.56 336 GLY B C 1
ATOM 5650 O O . GLY B 1 336 ? -0.47 9.492 -1.641 1 97.56 336 GLY B O 1
ATOM 5651 N N . THR B 1 337 ? -0.97 9.789 0.51 1 96.25 337 THR B N 1
ATOM 5652 C CA . THR B 1 337 ? -1.082 11.242 0.412 1 96.25 337 THR B CA 1
ATOM 5653 C C . THR B 1 337 ? -0.469 11.914 1.637 1 96.25 337 THR B C 1
ATOM 5655 O O . THR B 1 337 ? -0.525 11.367 2.742 1 96.25 337 THR B O 1
ATOM 5658 N N . PHE B 1 338 ? 0.14 13.016 1.438 1 94.31 338 PHE B N 1
ATOM 5659 C CA . PHE B 1 338 ? 0.757 13.789 2.512 1 94.31 338 PHE B CA 1
ATOM 5660 C C . PHE B 1 338 ? 0.687 15.281 2.217 1 94.31 338 PHE B C 1
ATOM 5662 O O . PHE B 1 338 ? 1.135 15.734 1.161 1 94.31 338 PHE B O 1
ATOM 5669 N N . GLY B 1 339 ? 0.126 15.953 3.123 1 93.5 339 GLY B N 1
ATOM 5670 C CA . GLY B 1 339 ? 0.063 17.406 2.984 1 93.5 339 GLY B CA 1
ATOM 5671 C C . GLY B 1 339 ? -0.895 17.859 1.899 1 93.5 339 GLY B C 1
ATOM 5672 O O . GLY B 1 339 ? -1.986 17.297 1.755 1 93.5 339 GLY B O 1
ATOM 5673 N N . CYS B 1 340 ? -0.601 18.984 1.339 1 92.31 340 CYS B N 1
ATOM 5674 C CA . CYS B 1 340 ? -1.367 19.578 0.253 1 92.31 340 CYS B CA 1
ATOM 5675 C C . CYS B 1 340 ? -0.445 20.234 -0.769 1 92.31 340 CYS B C 1
ATOM 5677 O O . CYS B 1 340 ? 0.779 20.172 -0.635 1 92.31 340 CYS B O 1
ATOM 5679 N N . GLY B 1 341 ? -0.991 20.625 -1.877 1 91.88 341 GLY B N 1
ATOM 5680 C CA . GLY B 1 341 ? -0.198 21.297 -2.895 1 91.88 341 GLY B CA 1
ATOM 5681 C C . GLY B 1 341 ? -1.043 21.984 -3.953 1 91.88 341 GLY B C 1
ATOM 5682 O O . GLY B 1 341 ? -2.064 22.594 -3.641 1 91.88 341 GLY B O 1
ATOM 5683 N N . ILE B 1 342 ? -0.432 22.125 -5.074 1 96.06 342 ILE B N 1
ATOM 5684 C CA . ILE B 1 342 ? -1.16 22.594 -6.25 1 96.06 342 ILE B CA 1
ATOM 5685 C C . ILE B 1 342 ? -1.927 21.438 -6.879 1 96.06 342 ILE B C 1
ATOM 5687 O O . ILE B 1 342 ? -1.339 20.406 -7.215 1 96.06 342 ILE B O 1
ATOM 5691 N N . GLU B 1 343 ? -3.244 21.641 -6.969 1 96.94 343 GLU B N 1
ATOM 5692 C CA . GLU B 1 343 ? -4.137 20.562 -7.375 1 96.94 343 GLU B CA 1
ATOM 5693 C C . GLU B 1 343 ? -4.602 20.734 -8.82 1 96.94 343 GLU B C 1
ATOM 5695 O O . GLU B 1 343 ? -4.676 21.859 -9.312 1 96.94 343 GLU B O 1
ATOM 5700 N N . GLU B 1 344 ? -4.84 19.656 -9.43 1 95.12 344 GLU B N 1
ATOM 5701 C CA . GLU B 1 344 ? -5.465 19.719 -10.75 1 95.12 344 GLU B CA 1
ATOM 5702 C C . GLU B 1 344 ? -6.969 19.484 -10.656 1 95.12 344 GLU B C 1
ATOM 5704 O O . GLU B 1 344 ? -7.414 18.406 -10.242 1 95.12 344 GLU B O 1
ATOM 5709 N N . VAL B 1 345 ? -7.758 20.484 -10.945 1 95.62 345 VAL B N 1
ATOM 5710 C CA . VAL B 1 345 ? -9.219 20.406 -10.938 1 95.62 345 VAL B CA 1
ATOM 5711 C C . VAL B 1 345 ? -9.766 20.812 -12.305 1 95.62 345 VAL B C 1
ATOM 5713 O O . VAL B 1 345 ? -9.633 21.969 -12.719 1 95.62 345 VAL B O 1
ATOM 5716 N N . ASN B 1 346 ? -10.367 19.859 -13.016 1 92.94 346 ASN B N 1
ATOM 5717 C CA . ASN B 1 346 ? -10.938 20.109 -14.336 1 92.94 346 ASN B CA 1
ATOM 5718 C C . ASN B 1 346 ? -9.898 20.703 -15.289 1 92.94 346 ASN B C 1
ATOM 5720 O O . ASN B 1 346 ? -10.18 21.672 -15.984 1 92.94 346 ASN B O 1
ATOM 5724 N N . GLY B 1 347 ? -8.656 20.234 -15.195 1 92.19 347 GLY B N 1
ATOM 5725 C CA . GLY B 1 347 ? -7.602 20.625 -16.109 1 92.19 347 GLY B CA 1
ATOM 5726 C C . GLY B 1 347 ? -6.895 21.906 -15.703 1 92.19 347 GLY B C 1
ATOM 5727 O O . GLY B 1 347 ? -5.988 22.375 -16.406 1 92.19 347 GLY B O 1
ATOM 5728 N N . GLU B 1 348 ? -7.266 22.422 -14.602 1 95.69 348 GLU B N 1
ATOM 5729 C CA . GLU B 1 348 ? -6.664 23.672 -14.141 1 95.69 348 GLU B CA 1
ATOM 5730 C C . GLU B 1 348 ? -5.902 23.469 -12.828 1 95.69 348 GLU B C 1
ATOM 5732 O O . GLU B 1 348 ? -6.355 22.734 -11.953 1 95.69 348 GLU B O 1
ATOM 5737 N N . LYS B 1 349 ? -4.766 24.141 -12.797 1 96.5 349 LYS B N 1
ATOM 5738 C CA . LYS B 1 349 ? -3.986 24.141 -11.562 1 96.5 349 LYS B CA 1
ATOM 5739 C C . LYS B 1 349 ? -4.551 25.125 -10.547 1 96.5 349 LYS B C 1
ATOM 5741 O O . LYS B 1 349 ? -4.766 26.297 -10.875 1 96.5 349 LYS B O 1
ATOM 5746 N N . ARG B 1 350 ? -4.855 24.625 -9.391 1 97.31 350 ARG B N 1
ATOM 5747 C CA . ARG B 1 350 ? -5.418 25.453 -8.328 1 97.31 350 ARG B CA 1
ATOM 5748 C C . ARG B 1 350 ? -4.711 25.188 -7 1 97.31 350 ARG B C 1
ATOM 5750 O O . ARG B 1 350 ? -4.375 24.047 -6.688 1 97.31 350 ARG B O 1
ATOM 5757 N N . ASP B 1 351 ? -4.574 26.234 -6.27 1 97.31 351 ASP B N 1
ATOM 5758 C CA . ASP B 1 351 ? -4.047 26.078 -4.918 1 97.31 351 ASP B CA 1
ATOM 5759 C C . ASP B 1 351 ? -5.09 25.453 -3.99 1 97.31 351 ASP B C 1
ATOM 5761 O O . ASP B 1 351 ? -6.254 25.859 -3.992 1 97.31 351 ASP B O 1
ATOM 5765 N N . ALA B 1 352 ? -4.703 24.469 -3.221 1 98.06 352 ALA B N 1
ATOM 5766 C CA . ALA B 1 352 ? -5.621 23.781 -2.324 1 98.06 352 ALA B CA 1
ATOM 5767 C C . ALA B 1 352 ? -6.27 24.75 -1.34 1 98.06 352 ALA B C 1
ATOM 5769 O O . ALA B 1 352 ? -7.43 24.578 -0.958 1 98.06 352 ALA B O 1
ATOM 5770 N N . PHE B 1 353 ? -5.574 25.781 -0.895 1 98.31 353 PHE B N 1
ATOM 5771 C CA . PHE B 1 353 ? -6.121 26.734 0.06 1 98.31 353 PHE B CA 1
ATOM 5772 C C . PHE B 1 353 ? -7.199 27.594 -0.59 1 98.31 353 PHE B C 1
ATOM 5774 O O . PHE B 1 353 ? -8.164 27.984 0.066 1 98.31 353 PHE B O 1
ATOM 5781 N N . ASP B 1 354 ? -7.012 27.859 -1.866 1 98 354 ASP B N 1
ATOM 5782 C CA . ASP B 1 354 ? -8.078 28.562 -2.568 1 98 354 ASP B CA 1
ATOM 5783 C C . ASP B 1 354 ? -9.367 27.75 -2.566 1 98 354 ASP B C 1
ATOM 5785 O O . ASP B 1 354 ? -10.445 28.297 -2.287 1 98 354 ASP B O 1
ATOM 5789 N N . ILE B 1 355 ? -9.266 26.5 -2.838 1 98.5 355 ILE B N 1
ATOM 5790 C CA . ILE B 1 355 ? -10.422 25.609 -2.834 1 98.5 355 ILE B CA 1
ATOM 5791 C C . ILE B 1 355 ? -11 25.531 -1.424 1 98.5 355 ILE B C 1
ATOM 5793 O O . ILE B 1 355 ? -12.219 25.578 -1.243 1 98.5 355 ILE B O 1
ATOM 5797 N N . ALA B 1 356 ? -10.117 25.438 -0.454 1 98.69 356 ALA B N 1
ATOM 5798 C CA . ALA B 1 356 ? -10.547 25.344 0.938 1 98.69 356 ALA B CA 1
ATOM 5799 C C . ALA B 1 356 ? -11.391 26.547 1.336 1 98.69 356 ALA B C 1
ATOM 5801 O O . ALA B 1 356 ? -12.453 26.391 1.95 1 98.69 356 ALA B O 1
ATOM 5802 N N . PHE B 1 357 ? -10.969 27.719 0.969 1 98.56 357 PHE B N 1
ATOM 5803 C CA . PHE B 1 357 ? -11.688 28.906 1.379 1 98.56 357 PHE B CA 1
ATOM 5804 C C . PHE B 1 357 ? -12.977 29.078 0.571 1 98.56 357 PHE B C 1
ATOM 5806 O O . PHE B 1 357 ? -13.953 29.641 1.057 1 98.56 357 PHE B O 1
ATOM 5813 N N . GLU B 1 358 ? -13 28.516 -0.657 1 98.31 358 GLU B N 1
ATOM 5814 C CA . GLU B 1 358 ? -14.273 28.438 -1.368 1 98.31 358 GLU B CA 1
ATOM 5815 C C . GLU B 1 358 ? -15.281 27.594 -0.601 1 98.31 358 GLU B C 1
ATOM 5817 O O . GLU B 1 358 ? -16.453 27.953 -0.504 1 98.31 358 GLU B O 1
ATOM 5822 N N . ILE B 1 359 ? -14.797 26.531 -0.09 1 98.56 359 ILE B N 1
ATOM 5823 C CA . ILE B 1 359 ? -15.641 25.625 0.681 1 98.56 359 ILE B CA 1
ATOM 5824 C C . ILE B 1 359 ? -16.094 26.312 1.969 1 98.56 359 ILE B C 1
ATOM 5826 O O . ILE B 1 359 ? -17.281 26.266 2.318 1 98.56 359 ILE B O 1
ATOM 5830 N N . LEU B 1 360 ? -15.188 26.984 2.65 1 98.5 360 LEU B N 1
ATOM 5831 C CA . LEU B 1 360 ? -15.469 27.578 3.955 1 98.5 360 LEU B CA 1
ATOM 5832 C C . LEU B 1 360 ? -16.422 28.75 3.826 1 98.5 360 LEU B C 1
ATOM 5834 O O . LEU B 1 360 ? -17.016 29.188 4.816 1 98.5 360 LEU B O 1
ATOM 5838 N N . LYS B 1 361 ? -16.594 29.281 2.648 1 97.88 361 LYS B N 1
ATOM 5839 C CA . LYS B 1 361 ? -17.609 30.312 2.404 1 97.88 361 LYS B CA 1
ATOM 5840 C C . LYS B 1 361 ? -19 29.703 2.379 1 97.88 361 LYS B C 1
ATOM 5842 O O . LYS B 1 361 ? -19.984 30.406 2.623 1 97.88 361 LYS B O 1
ATOM 5847 N N . LYS B 1 362 ? -19.062 28.391 2.137 1 96.94 362 LYS B N 1
ATOM 5848 C CA . LYS B 1 362 ? -20.359 27.734 1.915 1 96.94 362 LYS B CA 1
ATOM 5849 C C . LYS B 1 362 ? -20.688 26.797 3.064 1 96.94 362 LYS B C 1
ATOM 5851 O O . LYS B 1 362 ? -21.859 26.5 3.307 1 96.94 362 LYS B O 1
ATOM 5856 N N . VAL B 1 363 ? -19.688 26.281 3.703 1 97.12 363 VAL B N 1
ATOM 5857 C CA . VAL B 1 363 ? -19.859 25.266 4.73 1 97.12 363 VAL B CA 1
ATOM 5858 C C . VAL B 1 363 ? -19.297 25.766 6.059 1 97.12 363 VAL B C 1
ATOM 5860 O O . VAL B 1 363 ? -18.141 26.203 6.117 1 97.12 363 VAL B O 1
ATOM 5863 N N . ASP B 1 364 ? -20.062 25.734 7.078 1 97.12 364 ASP B N 1
ATOM 5864 C CA . ASP B 1 364 ? -19.625 26.094 8.422 1 97.12 364 ASP B CA 1
ATOM 5865 C C . ASP B 1 364 ? -19.094 24.891 9.18 1 97.12 364 ASP B C 1
ATOM 5867 O O . ASP B 1 364 ? -19.859 23.969 9.5 1 97.12 364 ASP B O 1
ATOM 5871 N N . LEU B 1 365 ? -17.828 24.859 9.555 1 97.81 365 LEU B N 1
ATOM 5872 C CA . LEU B 1 365 ? -17.203 23.719 10.227 1 97.81 365 LEU B CA 1
ATOM 5873 C C . LEU B 1 365 ? -17 24 11.711 1 97.81 365 LEU B C 1
ATOM 5875 O O . LEU B 1 365 ? -16.406 23.203 12.422 1 97.81 365 LEU B O 1
ATOM 5879 N N . SER B 1 366 ? -17.5 25.125 12.148 1 96.12 366 SER B N 1
ATOM 5880 C CA . SER B 1 366 ? -17.234 25.562 13.516 1 96.12 366 SER B CA 1
ATOM 5881 C C . SER B 1 366 ? -17.766 24.547 14.531 1 96.12 366 SER B C 1
ATOM 5883 O O . SER B 1 366 ? -17.25 24.438 15.641 1 96.12 366 SER B O 1
ATOM 5885 N N . SER B 1 367 ? -18.797 23.734 14.109 1 94.75 367 SER B N 1
ATOM 5886 C CA . SER B 1 367 ? -19.375 22.734 15 1 94.75 367 SER B CA 1
ATOM 5887 C C . SER B 1 367 ? -18.375 21.625 15.297 1 94.75 367 SER B C 1
ATOM 5889 O O . SER B 1 367 ? -18.531 20.875 16.266 1 94.75 367 SER B O 1
ATOM 5891 N N . LEU B 1 368 ? -17.359 21.469 14.477 1 97.44 368 LEU B N 1
ATOM 5892 C CA . LEU B 1 368 ? -16.344 20.453 14.703 1 97.44 368 LEU B CA 1
ATOM 5893 C C . LEU B 1 368 ? -15.367 20.891 15.789 1 97.44 368 LEU B C 1
ATOM 5895 O O . LEU B 1 368 ? -14.641 20.062 16.344 1 97.44 368 LEU B O 1
ATOM 5899 N N . LEU B 1 369 ? -15.219 22.219 15.969 1 97.88 369 LEU B N 1
ATOM 5900 C CA . LEU B 1 369 ? -14.375 22.766 17.031 1 97.88 369 LEU B CA 1
ATOM 5901 C C . LEU B 1 369 ? -15.047 22.625 18.391 1 97.88 369 LEU B C 1
ATOM 5903 O O . LEU B 1 369 ? -15.594 23.609 18.906 1 97.88 369 LEU B O 1
ATOM 5907 N N . THR B 1 370 ? -14.891 21.5 19.031 1 97.19 370 THR B N 1
ATOM 5908 C CA . THR B 1 370 ? -15.711 21.156 20.188 1 97.19 370 THR B CA 1
ATOM 5909 C C . THR B 1 370 ? -15.062 21.641 21.469 1 97.19 370 THR B C 1
ATOM 5911 O O . THR B 1 370 ? -15.742 21.844 22.484 1 97.19 370 THR B O 1
ATOM 5914 N N . HIS B 1 371 ? -13.742 21.719 21.484 1 97.75 371 HIS B N 1
ATOM 5915 C CA . HIS B 1 371 ? -13.031 22.094 22.703 1 97.75 371 HIS B CA 1
ATOM 5916 C C . HIS B 1 371 ? -11.984 23.172 22.438 1 97.75 371 HIS B C 1
ATOM 5918 O O . HIS B 1 371 ? -11.219 23.062 21.469 1 97.75 371 HIS B O 1
ATOM 5924 N N . ARG B 1 372 ? -12 24.188 23.25 1 98 372 ARG B N 1
ATOM 5925 C CA . ARG B 1 372 ? -11.008 25.25 23.219 1 98 372 ARG B CA 1
ATOM 5926 C C . ARG B 1 372 ? -10.383 25.453 24.594 1 98 372 ARG B C 1
ATOM 5928 O O . ARG B 1 372 ? -11.086 25.5 25.609 1 98 372 ARG B O 1
ATOM 5935 N N . PHE B 1 373 ? -9.055 25.484 24.625 1 98.25 373 PHE B N 1
ATOM 5936 C CA . PHE B 1 373 ? -8.312 25.656 25.859 1 98.25 373 PHE B CA 1
ATOM 5937 C C . PHE B 1 373 ? -7.254 26.75 25.703 1 98.25 373 PHE B C 1
ATOM 5939 O O . PHE B 1 373 ? -6.777 27 24.594 1 98.25 373 PHE B O 1
ATOM 5946 N N . THR B 1 374 ? -6.887 27.391 26.812 1 98.25 374 THR B N 1
ATOM 5947 C CA . THR B 1 374 ? -5.668 28.188 26.828 1 98.25 374 THR B CA 1
ATOM 5948 C C . THR B 1 374 ? -4.434 27.297 26.797 1 98.25 374 THR B C 1
ATOM 5950 O O . THR B 1 374 ? -4.508 26.109 27.125 1 98.25 374 THR B O 1
ATOM 5953 N N . ILE B 1 375 ? -3.355 27.828 26.312 1 97.69 375 ILE B N 1
ATOM 5954 C CA . ILE B 1 375 ? -2.141 27.031 26.234 1 97.69 375 ILE B CA 1
ATOM 5955 C C . ILE B 1 375 ? -1.702 26.594 27.625 1 97.69 375 ILE B C 1
ATOM 5957 O O . ILE B 1 375 ? -1.085 25.547 27.797 1 97.69 375 ILE B O 1
ATOM 5961 N N . GLU B 1 376 ? -2.043 27.359 28.703 1 96.62 376 GLU B N 1
ATOM 5962 C CA . GLU B 1 376 ? -1.736 27.016 30.094 1 96.62 376 GLU B CA 1
ATOM 5963 C C . GLU B 1 376 ? -2.453 25.734 30.516 1 96.62 376 GLU B C 1
ATOM 5965 O O . GLU B 1 376 ? -1.957 24.984 31.359 1 96.62 376 GLU B O 1
ATOM 5970 N N . ASP B 1 377 ? -3.562 25.5 29.906 1 97 377 ASP B N 1
ATOM 5971 C CA . ASP B 1 377 ? -4.371 24.328 30.219 1 97 377 ASP B CA 1
ATOM 5972 C C . ASP B 1 377 ? -4.047 23.172 29.266 1 97 377 ASP B C 1
ATOM 5974 O O . ASP B 1 377 ? -4.926 22.375 28.906 1 97 377 ASP B O 1
ATOM 5978 N N . TYR B 1 378 ? -2.787 23.125 28.812 1 96.44 378 TYR B N 1
ATOM 5979 C CA . TYR B 1 378 ? -2.391 22.172 27.781 1 96.44 378 TYR B CA 1
ATOM 5980 C C . TYR B 1 378 ? -2.625 20.734 28.25 1 96.44 378 TYR B C 1
ATOM 5982 O O . TYR B 1 378 ? -2.922 19.859 27.438 1 96.44 378 TYR B O 1
ATOM 5990 N N . LYS B 1 379 ? -2.537 20.438 29.547 1 95.75 379 LYS B N 1
ATOM 5991 C CA . LYS B 1 379 ? -2.754 19.078 30.047 1 95.75 379 LYS B CA 1
ATOM 5992 C C . LYS B 1 379 ? -4.195 18.641 29.812 1 95.75 379 LYS B C 1
ATOM 5994 O O . LYS B 1 379 ? -4.438 17.5 29.391 1 95.75 379 LYS B O 1
ATOM 5999 N N . LYS B 1 380 ? -5.105 19.562 30.094 1 95.88 380 LYS B N 1
ATOM 6000 C CA . LYS B 1 380 ? -6.512 19.266 29.844 1 95.88 380 LYS B CA 1
ATOM 6001 C C . LYS B 1 380 ? -6.773 19.109 28.344 1 95.88 380 LYS B C 1
ATOM 6003 O O . LYS B 1 380 ? -7.539 18.234 27.938 1 95.88 380 LYS B O 1
ATOM 6008 N N . ALA B 1 381 ? -6.152 19.969 27.609 1 97.06 381 ALA B N 1
ATOM 6009 C CA . ALA B 1 381 ? -6.316 19.922 26.156 1 97.06 381 ALA B CA 1
ATOM 6010 C C . ALA B 1 381 ? -5.824 18.594 25.578 1 97.06 381 ALA B C 1
ATOM 6012 O O . ALA B 1 381 ? -6.516 17.969 24.781 1 97.06 381 ALA B O 1
ATOM 6013 N N . LEU B 1 382 ? -4.645 18.188 26.016 1 95.62 382 LEU B N 1
ATOM 6014 C CA . LEU B 1 382 ? -4.047 16.953 25.516 1 95.62 382 LEU B CA 1
ATOM 6015 C C . LEU B 1 382 ? -4.848 15.734 25.969 1 95.62 382 LEU B C 1
ATOM 6017 O O . LEU B 1 382 ? -5.031 14.789 25.188 1 95.62 382 LEU B O 1
ATOM 6021 N N . ARG B 1 383 ? -5.332 15.734 27.188 1 94.88 383 ARG B N 1
ATOM 6022 C CA . ARG B 1 383 ? -6.188 14.656 27.656 1 94.88 383 ARG B CA 1
ATOM 6023 C C . ARG B 1 383 ? -7.445 14.539 26.797 1 94.88 383 ARG B C 1
ATOM 6025 O O . ARG B 1 383 ? -7.824 13.438 26.391 1 94.88 383 ARG B O 1
ATOM 6032 N N . ALA B 1 384 ? -8.031 15.68 26.531 1 95.81 384 ALA B N 1
ATOM 6033 C CA . ALA B 1 384 ? -9.242 15.703 25.719 1 95.81 384 ALA B CA 1
ATOM 6034 C C . ALA B 1 384 ? -8.969 15.188 24.312 1 95.81 384 ALA B C 1
ATOM 6036 O O . ALA B 1 384 ? -9.781 14.461 23.734 1 95.81 384 ALA B O 1
ATOM 6037 N N . ALA B 1 385 ? -7.848 15.578 23.734 1 95.19 385 ALA B N 1
ATOM 6038 C CA . ALA B 1 385 ? -7.516 15.234 22.359 1 95.19 385 ALA B CA 1
ATOM 6039 C C . ALA B 1 385 ? -7.078 13.781 22.234 1 95.19 385 ALA B C 1
ATOM 6041 O O . ALA B 1 385 ? -7.332 13.133 21.219 1 95.19 385 ALA B O 1
ATOM 6042 N N . ILE B 1 386 ? -6.387 13.258 23.25 1 92.31 386 ILE B N 1
ATOM 6043 C CA . ILE B 1 386 ? -5.855 11.898 23.234 1 92.31 386 ILE B CA 1
ATOM 6044 C C . ILE B 1 386 ? -6.965 10.906 23.578 1 92.31 386 ILE B C 1
ATOM 6046 O O . ILE B 1 386 ? -7.059 9.836 22.969 1 92.31 386 ILE B O 1
ATOM 6050 N N . GLU B 1 387 ? -7.82 11.281 24.484 1 90.62 387 GLU B N 1
ATOM 6051 C CA . GLU B 1 387 ? -8.906 10.414 24.938 1 90.62 387 GLU B CA 1
ATOM 6052 C C . GLU B 1 387 ? -10.25 10.883 24.391 1 90.62 387 GLU B C 1
ATOM 6054 O O . GLU B 1 387 ? -11.188 11.109 25.156 1 90.62 387 GLU B O 1
ATOM 6059 N N . LYS B 1 388 ? -10.344 10.867 23.141 1 88.31 388 LYS B N 1
ATOM 6060 C CA . LYS B 1 388 ? -11.516 11.406 22.453 1 88.31 388 LYS B CA 1
ATOM 6061 C C . LYS B 1 388 ? -12.773 10.625 22.812 1 88.31 388 LYS B C 1
ATOM 6063 O O . LYS B 1 388 ? -13.875 11.188 22.844 1 88.31 388 LYS B O 1
ATOM 6068 N N . GLY B 1 389 ? -12.633 9.336 22.969 1 83.12 389 GLY B N 1
ATOM 6069 C CA . GLY B 1 389 ? -13.781 8.531 23.359 1 83.12 389 GLY B CA 1
ATOM 6070 C C . GLY B 1 389 ? -14.43 9 24.656 1 83.12 389 GLY B C 1
ATOM 6071 O O . GLY B 1 389 ? -15.648 8.938 24.797 1 83.12 389 GLY B O 1
ATOM 6072 N N . LYS B 1 390 ? -13.656 9.516 25.516 1 84.56 390 LYS B N 1
ATOM 6073 C CA . LYS B 1 390 ? -14.148 9.969 26.812 1 84.56 390 LYS B CA 1
ATOM 6074 C C . LYS B 1 390 ? -14.609 11.414 26.75 1 84.56 390 LYS B C 1
ATOM 6076 O O . LYS B 1 390 ? -15.641 11.773 27.328 1 84.56 390 LYS B O 1
ATOM 6081 N N . SER B 1 391 ? -13.922 12.164 26 1 86.88 391 SER B N 1
ATOM 6082 C CA . SER B 1 391 ? -14.188 13.602 26 1 86.88 391 SER B CA 1
ATOM 6083 C C . SER B 1 391 ? -15.273 13.961 25 1 86.88 391 SER B C 1
ATOM 6085 O O . SER B 1 391 ? -15.883 15.031 25.094 1 86.88 391 SER B O 1
ATOM 6087 N N . GLY B 1 392 ? -15.383 13.125 23.953 1 89.56 392 GLY B N 1
ATOM 6088 C CA . GLY B 1 392 ? -16.281 13.453 22.859 1 89.56 392 GLY B CA 1
ATOM 6089 C C . GLY B 1 392 ? -15.727 14.492 21.906 1 89.56 392 GLY B C 1
ATOM 6090 O O . GLY B 1 392 ? -16.469 15.07 21.109 1 89.56 392 GLY B O 1
ATOM 6091 N N . ALA B 1 393 ? -14.492 14.758 22.031 1 94.25 393 ALA B N 1
ATOM 6092 C CA . ALA B 1 393 ? -13.852 15.797 21.234 1 94.25 393 ALA B CA 1
ATOM 6093 C C . ALA B 1 393 ? -13.766 15.383 19.766 1 94.25 393 ALA B C 1
ATOM 6095 O O . ALA B 1 393 ? -13.523 14.211 19.453 1 94.25 393 ALA B O 1
ATOM 6096 N N . VAL B 1 394 ? -14.031 16.312 18.875 1 96 394 VAL B N 1
ATOM 6097 C CA . VAL B 1 394 ? -13.758 16.172 17.453 1 96 394 VAL B CA 1
ATOM 6098 C C . VAL B 1 394 ? -12.5 16.953 17.078 1 96 394 VAL B C 1
ATOM 6100 O O . VAL B 1 394 ? -11.484 16.375 16.719 1 96 394 VAL B O 1
ATOM 6103 N N . LYS B 1 395 ? -12.523 18.219 17.344 1 97.75 395 LYS B N 1
ATOM 6104 C CA . LYS B 1 395 ? -11.359 19.078 17.203 1 97.75 395 LYS B CA 1
ATOM 6105 C C . LYS B 1 395 ? -11.109 19.859 18.5 1 97.75 395 LYS B C 1
ATOM 6107 O O . LYS B 1 395 ? -12.023 20.484 19.047 1 97.75 395 LYS B O 1
ATOM 6112 N N . VAL B 1 396 ? -9.922 19.719 19.016 1 98.25 396 VAL B N 1
ATOM 6113 C CA . VAL B 1 396 ? -9.445 20.5 20.141 1 98.25 396 VAL B CA 1
ATOM 6114 C C . VAL B 1 396 ? -8.469 21.578 19.672 1 98.25 396 VAL B C 1
ATOM 6116 O O . VAL B 1 396 ? -7.684 21.344 18.75 1 98.25 396 VAL B O 1
ATOM 6119 N N . ALA B 1 397 ? -8.547 22.781 20.219 1 98.69 397 ALA B N 1
ATOM 6120 C CA . ALA B 1 397 ? -7.652 23.859 19.797 1 98.69 397 ALA B CA 1
ATOM 6121 C C . ALA B 1 397 ? -7.133 24.641 20.984 1 98.69 397 ALA B C 1
ATOM 6123 O O . ALA B 1 397 ? -7.77 24.672 22.047 1 98.69 397 ALA B O 1
ATOM 6124 N N . PHE B 1 398 ? -5.938 25.156 20.859 1 98.69 398 PHE B N 1
ATOM 6125 C CA . PHE B 1 398 ? -5.457 26.219 21.734 1 98.69 398 PHE B CA 1
ATOM 6126 C C . PHE B 1 398 ? -5.957 27.578 21.25 1 98.69 398 PHE B C 1
ATOM 6128 O O . PHE B 1 398 ? -5.762 27.938 20.094 1 98.69 398 PHE B O 1
ATOM 6135 N N . ASP B 1 399 ? -6.582 28.266 22.125 1 98.62 399 ASP B N 1
ATOM 6136 C CA . ASP B 1 399 ? -7.145 29.578 21.844 1 98.62 399 ASP B CA 1
ATOM 6137 C C . ASP B 1 399 ? -6.375 30.672 22.562 1 98.62 399 ASP B C 1
ATOM 6139 O O . ASP B 1 399 ? -6.488 30.812 23.781 1 98.62 399 ASP B O 1
ATOM 6143 N N . PHE B 1 400 ? -5.641 31.469 21.828 1 98.12 400 PHE B N 1
ATOM 6144 C CA . PHE B 1 400 ? -4.77 32.5 22.422 1 98.12 400 PHE B CA 1
ATOM 6145 C C . PHE B 1 400 ? -5.523 33.812 22.609 1 98.12 400 PHE B C 1
ATOM 6147 O O . PHE B 1 400 ? -4.957 34.781 23.109 1 98.12 400 PHE B O 1
ATOM 6154 N N . THR B 1 401 ? -6.773 33.781 22.266 1 95 401 THR B N 1
ATOM 6155 C CA . THR B 1 401 ? -7.594 34.969 22.438 1 95 401 THR B CA 1
ATOM 6156 C C . THR B 1 401 ? -8.375 34.906 23.75 1 95 401 THR B C 1
ATOM 6158 O O . THR B 1 401 ? -9.062 35.875 24.125 1 95 401 THR B O 1
ATOM 6161 N N . LEU B 1 402 ? -8.328 33.812 24.391 1 88.25 402 LEU B N 1
ATOM 6162 C CA . LEU B 1 402 ? -8.953 33.625 25.703 1 88.25 402 LEU B CA 1
ATOM 6163 C C . LEU B 1 402 ? -8.078 34.219 26.797 1 88.25 402 LEU B C 1
ATOM 6165 O O . LEU B 1 402 ? -6.852 34.25 26.672 1 88.25 402 LEU B O 1
#

Nearest PDB structures (foldseek):
  4a2c-assembly1_B  TM=8.212E-01  e=1.452E-28  Escherichia coli K-12
  1e3j-assembly1_A  TM=8.527E-01  e=9.771E-27  Bemisia argentifolii
  4ilk-assembly1_B  TM=8.406E-01  e=1.130E-24  Escherichia coli CFT073
  4ilk-assembly1_A  TM=8.560E-01  e=6.863E-24  Escherichia coli CFT073
  4eez-assembly1_B  TM=7.774E-01  e=2.906E-23  Lactococcus lactis subsp. lactis KF147

Solvent-accessible surface area (backbone atoms only — not comparable to full-atom values): 39085 Å² total; per-residue (Å²): 61,44,32,41,33,40,46,89,42,70,67,41,53,52,45,39,63,62,45,44,80,76,36,72,61,44,59,57,34,94,53,20,43,58,41,80,34,74,74,35,82,72,70,62,66,86,50,45,43,17,27,34,30,36,36,38,36,16,35,63,50,71,68,54,52,26,59,61,56,65,63,46,43,43,79,55,50,68,33,35,24,78,54,19,18,35,31,51,25,30,23,26,28,30,70,41,69,24,87,68,28,88,72,55,71,68,41,45,28,32,48,54,39,52,38,21,31,67,69,31,75,41,74,64,44,76,38,40,69,65,24,36,29,51,46,32,63,46,23,66,45,67,76,44,58,17,11,51,31,46,22,30,12,44,61,33,24,15,35,42,22,48,50,23,41,45,41,47,88,27,58,37,75,56,60,88,88,61,48,66,67,43,46,30,44,36,50,51,29,16,37,9,38,40,46,31,62,74,66,64,72,58,55,90,38,38,36,32,32,34,26,36,49,66,46,22,40,25,25,42,39,32,36,48,72,76,61,48,74,38,52,30,32,24,30,24,75,45,68,66,35,29,52,50,23,43,74,51,61,27,75,43,65,40,55,62,62,57,56,61,50,42,20,59,76,41,67,21,50,79,43,70,26,75,99,49,72,68,44,61,46,44,39,38,27,43,32,20,39,24,33,61,37,45,48,70,46,49,39,48,37,50,60,35,30,20,65,63,18,34,34,37,35,55,19,72,36,24,66,34,72,33,63,39,35,45,37,21,58,28,27,23,38,37,31,25,36,51,60,46,39,49,36,77,57,94,90,35,82,38,51,34,61,60,55,26,53,57,46,54,74,75,46,85,54,42,81,45,57,65,39,78,30,45,71,89,42,41,49,60,46,46,49,32,62,73,39,24,89,80,59,67,47,70,27,36,28,37,31,63,79,108,61,44,30,41,34,40,44,90,42,70,69,41,53,51,45,37,63,62,44,44,80,75,37,72,60,44,61,57,36,93,54,21,43,58,42,81,36,74,74,35,84,74,71,63,67,88,52,45,43,18,28,34,30,35,36,38,34,16,37,63,48,71,69,54,51,26,59,62,56,63,63,47,44,44,79,55,50,67,33,36,27,78,54,20,18,37,30,51,24,31,24,26,28,30,70,40,67,24,86,69,27,90,71,54,71,67,40,46,27,32,51,53,38,50,37,22,31,66,70,30,73,41,75,65,44,76,37,40,70,64,23,37,30,50,46,31,62,46,22,65,44,65,78,44,58,17,11,51,30,47,23,30,11,45,60,35,22,15,34,42,22,48,50,24,42,46,40,48,90,27,58,37,76,56,59,88,88,61,49,67,67,41,47,31,45,36,51,51,27,16,36,8,37,40,47,32,62,74,64,64,71,57,57,89,38,37,34,33,31,34,26,35,48,66,45,22,40,25,24,41,39,33,36,47,73,76,62,47,74,37,52,31,33,22,28,23,75,45,66,66,35,29,50,50,23,44,74,53,60,27,75,43,65,39,54,61,64,56,58,60,49,43,20,59,76,41,67,22,51,78,44,70,26,75,97,48,71,66,44,59,45,44,39,37,26,43,33,19,40,23,32,61,36,46,47,69,46,49,39,47,37,50,61,34,28,20,64,65,17,34,34,38,34,55,19,71,36,24,66,32,70,34,63,40,36,46,38,21,58,28,27,22,39,38,32,25,36,51,59,44,38,48,38,77,56,96,89,36,81,40,52,33,61,61,54,25,53,57,45,55,75,76,46,85,52,42,81,44,57,64,39,75,30,44,71,90,43,40,47,60,45,47,49,32,61,74,39,26,89,80,59,66,46,70,27,35,28,38,30,64,78,110

InterPro domains:
  IPR002328 Alcohol dehydrogenase, zinc-type, conserved site [PS00059] (87-101)
  IPR011032 GroES-like superfamily [SSF50129] (35-213)
  IPR013149 Alcohol dehydrogenase-like, C-terminal [PF00107] (215-345)
  IPR013154 Alcohol dehydrogenase-like, N-terminal [PF08240] (48-176)
  IPR036291 NAD(P)-binding domain superfamily [SSF51735] (181-344)
  IPR050129 Zinc-containing alcohol dehydrogenase [PTHR43401] (37-400)